Protein AF-0000000078038889 (afdb_homodimer)

Radius of gyration: 32.72 Å; Cα contacts (8 Å, |Δi|>4): 2093; chains: 2; bounding box: 57×106×74 Å

Organism: Hydrogenophilus thermoluteolus (NCBI:txid297)

Sequence (866 aa):
MIASLLAAPASGQGKTVVTAALARAHRKLGRRVRLFKCGPDFLDPMVLAAASDAPVENVDLAMCGLDDARWRLARAARDADVVLVEGVMGLFDGDPSAAELAKRLGLPVLLLIDAGKMAQTFAAIAHGLASFDPELHVWGVVANRVAGARHAAMLSERLPSGLAFVGALPKRSEAQLPERHLGLFQAAEIADLDARLDALADAILPWVADAPWPEVDLPDAPAPNLPPLLAGKRIAVAEDAAFSFLYPANRECLEALGATLIPFSPVANEAVPSAADAVWLPGGYPERFAAELAAAERFRMSLRAAHAAGVPILAECGGMVAVATTLETLDGQRYPMAGLLPGHVVMQSRLAALGGQRLVLPEGTLTGHTFHYSRWETPPQTPWRFAEYHPPRDKGAHGEAIYRVESLTASYVHWYFPSAPAVIAAWLGGKPEMIASLLAAPASGQGKTVVTAALARAHRKLGRRVRLFKCGPDFLDPMVLAAASDAPVENVDLAMCGLDDARWRLARAARDADVVLVEGVMGLFDGDPSAAELAKRLGLPVLLLIDAGKMAQTFAAIAHGLASFDPELHVWGVVANRVAGARHAAMLSERLPSGLAFVGALPKRSEAQLPERHLGLFQAAEIADLDARLDALADAILPWVADAPWPEVDLPDAPAPNLPPLLAGKRIAVAEDAAFSFLYPANRECLEALGATLIPFSPVANEAVPSAADAVWLPGGYPERFAAELAAAERFRMSLRAAHAAGVPILAECGGMVAVATTLETLDGQRYPMAGLLPGHVVMQSRLAALGGQRLVLPEGTLTGHTFHYSRWETPPQTPWRFAEYHPPRDKGAHGEAIYRVESLTASYVHWYFPSAPAVIAAWLGGKPE

InterPro domains:
  IPR002586 CobQ/CobB/MinD/ParA nucleotide binding domain [PF01656] (7-182)
  IPR004484 Cobyrinate/Hydrogenobyrinate a,c-diamide synthase CbiA/CobB [NF002204] (5-417)
  IPR004484 Cobyrinate/Hydrogenobyrinate a,c-diamide synthase CbiA/CobB [PTHR43873] (5-427)
  IPR011698 CobB/CobQ-like glutamine amidotransferase [PF07685] (234-419)
  IPR027417 P-loop containing nucleoside triphosphate hydrolase [G3DSA:3.40.50.300] (40-183)
  IPR027417 P-loop containing nucleoside triphosphate hydrolase [SSF52540] (1-187)
  IPR029062 Class I glutamine amidotransferase-like [G3DSA:3.40.50.880] (242-421)
  IPR029062 Class I glutamine amidotransferase-like [SSF52317] (232-428)

Nearest PDB structures (foldseek):
  5n9m-assembly2_B  TM=7.204E-01  e=5.877E-10  Staphylococcus aureus subsp. aureus COL
  7ac8-assembly3_F  TM=7.255E-01  e=2.901E-07  Thermotoga maritima MSB8
  6fqb-assembly4_H  TM=6.572E-01  e=6.995E-08  Streptococcus pneumoniae
  3zr4-assembly2_D  TM=7.097E-01  e=1.273E-06  Thermotoga maritima
  2hf9-assembly1_A  TM=5.466E-01  e=4.873E-03  Methanocaldococcus jannaschii

Foldseek 3Di:
DFEAEEFEQFPPLCLLLVLLLLLLLCVVVVWQEAEEEEDQDQASQQLSCVSRVHGYFYDYCQAQNLQRNLQVVQVCVVRGPYYYYYFDTHQPPDVRGVQVNCLSQVHAYEYGGACQPHFCVLQVVVVCVCPVDVSHHHQEYEYEQAADDVRLCRNCVPHDPRYHHLYYHHNDPPLDFDADPVGGPHCVPTPPSVVSSVVSNVVRSSSNVPPPGDDDDRDHHDDDDAALLQAPAEEEEADDQQQPSDGPQQVVLNVNSHYHYHYDYLLVLDARDPRHQAYERHGGHCLVSQVSNLVSCRHLVRVVVCVVVQRAYEAAQSRQQQCEQWEAHAVGDIGGHSHNQYFYKYFAPDKDDWAKWWDQDPQFIWIFIATGRMDTPDHRDDAPDWIAGVVHDDPPDTHWGWHDDRNYTYINTDIRCSRGVPVVSVSRPGDDD/DFEAEEFEQFPPLCLLLVLLLLLLLCVVVVFQEAEEEEDQDQASQLLSCVSRVHGYFYDYCQAQNLQRNLQVVQVCVVRGPYYYYYFDTHQPPDVRGVQVNCLSQVHAYEYGGACQPHFCVLQVVVVCVCPVDVSHHHQEYEYEQAADDVRLCRNCVPHDPRYHHLYYHHNDPVLDFDADPVGGPHCVPTPPSVVSSVVSNVVRSSSNVPPPGDDDDRDHHDDDDAALLQAPAEEEEEDDQQQPSDGPQQVVLNVNSHYHYHYDHLLVLDARDPRHQAYEGHGHHCLVSQVSNLVSVRHLVNVVVCVVVQRAYEAAQSRQQQCEQWEAHAVGDIGGHSHQQYFYKYFAPDKDDWAKWWDQDPQFIWIFIATGRMDTPDHRDDAPDWIAGVVHDPPPDTHWGWHDDRNYIYINTDINCSRGVRVVSVSRPGDDD

Secondary structure (DSSP, 8-state):
-EEEEEE-SSTTSSHHHHHHHHHHHHHHTT--EEEEEESS-SHHHHHHHHHHTS--EEE-TTTT-HHHHHHHHHHHHTT-SEEEEE--SSTT-SSS-HHHHHHHHT--EEEEEE-TT-STHHHHHHHHHHHSSTTS-EEEEEEEEE--HHHHHHHHTT--TTSEEEEEEE--STTPPPEETTEEPPGGGSTTHHHHHHHHHHHTHHHHHHS-PPB--PPP-PPP----TTTT-EEEEE-SSSS-B--HHHHHHHHHTTPEEEEE-TTTTPPPPTT-SEEEE-BS-GGGGHHHHHH-HHHHHHHHHHHHTT--EEEETHHHHHTEEEEE-TTS-EEE---SEEEEEEE-SS--EEEEEEEEETTEEEEEEEEESEEESS--S--SEE-EESS--STT----EEEEETTEEEES-EEEGGG-HHHHHHHTTPPP-/-EEEEEE-SSTTSSHHHHHHHHHHHHHHTT--EEEEEESS-SHHHHHHHHHHTS--EEE-TTTT-HHHHHHHHHHHHTT-SEEEEE--SSTT-SSS-HHHHHHHHT--EEEEEE-TT-STHHHHHHHHHHHSSTTS-EEEEEEEEE--HHHHHHHHTT--TTSEEEEEEE--STTPPPEETTEEPPGGGSTTHHHHHHHHHHHTHHHHHHS-PPB--PPP-PPP----TTTT-EEEEE-SSSS-B--HHHHHHHHHTTPEEEEE-TTTTPPPPTT-SEEEE-BS-GGGGHHHHHH-HHHHHHHHHHHHTT--EEEETHHHHHTEEEEE-TTS-EEE---SEEEEEEE-SS--EEEEEEEEETTEEEEEEEEESEEESS--S--SEE-EESS--STT----EEEEETTEEEES-EEEGGG-HHHHHHHTTPPP-

Solvent-accessible surface area (backbone atoms only — not comparable to full-atom values): 43309 Å² total; per-residue (Å²): 72,36,39,32,31,40,30,24,65,26,59,88,40,47,64,66,60,51,52,23,17,50,35,30,28,42,38,74,72,71,42,43,44,43,52,32,33,38,43,87,72,64,41,60,39,43,43,38,17,64,34,38,74,39,83,39,42,69,34,28,64,80,47,53,26,62,66,52,39,43,21,55,51,23,58,47,55,73,72,29,46,31,41,40,32,37,45,37,57,6,33,48,22,62,81,74,18,43,48,55,52,27,52,76,68,66,37,39,29,34,38,37,42,60,35,66,57,42,32,35,24,45,18,26,41,52,47,7,64,42,57,66,46,82,83,46,54,47,51,30,35,33,34,26,40,27,89,45,72,70,52,49,48,41,28,54,69,66,42,55,89,72,43,42,77,48,46,69,40,62,64,49,81,83,62,57,74,68,73,46,98,88,35,54,52,52,42,90,71,41,82,61,46,66,60,37,41,50,53,48,9,64,75,43,40,62,41,72,72,67,41,86,73,48,76,42,86,68,63,82,46,75,73,86,86,62,67,55,38,26,58,84,35,30,33,27,31,44,50,43,88,35,24,59,48,69,60,59,58,40,56,50,43,44,41,58,18,35,29,44,79,42,76,37,29,47,71,76,34,33,48,60,58,85,78,41,50,15,38,40,30,36,18,52,38,37,72,83,38,33,68,46,43,43,65,12,53,48,18,36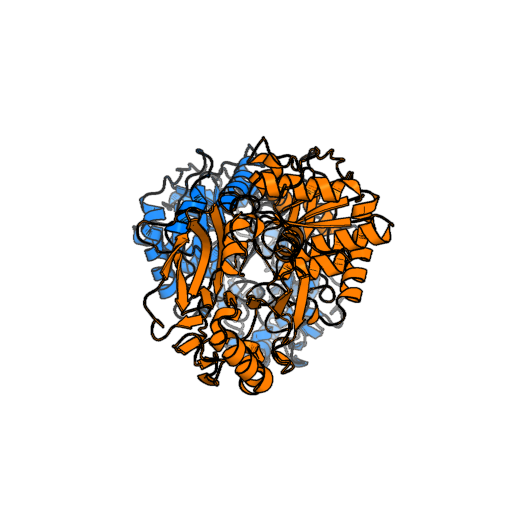,52,36,47,47,50,38,43,74,72,52,33,18,27,39,21,17,30,29,20,31,53,47,28,12,33,26,41,26,37,79,89,66,52,75,31,53,42,43,45,75,43,54,36,42,36,36,44,49,93,55,81,61,47,75,47,32,28,34,38,84,48,97,71,34,51,35,20,23,30,34,73,46,36,52,45,63,79,44,76,56,63,82,54,71,43,63,28,33,39,42,66,74,65,66,92,85,64,72,34,52,53,30,36,64,58,88,35,34,38,31,25,53,44,48,71,39,41,73,44,18,52,60,46,51,28,50,54,47,64,24,59,80,131,73,37,41,31,31,41,31,23,65,27,58,88,39,49,64,65,60,51,52,23,18,50,34,31,28,42,40,73,72,71,42,42,45,44,51,31,33,38,44,86,69,64,41,62,36,44,44,38,17,64,32,38,74,40,82,38,43,66,36,27,63,79,46,53,27,63,68,52,39,43,22,54,52,22,58,48,56,74,72,30,46,31,42,40,31,38,44,37,58,6,33,48,22,63,82,74,17,43,50,53,50,28,52,78,67,67,37,39,30,33,37,38,40,59,35,67,55,41,32,35,24,45,17,23,41,51,48,7,66,41,57,66,45,83,83,46,56,47,52,29,36,32,34,26,37,28,89,44,72,70,52,48,48,40,29,55,68,66,40,55,87,73,42,43,77,48,46,69,39,61,64,50,82,82,62,57,74,66,72,48,98,87,35,54,52,51,43,90,70,40,81,60,48,66,60,37,40,50,53,46,9,64,74,43,40,63,40,73,72,68,39,85,73,49,74,42,85,68,61,82,46,75,74,86,84,62,67,57,38,25,58,83,36,30,32,27,30,44,50,43,90,35,24,57,48,68,59,58,56,38,55,50,42,44,42,57,18,35,29,43,79,40,77,38,29,47,70,76,34,35,49,58,59,84,79,42,49,16,37,39,30,35,19,52,39,38,71,84,38,34,68,46,44,43,64,12,52,49,18,36,51,36,49,48,49,39,42,74,70,53,33,18,28,41,21,16,29,30,20,30,53,48,28,13,33,26,41,25,35,78,89,66,52,74,31,55,41,42,43,74,43,54,37,41,35,36,43,48,93,55,78,61,49,75,47,34,30,34,37,86,47,96,71,34,50,36,21,23,31,35,71,45,37,52,45,63,79,45,77,56,63,82,54,71,42,62,28,33,38,42,68,73,65,68,92,83,64,74,33,53,54,30,36,64,57,90,34,33,39,32,23,54,44,46,70,38,40,72,42,18,53,59,47,50,28,51,54,48,63,27,59,80,130

Structure (mmCIF, N/CA/C/O backbone):
data_AF-0000000078038889-model_v1
#
loop_
_entity.id
_entity.type
_entity.pdbx_description
1 polymer 'Cobyrinic acid a,c-diamide synthase'
#
loop_
_atom_site.group_PDB
_atom_site.id
_atom_site.type_symbol
_atom_site.label_atom_id
_atom_site.label_alt_id
_atom_site.label_comp_id
_atom_site.label_asym_id
_atom_site.label_entity_id
_atom_site.label_seq_id
_atom_site.pdbx_PDB_ins_code
_atom_site.Cartn_x
_atom_site.Cartn_y
_atom_site.Cartn_z
_atom_site.occupancy
_atom_site.B_iso_or_equiv
_atom_site.auth_seq_id
_atom_site.auth_comp_id
_atom_site.auth_asym_id
_atom_site.auth_atom_id
_atom_site.pdbx_PDB_model_num
ATOM 1 N N . MET A 1 1 ? -15.078 9.359 29.328 1 93.5 1 MET A N 1
ATOM 2 C CA . MET A 1 1 ? -15.5 9.461 27.938 1 93.5 1 MET A CA 1
ATOM 3 C C . MET A 1 1 ? -14.664 8.547 27.047 1 93.5 1 MET A C 1
ATOM 5 O O . MET A 1 1 ? -13.594 8.086 27.453 1 93.5 1 MET A O 1
ATOM 9 N N . ILE A 1 2 ? -15.164 8.242 25.844 1 95.88 2 ILE A N 1
ATOM 10 C CA . ILE A 1 2 ? -14.453 7.441 24.859 1 95.88 2 ILE A CA 1
ATOM 11 C C . ILE A 1 2 ? -13.375 8.289 24.188 1 95.88 2 ILE A C 1
ATOM 13 O O . ILE A 1 2 ? -13.617 9.445 23.844 1 95.88 2 ILE A O 1
ATOM 17 N N . ALA A 1 3 ? -12.18 7.746 24.125 1 97.81 3 ALA A N 1
ATOM 18 C CA . ALA A 1 3 ? -11.148 8.445 23.375 1 97.81 3 ALA A CA 1
ATOM 19 C C . ALA A 1 3 ? -10.172 7.465 22.719 1 97.81 3 ALA A C 1
ATOM 21 O O . ALA A 1 3 ? -9.891 6.406 23.281 1 97.81 3 ALA A O 1
ATOM 22 N N . SER A 1 4 ? -9.719 7.77 21.594 1 98.56 4 SER A N 1
ATOM 23 C CA . SER A 1 4 ? -8.734 6.949 20.891 1 98.56 4 SER A CA 1
ATOM 24 C C . SER A 1 4 ? -8.016 7.75 19.812 1 98.56 4 SER A C 1
ATOM 26 O O . SER A 1 4 ? -8.562 8.711 19.281 1 98.56 4 SER A O 1
ATOM 28 N N . LEU A 1 5 ? -6.789 7.445 19.609 1 98.81 5 LEU A N 1
ATOM 29 C CA . LEU A 1 5 ? -6.074 7.895 18.422 1 98.81 5 LEU A CA 1
ATOM 30 C C . LEU A 1 5 ? -6.152 6.848 17.312 1 98.81 5 LEU A C 1
ATOM 32 O O . LEU A 1 5 ? -5.906 5.664 17.562 1 98.81 5 LEU A O 1
ATOM 36 N N . LEU A 1 6 ? -6.602 7.258 16.156 1 98.69 6 LEU A N 1
ATOM 37 C CA . LEU A 1 6 ? -6.633 6.379 15 1 98.69 6 LEU A CA 1
ATOM 38 C C . LEU A 1 6 ? -5.312 6.445 14.234 1 98.69 6 LEU A C 1
ATOM 40 O O . LEU A 1 6 ? -4.902 7.52 13.789 1 98.69 6 LEU A O 1
ATOM 44 N N . ALA A 1 7 ? -4.633 5.332 14.102 1 98.62 7 ALA A N 1
ATOM 45 C CA . ALA A 1 7 ? -3.33 5.293 13.445 1 98.62 7 ALA A CA 1
ATOM 46 C C . ALA A 1 7 ? -3.287 4.203 12.383 1 98.62 7 ALA A C 1
ATOM 48 O O . ALA A 1 7 ? -4.172 3.346 12.32 1 98.62 7 ALA A O 1
ATOM 49 N N . ALA A 1 8 ? -2.316 4.281 11.492 1 98.38 8 ALA A N 1
ATOM 50 C CA . ALA A 1 8 ? -2.131 3.352 10.375 1 98.38 8 ALA A CA 1
ATOM 51 C C . ALA A 1 8 ? -0.648 3.094 10.117 1 98.38 8 ALA A C 1
ATOM 53 O O . ALA A 1 8 ? 0.213 3.781 10.672 1 98.38 8 ALA A O 1
ATOM 54 N N . PRO A 1 9 ? -0.349 2.051 9.328 1 98.19 9 PRO A N 1
ATOM 55 C CA . PRO A 1 9 ? 1.057 1.787 9.008 1 98.19 9 PRO A CA 1
ATOM 56 C C . PRO A 1 9 ? 1.646 2.811 8.039 1 98.19 9 PRO A C 1
ATOM 58 O O . PRO A 1 9 ? 2.869 2.947 7.953 1 98.19 9 PRO A O 1
ATOM 61 N N . ALA A 1 10 ? 0.802 3.455 7.328 1 96.44 10 ALA A N 1
ATOM 62 C CA . ALA A 1 10 ? 1.289 4.383 6.309 1 96.44 10 ALA A CA 1
ATOM 63 C C . ALA A 1 10 ? 0.188 5.344 5.875 1 96.44 10 ALA A C 1
ATOM 65 O O . ALA A 1 10 ? -0.974 5.184 6.258 1 96.44 10 ALA A O 1
ATOM 66 N N . SER A 1 11 ? 0.59 6.383 5.137 1 92.19 11 SER A N 1
ATOM 67 C CA . SER A 1 11 ? -0.386 7.219 4.449 1 92.19 11 SER A CA 1
ATOM 68 C C . SER A 1 11 ? -1.155 6.426 3.4 1 92.19 11 SER A C 1
ATOM 70 O O . SER A 1 11 ? -0.651 5.43 2.875 1 92.19 11 SER A O 1
ATOM 72 N N . GLY A 1 12 ? -2.367 6.789 3.158 1 89.44 12 GLY A N 1
ATOM 73 C CA . GLY A 1 12 ? -3.156 6.18 2.102 1 89.44 12 GLY A CA 1
ATOM 74 C C . GLY A 1 12 ? -3.926 4.957 2.562 1 89.44 12 GLY A C 1
ATOM 75 O O . GLY A 1 12 ? -4.512 4.242 1.748 1 89.44 12 GLY A O 1
ATOM 76 N N . GLN A 1 13 ? -3.914 4.75 3.832 1 93.06 13 GLN A N 1
ATOM 77 C CA . GLN A 1 13 ? -4.578 3.574 4.387 1 93.06 13 GLN A CA 1
ATOM 78 C C . GLN A 1 13 ? -6.07 3.832 4.59 1 93.06 13 GLN A C 1
ATOM 80 O O . GLN A 1 13 ? -6.836 2.9 4.848 1 93.06 13 GLN A O 1
ATOM 85 N N . GLY A 1 14 ? -6.516 5.094 4.523 1 91.62 14 GLY A N 1
ATOM 86 C CA . GLY A 1 14 ? -7.922 5.43 4.695 1 91.62 14 GLY A CA 1
ATOM 87 C C . GLY A 1 14 ? -8.227 6.051 6.047 1 91.62 14 GLY A C 1
ATOM 88 O O . GLY A 1 14 ? -9.367 6.012 6.512 1 91.62 14 GLY A O 1
ATOM 89 N N . LYS A 1 15 ? -7.227 6.625 6.727 1 94.06 15 LYS A N 1
ATOM 90 C CA . LYS A 1 15 ? -7.398 7.168 8.07 1 94.06 15 LYS A CA 1
ATOM 91 C C . LYS A 1 15 ? -8.492 8.227 8.102 1 94.06 15 LYS A C 1
ATOM 93 O O . LYS A 1 15 ? -9.391 8.18 8.945 1 94.06 15 LYS A O 1
ATOM 98 N N . THR A 1 16 ? -8.469 9.188 7.137 1 93.19 16 THR A N 1
ATOM 99 C CA . THR A 1 16 ? -9.406 10.297 7.152 1 93.19 16 THR A CA 1
ATOM 100 C C . THR A 1 16 ? -10.836 9.805 6.945 1 93.19 16 THR A C 1
ATOM 102 O O . THR A 1 16 ? -11.75 10.195 7.68 1 93.19 16 THR A O 1
ATOM 105 N N . VAL A 1 17 ? -11.016 8.906 6.043 1 90.81 17 VAL A N 1
ATOM 106 C CA . VAL A 1 17 ? -12.328 8.375 5.719 1 90.81 17 VAL A CA 1
ATOM 107 C C . VAL A 1 17 ? -12.891 7.621 6.922 1 90.81 17 VAL A C 1
ATOM 109 O O . VAL A 1 17 ? -14.047 7.824 7.309 1 90.81 17 VAL A O 1
ATOM 112 N N . VAL A 1 18 ? -12.125 6.805 7.508 1 94.88 18 VAL A N 1
ATOM 113 C CA . VAL A 1 18 ? -12.609 5.973 8.609 1 94.88 18 VAL A CA 1
ATOM 114 C C . VAL A 1 18 ? -12.852 6.836 9.844 1 94.88 18 VAL A C 1
ATOM 116 O O . VAL A 1 18 ? -13.844 6.645 10.555 1 94.88 18 VAL A O 1
ATOM 119 N N . THR A 1 19 ? -11.953 7.781 10.125 1 96.81 19 THR A N 1
ATOM 120 C CA . THR A 1 19 ? -12.164 8.688 11.25 1 96.81 19 THR A CA 1
ATOM 121 C C . THR A 1 19 ? -13.461 9.477 11.078 1 96.81 19 THR A C 1
ATOM 123 O O . THR A 1 19 ? -14.242 9.602 12.023 1 96.81 19 THR A O 1
ATOM 126 N N . ALA A 1 20 ? -13.656 9.961 9.883 1 95.88 20 ALA A N 1
ATOM 127 C CA . ALA A 1 20 ? -14.875 10.695 9.586 1 95.88 20 ALA A CA 1
ATOM 128 C C . ALA A 1 20 ? -16.109 9.812 9.758 1 95.88 20 ALA A C 1
ATOM 130 O O . ALA A 1 20 ? -17.109 10.242 10.344 1 95.88 20 ALA A O 1
ATOM 131 N N . ALA A 1 21 ? -16.031 8.633 9.266 1 95.56 21 ALA A N 1
ATOM 132 C CA . ALA A 1 21 ? -17.141 7.695 9.375 1 95.56 21 ALA A CA 1
ATOM 133 C C . ALA A 1 21 ? -17.453 7.387 10.836 1 95.56 21 ALA A C 1
ATOM 135 O O . ALA A 1 21 ? -18.625 7.324 11.227 1 95.56 21 ALA A O 1
ATOM 136 N N . LEU A 1 22 ? -16.438 7.168 11.617 1 97.56 22 LEU A N 1
ATOM 137 C CA . LEU A 1 22 ? -16.625 6.887 13.039 1 97.56 22 LEU A CA 1
ATOM 138 C C . LEU A 1 22 ? -17.312 8.055 13.734 1 97.56 22 LEU A C 1
ATOM 140 O O . LEU A 1 22 ? -18.234 7.848 14.523 1 97.56 22 LEU A O 1
ATOM 144 N N . ALA A 1 23 ? -16.828 9.258 13.445 1 98.06 23 ALA A N 1
ATOM 145 C CA . ALA A 1 23 ? -17.422 10.445 14.055 1 98.06 23 ALA A CA 1
ATOM 146 C C . ALA A 1 23 ? -18.906 10.547 13.703 1 98.06 23 ALA A C 1
ATOM 148 O O . ALA A 1 23 ? -19.75 10.766 14.586 1 98.06 23 ALA A O 1
ATOM 149 N N . ARG A 1 24 ? -19.188 10.391 12.422 1 96.88 24 ARG A N 1
ATOM 150 C CA . ARG A 1 24 ? -20.578 10.469 11.953 1 96.88 24 ARG A CA 1
ATOM 151 C C . ARG A 1 24 ? -21.422 9.367 12.578 1 96.88 24 ARG A C 1
ATOM 153 O O . ARG A 1 24 ? -22.578 9.602 12.938 1 96.88 24 ARG A O 1
ATOM 160 N N . ALA A 1 25 ? -20.906 8.195 12.68 1 97.5 25 ALA A N 1
ATOM 161 C CA . ALA A 1 25 ? -21.641 7.074 13.273 1 97.5 25 ALA A CA 1
ATOM 162 C C . ALA A 1 25 ? -21.938 7.332 14.742 1 97.5 25 ALA A C 1
ATOM 164 O O . ALA A 1 25 ? -23.062 7.082 15.203 1 97.5 25 ALA A O 1
ATOM 165 N N . HIS A 1 26 ? -20.953 7.797 15.5 1 97.88 26 HIS A N 1
ATOM 166 C CA . HIS A 1 26 ? -21.188 8.133 16.906 1 97.88 26 HIS A CA 1
ATOM 167 C C . HIS A 1 26 ? -22.266 9.203 17.031 1 97.88 26 HIS A C 1
ATOM 169 O O . HIS A 1 26 ? -23.109 9.141 17.938 1 97.88 26 HIS A O 1
ATOM 175 N N . ARG A 1 27 ? -22.281 10.164 16.156 1 97.62 27 ARG A N 1
ATOM 176 C CA . ARG A 1 27 ? -23.281 11.227 16.188 1 97.62 27 ARG A CA 1
ATOM 177 C C . ARG A 1 27 ? -24.672 10.672 15.914 1 97.62 27 ARG A C 1
ATOM 179 O O . ARG A 1 27 ? -25.656 11.117 16.516 1 97.62 27 ARG A O 1
ATOM 186 N N . LYS A 1 28 ? -24.703 9.789 15.023 1 96.38 28 LYS A N 1
ATOM 187 C CA . LYS A 1 28 ? -25.984 9.156 14.703 1 96.38 28 LYS A CA 1
ATOM 188 C C . LYS A 1 28 ? -26.562 8.453 15.922 1 96.38 28 LYS A C 1
ATOM 190 O O . LYS A 1 28 ? -27.781 8.289 16.016 1 96.38 28 LYS A O 1
ATOM 195 N N . LEU A 1 29 ? -25.719 8.109 16.828 1 96.44 29 LEU A N 1
ATOM 196 C CA . LEU A 1 29 ? -26.172 7.469 18.062 1 96.44 29 LEU A CA 1
ATOM 197 C C . LEU A 1 29 ? -26.453 8.508 19.141 1 96.44 29 LEU A C 1
ATOM 199 O O . LEU A 1 29 ? -26.656 8.164 20.297 1 96.44 29 LEU A O 1
ATOM 203 N N . GLY A 1 30 ? -26.312 9.781 18.828 1 96.56 30 GLY A N 1
ATOM 204 C CA . GLY A 1 30 ? -26.656 10.859 19.734 1 96.56 30 GLY A CA 1
ATOM 205 C C . GLY A 1 30 ? -25.5 11.312 20.594 1 96.56 30 GLY A C 1
ATOM 206 O O . GLY A 1 30 ? -25.688 12.047 21.578 1 96.56 30 GLY A O 1
ATOM 207 N N . ARG A 1 31 ? -24.297 10.898 20.203 1 97.44 31 ARG A N 1
ATOM 208 C CA . ARG A 1 31 ? -23.125 11.258 21 1 97.44 31 ARG A CA 1
ATOM 209 C C . ARG A 1 31 ? -22.484 12.539 20.469 1 97.44 31 ARG A C 1
ATOM 211 O O . ARG A 1 31 ? -22.453 12.773 19.266 1 97.44 31 ARG A O 1
ATOM 218 N N . ARG A 1 32 ? -21.969 13.375 21.406 1 97.75 32 ARG A N 1
ATOM 219 C CA . ARG A 1 32 ? -21.188 14.547 21.047 1 97.75 32 ARG A CA 1
ATOM 220 C C . ARG A 1 32 ? -19.734 14.164 20.734 1 97.75 32 ARG A C 1
ATOM 222 O O . ARG A 1 32 ? -19.031 13.625 21.594 1 97.75 32 ARG A O 1
ATOM 229 N N . VAL A 1 33 ? -19.359 14.469 19.531 1 98.31 33 VAL A N 1
ATOM 230 C CA . VAL A 1 33 ? -18.047 14.016 19.062 1 98.31 33 VAL A CA 1
ATOM 231 C C . VAL A 1 33 ? -17.141 15.211 18.812 1 98.31 33 VAL A C 1
ATOM 233 O O . VAL A 1 33 ? -17.562 16.219 18.234 1 98.31 33 VAL A O 1
ATOM 236 N N . ARG A 1 34 ? -15.945 15.148 19.312 1 98.38 34 ARG A N 1
ATOM 237 C CA . ARG A 1 34 ? -14.883 16.109 19 1 98.38 34 ARG A CA 1
ATOM 238 C C . ARG A 1 34 ? -13.703 15.398 18.344 1 98.38 34 ARG A C 1
ATOM 240 O O . ARG A 1 34 ? -13.25 14.359 18.828 1 98.38 34 ARG A O 1
ATOM 247 N N . LEU A 1 35 ? -13.258 15.977 17.219 1 98.56 35 LEU A N 1
ATOM 248 C CA . LEU A 1 35 ? -12.141 15.391 16.469 1 98.56 35 LEU A CA 1
ATOM 249 C C . LEU A 1 35 ? -10.914 16.297 16.531 1 98.56 35 LEU A C 1
ATOM 251 O O . LEU A 1 35 ? -11.039 17.516 16.641 1 98.56 35 LEU A O 1
ATOM 255 N N . PHE A 1 36 ? -9.75 15.656 16.484 1 98.75 36 PHE A N 1
ATOM 256 C CA . PHE A 1 36 ? -8.453 16.312 16.359 1 98.75 36 PHE A CA 1
ATOM 257 C C . PHE A 1 36 ? -7.637 15.688 15.234 1 98.75 36 PHE A C 1
ATOM 259 O O . PHE A 1 36 ? -7.859 14.531 14.875 1 98.75 36 PHE A O 1
ATOM 266 N N . LYS A 1 37 ? -6.758 16.422 14.664 1 98.12 37 LYS A N 1
ATOM 267 C CA . LYS A 1 37 ? -5.82 15.953 13.648 1 98.12 37 LYS A CA 1
ATOM 268 C C . LYS A 1 37 ? -4.379 16.078 14.133 1 98.12 37 LYS A C 1
ATOM 270 O O . LYS A 1 37 ? -3.93 17.172 14.492 1 98.12 37 LYS A O 1
ATOM 275 N N . CYS A 1 38 ? -3.691 14.977 14.188 1 98.06 38 CYS A N 1
ATOM 276 C CA . CYS A 1 38 ? -2.258 15.023 14.453 1 98.06 38 CYS A CA 1
ATOM 277 C C . CYS A 1 38 ? -1.5 15.594 13.258 1 98.06 38 CYS A C 1
ATOM 279 O O . CYS A 1 38 ? -1.694 15.156 12.125 1 98.06 38 CYS A O 1
ATOM 281 N N . GLY A 1 39 ? -0.625 16.562 13.547 1 95.56 39 GLY A N 1
ATOM 282 C CA . GLY A 1 39 ? 0.15 17.172 12.477 1 95.56 39 GLY A CA 1
ATOM 283 C C . GLY A 1 39 ? -0.458 18.469 11.961 1 95.56 39 GLY A C 1
ATOM 284 O O . GLY A 1 39 ? -1.479 18.922 12.477 1 95.56 39 GLY A O 1
ATOM 285 N N . PRO A 1 40 ? 0.13 19.047 10.961 1 95 40 PRO A N 1
ATOM 286 C CA . PRO A 1 40 ? -0.21 20.406 10.562 1 95 40 PRO A CA 1
ATOM 287 C C . PRO A 1 40 ? -1.182 20.453 9.383 1 95 40 PRO A C 1
ATOM 289 O O . PRO A 1 40 ? -1.429 21.531 8.82 1 95 40 PRO A O 1
ATOM 292 N N . ASP A 1 41 ? -1.781 19.359 9.062 1 92.38 41 ASP A N 1
ATOM 293 C CA . ASP A 1 41 ? -2.621 19.266 7.871 1 92.38 41 ASP A CA 1
ATOM 294 C C . ASP A 1 41 ? -3.82 20.203 7.969 1 92.38 41 ASP A C 1
ATOM 296 O O . ASP A 1 41 ? -4.406 20.375 9.039 1 92.38 41 ASP A O 1
ATOM 300 N N . PHE A 1 42 ? -4.188 20.781 6.77 1 92.56 42 PHE A N 1
ATOM 301 C CA . PHE A 1 42 ? -5.352 21.672 6.711 1 92.56 42 PHE A CA 1
ATOM 302 C C . PHE A 1 42 ? -6.543 20.938 6.102 1 92.56 42 PHE A C 1
ATOM 304 O O . PHE A 1 42 ? -7.695 21.312 6.34 1 92.56 42 PHE A O 1
ATOM 311 N N . LEU A 1 43 ? -6.32 19.953 5.32 1 89.12 43 LEU A N 1
ATOM 312 C CA . LEU A 1 43 ? -7.355 19.438 4.441 1 89.12 43 LEU A CA 1
ATOM 313 C C . LEU A 1 43 ? -8.18 18.359 5.152 1 89.12 43 LEU A C 1
ATOM 315 O O . LEU A 1 43 ? -9.414 18.422 5.148 1 89.12 43 LEU A O 1
ATOM 319 N N . ASP A 1 44 ? -7.516 17.422 5.816 1 91.75 44 ASP A N 1
ATOM 320 C CA . ASP A 1 44 ? -8.234 16.375 6.531 1 91.75 44 ASP A CA 1
ATOM 321 C C . ASP A 1 44 ? -9.203 16.969 7.551 1 91.75 44 ASP A C 1
ATOM 323 O O . ASP A 1 44 ? -10.359 16.547 7.641 1 91.75 44 ASP A O 1
ATOM 327 N N . PRO A 1 45 ? -8.742 18 8.242 1 94.75 45 PRO A N 1
ATOM 328 C CA . PRO A 1 45 ? -9.641 18.594 9.242 1 94.75 45 PRO A CA 1
ATOM 329 C C . PRO A 1 45 ? -10.93 19.141 8.625 1 94.75 45 PRO A C 1
ATOM 331 O O . PRO A 1 45 ? -11.977 19.125 9.281 1 94.75 45 PRO A O 1
ATOM 334 N N . MET A 1 46 ? -10.836 19.562 7.398 1 91.25 46 MET A N 1
ATOM 335 C CA . MET A 1 46 ? -12.039 20.078 6.758 1 91.25 46 MET A CA 1
ATOM 336 C C . MET A 1 46 ? -13.094 19 6.602 1 91.25 46 MET A C 1
ATOM 338 O O . MET A 1 46 ? -14.273 19.219 6.875 1 91.25 46 MET A O 1
ATOM 342 N N . VAL A 1 47 ? -12.672 17.828 6.203 1 91.5 47 VAL A N 1
ATOM 343 C CA . VAL A 1 47 ? -13.578 16.703 6.059 1 91.5 47 VAL A CA 1
ATOM 344 C C . VAL A 1 47 ? -14.047 16.234 7.438 1 91.5 47 VAL A C 1
ATOM 346 O O . VAL A 1 47 ? -15.227 15.93 7.629 1 91.5 47 VAL A O 1
ATOM 349 N N . LEU A 1 48 ? -13.164 16.203 8.367 1 96.31 48 LEU A N 1
ATOM 350 C CA . LEU A 1 48 ? -13.469 15.773 9.727 1 96.31 48 LEU A CA 1
ATOM 351 C C . LEU A 1 48 ? -14.453 16.719 10.391 1 96.31 48 LEU A C 1
ATOM 353 O O . LEU A 1 48 ? -15.312 16.281 11.172 1 96.31 48 LEU A O 1
ATOM 357 N N . ALA A 1 49 ? -14.305 18 10.117 1 95.81 49 ALA A N 1
ATOM 358 C CA . ALA A 1 49 ? -15.227 18.984 10.672 1 95.81 49 ALA A CA 1
ATOM 359 C C . ALA A 1 49 ? -16.656 18.734 10.172 1 95.81 49 ALA A C 1
ATOM 361 O O . ALA A 1 49 ? -17.609 18.844 10.938 1 95.81 49 ALA A O 1
ATOM 362 N N . ALA A 1 50 ? -16.719 18.422 8.93 1 92.69 50 ALA A N 1
ATOM 363 C CA . ALA A 1 50 ? -18.031 18.094 8.367 1 92.69 50 ALA A CA 1
ATOM 364 C C . ALA A 1 50 ? -18.609 16.844 9.023 1 92.69 50 ALA A C 1
ATOM 366 O O . ALA A 1 50 ? -19.812 16.781 9.305 1 92.69 50 ALA A O 1
ATOM 367 N N . ALA A 1 51 ? -17.812 15.906 9.281 1 95.62 51 ALA A N 1
ATOM 368 C CA . ALA A 1 51 ? -18.25 14.625 9.844 1 95.62 51 ALA A CA 1
ATOM 369 C C . ALA A 1 51 ? -18.719 14.781 11.289 1 95.62 51 ALA A C 1
ATOM 371 O O . ALA A 1 51 ? -19.672 14.133 11.711 1 95.62 51 ALA A O 1
ATOM 372 N N . SER A 1 52 ? -18.047 15.617 12.055 1 96.75 52 SER A N 1
ATOM 373 C CA . SER A 1 52 ? -18.344 15.773 13.477 1 96.75 52 SER A CA 1
ATOM 374 C C . SER A 1 52 ? -19.25 16.969 13.734 1 96.75 52 SER A C 1
ATOM 376 O O . SER A 1 52 ? -19.781 17.125 14.836 1 96.75 52 SER A O 1
ATOM 378 N N . ASP A 1 53 ? -19.469 17.797 12.719 1 94.44 53 ASP A N 1
ATOM 379 C CA . ASP A 1 53 ? -20.234 19.031 12.844 1 94.44 53 ASP A CA 1
ATOM 380 C C . ASP A 1 53 ? -19.656 19.922 13.938 1 94.44 53 ASP A C 1
ATOM 382 O O . ASP A 1 53 ? -20.391 20.422 14.789 1 94.44 53 ASP A O 1
ATOM 386 N N . ALA A 1 54 ? -18.359 20 13.992 1 95.56 54 ALA A N 1
ATOM 387 C CA . ALA A 1 54 ? -17.578 20.812 14.93 1 95.56 54 ALA A CA 1
ATOM 388 C C . ALA A 1 54 ? -16.203 21.125 14.367 1 95.56 54 ALA A C 1
ATOM 390 O O . ALA A 1 54 ? -15.664 20.375 13.547 1 95.56 54 ALA A O 1
ATOM 391 N N . PRO A 1 55 ? -15.609 22.25 14.773 1 95.12 55 PRO A N 1
ATOM 392 C CA . PRO A 1 55 ? -14.234 22.531 14.336 1 95.12 55 PRO A CA 1
ATOM 393 C C . PRO A 1 55 ? -13.25 21.453 14.766 1 95.12 55 PRO A C 1
ATOM 395 O O . PRO A 1 55 ? -13.422 20.844 15.828 1 95.12 55 PRO A O 1
ATOM 398 N N . VAL A 1 56 ? -12.281 21.25 13.938 1 97.56 56 VAL A N 1
ATOM 399 C CA . VAL A 1 56 ? -11.242 20.266 14.219 1 97.56 56 VAL A CA 1
ATOM 400 C C . VAL A 1 56 ? -9.914 20.969 14.469 1 97.56 56 VAL A C 1
ATOM 402 O O . VAL A 1 56 ? -9.453 21.75 13.633 1 97.56 56 VAL A O 1
ATOM 405 N N . GLU A 1 57 ? -9.352 20.719 15.578 1 97.25 57 GLU A N 1
ATOM 406 C CA . GLU A 1 57 ? -8.078 21.344 15.93 1 97.25 57 GLU A CA 1
ATOM 407 C C . GLU A 1 57 ? -6.914 20.391 15.672 1 97.25 57 GLU A C 1
ATOM 409 O O . GLU A 1 57 ? -7.09 19.172 15.68 1 97.25 57 GLU A O 1
ATOM 414 N N . ASN A 1 58 ? -5.773 21 15.406 1 98 58 ASN A N 1
ATOM 415 C CA . ASN A 1 58 ? -4.551 20.219 15.219 1 98 58 ASN A CA 1
ATOM 416 C C . ASN A 1 58 ? -3.805 20.031 16.531 1 98 58 ASN A C 1
ATOM 418 O O . ASN A 1 58 ? -3.754 20.938 17.375 1 98 58 ASN A O 1
ATOM 422 N N . VAL A 1 59 ? -3.324 18.859 16.719 1 98.12 59 VAL A N 1
ATOM 423 C CA . VAL A 1 59 ? -2.434 18.562 17.844 1 98.12 59 VAL A CA 1
ATOM 424 C C . VAL A 1 59 ? -1.136 17.953 17.312 1 98.12 59 VAL A C 1
ATOM 426 O O . VAL A 1 59 ? -1.157 16.938 16.609 1 98.12 59 VAL A O 1
ATOM 429 N N . ASP A 1 60 ? -0.079 18.609 17.656 1 96 60 ASP A N 1
ATOM 430 C CA . ASP A 1 60 ? 1.26 18.234 17.203 1 96 60 ASP A CA 1
ATOM 431 C C . ASP A 1 60 ? 2.312 18.625 18.234 1 96 60 ASP A C 1
ATOM 433 O O . ASP A 1 60 ? 2.408 19.797 18.609 1 96 60 ASP A O 1
ATOM 437 N N . LEU A 1 61 ? 3.111 17.672 18.609 1 95.81 61 LEU A N 1
ATOM 438 C CA . LEU A 1 61 ? 4.051 17.938 19.688 1 95.81 61 LEU A CA 1
ATOM 439 C C . LEU A 1 61 ? 5.113 18.938 19.266 1 95.81 61 LEU A C 1
ATOM 441 O O . LEU A 1 61 ? 5.586 19.734 20.078 1 95.81 61 LEU A O 1
ATOM 445 N N . ALA A 1 62 ? 5.516 18.906 18.062 1 93.88 62 ALA A N 1
ATOM 446 C CA . ALA A 1 62 ? 6.555 19.797 17.578 1 93.88 62 ALA A CA 1
ATOM 447 C C . ALA A 1 62 ? 5.988 21.188 17.281 1 93.88 62 ALA A C 1
ATOM 449 O O . ALA A 1 62 ? 6.594 22.203 17.641 1 93.88 62 ALA A O 1
ATOM 450 N N . MET A 1 63 ? 4.871 21.266 16.688 1 95.81 63 MET A N 1
ATOM 451 C CA . MET A 1 63 ? 4.293 22.547 16.281 1 95.81 63 MET A CA 1
ATOM 452 C C . MET A 1 63 ? 3.498 23.172 17.422 1 95.81 63 MET A C 1
ATOM 454 O O . MET A 1 63 ? 3.697 24.344 17.75 1 95.81 63 MET A O 1
ATOM 458 N N . CYS A 1 64 ? 2.619 22.406 18.047 1 97 64 CYS A N 1
ATOM 459 C CA . CYS A 1 64 ? 1.702 22.938 19.047 1 97 64 CYS A CA 1
ATOM 460 C C . CYS A 1 64 ? 2.305 22.828 20.453 1 97 64 CYS A C 1
ATOM 462 O O . CYS A 1 64 ? 2.061 23.688 21.297 1 97 64 CYS A O 1
ATOM 464 N N . GLY A 1 65 ? 3.041 21.797 20.703 1 95.69 65 GLY A N 1
ATOM 465 C CA . GLY A 1 65 ? 3.562 21.531 22.031 1 95.69 65 GLY A CA 1
ATOM 466 C C . GLY A 1 65 ? 2.619 20.688 22.875 1 95.69 65 GLY A C 1
ATOM 467 O O . GLY A 1 65 ? 1.414 20.656 22.625 1 95.69 65 GLY A O 1
ATOM 468 N N . LEU A 1 66 ? 3.17 20.094 23.922 1 96.88 66 LEU A N 1
ATOM 469 C CA . LEU A 1 66 ? 2.428 19.172 24.766 1 96.88 66 LEU A CA 1
ATOM 470 C C . LEU A 1 66 ? 1.377 19.906 25.594 1 96.88 66 LEU A C 1
ATOM 472 O O . LEU A 1 66 ? 0.242 19.438 25.719 1 96.88 66 LEU A O 1
ATOM 476 N N . ASP A 1 67 ? 1.736 21.016 26.141 1 96.69 67 ASP A N 1
ATOM 477 C CA . ASP A 1 67 ? 0.821 21.766 27 1 96.69 67 ASP A CA 1
ATOM 478 C C . ASP A 1 67 ? -0.414 22.219 26.234 1 96.69 67 ASP A C 1
ATOM 480 O O . ASP A 1 67 ? -1.535 22.141 26.734 1 96.69 67 ASP A O 1
ATOM 484 N N . ASP A 1 68 ? -0.187 22.688 25.078 1 97.19 68 ASP A N 1
ATOM 485 C CA . ASP A 1 68 ? -1.304 23.125 24.234 1 97.19 68 ASP A CA 1
ATOM 486 C C . ASP A 1 68 ? -2.219 21.953 23.906 1 97.19 68 ASP A C 1
ATOM 488 O O . ASP A 1 68 ? -3.443 22.062 24 1 97.19 68 ASP A O 1
ATOM 492 N N . ALA A 1 69 ? -1.626 20.844 23.516 1 97.56 69 ALA A N 1
ATOM 493 C CA . ALA A 1 69 ? -2.391 19.656 23.156 1 97.56 69 ALA A CA 1
ATOM 494 C C . ALA A 1 69 ? -3.227 19.172 24.344 1 97.56 69 ALA A C 1
ATOM 496 O O . ALA A 1 69 ? -4.41 18.859 24.188 1 97.56 69 ALA A O 1
ATOM 497 N N . ARG A 1 70 ? -2.605 19.141 25.5 1 97.56 70 ARG A N 1
ATOM 498 C CA . ARG A 1 70 ? -3.295 18.703 26.703 1 97.56 70 ARG A CA 1
ATOM 499 C C . ARG A 1 70 ? -4.488 19.609 27.016 1 97.56 70 ARG A C 1
ATOM 501 O O . ARG A 1 70 ? -5.578 19.109 27.312 1 97.56 70 ARG A O 1
ATOM 508 N N . TRP A 1 71 ? -4.285 20.859 26.906 1 97.25 71 TRP A N 1
ATOM 509 C CA . TRP A 1 71 ? -5.34 21.812 27.203 1 97.25 71 TRP A CA 1
ATOM 510 C C . TRP A 1 71 ? -6.516 21.656 26.25 1 97.25 71 TRP A C 1
ATOM 512 O O . TRP A 1 71 ? -7.672 21.625 26.672 1 97.25 71 TRP A O 1
ATOM 522 N N . ARG A 1 72 ? -6.227 21.547 25.016 1 97.44 72 ARG A N 1
ATOM 523 C CA . ARG A 1 72 ? -7.273 21.453 24 1 97.44 72 ARG A CA 1
ATOM 524 C C . ARG A 1 72 ? -8.078 20.172 24.156 1 97.44 72 ARG A C 1
ATOM 526 O O . ARG A 1 72 ? -9.305 20.172 24.031 1 97.44 72 ARG A O 1
ATOM 533 N N . LEU A 1 73 ? -7.398 19.078 24.422 1 97.75 73 LEU A N 1
ATOM 534 C CA . LEU A 1 73 ? -8.094 17.812 24.625 1 97.75 73 LEU A CA 1
ATOM 535 C C . LEU A 1 73 ? -8.93 17.859 25.891 1 97.75 73 LEU A C 1
ATOM 537 O O . LEU A 1 73 ? -10.07 17.375 25.922 1 97.75 73 LEU A O 1
ATOM 541 N N . ALA A 1 74 ? -8.367 18.422 26.938 1 97.06 74 ALA A N 1
ATOM 542 C CA . ALA A 1 74 ? -9.094 18.531 28.203 1 97.06 74 ALA A CA 1
ATOM 543 C C . ALA A 1 74 ? -10.367 19.359 28.031 1 97.06 74 ALA A C 1
ATOM 545 O O . ALA A 1 74 ? -11.422 19 28.547 1 97.06 74 ALA A O 1
ATOM 546 N N . ARG A 1 75 ? -10.234 20.406 27.375 1 96.75 75 ARG A N 1
ATOM 547 C CA . ARG A 1 75 ? -11.383 21.281 27.125 1 96.75 75 ARG A CA 1
ATOM 548 C C . ARG A 1 75 ? -12.469 20.531 26.359 1 96.75 75 ARG A C 1
ATOM 550 O O . ARG A 1 75 ? -13.648 20.625 26.703 1 96.75 75 ARG A O 1
ATOM 557 N N . ALA A 1 76 ? -12.094 19.828 25.344 1 96.19 76 ALA A N 1
ATOM 558 C CA . ALA A 1 76 ? -13.047 19.062 24.547 1 96.19 76 ALA A CA 1
ATOM 559 C C . ALA A 1 76 ? -13.734 18 25.391 1 96.19 76 ALA A C 1
ATOM 561 O O . ALA A 1 76 ? -14.93 17.734 25.219 1 96.19 76 ALA A O 1
ATOM 562 N N . ALA A 1 77 ? -12.984 17.406 26.25 1 95.19 77 ALA A N 1
ATOM 563 C CA . ALA A 1 77 ? -13.461 16.281 27.062 1 95.19 77 ALA A CA 1
ATOM 564 C C . ALA A 1 77 ? -14.547 16.734 28.031 1 95.19 77 ALA A C 1
ATOM 566 O O . ALA A 1 77 ? -15.328 15.922 28.531 1 95.19 77 ALA A O 1
ATOM 567 N N . ARG A 1 78 ? -14.602 18 28.312 1 94.69 78 ARG A N 1
ATOM 568 C CA . ARG A 1 78 ? -15.594 18.531 29.25 1 94.69 78 ARG A CA 1
ATOM 569 C C . ARG A 1 78 ? -17 18.359 28.688 1 94.69 78 ARG A C 1
ATOM 571 O O . ARG A 1 78 ? -17.953 18.172 29.453 1 94.69 78 ARG A O 1
ATOM 578 N N . ASP A 1 79 ? -17.109 18.375 27.391 1 92.94 79 ASP A N 1
ATOM 579 C CA . ASP A 1 79 ? -18.469 18.422 26.828 1 92.94 79 ASP A CA 1
ATOM 580 C C . ASP A 1 79 ? -18.688 17.266 25.859 1 92.94 79 ASP A C 1
ATOM 582 O O . ASP A 1 79 ? -19.812 17.031 25.422 1 92.94 79 ASP A O 1
ATOM 586 N N . ALA A 1 80 ? -17.672 16.578 25.516 1 96.94 80 ALA A N 1
ATOM 587 C CA . ALA A 1 80 ? -17.797 15.539 24.484 1 96.94 80 ALA A CA 1
ATOM 588 C C . ALA A 1 80 ? -18 14.164 25.125 1 96.94 80 ALA A C 1
ATOM 590 O O . ALA A 1 80 ? -17.5 13.891 26.219 1 96.94 80 ALA A O 1
ATOM 591 N N . ASP A 1 81 ? -18.734 13.305 24.406 1 97.5 81 ASP A N 1
ATOM 592 C CA . ASP A 1 81 ? -18.859 11.891 24.766 1 97.5 81 ASP A CA 1
ATOM 593 C C . ASP A 1 81 ? -17.734 11.07 24.141 1 97.5 81 ASP A C 1
ATOM 595 O O . ASP A 1 81 ? -17.359 10.016 24.672 1 97.5 81 ASP A O 1
ATOM 599 N N . VAL A 1 82 ? -17.281 11.555 23 1 98.06 82 VAL A N 1
ATOM 600 C CA . VAL A 1 82 ? -16.266 10.859 22.219 1 98.06 82 VAL A CA 1
ATOM 601 C C . VAL A 1 82 ? -15.211 11.859 21.75 1 98.06 82 VAL A C 1
ATOM 603 O O . VAL A 1 82 ? -15.539 12.891 21.172 1 98.06 82 VAL A O 1
ATOM 606 N N . VAL A 1 83 ? -13.938 11.586 22 1 98.31 83 VAL A N 1
ATOM 607 C CA . VAL A 1 83 ? -12.805 12.344 21.469 1 98.31 83 VAL A CA 1
ATOM 608 C C . VAL A 1 83 ? -11.922 11.43 20.625 1 98.31 83 VAL A C 1
ATOM 610 O O . VAL A 1 83 ? -11.375 10.445 21.125 1 98.31 83 VAL A O 1
ATOM 613 N N . LEU A 1 84 ? -11.828 11.719 19.359 1 98.56 84 LEU A N 1
ATOM 614 C CA . LEU A 1 84 ? -10.945 10.961 18.469 1 98.56 84 LEU A CA 1
ATOM 615 C C . LEU A 1 84 ? -9.852 11.852 17.906 1 98.56 84 LEU A C 1
ATOM 617 O O . LEU A 1 84 ? -10.102 13.008 17.562 1 98.56 84 LEU A O 1
ATOM 621 N N . VAL A 1 85 ? -8.656 11.344 17.844 1 98.75 85 VAL A N 1
ATOM 622 C CA . VAL A 1 85 ? -7.523 12.008 17.219 1 98.75 85 VAL A CA 1
ATOM 623 C C . VAL A 1 85 ? -7.078 11.227 15.984 1 98.75 85 VAL A C 1
ATOM 625 O O . VAL A 1 85 ? -6.691 10.055 16.094 1 98.75 85 VAL A O 1
ATOM 628 N N . GLU A 1 86 ? -7.203 11.836 14.828 1 98.5 86 GLU A N 1
ATOM 629 C CA . GLU A 1 86 ? -6.664 11.188 13.633 1 98.5 86 GLU A CA 1
ATOM 630 C C . GLU A 1 86 ? -5.141 11.305 13.586 1 98.5 86 GLU A C 1
ATOM 632 O O . GLU A 1 86 ? -4.598 12.414 13.609 1 98.5 86 GLU A O 1
ATOM 637 N N . GLY A 1 87 ? -4.48 10.203 13.469 1 97.94 87 GLY A N 1
ATOM 638 C CA . GLY A 1 87 ? -3.031 10.195 13.352 1 97.94 87 GLY A CA 1
ATOM 639 C C . GLY A 1 87 ? -2.537 10.711 12.016 1 97.94 87 GLY A C 1
ATOM 640 O O . GLY A 1 87 ? -3.336 11.094 11.156 1 97.94 87 GLY A O 1
ATOM 641 N N . VAL A 1 88 ? -1.249 10.773 11.875 1 95.25 88 VAL A N 1
ATOM 642 C CA . VAL A 1 88 ? -0.588 11.258 10.672 1 95.25 88 VAL A CA 1
ATOM 643 C C . VAL A 1 88 ? 0.465 10.25 10.211 1 95.25 88 VAL A C 1
ATOM 645 O O . VAL A 1 88 ? 1.081 9.57 11.039 1 95.25 88 VAL A O 1
ATOM 648 N N . MET A 1 89 ? 0.663 10.18 8.875 1 94.56 89 MET A N 1
ATOM 649 C CA . MET A 1 89 ? 1.662 9.258 8.352 1 94.56 89 MET A CA 1
ATOM 650 C C . MET A 1 89 ? 1.529 7.879 9 1 94.56 89 MET A C 1
ATOM 652 O O . 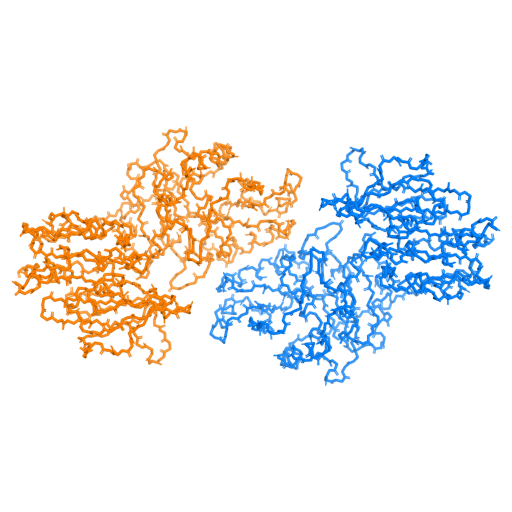MET A 1 89 ? 0.417 7.402 9.227 1 94.56 89 MET A O 1
ATOM 656 N N . GLY A 1 90 ? 2.564 7.18 9.148 1 97.94 90 GLY A N 1
ATOM 657 C CA . GLY A 1 90 ? 2.568 5.938 9.906 1 97.94 90 GLY A CA 1
ATOM 658 C C . GLY A 1 90 ? 2.676 6.156 11.406 1 97.94 90 GLY A C 1
ATOM 659 O O . GLY A 1 90 ? 3.256 7.148 11.852 1 97.94 90 GLY A O 1
ATOM 660 N N . LEU A 1 91 ? 2.215 5.18 12.133 1 98.69 91 LEU A N 1
ATOM 661 C CA . LEU A 1 91 ? 2.055 5.277 13.578 1 98.69 91 LEU A CA 1
ATOM 662 C C . LEU A 1 91 ? 3.35 5.738 14.242 1 98.69 91 LEU A C 1
ATOM 664 O O . LEU A 1 91 ? 3.322 6.562 15.156 1 98.69 91 LEU A O 1
ATOM 668 N N . PHE A 1 92 ? 4.492 5.316 13.758 1 98.5 92 PHE A N 1
ATOM 669 C CA . PHE A 1 92 ? 5.758 5.598 14.43 1 98.5 92 PHE A CA 1
ATOM 670 C C . PHE A 1 92 ? 6.594 6.57 13.609 1 98.5 92 PHE A C 1
ATOM 672 O O . PHE A 1 92 ? 7.758 6.82 13.93 1 98.5 92 PHE A O 1
ATOM 679 N N . ASP A 1 93 ? 6.035 7.082 12.492 1 96.81 93 ASP A N 1
ATOM 680 C CA . ASP A 1 93 ? 6.777 7.969 11.594 1 96.81 93 ASP A CA 1
ATOM 681 C C . ASP A 1 93 ? 6.887 9.375 12.188 1 96.81 93 ASP A C 1
ATOM 683 O O . ASP A 1 93 ? 5.898 9.93 12.68 1 96.81 93 ASP A O 1
ATOM 687 N N . GLY A 1 94 ? 8.062 9.914 12.094 1 91.81 94 GLY A N 1
ATOM 688 C CA . GLY A 1 94 ? 8.281 11.273 12.555 1 91.81 94 GLY A CA 1
ATOM 689 C C . GLY A 1 94 ? 8.867 11.344 13.953 1 91.81 94 GLY A C 1
ATOM 690 O O . GLY A 1 94 ? 8.789 10.375 14.711 1 91.81 94 GLY A O 1
ATOM 691 N N . ASP A 1 95 ? 9.422 12.477 14.203 1 88.31 95 ASP A N 1
ATOM 692 C CA . ASP A 1 95 ? 9.953 12.797 15.523 1 88.31 95 ASP A CA 1
ATOM 693 C C . ASP A 1 95 ? 9.531 14.203 15.953 1 88.31 95 ASP A C 1
ATOM 695 O O . ASP A 1 95 ? 10.141 15.195 15.539 1 88.31 95 ASP A O 1
ATOM 699 N N . PRO A 1 96 ? 8.523 14.266 16.797 1 93.06 96 PRO A N 1
ATOM 700 C CA . PRO A 1 96 ? 7.82 13.156 17.453 1 93.06 96 PRO A CA 1
ATOM 701 C C . PRO A 1 96 ? 6.77 12.516 16.547 1 93.06 96 PRO A C 1
ATOM 703 O O . PRO A 1 96 ? 6.285 13.141 15.609 1 93.06 96 PRO A O 1
ATOM 706 N N . SER A 1 97 ? 6.402 11.289 16.859 1 96.38 97 SER A N 1
ATOM 707 C CA . SER A 1 97 ? 5.43 10.516 16.094 1 96.38 97 SER A CA 1
ATOM 708 C C . SER A 1 97 ? 4.047 10.586 16.719 1 96.38 97 SER A C 1
ATOM 710 O O . SER A 1 97 ? 3.885 11.117 17.828 1 96.38 97 SER A O 1
ATOM 712 N N . ALA A 1 98 ? 3.047 10.094 15.953 1 98.06 98 ALA A N 1
ATOM 713 C CA . ALA A 1 98 ? 1.703 9.945 16.516 1 98.06 98 ALA A CA 1
ATOM 714 C C . ALA A 1 98 ? 1.708 9.023 17.719 1 98.06 98 ALA A C 1
ATOM 716 O O . ALA A 1 98 ? 0.94 9.219 18.672 1 98.06 98 ALA A O 1
ATOM 717 N N . ALA A 1 99 ? 2.566 8.008 17.703 1 98.75 99 ALA A N 1
ATOM 718 C CA . ALA A 1 99 ? 2.703 7.117 18.859 1 98.75 99 ALA A CA 1
ATOM 719 C C . ALA A 1 99 ? 3.145 7.883 20.094 1 98.75 99 ALA A C 1
ATOM 721 O O . ALA A 1 99 ? 2.6 7.68 21.188 1 98.75 99 ALA A O 1
ATOM 722 N N . GLU A 1 100 ? 4.113 8.711 19.906 1 98.12 100 GLU A N 1
ATOM 723 C CA . GLU A 1 100 ? 4.582 9.516 21.031 1 98.12 100 GLU A CA 1
ATOM 724 C C . GLU A 1 100 ? 3.479 10.43 21.547 1 98.12 100 GLU A C 1
ATOM 726 O O . GLU A 1 100 ? 3.312 10.586 22.766 1 98.12 100 GLU A O 1
ATOM 731 N N . LEU A 1 101 ? 2.744 11.031 20.625 1 98.25 101 LEU A N 1
ATOM 732 C CA . LEU A 1 101 ? 1.62 11.883 21.016 1 98.25 101 LEU A CA 1
ATOM 733 C C . LEU A 1 101 ? 0.609 11.094 21.844 1 98.25 101 LEU A C 1
ATOM 735 O O . LEU A 1 101 ? 0.156 11.57 22.891 1 98.25 101 LEU A O 1
ATOM 739 N N . ALA A 1 102 ? 0.259 9.93 21.375 1 98.69 102 ALA A N 1
ATOM 740 C CA . ALA A 1 102 ? -0.699 9.078 22.078 1 98.69 102 ALA A CA 1
ATOM 741 C C . ALA A 1 102 ? -0.221 8.766 23.5 1 98.69 102 ALA A C 1
ATOM 743 O O . ALA A 1 102 ? -0.984 8.883 24.453 1 98.69 102 ALA A O 1
ATOM 744 N N . LYS A 1 103 ? 1.036 8.391 23.641 1 98.31 103 LYS A N 1
ATOM 745 C CA . LYS A 1 103 ? 1.6 8.047 24.938 1 98.31 103 LYS A CA 1
ATOM 746 C C . LYS A 1 103 ? 1.564 9.25 25.891 1 98.31 103 LYS A C 1
ATOM 748 O O . LYS A 1 103 ? 1.131 9.133 27.031 1 98.31 103 LYS A O 1
ATOM 753 N N . ARG A 1 104 ? 1.985 10.391 25.375 1 97.69 104 ARG A N 1
ATOM 754 C CA . ARG A 1 104 ? 2.094 11.586 26.203 1 97.69 104 ARG A CA 1
ATOM 755 C C . ARG A 1 104 ? 0.716 12.07 26.641 1 97.69 104 ARG A C 1
ATOM 757 O O . ARG A 1 104 ? 0.574 12.664 27.719 1 97.69 104 ARG A O 1
ATOM 764 N N . LEU A 1 105 ? -0.297 11.812 25.828 1 97.62 105 LEU A N 1
ATOM 765 C CA . LEU A 1 105 ? -1.641 12.297 26.125 1 97.62 105 LEU A CA 1
ATOM 766 C C . LEU A 1 105 ? -2.477 11.203 26.781 1 97.62 105 LEU A C 1
ATOM 768 O O . LEU A 1 105 ? -3.629 11.438 27.156 1 97.62 105 LEU A O 1
ATOM 772 N N . GLY A 1 106 ? -1.911 10.008 26.875 1 97.19 106 GLY A N 1
ATOM 773 C CA . GLY A 1 106 ? -2.631 8.898 27.469 1 97.19 106 GLY A CA 1
ATOM 774 C C . GLY A 1 106 ? -3.768 8.383 26.609 1 97.19 106 GLY A C 1
ATOM 775 O O . GLY A 1 106 ? -4.824 8.008 27.125 1 97.19 106 GLY A O 1
ATOM 776 N N . LEU A 1 107 ? -3.619 8.375 25.359 1 98.44 107 LEU A N 1
ATOM 777 C CA . LEU A 1 107 ? -4.668 7.949 24.453 1 98.44 107 LEU A CA 1
ATOM 778 C C . LEU A 1 107 ? -4.422 6.523 23.953 1 98.44 107 LEU A C 1
ATOM 780 O O . LEU A 1 107 ? -3.357 6.227 23.406 1 98.44 107 LEU A O 1
ATOM 784 N N . PRO A 1 108 ? -5.387 5.621 24.172 1 98.62 108 PRO A N 1
ATOM 785 C CA . PRO A 1 108 ? -5.277 4.328 23.5 1 98.62 108 PRO A CA 1
ATOM 786 C C . PRO A 1 108 ? -5.359 4.453 21.984 1 98.62 108 PRO A C 1
ATOM 788 O O . PRO A 1 108 ? -5.863 5.453 21.469 1 98.62 108 PRO A O 1
ATOM 791 N N . VAL A 1 109 ? -4.832 3.447 21.281 1 98.81 109 VAL A N 1
ATOM 792 C CA . VAL A 1 109 ? -4.715 3.551 19.828 1 98.81 109 VAL A CA 1
ATOM 793 C C . VAL A 1 109 ? -5.609 2.508 19.156 1 98.81 109 VAL A C 1
ATOM 795 O O . VAL A 1 109 ? -5.664 1.356 19.594 1 98.81 109 VAL A O 1
ATOM 798 N N . LEU A 1 110 ? -6.395 2.926 18.188 1 98.81 110 LEU A N 1
ATOM 799 C CA . LEU A 1 110 ? -7.086 2.061 17.25 1 98.81 110 LEU A CA 1
ATOM 800 C C . LEU A 1 110 ? -6.355 2.023 15.906 1 98.81 110 LEU A C 1
ATOM 802 O O . LEU A 1 110 ? -6.129 3.066 15.289 1 98.81 110 LEU A O 1
ATOM 806 N N . LEU A 1 111 ? -5.984 0.859 15.461 1 98.75 111 LEU A N 1
ATOM 807 C CA . LEU A 1 111 ? -5.266 0.713 14.203 1 98.75 111 LEU A CA 1
ATOM 808 C C . LEU A 1 111 ? -6.238 0.6 13.031 1 98.75 111 LEU A C 1
ATOM 810 O O . LEU A 1 111 ? -7.324 0.031 13.172 1 98.75 111 LEU A O 1
ATOM 814 N N . LEU A 1 112 ? -5.832 1.163 11.992 1 98.31 112 LEU A N 1
ATOM 815 C CA . LEU A 1 112 ? -6.48 0.996 10.695 1 98.31 112 LEU A CA 1
ATOM 816 C C . LEU A 1 112 ? -5.488 0.49 9.648 1 98.31 112 LEU A C 1
ATOM 818 O O . LEU A 1 112 ? -4.445 1.109 9.43 1 98.31 112 LEU A O 1
ATOM 822 N N . ILE A 1 113 ? -5.773 -0.637 9.039 1 98.31 113 ILE A N 1
ATOM 823 C CA . ILE A 1 113 ? -4.863 -1.226 8.07 1 98.31 113 ILE A CA 1
ATOM 824 C C . ILE A 1 113 ? -5.613 -1.52 6.77 1 98.31 113 ILE A C 1
ATOM 826 O O . ILE A 1 113 ? -6.691 -2.115 6.793 1 98.31 113 ILE A O 1
ATOM 830 N N . ASP A 1 114 ? -5.105 -1.01 5.625 1 96.38 114 ASP A N 1
ATOM 831 C CA . ASP A 1 114 ? -5.613 -1.43 4.32 1 96.38 114 ASP A CA 1
ATOM 832 C C . ASP A 1 114 ? -5.332 -2.91 4.074 1 96.38 114 ASP A C 1
ATOM 834 O O . ASP A 1 114 ? -4.18 -3.305 3.885 1 96.38 114 ASP A O 1
ATOM 838 N N . ALA A 1 115 ? -6.383 -3.686 4.016 1 97 115 ALA A N 1
ATOM 839 C CA . ALA A 1 115 ? -6.242 -5.137 3.967 1 97 115 ALA A CA 1
ATOM 840 C C . ALA A 1 115 ? -6.512 -5.668 2.561 1 97 115 ALA A C 1
ATOM 842 O O . ALA A 1 115 ? -6.621 -6.879 2.357 1 97 115 ALA A O 1
ATOM 843 N N . GLY A 1 116 ? -6.609 -4.812 1.553 1 94.06 116 GLY A N 1
ATOM 844 C CA . GLY A 1 116 ? -7.051 -5.203 0.224 1 94.06 116 GLY A CA 1
ATOM 845 C C . GLY A 1 116 ? -6.195 -6.293 -0.393 1 94.06 116 GLY A C 1
ATOM 846 O O . GLY A 1 116 ? -6.68 -7.09 -1.199 1 94.06 116 GLY A O 1
ATOM 847 N N . LYS A 1 117 ? -4.926 -6.402 -0.018 1 93.62 117 LYS A N 1
ATOM 848 C CA . LYS A 1 117 ? -4.008 -7.352 -0.638 1 93.62 117 LYS A CA 1
ATOM 849 C C . LYS A 1 117 ? -3.393 -8.281 0.405 1 93.62 117 LYS A C 1
ATOM 851 O O . LYS A 1 117 ? -2.256 -8.734 0.247 1 93.62 117 LYS A O 1
ATOM 856 N N . MET A 1 118 ? -4.117 -8.477 1.46 1 95.06 118 MET A N 1
ATOM 857 C CA . MET A 1 118 ? -3.633 -9.305 2.561 1 95.06 118 MET A CA 1
ATOM 858 C C . MET A 1 118 ? -4.715 -10.266 3.033 1 95.06 118 MET A C 1
ATOM 860 O O . MET A 1 118 ? -5.898 -10.055 2.77 1 95.06 118 MET A O 1
ATOM 864 N N . ALA A 1 119 ? -4.293 -11.328 3.652 1 95.81 119 ALA A N 1
ATOM 865 C CA . ALA A 1 119 ? -5.152 -12.203 4.449 1 95.81 119 ALA A CA 1
ATOM 866 C C . ALA A 1 119 ? -4.637 -12.32 5.883 1 95.81 119 ALA A C 1
ATOM 868 O O . ALA A 1 119 ? -4.711 -11.359 6.652 1 95.81 119 ALA A O 1
ATOM 869 N N . GLN A 1 120 ? -3.953 -13.445 6.199 1 97.19 120 GLN A N 1
ATOM 870 C CA . GLN A 1 120 ? -3.506 -13.68 7.57 1 97.19 120 GLN A CA 1
ATOM 871 C C . GLN A 1 120 ? -2.344 -12.758 7.934 1 97.19 120 GLN A C 1
ATOM 873 O O . GLN A 1 120 ? -2.1 -12.492 9.109 1 97.19 120 GLN A O 1
ATOM 878 N N . THR A 1 121 ? -1.608 -12.25 6.957 1 98.56 121 THR A N 1
ATOM 879 C CA . THR A 1 121 ? -0.489 -11.352 7.211 1 98.56 121 THR A CA 1
ATOM 880 C C . THR A 1 121 ? -0.969 -10.062 7.871 1 98.56 121 THR A C 1
ATOM 882 O O . THR A 1 121 ? -0.216 -9.414 8.602 1 98.56 121 THR A O 1
ATOM 885 N N . PHE A 1 122 ? -2.309 -9.781 7.73 1 98.56 122 PHE A N 1
ATOM 886 C CA . PHE A 1 122 ? -2.953 -8.664 8.406 1 98.56 122 PHE A CA 1
ATOM 887 C C . PHE A 1 122 ? -2.693 -8.719 9.906 1 98.56 122 PHE A C 1
ATOM 889 O O . PHE A 1 122 ? -2.307 -7.715 10.508 1 98.56 122 PHE A O 1
ATOM 896 N N . ALA A 1 123 ? -2.812 -9.836 10.453 1 98.62 123 ALA A N 1
ATOM 897 C CA . ALA A 1 123 ? -2.631 -10.023 11.891 1 98.62 123 ALA A CA 1
ATOM 898 C C . ALA A 1 123 ? -1.177 -9.805 12.289 1 98.62 123 ALA A C 1
ATOM 900 O O . ALA A 1 123 ? -0.899 -9.281 13.375 1 98.62 123 ALA A O 1
ATOM 901 N N . ALA A 1 124 ? -0.222 -10.195 11.469 1 98.69 124 ALA A N 1
ATOM 902 C CA . ALA A 1 124 ? 1.196 -10 11.758 1 98.69 124 ALA A CA 1
ATOM 903 C C . ALA A 1 124 ? 1.557 -8.523 11.773 1 98.69 124 ALA A C 1
ATOM 905 O O . ALA A 1 124 ? 2.344 -8.078 12.609 1 98.69 124 ALA A O 1
ATOM 906 N N . ILE A 1 125 ? 0.965 -7.766 10.812 1 98.69 125 ILE A N 1
ATOM 907 C CA . ILE A 1 125 ? 1.196 -6.328 10.758 1 98.69 125 ILE A CA 1
ATOM 908 C C . ILE A 1 125 ? 0.602 -5.66 11.992 1 98.69 125 ILE A C 1
ATOM 910 O O . ILE A 1 125 ? 1.263 -4.848 12.648 1 98.69 125 ILE A O 1
ATOM 914 N N . ALA A 1 126 ? -0.637 -6.039 12.336 1 98.75 126 ALA A N 1
ATOM 915 C CA . ALA A 1 126 ? -1.281 -5.504 13.539 1 98.75 126 ALA A CA 1
ATOM 916 C C . ALA A 1 126 ? -0.47 -5.828 14.789 1 98.75 126 ALA A C 1
ATOM 918 O O . ALA A 1 126 ? -0.274 -4.969 15.648 1 98.75 126 ALA A O 1
ATOM 919 N N . HIS A 1 127 ? 0.012 -7.047 14.844 1 98.56 127 HIS A N 1
ATOM 920 C CA . HIS A 1 127 ? 0.856 -7.48 15.953 1 98.56 127 HIS A CA 1
ATOM 921 C C . HIS A 1 127 ? 2.096 -6.602 16.078 1 98.56 127 HIS A C 1
ATOM 923 O O . HIS A 1 127 ? 2.455 -6.184 17.172 1 98.56 127 HIS A O 1
ATOM 929 N N . GLY A 1 128 ? 2.738 -6.352 14.977 1 98.5 128 GLY A N 1
ATOM 930 C CA . GLY A 1 128 ? 3.939 -5.531 14.984 1 98.5 128 GLY A CA 1
ATOM 931 C C . GLY A 1 128 ? 3.689 -4.113 15.461 1 98.5 128 GLY A C 1
ATOM 932 O O . GLY A 1 128 ? 4.43 -3.6 16.297 1 98.5 128 GLY A O 1
ATOM 933 N N . LEU A 1 129 ? 2.613 -3.506 14.984 1 98.69 129 LEU A N 1
ATOM 934 C CA . LEU A 1 129 ? 2.27 -2.146 15.391 1 98.69 129 LEU A CA 1
ATOM 935 C C . LEU A 1 129 ? 1.898 -2.092 16.859 1 98.69 129 LEU A C 1
ATOM 937 O O . LEU A 1 129 ? 2.191 -1.105 17.547 1 98.69 129 LEU A O 1
ATOM 941 N N . ALA A 1 130 ? 1.33 -3.135 17.359 1 98.44 130 ALA A N 1
ATOM 942 C CA . ALA A 1 130 ? 0.831 -3.162 18.734 1 98.44 130 ALA A CA 1
ATOM 943 C C . ALA A 1 130 ? 1.95 -3.488 19.719 1 98.44 130 ALA A C 1
ATOM 945 O O . ALA A 1 130 ? 1.896 -3.09 20.891 1 98.44 130 ALA A O 1
ATOM 946 N N . SER A 1 131 ? 2.975 -4.176 19.266 1 97.88 131 SER A N 1
ATOM 947 C CA . SER A 1 131 ? 3.943 -4.707 20.219 1 97.88 131 SER A CA 1
ATOM 948 C C . SER A 1 131 ? 5.293 -4.012 20.062 1 97.88 131 SER A C 1
ATOM 950 O O . SER A 1 131 ? 6.188 -4.199 20.906 1 97.88 131 SER A O 1
ATOM 952 N N . PHE A 1 132 ? 5.473 -3.184 19.094 1 98 132 PHE A N 1
ATOM 953 C CA . PHE A 1 132 ? 6.742 -2.535 18.797 1 98 132 PHE A CA 1
ATOM 954 C C . PHE A 1 132 ? 7.172 -1.622 19.938 1 98 132 PHE A C 1
ATOM 956 O O . PHE A 1 132 ? 8.359 -1.513 20.234 1 98 132 PHE A O 1
ATOM 963 N N . ASP A 1 133 ? 6.281 -0.903 20.516 1 98 133 ASP A N 1
ATOM 964 C CA . ASP A 1 133 ? 6.473 -0.056 21.703 1 98 133 ASP A CA 1
ATOM 965 C C . ASP A 1 133 ? 5.602 -0.527 22.859 1 98 133 ASP A C 1
ATOM 967 O O . ASP A 1 133 ? 4.391 -0.302 22.859 1 98 133 ASP A O 1
ATOM 971 N N . PRO A 1 134 ? 6.215 -1.134 23.844 1 96.69 134 PRO A N 1
ATOM 972 C CA . PRO A 1 134 ? 5.438 -1.737 24.922 1 96.69 134 PRO A CA 1
ATOM 973 C C . PRO A 1 134 ? 4.691 -0.702 25.766 1 96.69 134 PRO A C 1
ATOM 975 O O . PRO A 1 134 ? 3.783 -1.053 26.531 1 96.69 134 PRO A O 1
ATOM 978 N N . GLU A 1 135 ? 5.062 0.565 25.688 1 98 135 GLU A N 1
ATOM 979 C CA . GLU A 1 135 ? 4.41 1.609 26.469 1 98 135 GLU A CA 1
ATOM 980 C C . GLU A 1 135 ? 3.158 2.129 25.766 1 98 135 GLU A C 1
ATOM 982 O O . GLU A 1 135 ? 2.387 2.895 26.344 1 98 135 GLU A O 1
ATOM 987 N N . LEU A 1 136 ? 3.021 1.802 24.516 1 98.25 136 LEU A N 1
ATOM 988 C CA . LEU A 1 136 ? 1.874 2.246 23.734 1 98.25 136 LEU A CA 1
ATOM 989 C C . LEU A 1 136 ? 0.712 1.268 23.859 1 98.25 136 LEU A C 1
ATOM 991 O O . LEU A 1 136 ? 0.878 0.067 23.641 1 98.25 136 LEU A O 1
ATOM 995 N N . HIS A 1 137 ? -0.434 1.71 24.219 1 98 137 HIS A N 1
ATOM 996 C CA . HIS A 1 137 ? -1.608 0.855 24.359 1 98 137 HIS A CA 1
ATOM 997 C C . HIS A 1 137 ? -2.412 0.813 23.062 1 98 137 HIS A C 1
ATOM 999 O O . HIS A 1 137 ? -3.109 1.773 22.734 1 98 137 HIS A O 1
ATOM 1005 N N . VAL A 1 138 ? -2.326 -0.234 22.359 1 98.56 138 VAL A N 1
ATOM 1006 C CA . VAL A 1 138 ? -3.141 -0.491 21.172 1 98.56 138 VAL A CA 1
ATOM 1007 C C . VAL A 1 138 ? -4.273 -1.451 21.516 1 98.56 138 VAL A C 1
ATOM 1009 O O . VAL A 1 138 ? -4.027 -2.582 21.953 1 98.56 138 VAL A O 1
ATOM 1012 N N . TRP A 1 139 ? -5.535 -1.019 21.297 1 98.25 139 TRP A N 1
ATOM 1013 C CA . TRP A 1 139 ? -6.617 -1.809 21.875 1 98.25 139 TRP A CA 1
ATOM 1014 C C . TRP A 1 139 ? -7.395 -2.541 20.781 1 98.25 139 TRP A C 1
ATOM 1016 O O . TRP A 1 139 ? -8.102 -3.512 21.062 1 98.25 139 TRP A O 1
ATOM 1026 N N . GLY A 1 140 ? -7.262 -2.049 19.562 1 98.44 140 GLY A N 1
ATOM 1027 C CA . GLY A 1 140 ? -8.055 -2.66 18.5 1 98.44 140 GLY A CA 1
ATOM 1028 C C . GLY A 1 140 ? -7.523 -2.361 17.109 1 98.44 140 GLY A C 1
ATOM 1029 O O . GLY A 1 140 ? -6.582 -1.582 16.953 1 98.44 140 GLY A O 1
ATOM 1030 N N . VAL A 1 141 ? -8.156 -3.033 16.141 1 98.56 141 VAL A N 1
ATOM 1031 C CA . VAL A 1 141 ? -7.758 -2.854 14.742 1 98.56 141 VAL A CA 1
ATOM 1032 C C . VAL A 1 141 ? -8.984 -2.959 13.836 1 98.56 141 VAL A C 1
ATOM 1034 O O . VAL A 1 141 ? -9.906 -3.732 14.117 1 98.56 141 VAL A O 1
ATOM 1037 N N . VAL A 1 142 ? -9.047 -2.082 12.844 1 97.94 142 VAL A N 1
ATOM 1038 C CA . VAL A 1 142 ? -10.039 -2.141 11.781 1 97.94 142 VAL A CA 1
ATOM 1039 C C . VAL A 1 142 ? -9.352 -2.449 10.445 1 97.94 142 VAL A C 1
ATOM 1041 O O . VAL A 1 142 ? -8.211 -2.047 10.227 1 97.94 142 VAL A O 1
ATOM 1044 N N . ALA A 1 143 ? -10.023 -3.238 9.602 1 97.69 143 ALA A N 1
ATOM 1045 C CA . ALA A 1 143 ? -9.531 -3.559 8.266 1 97.69 143 ALA A CA 1
ATOM 1046 C C . ALA A 1 143 ? -10.281 -2.762 7.199 1 97.69 143 ALA A C 1
ATOM 1048 O O . ALA A 1 143 ? -11.508 -2.789 7.145 1 97.69 143 ALA A O 1
ATOM 1049 N N . ASN A 1 144 ? -9.5 -2.006 6.395 1 95.38 144 ASN A N 1
ATOM 1050 C CA . ASN A 1 144 ? -10.078 -1.254 5.285 1 95.38 144 ASN A CA 1
ATOM 1051 C C . ASN A 1 144 ? -9.938 -2.004 3.963 1 95.38 144 ASN A C 1
ATOM 1053 O O . ASN A 1 144 ? -9.07 -2.871 3.826 1 95.38 144 ASN A O 1
ATOM 1057 N N . ARG A 1 145 ? -10.906 -1.778 2.988 1 94.56 145 ARG A N 1
ATOM 1058 C CA . ARG A 1 145 ? -10.906 -2.316 1.631 1 94.56 145 ARG A CA 1
ATOM 1059 C C . ARG A 1 145 ? -11.016 -3.836 1.644 1 94.56 145 ARG A C 1
ATOM 1061 O O . ARG A 1 145 ? -10.25 -4.523 0.963 1 94.56 145 ARG A O 1
ATOM 1068 N N . VAL A 1 146 ? -11.898 -4.344 2.432 1 95.19 146 VAL A N 1
ATOM 1069 C CA . VAL A 1 146 ? -12.117 -5.777 2.6 1 95.19 146 VAL A CA 1
ATOM 1070 C C . VAL A 1 146 ? -13.094 -6.277 1.54 1 95.19 146 VAL A C 1
ATOM 1072 O O . VAL A 1 146 ? -14.094 -5.617 1.247 1 95.19 146 VAL A O 1
ATOM 1075 N N . ALA A 1 147 ? -12.859 -7.414 0.974 1 90.81 147 ALA A N 1
ATOM 1076 C CA . ALA A 1 147 ? -13.625 -7.934 -0.153 1 90.81 147 ALA A CA 1
ATOM 1077 C C . ALA A 1 147 ? -14.961 -8.5 0.311 1 90.81 147 ALA A C 1
ATOM 1079 O O . ALA A 1 147 ? -15.938 -8.5 -0.441 1 90.81 147 ALA A O 1
ATOM 1080 N N . GLY A 1 148 ? -15.102 -9.125 1.523 1 91.38 148 GLY A N 1
ATOM 1081 C CA . GLY A 1 148 ? -16.312 -9.734 2.039 1 91.38 148 GLY A CA 1
ATOM 1082 C C . GLY A 1 148 ? -16.125 -10.383 3.396 1 91.38 148 GLY A C 1
ATOM 1083 O O . GLY A 1 148 ? -15.062 -10.258 4.008 1 91.38 148 GLY A O 1
ATOM 1084 N N . ALA A 1 149 ? -17.156 -11.078 3.807 1 91 149 ALA A N 1
ATOM 1085 C CA . ALA A 1 149 ? -17.172 -11.656 5.148 1 91 149 ALA A CA 1
ATOM 1086 C C . ALA A 1 149 ? -16.109 -12.734 5.305 1 91 149 ALA A C 1
ATOM 1088 O O . ALA A 1 149 ? -15.461 -12.836 6.352 1 91 149 ALA A O 1
ATOM 1089 N N . ARG A 1 150 ? -15.898 -13.562 4.328 1 89.12 150 ARG A N 1
ATOM 1090 C CA . ARG A 1 150 ? -14.883 -14.609 4.383 1 89.12 150 ARG A CA 1
ATOM 1091 C C . ARG A 1 150 ? -13.484 -14.008 4.496 1 89.12 150 ARG A C 1
ATOM 1093 O O . ARG A 1 150 ? -12.656 -14.492 5.266 1 89.12 150 ARG A O 1
ATOM 1100 N N . HIS A 1 151 ? -13.297 -13 3.715 1 93.62 151 HIS A N 1
ATOM 1101 C CA . HIS A 1 151 ? -12.023 -12.289 3.783 1 93.62 151 HIS A CA 1
ATOM 1102 C C . HIS A 1 151 ? -11.797 -11.695 5.172 1 93.62 151 HIS A C 1
ATOM 1104 O O . HIS A 1 151 ? -10.719 -11.852 5.75 1 93.62 151 HIS A O 1
ATOM 1110 N N . ALA A 1 152 ? -12.789 -11.078 5.711 1 96.25 152 ALA A N 1
ATOM 1111 C CA . ALA A 1 152 ? -12.695 -10.5 7.051 1 96.25 152 ALA A CA 1
ATOM 1112 C C . ALA A 1 152 ? -12.336 -11.562 8.086 1 96.25 152 ALA A C 1
ATOM 1114 O O . ALA A 1 152 ? -11.539 -11.312 8.992 1 96.25 152 ALA A O 1
ATOM 1115 N N . ALA A 1 153 ? -12.875 -12.688 7.887 1 95.06 153 ALA A N 1
ATOM 1116 C CA . ALA A 1 153 ? -12.602 -13.789 8.805 1 95.06 153 ALA A CA 1
ATOM 1117 C C . ALA A 1 153 ? -11.133 -14.211 8.727 1 95.06 153 ALA A C 1
ATOM 1119 O O . ALA A 1 153 ? -10.5 -14.477 9.75 1 95.06 153 ALA A O 1
ATOM 1120 N N . MET A 1 154 ? -10.555 -14.242 7.539 1 94.62 154 MET A N 1
ATOM 1121 C CA . MET A 1 154 ? -9.148 -14.594 7.348 1 94.62 154 MET A CA 1
ATOM 1122 C C . MET A 1 154 ? -8.234 -13.57 8 1 94.62 154 MET A C 1
ATOM 1124 O O . MET A 1 154 ? -7.18 -13.922 8.539 1 94.62 154 MET A O 1
ATOM 1128 N N . LEU A 1 155 ? -8.648 -12.328 7.949 1 97.62 155 LEU A N 1
ATOM 1129 C CA . LEU A 1 155 ? -7.848 -11.242 8.492 1 97.62 155 LEU A CA 1
ATOM 1130 C C . LEU A 1 155 ? -7.758 -11.336 10.008 1 97.62 155 LEU A C 1
ATOM 1132 O O . LEU A 1 155 ? -6.699 -11.07 10.594 1 97.62 155 LEU A O 1
ATOM 1136 N N . SER A 1 156 ? -8.852 -11.734 10.656 1 97 156 SER A N 1
ATOM 1137 C CA . SER A 1 156 ? -8.938 -11.672 12.109 1 97 156 SER A CA 1
ATOM 1138 C C . SER A 1 156 ? -8.57 -13.008 12.742 1 97 156 SER A C 1
ATOM 1140 O O . SER A 1 156 ? -8.406 -13.102 13.961 1 97 156 SER A O 1
ATOM 1142 N N . GLU A 1 157 ? -8.367 -14.016 11.945 1 95.5 157 GLU A N 1
ATOM 1143 C CA . GLU A 1 157 ? -8.195 -15.398 12.383 1 95.5 157 GLU A CA 1
ATOM 1144 C C . GLU A 1 157 ? -7.027 -15.523 13.352 1 95.5 157 GLU A C 1
ATOM 1146 O O . GLU A 1 157 ? -7.098 -16.281 14.32 1 95.5 157 GLU A O 1
ATOM 1151 N N . ARG A 1 158 ? -6.008 -14.781 13.141 1 95.75 158 ARG A N 1
ATOM 1152 C CA . ARG A 1 158 ? -4.781 -14.977 13.914 1 95.75 158 ARG A CA 1
ATOM 1153 C C . ARG A 1 158 ? -4.422 -13.727 14.703 1 95.75 158 ARG A C 1
ATOM 1155 O O . ARG A 1 158 ? -3.27 -13.539 15.102 1 95.75 158 ARG A O 1
ATOM 1162 N N . LEU A 1 159 ? -5.371 -12.836 14.891 1 97.5 159 LEU A N 1
ATOM 1163 C CA . LEU A 1 159 ? -5.098 -11.641 15.68 1 97.5 159 LEU A CA 1
ATOM 1164 C C . LEU A 1 159 ? -4.762 -12.008 17.125 1 97.5 159 LEU A C 1
ATOM 1166 O O . LEU A 1 159 ? -5.383 -12.906 17.703 1 97.5 159 LEU A O 1
ATOM 1170 N N . PRO A 1 160 ? -3.779 -11.367 17.688 1 95 160 PRO A N 1
ATOM 1171 C CA . PRO A 1 160 ? -3.502 -11.617 19.109 1 95 160 PRO A CA 1
ATOM 1172 C C . PRO A 1 160 ? -4.695 -11.305 20 1 95 160 PRO A C 1
ATOM 1174 O O . PRO A 1 160 ? -5.508 -10.438 19.688 1 95 160 PRO A O 1
ATOM 1177 N N . SER A 1 161 ? -4.836 -11.984 21.125 1 92.31 161 SER A N 1
ATOM 1178 C CA . SER A 1 161 ? -5.969 -11.859 22.031 1 92.31 161 SER A CA 1
ATOM 1179 C C . SER A 1 161 ? -6.086 -10.438 22.578 1 92.31 161 SER A C 1
ATOM 1181 O O . SER A 1 161 ? -7.188 -9.969 22.875 1 92.31 161 SER A O 1
ATOM 1183 N N . GLY A 1 162 ? -5.113 -9.695 22.719 1 92.44 162 GLY A N 1
ATOM 1184 C CA . GLY A 1 162 ? -5.172 -8.359 23.297 1 92.44 162 GLY A CA 1
ATOM 1185 C C . GLY A 1 162 ? -5.586 -7.297 22.281 1 92.44 162 GLY A C 1
ATOM 1186 O O . GLY A 1 162 ? -5.797 -6.137 22.641 1 92.44 162 GLY A O 1
ATOM 1187 N N . LEU A 1 163 ? -5.863 -7.723 21.062 1 96.69 163 LEU A N 1
ATOM 1188 C CA . LEU A 1 163 ? -6.23 -6.789 20 1 96.69 163 LEU A CA 1
ATOM 1189 C C . LEU A 1 163 ? -7.641 -7.07 19.5 1 96.69 163 LEU A C 1
ATOM 1191 O O . LEU A 1 163 ? -7.871 -8.07 18.812 1 96.69 163 LEU A O 1
ATOM 1195 N N . ALA A 1 164 ? -8.609 -6.199 19.781 1 97.62 164 ALA A N 1
ATOM 1196 C CA . ALA A 1 164 ? -9.992 -6.371 19.328 1 97.62 164 ALA A CA 1
ATOM 1197 C C . ALA A 1 164 ? -10.117 -6.129 17.828 1 97.62 164 ALA A C 1
ATOM 1199 O O . ALA A 1 164 ? -9.609 -5.129 17.312 1 97.62 164 ALA A O 1
ATOM 1200 N N . PHE A 1 165 ? -10.703 -7.102 17.141 1 97.75 165 PHE A N 1
ATOM 1201 C CA . PHE A 1 165 ? -11.109 -6.84 15.766 1 97.75 165 PHE A CA 1
ATOM 1202 C C . PHE A 1 165 ? -12.406 -6.051 15.719 1 97.75 165 PHE A C 1
ATOM 1204 O O . PHE A 1 165 ? -13.492 -6.617 15.898 1 97.75 165 PHE A O 1
ATOM 1211 N N . VAL A 1 166 ? -12.336 -4.715 15.477 1 97.56 166 VAL A N 1
ATOM 1212 C CA . VAL A 1 166 ? -13.477 -3.816 15.594 1 97.56 166 VAL A CA 1
ATOM 1213 C C . VAL A 1 166 ? -14.406 -3.996 14.391 1 97.56 166 VAL A C 1
ATOM 1215 O O . VAL A 1 166 ? -15.625 -3.951 14.531 1 97.56 166 VAL A O 1
ATOM 1218 N N . GLY A 1 167 ? -13.75 -4.184 13.227 1 96.12 167 GLY A N 1
ATOM 1219 C CA . GLY A 1 167 ? -14.57 -4.43 12.047 1 96.12 167 GLY A CA 1
ATOM 1220 C C . GLY A 1 167 ? -13.805 -4.277 10.742 1 96.12 167 GLY A C 1
ATOM 1221 O O . GLY A 1 167 ? -12.594 -4.055 10.75 1 96.12 167 GLY A O 1
ATOM 1222 N N . ALA A 1 168 ? -14.586 -4.512 9.641 1 95.94 168 ALA A N 1
ATOM 1223 C CA . ALA A 1 168 ? -14.055 -4.434 8.281 1 95.94 168 ALA A CA 1
ATOM 1224 C C . ALA A 1 168 ? -14.906 -3.523 7.406 1 95.94 168 ALA A C 1
ATOM 1226 O O . ALA A 1 168 ? -16.141 -3.6 7.434 1 95.94 168 ALA A O 1
ATOM 1227 N N . LEU A 1 169 ? -14.219 -2.609 6.754 1 94 169 LEU A N 1
ATOM 1228 C CA . LEU A 1 169 ? -14.906 -1.754 5.789 1 94 169 LEU A CA 1
ATOM 1229 C C . LEU A 1 169 ? -14.734 -2.285 4.371 1 94 169 LEU A C 1
ATOM 1231 O O . LEU A 1 169 ? -13.609 -2.436 3.893 1 94 169 LEU A O 1
ATOM 1235 N N . PRO A 1 170 ? -15.812 -2.604 3.693 1 91.06 170 PRO A N 1
ATOM 1236 C CA . PRO A 1 170 ? -15.703 -3.145 2.336 1 91.06 170 PRO A CA 1
ATOM 1237 C C . PRO A 1 170 ? -15.141 -2.133 1.342 1 91.06 170 PRO A C 1
ATOM 1239 O O . PRO A 1 170 ? -15.211 -0.924 1.576 1 91.06 170 PRO A O 1
ATOM 1242 N N . LYS A 1 171 ? -14.516 -2.746 0.242 1 83.06 171 LYS A N 1
ATOM 1243 C CA . LYS A 1 171 ? -14.008 -1.933 -0.859 1 83.06 171 LYS A CA 1
ATOM 1244 C C . LYS A 1 171 ? -15.148 -1.297 -1.644 1 83.06 171 LYS A C 1
ATOM 1246 O O . LYS A 1 171 ? -16.062 -1.99 -2.084 1 83.06 171 LYS A O 1
ATOM 1251 N N . ARG A 1 172 ? -15.836 -0.33 -1.293 1 71.5 172 ARG A N 1
ATOM 1252 C CA . ARG A 1 172 ? -16.953 0.179 -2.074 1 71.5 172 ARG A CA 1
ATOM 1253 C C . ARG A 1 172 ? -16.547 1.388 -2.906 1 71.5 172 ARG A C 1
ATOM 1255 O O . ARG A 1 172 ? -15.812 2.26 -2.424 1 71.5 172 ARG A O 1
ATOM 1262 N N . SER A 1 173 ? -16.766 1.316 -4.215 1 60.09 173 SER A N 1
ATOM 1263 C CA . SER A 1 173 ? -16.469 2.389 -5.156 1 60.09 173 SER A CA 1
ATOM 1264 C C . SER A 1 173 ? -17.219 3.668 -4.797 1 60.09 173 SER A C 1
ATOM 1266 O O . SER A 1 173 ? -16.656 4.766 -4.891 1 60.09 173 SER A O 1
ATOM 1268 N N . GLU A 1 174 ? -18.391 3.57 -4.262 1 57.44 174 GLU A N 1
ATOM 1269 C CA . GLU A 1 174 ? -19.234 4.754 -4.191 1 57.44 174 GLU A CA 1
ATOM 1270 C C . GLU A 1 174 ? -18.922 5.586 -2.949 1 57.44 174 GLU A C 1
ATOM 1272 O O . GLU A 1 174 ? -19.203 6.785 -2.914 1 57.44 174 GLU A O 1
ATOM 1277 N N . ALA A 1 175 ? -18.297 5.031 -1.964 1 59.31 175 ALA A N 1
ATOM 1278 C CA . ALA A 1 175 ? -18.109 5.762 -0.715 1 59.31 175 ALA A CA 1
ATOM 1279 C C . ALA A 1 175 ? -16.688 6.32 -0.618 1 59.31 175 ALA A C 1
ATOM 1281 O O . ALA A 1 175 ? -16.312 6.914 0.396 1 59.31 175 ALA A O 1
ATOM 1282 N N . GLN A 1 176 ? -16.016 6.152 -1.726 1 65.44 176 GLN A N 1
ATOM 1283 C CA . GLN A 1 176 ? -14.641 6.641 -1.672 1 65.44 176 GLN A CA 1
ATOM 1284 C C . GLN A 1 176 ? -14.586 8.156 -1.854 1 65.44 176 GLN A C 1
ATOM 1286 O O . GLN A 1 176 ? -15.344 8.719 -2.646 1 65.44 176 GLN A O 1
ATOM 1291 N N . LEU A 1 177 ? -13.961 8.789 -0.846 1 70.69 177 LEU A N 1
ATOM 1292 C CA . LEU A 1 177 ? -13.711 10.219 -0.979 1 70.69 177 LEU A CA 1
ATOM 1293 C C . LEU A 1 177 ? -12.617 10.484 -2.012 1 70.69 177 LEU A C 1
ATOM 1295 O O . LEU A 1 177 ? -11.617 9.773 -2.057 1 70.69 177 LEU A O 1
ATOM 1299 N N . PRO A 1 178 ? -12.914 11.414 -2.875 1 68.44 178 PRO A N 1
ATOM 1300 C CA . PRO A 1 178 ? -11.906 11.719 -3.887 1 68.44 178 PRO A CA 1
ATOM 1301 C C . PRO A 1 178 ? -10.609 12.258 -3.283 1 68.44 178 PRO A C 1
ATOM 1303 O O . PRO A 1 178 ? -10.641 12.945 -2.258 1 68.44 178 PRO A O 1
ATOM 1306 N N . GLU A 1 179 ? -9.469 11.805 -3.85 1 65.06 179 GLU A N 1
ATOM 1307 C CA . GLU A 1 179 ? -8.164 12.219 -3.346 1 65.06 179 GLU A CA 1
ATOM 1308 C C . GLU A 1 179 ? -7.406 13.039 -4.387 1 65.06 179 GLU A C 1
ATOM 1310 O O . GLU A 1 179 ? -7.652 12.906 -5.59 1 65.06 179 GLU A O 1
ATOM 1315 N N . ARG A 1 180 ? -6.707 14.039 -3.85 1 56.75 180 ARG A N 1
ATOM 1316 C CA . ARG A 1 180 ? -5.746 14.773 -4.668 1 56.75 180 ARG A CA 1
ATOM 1317 C C . ARG A 1 180 ? -4.324 14.562 -4.16 1 56.75 180 ARG A C 1
ATOM 1319 O O . ARG A 1 180 ? -4.105 13.836 -3.191 1 56.75 180 ARG A O 1
ATOM 1326 N N . HIS A 1 181 ? -3.33 15.008 -4.914 1 46.03 181 HIS A N 1
ATOM 1327 C CA . HIS A 1 181 ? -1.91 14.867 -4.617 1 46.03 181 HIS A CA 1
ATOM 1328 C C . HIS A 1 181 ? -1.621 15.164 -3.148 1 46.03 181 HIS A C 1
ATOM 1330 O O . HIS A 1 181 ? -0.747 14.539 -2.545 1 46.03 181 HIS A O 1
ATOM 1336 N N . LEU A 1 182 ? -2.293 16.031 -2.631 1 48.16 182 LEU A N 1
ATOM 1337 C CA . LEU A 1 182 ? -1.966 16.391 -1.255 1 48.16 182 LEU A CA 1
ATOM 1338 C C . LEU A 1 182 ? -3.074 15.953 -0.302 1 48.16 182 LEU A C 1
ATOM 1340 O O . LEU A 1 182 ? -3.172 16.453 0.817 1 48.16 182 LEU A O 1
ATOM 1344 N N . GLY A 1 183 ? -3.713 15.008 -0.805 1 53.47 183 GLY A N 1
ATOM 1345 C CA . GLY A 1 183 ? -4.77 14.586 0.101 1 53.47 183 GLY A CA 1
ATOM 1346 C C . GLY A 1 183 ? -6.156 14.703 -0.502 1 53.47 183 GLY A C 1
ATOM 1347 O O . GLY A 1 183 ? -6.34 14.469 -1.698 1 53.47 183 GLY A O 1
ATOM 1348 N N . LEU A 1 184 ? -7.047 14.906 0.36 1 57.41 184 LEU A N 1
ATOM 1349 C CA . LEU A 1 184 ? -8.453 14.984 -0.019 1 57.41 184 LEU A CA 1
ATOM 1350 C C . LEU A 1 184 ? -8.789 16.344 -0.614 1 57.41 184 LEU A C 1
ATOM 1352 O O . LEU A 1 184 ? -8.07 17.328 -0.38 1 57.41 184 LEU A O 1
ATOM 1356 N N . PHE A 1 185 ? -9.695 16.406 -1.483 1 63.16 185 PHE A N 1
ATOM 1357 C CA . PHE A 1 185 ? -10.312 17.672 -1.876 1 63.16 185 PHE A CA 1
ATOM 1358 C C . PHE A 1 185 ? -10.797 18.438 -0.653 1 63.16 185 PHE A C 1
ATOM 1360 O O . PHE A 1 185 ? -11.047 17.844 0.399 1 63.16 185 PHE A O 1
ATOM 1367 N N . GLN A 1 186 ? -10.758 19.703 -0.838 1 68 186 GLN A N 1
ATOM 1368 C CA . GLN A 1 186 ? -11.461 20.469 0.177 1 68 186 GLN A CA 1
ATOM 1369 C C . GLN A 1 186 ? -12.898 19.984 0.339 1 68 186 GLN A C 1
ATOM 1371 O O . GLN A 1 186 ? -13.539 19.578 -0.636 1 68 186 GLN A O 1
ATOM 1376 N N . ALA A 1 187 ? -13.352 19.906 1.532 1 69.81 187 ALA A N 1
ATOM 1377 C CA . ALA A 1 187 ? -14.68 19.391 1.851 1 69.81 187 ALA A CA 1
ATOM 1378 C C . ALA A 1 187 ? -15.742 20.031 0.963 1 69.81 187 ALA A C 1
ATOM 1380 O O . ALA A 1 187 ? -16.625 19.344 0.445 1 69.81 187 ALA A O 1
ATOM 1381 N N . ALA A 1 188 ? -15.523 21.281 0.808 1 68.44 188 ALA A N 1
ATOM 1382 C CA . ALA A 1 188 ? -16.531 22.016 0.039 1 68.44 188 ALA A CA 1
ATOM 1383 C C . ALA A 1 188 ? -16.531 21.578 -1.423 1 68.44 188 ALA A C 1
ATOM 1385 O O . ALA A 1 188 ? -17.5 21.812 -2.145 1 68.44 188 ALA A O 1
ATOM 1386 N N . GLU A 1 189 ? -15.523 20.953 -1.853 1 69.81 189 GLU A N 1
ATOM 1387 C CA . GLU A 1 189 ? -15.375 20.547 -3.248 1 69.81 189 GLU A CA 1
ATOM 1388 C C . GLU A 1 189 ? -15.922 19.141 -3.477 1 69.81 189 GLU A C 1
ATOM 1390 O O . GLU A 1 189 ? -16.047 18.703 -4.617 1 69.81 189 GLU A O 1
ATOM 1395 N N . ILE A 1 190 ? -16.25 18.5 -2.385 1 72.38 190 ILE A N 1
ATOM 1396 C CA . ILE A 1 190 ? -16.719 17.125 -2.506 1 72.38 190 ILE A CA 1
ATOM 1397 C C . ILE A 1 190 ? -18.234 17.109 -2.615 1 72.38 190 ILE A C 1
ATOM 1399 O O . ILE A 1 190 ? -18.938 17.359 -1.633 1 72.38 190 ILE A O 1
ATOM 1403 N N . ALA A 1 191 ? -18.656 16.781 -3.824 1 77.19 191 ALA A N 1
ATOM 1404 C CA . ALA A 1 191 ? -20.094 16.672 -4.059 1 77.19 191 ALA A CA 1
ATOM 1405 C C . ALA A 1 191 ? -20.719 15.586 -3.189 1 77.19 191 ALA A C 1
ATOM 1407 O O . ALA A 1 191 ? -20.141 14.516 -3.025 1 77.19 191 ALA A O 1
ATOM 1408 N N . ASP A 1 192 ? -21.75 15.875 -2.498 1 85.5 192 ASP A N 1
ATOM 1409 C CA . ASP A 1 192 ? -22.547 14.922 -1.732 1 85.5 192 ASP A CA 1
ATOM 1410 C C . ASP A 1 192 ? -21.75 14.367 -0.548 1 85.5 192 ASP A C 1
ATOM 1412 O O . ASP A 1 192 ? -21.859 13.188 -0.226 1 85.5 192 ASP A O 1
ATOM 1416 N N . LEU A 1 193 ? -20.875 15.203 -0.018 1 87.25 193 LEU A N 1
ATOM 1417 C CA . LEU A 1 193 ? -20.016 14.789 1.095 1 87.25 193 LEU A CA 1
ATOM 1418 C C . LEU A 1 193 ? -20.859 14.227 2.234 1 87.25 193 LEU A C 1
ATOM 1420 O O . LEU A 1 193 ? -20.562 13.141 2.748 1 87.25 193 LEU A O 1
ATOM 1424 N N . ASP A 1 194 ? -21.953 14.891 2.539 1 91.25 194 ASP A N 1
ATOM 1425 C CA . ASP A 1 194 ? -22.781 14.477 3.668 1 91.25 194 ASP A CA 1
ATOM 1426 C C . ASP A 1 194 ? -23.406 13.109 3.41 1 91.25 194 ASP A C 1
ATOM 1428 O O . ASP A 1 194 ? -23.438 12.25 4.297 1 91.25 194 ASP A O 1
ATOM 1432 N N . ALA A 1 195 ? -23.844 12.938 2.221 1 91.06 195 ALA A N 1
ATOM 1433 C CA . ALA A 1 195 ? -24.469 11.656 1.873 1 91.06 195 ALA A CA 1
ATOM 1434 C C . ALA A 1 195 ? -23.453 10.523 1.933 1 91.06 195 ALA A C 1
ATOM 1436 O O . ALA A 1 195 ? -23.766 9.414 2.375 1 91.06 195 ALA A O 1
ATOM 1437 N N . ARG A 1 196 ? -22.281 10.852 1.455 1 89.25 196 ARG A N 1
ATOM 1438 C CA . ARG A 1 196 ? -21.203 9.852 1.492 1 89.25 196 ARG A CA 1
ATOM 1439 C C . ARG A 1 196 ? -20.828 9.508 2.93 1 89.25 196 ARG A C 1
ATOM 1441 O O . ARG A 1 196 ? -20.656 8.336 3.26 1 89.25 196 ARG A O 1
ATOM 1448 N N . LEU A 1 197 ? -20.734 10.5 3.74 1 92.75 197 LEU A N 1
ATOM 1449 C CA . LEU A 1 197 ? -20.391 10.289 5.145 1 92.75 197 LEU A CA 1
ATOM 1450 C C . LEU A 1 197 ? -21.5 9.492 5.848 1 92.75 197 LEU A C 1
ATOM 1452 O O . LEU A 1 197 ? -21.203 8.625 6.672 1 92.75 197 LEU A O 1
ATOM 1456 N N . ASP A 1 198 ? -22.719 9.766 5.5 1 94.44 198 ASP A N 1
ATOM 1457 C CA . ASP A 1 198 ? -23.844 9.047 6.09 1 94.44 198 ASP A CA 1
ATOM 1458 C C . ASP A 1 198 ? -23.812 7.566 5.699 1 94.44 198 ASP A C 1
ATOM 1460 O O . ASP A 1 198 ? -24.047 6.695 6.535 1 94.44 198 ASP A O 1
ATOM 1464 N N . ALA A 1 199 ? -23.531 7.348 4.473 1 92.44 199 ALA A N 1
ATOM 1465 C CA . ALA A 1 199 ? -23.469 5.969 3.992 1 92.44 199 ALA A CA 1
ATOM 1466 C C . ALA A 1 199 ? -22.344 5.195 4.68 1 92.44 199 ALA A C 1
ATOM 1468 O O . ALA A 1 199 ? -22.531 4.039 5.066 1 92.44 199 ALA A O 1
ATOM 1469 N N . LEU A 1 200 ? -21.266 5.828 4.805 1 92.5 200 LEU A N 1
ATOM 1470 C CA . LEU A 1 200 ? -20.141 5.211 5.496 1 92.5 200 LEU A CA 1
ATOM 1471 C C . LEU A 1 200 ? -20.484 4.934 6.953 1 92.5 200 LEU A C 1
ATOM 1473 O O . LEU A 1 200 ? -20.172 3.859 7.477 1 92.5 200 LEU A O 1
ATOM 1477 N N . ALA A 1 201 ? -21.078 5.887 7.59 1 95.38 201 ALA A N 1
ATOM 1478 C CA . ALA A 1 201 ? -21.484 5.746 8.984 1 95.38 201 ALA A CA 1
ATOM 1479 C C . ALA A 1 201 ? -22.453 4.578 9.172 1 95.38 201 ALA A C 1
ATOM 1481 O O . ALA A 1 201 ? -22.312 3.793 10.109 1 95.38 201 ALA A O 1
ATOM 1482 N N . ASP A 1 202 ? -23.375 4.461 8.281 1 94.69 202 ASP A N 1
ATOM 1483 C CA . ASP A 1 202 ? -24.359 3.381 8.352 1 94.69 202 ASP A CA 1
ATOM 1484 C C . ASP A 1 202 ? -23.672 2.016 8.258 1 94.69 202 ASP A C 1
ATOM 1486 O O . ASP A 1 202 ? -24.062 1.071 8.945 1 94.69 202 ASP A O 1
ATOM 1490 N N . ALA A 1 203 ? -22.688 1.99 7.477 1 91.62 203 ALA A N 1
ATOM 1491 C CA . ALA A 1 203 ? -22 0.73 7.219 1 91.62 203 ALA A CA 1
ATOM 1492 C C . ALA A 1 203 ? -21.219 0.273 8.453 1 91.62 203 ALA A C 1
ATOM 1494 O O . ALA A 1 203 ? -20.953 -0.919 8.617 1 91.62 203 ALA A O 1
ATOM 1495 N N . ILE A 1 204 ? -20.891 1.209 9.375 1 95 204 ILE A N 1
ATOM 1496 C CA . ILE A 1 204 ? -20 0.811 10.461 1 95 204 ILE A CA 1
ATOM 1497 C C . ILE A 1 204 ? -20.688 1.034 11.805 1 95 204 ILE A C 1
ATOM 1499 O O . ILE A 1 204 ? -20.031 1.072 12.844 1 95 204 ILE A O 1
ATOM 1503 N N . LEU A 1 205 ? -21.969 1.222 11.875 1 95.62 205 LEU A N 1
ATOM 1504 C CA . LEU A 1 205 ? -22.719 1.464 13.102 1 95.62 205 LEU A CA 1
ATOM 1505 C C . LEU A 1 205 ? -22.406 0.395 14.141 1 95.62 205 LEU A C 1
ATOM 1507 O O . LEU A 1 205 ? -22.234 0.705 15.32 1 95.62 205 LEU A O 1
ATOM 1511 N N . PRO A 1 206 ? -22.234 -0.871 13.688 1 93.62 206 PRO A N 1
ATOM 1512 C CA . PRO A 1 206 ? -21.938 -1.909 14.672 1 93.62 206 PRO A CA 1
ATOM 1513 C C . PRO A 1 206 ? -20.578 -1.698 15.352 1 93.62 206 PRO A C 1
ATOM 1515 O O . PRO A 1 206 ? -20.391 -2.117 16.5 1 93.62 206 PRO A O 1
ATOM 1518 N N . TRP A 1 207 ? -19.625 -1.044 14.648 1 94.38 207 TRP A N 1
ATOM 1519 C CA . TRP A 1 207 ? -18.312 -0.787 15.227 1 94.38 207 TRP A CA 1
ATOM 1520 C C . TRP A 1 207 ? -18.422 0.076 16.484 1 94.38 207 TRP A C 1
ATOM 1522 O O . TRP A 1 207 ? -17.641 -0.081 17.422 1 94.38 207 TRP A O 1
ATOM 1532 N N . VAL A 1 208 ? -19.375 1.015 16.438 1 94.38 208 VAL A N 1
ATOM 1533 C CA . VAL A 1 208 ? -19.453 2.004 17.516 1 94.38 208 VAL A CA 1
ATOM 1534 C C . VAL A 1 208 ? -20.406 1.523 18.594 1 94.38 208 VAL A C 1
ATOM 1536 O O . VAL A 1 208 ? -20.281 1.902 19.766 1 94.38 208 VAL A O 1
ATOM 1539 N N . ALA A 1 209 ? -21.266 0.646 18.234 1 92 209 ALA A N 1
ATOM 1540 C CA . ALA A 1 209 ? -22.266 0.152 19.172 1 92 209 ALA A CA 1
ATOM 1541 C C . ALA A 1 209 ? -21.734 -1.038 19.969 1 92 209 ALA A C 1
ATOM 1543 O O . ALA A 1 209 ? -21.984 -1.153 21.172 1 92 209 ALA A O 1
ATOM 1544 N N . ASP A 1 210 ? -20.875 -1.854 19.297 1 90.88 210 ASP A N 1
ATOM 1545 C CA . ASP A 1 210 ? -20.594 -3.17 19.859 1 90.88 210 ASP A CA 1
ATOM 1546 C C . ASP A 1 210 ? -19.141 -3.291 20.297 1 90.88 210 ASP A C 1
ATOM 1548 O O . ASP A 1 210 ? -18.797 -4.141 21.125 1 90.88 210 ASP A O 1
ATOM 1552 N N . ALA A 1 211 ? -18.297 -2.506 19.797 1 91.12 211 ALA A N 1
ATOM 1553 C CA . ALA A 1 211 ? -16.875 -2.639 20.094 1 91.12 211 ALA A CA 1
ATOM 1554 C C . ALA A 1 211 ? -16.562 -2.158 21.5 1 91.12 211 ALA A C 1
ATOM 1556 O O . ALA A 1 211 ? -17.281 -1.33 22.062 1 91.12 211 ALA A O 1
ATOM 1557 N N . PRO A 1 212 ? -15.469 -2.668 22.078 1 94.12 212 PRO A N 1
ATOM 1558 C CA . PRO A 1 212 ? -15.078 -2.289 23.438 1 94.12 212 PRO A CA 1
ATOM 1559 C C . PRO A 1 212 ? -14.242 -1.012 23.469 1 94.12 212 PRO A C 1
ATOM 1561 O O . PRO A 1 212 ? -13.102 -1.026 23.953 1 94.12 212 PRO A O 1
ATOM 1564 N N . TRP A 1 213 ? -14.859 0.034 23.094 1 96.38 213 TRP A N 1
ATOM 1565 C CA . TRP A 1 213 ? -14.148 1.311 23.094 1 96.38 213 TRP A CA 1
ATOM 1566 C C . TRP A 1 213 ? -13.641 1.639 24.5 1 96.38 213 TRP A C 1
ATOM 1568 O O . TRP A 1 213 ? -14.359 1.481 25.484 1 96.38 213 TRP A O 1
ATOM 1578 N N . PRO A 1 214 ? -12.406 2.08 24.609 1 96.75 214 PRO A N 1
ATOM 1579 C CA . PRO A 1 214 ? -11.852 2.395 25.922 1 96.75 214 PRO A CA 1
ATOM 1580 C C . PRO A 1 214 ? -12.398 3.701 26.5 1 96.75 214 PRO A C 1
ATOM 1582 O O . PRO A 1 214 ? -12.555 4.684 25.766 1 96.75 214 PRO A O 1
ATOM 1585 N N . GLU A 1 215 ? -12.656 3.691 27.781 1 96.38 215 GLU A N 1
ATOM 1586 C CA . GLU A 1 215 ? -12.945 4.918 28.516 1 96.38 215 GLU A CA 1
ATOM 1587 C C . GLU A 1 215 ? -11.664 5.551 29.047 1 96.38 215 GLU A C 1
ATOM 1589 O O . GLU A 1 215 ? -10.805 4.859 29.609 1 96.38 215 GLU A O 1
ATOM 1594 N N . VAL A 1 216 ? -11.57 6.844 28.75 1 96.56 216 VAL A N 1
ATOM 1595 C CA . VAL A 1 216 ? -10.359 7.562 29.125 1 96.56 216 VAL A CA 1
ATOM 1596 C C . VAL A 1 216 ? -10.727 8.781 29.984 1 96.56 216 VAL A C 1
ATOM 1598 O O . VAL A 1 216 ? -11.711 9.469 29.688 1 96.56 216 VAL A O 1
ATOM 1601 N N . ASP A 1 217 ? -9.953 8.961 31.016 1 94.12 217 ASP A N 1
ATOM 1602 C CA . ASP A 1 217 ? -10.031 10.195 31.797 1 94.12 217 ASP A CA 1
ATOM 1603 C C . ASP A 1 217 ? -8.898 11.148 31.438 1 94.12 217 ASP A C 1
ATOM 1605 O O . ASP A 1 217 ? -7.738 10.906 31.781 1 94.12 217 ASP A O 1
ATOM 1609 N N . LEU A 1 218 ? -9.25 12.164 30.719 1 93.81 218 LEU A N 1
ATOM 1610 C CA . LEU A 1 218 ? -8.242 13.164 30.359 1 93.81 218 LEU A CA 1
ATOM 1611 C C . LEU A 1 218 ? -8.117 14.211 31.469 1 93.81 218 LEU A C 1
ATOM 1613 O O . LEU A 1 218 ? -9.086 14.891 31.797 1 93.81 218 LEU A O 1
ATOM 1617 N N . PRO A 1 219 ? -6.949 14.305 31.969 1 92.88 219 PRO A N 1
ATOM 1618 C CA . PRO A 1 219 ? -6.785 15.258 33.062 1 92.88 219 PRO A CA 1
ATOM 1619 C C . PRO A 1 219 ? -7.047 16.703 32.625 1 92.88 219 PRO A C 1
ATOM 1621 O O . PRO A 1 219 ? -6.719 17.078 31.5 1 92.88 219 PRO A O 1
ATOM 1624 N N . ASP A 1 220 ? -7.543 17.438 33.562 1 93.38 220 ASP A N 1
ATOM 1625 C CA . ASP A 1 220 ? -7.715 18.859 33.312 1 93.38 220 ASP A CA 1
ATOM 1626 C C . ASP A 1 220 ? -6.367 19.547 33.094 1 93.38 220 ASP A C 1
ATOM 1628 O O . ASP A 1 220 ? -5.34 19.094 33.594 1 93.38 220 ASP A O 1
ATOM 1632 N N . ALA A 1 221 ? -6.43 20.531 32.281 1 94.31 221 ALA A N 1
ATOM 1633 C CA . ALA A 1 221 ? -5.254 21.344 31.969 1 94.31 221 ALA A CA 1
ATOM 1634 C C . ALA A 1 221 ? -5.602 22.828 31.984 1 94.31 221 ALA A C 1
ATOM 1636 O O . ALA A 1 221 ? -6.676 23.234 31.516 1 94.31 221 ALA A O 1
ATOM 1637 N N . PRO A 1 222 ? -4.703 23.562 32.5 1 92.81 222 PRO A N 1
ATOM 1638 C CA . PRO A 1 222 ? -5.012 25 32.594 1 92.81 222 PRO A CA 1
ATOM 1639 C C . PRO A 1 222 ? -5.102 25.656 31.203 1 92.81 222 PRO A C 1
ATOM 1641 O O . PRO A 1 222 ? -4.312 25.328 30.312 1 92.81 222 PRO A O 1
ATOM 1644 N N . ALA A 1 223 ? -6.09 26.531 31.109 1 92.88 223 ALA A N 1
ATOM 1645 C CA . ALA A 1 223 ? -6.184 27.344 29.906 1 92.88 223 ALA A CA 1
ATOM 1646 C C . ALA A 1 223 ? -5.02 28.328 29.812 1 92.88 223 ALA A C 1
ATOM 1648 O O . ALA A 1 223 ? -4.527 28.812 30.844 1 92.88 223 ALA A O 1
ATOM 1649 N N . PRO A 1 224 ? -4.621 28.594 28.578 1 92.62 224 PRO A N 1
ATOM 1650 C CA . PRO A 1 224 ? -3.607 29.656 28.453 1 92.62 224 PRO A CA 1
ATOM 1651 C C . PRO A 1 224 ? -4.098 31 28.953 1 92.62 224 PRO A C 1
ATOM 1653 O O . PRO A 1 224 ? -5.254 31.375 28.719 1 92.62 224 PRO A O 1
ATOM 1656 N N . ASN A 1 225 ? -3.27 31.609 29.734 1 92.19 225 ASN A N 1
ATOM 1657 C CA . ASN A 1 225 ? -3.562 32.969 30.188 1 92.19 225 ASN A CA 1
ATOM 1658 C C . ASN A 1 225 ? -2.916 34 29.281 1 92.19 225 ASN A C 1
ATOM 1660 O O . ASN A 1 225 ? -1.759 34.375 29.484 1 92.19 225 ASN A O 1
ATOM 1664 N N . LEU A 1 226 ? -3.721 34.531 28.391 1 95 226 LEU A N 1
ATOM 1665 C CA . LEU A 1 226 ? -3.18 35.469 27.406 1 95 226 LEU A CA 1
ATOM 1666 C C . LEU A 1 226 ? -3.555 36.906 27.781 1 95 226 LEU A C 1
ATOM 1668 O O . LEU A 1 226 ? -4.73 37.219 28 1 95 226 LEU A O 1
ATOM 1672 N N . PRO A 1 227 ? -2.541 37.781 27.891 1 95.06 227 PRO A N 1
ATOM 1673 C CA . PRO A 1 227 ? -2.885 39.219 28.047 1 95.06 227 PRO A CA 1
ATOM 1674 C C . PRO A 1 227 ? -3.584 39.781 26.828 1 95.06 227 PRO A C 1
ATOM 1676 O O . PRO A 1 227 ? -3.361 39.312 25.703 1 95.06 227 PRO A O 1
ATOM 1679 N N . PRO A 1 228 ? -4.438 40.781 27.016 1 96.19 228 PRO A N 1
ATOM 1680 C CA . PRO A 1 228 ? -5.188 41.344 25.906 1 96.19 228 PRO A CA 1
ATOM 1681 C C . PRO A 1 228 ? -4.344 42.281 25.047 1 96.19 228 PRO A C 1
ATOM 1683 O O . PRO A 1 228 ? -4.66 43.469 24.938 1 96.19 228 PRO A O 1
ATOM 1686 N N . LEU A 1 229 ? -3.426 41.75 24.422 1 97.25 229 LEU A N 1
ATOM 1687 C CA . LEU A 1 229 ? -2.43 42.531 23.672 1 97.25 229 LEU A CA 1
ATOM 1688 C C . LEU A 1 229 ? -3.031 43.094 22.406 1 97.25 229 LEU A C 1
ATOM 1690 O O . LEU A 1 229 ? -2.449 44 21.781 1 97.25 229 LEU A O 1
ATOM 1694 N N . LEU A 1 230 ? -4.195 42.625 22.047 1 98.12 230 LEU A N 1
ATOM 1695 C CA . LEU A 1 230 ? -4.871 43.125 20.844 1 98.12 230 LEU A CA 1
ATOM 1696 C C . LEU A 1 230 ? -6.246 43.688 21.188 1 98.12 230 LEU A C 1
ATOM 1698 O O . LEU A 1 230 ? -7.152 43.688 20.344 1 98.12 230 LEU A O 1
ATOM 1702 N N . ALA A 1 231 ? -6.363 44.094 22.375 1 96.75 231 ALA A N 1
ATOM 1703 C CA . ALA A 1 231 ? -7.641 44.656 22.812 1 96.75 231 ALA A CA 1
ATOM 1704 C C . ALA A 1 231 ? -8.078 45.812 21.922 1 96.75 231 ALA A C 1
ATOM 1706 O O . ALA A 1 231 ? -7.312 46.75 21.703 1 96.75 231 ALA A O 1
ATOM 1707 N N . GLY A 1 232 ? -9.297 45.688 21.406 1 95.38 232 GLY A N 1
ATOM 1708 C CA . GLY A 1 232 ? -9.891 46.75 20.609 1 95.38 232 GLY A CA 1
ATOM 1709 C C . GLY A 1 232 ? -9.445 46.719 19.156 1 95.38 232 GLY A C 1
ATOM 1710 O O . GLY A 1 232 ? -9.914 47.531 18.344 1 95.38 232 GLY A O 1
ATOM 1711 N N . LYS A 1 233 ? -8.625 45.812 18.766 1 97.75 233 LYS A N 1
ATOM 1712 C CA . LYS A 1 233 ? -8.125 45.75 17.391 1 97.75 233 LYS A CA 1
ATOM 1713 C C . LYS A 1 233 ? -9.07 44.938 16.5 1 97.75 233 LYS A C 1
ATOM 1715 O O . LYS A 1 233 ? -9.586 43.906 16.922 1 97.75 233 LYS A O 1
ATOM 1720 N N . ARG A 1 234 ? -9.398 45.5 15.367 1 98.56 234 ARG A N 1
ATOM 1721 C CA . ARG A 1 234 ? -10.125 44.812 14.32 1 98.56 234 ARG A CA 1
ATOM 1722 C C . ARG A 1 234 ? -9.172 44.25 13.266 1 98.56 234 ARG A C 1
ATOM 1724 O O . ARG A 1 234 ? -8.469 45 12.602 1 98.56 234 ARG A O 1
ATOM 1731 N N . ILE A 1 235 ? -9.156 42.938 13.172 1 98.75 235 ILE A N 1
ATOM 1732 C CA . ILE A 1 235 ? -8.266 42.281 12.211 1 98.75 235 ILE A CA 1
ATOM 1733 C C . ILE A 1 235 ? -9.078 41.75 11.039 1 98.75 235 ILE A C 1
ATOM 1735 O O . ILE A 1 235 ? -9.938 40.875 11.219 1 98.75 235 ILE A O 1
ATOM 1739 N N . ALA A 1 236 ? -8.844 42.25 9.836 1 98.88 236 ALA A N 1
ATOM 1740 C CA . ALA A 1 236 ? -9.43 41.688 8.625 1 98.88 236 ALA A CA 1
ATOM 1741 C C . ALA A 1 236 ? -8.758 40.375 8.258 1 98.88 236 ALA A C 1
ATOM 1743 O O . ALA A 1 236 ? -7.531 40.281 8.156 1 98.88 236 ALA A O 1
ATOM 1744 N N . VAL A 1 237 ? -9.531 39.344 8.125 1 98.81 237 VAL A N 1
ATOM 1745 C CA . VAL A 1 237 ? -9.008 38.031 7.789 1 98.81 237 VAL A CA 1
ATOM 1746 C C . VAL A 1 237 ? -9.523 37.594 6.418 1 98.81 237 VAL A C 1
ATOM 1748 O O . VAL A 1 237 ? -10.734 37.469 6.211 1 98.81 237 VAL A O 1
ATOM 1751 N N . ALA A 1 238 ? -8.594 37.375 5.461 1 98.81 238 ALA A N 1
ATOM 1752 C CA . ALA A 1 238 ? -9 36.812 4.184 1 98.81 238 ALA A CA 1
ATOM 1753 C C . ALA A 1 238 ? -9.453 35.344 4.348 1 98.81 238 ALA A C 1
ATOM 1755 O O . ALA A 1 238 ? -8.711 34.531 4.875 1 98.81 238 ALA A O 1
ATOM 1756 N N . GLU A 1 239 ? -10.633 35.094 3.947 1 97.56 239 GLU A N 1
ATOM 1757 C CA . GLU A 1 239 ? -11.211 33.781 4.086 1 97.56 239 GLU A CA 1
ATOM 1758 C C . GLU A 1 239 ? -12.117 33.438 2.904 1 97.56 239 GLU A C 1
ATOM 1760 O O . GLU A 1 239 ? -13.242 33.938 2.82 1 97.56 239 GLU A O 1
ATOM 1765 N N . ASP A 1 240 ? -11.648 32.594 2.088 1 95.62 240 ASP A N 1
ATOM 1766 C CA . ASP A 1 240 ? -12.391 32.094 0.931 1 95.62 240 ASP A CA 1
ATOM 1767 C C . ASP A 1 240 ? -11.703 30.906 0.298 1 95.62 240 ASP A C 1
ATOM 1769 O O . ASP A 1 240 ? -10.891 30.234 0.942 1 95.62 240 ASP A O 1
ATOM 1773 N N . ALA A 1 241 ? -12.039 30.547 -0.961 1 92.19 241 ALA A N 1
ATOM 1774 C CA . ALA A 1 241 ? -11.547 29.328 -1.598 1 92.19 241 ALA A CA 1
ATOM 1775 C C . ALA A 1 241 ? -10.039 29.406 -1.834 1 92.19 241 ALA A C 1
ATOM 1777 O O . ALA A 1 241 ? -9.352 28.391 -1.821 1 92.19 241 ALA A O 1
ATOM 1778 N N . ALA A 1 242 ? -9.492 30.625 -2.004 1 94.62 242 ALA A N 1
ATOM 1779 C CA . ALA A 1 242 ? -8.07 30.812 -2.268 1 94.62 242 ALA A CA 1
ATOM 1780 C C . ALA A 1 242 ? -7.281 30.938 -0.965 1 94.62 242 ALA A C 1
ATOM 1782 O O . ALA A 1 242 ? -6.078 30.688 -0.932 1 94.62 242 ALA A O 1
ATOM 1783 N N . PHE A 1 243 ? -7.949 31.422 0.072 1 96.94 243 PHE A N 1
ATOM 1784 C CA . PHE A 1 243 ? -7.363 31.641 1.389 1 96.94 243 PHE A CA 1
ATOM 1785 C C . PHE A 1 243 ? -8.086 30.812 2.447 1 96.94 243 PHE A C 1
ATOM 1787 O O . PHE A 1 243 ? -8.883 31.344 3.219 1 96.94 243 PHE A O 1
ATOM 1794 N N . SER A 1 244 ? -7.676 29.547 2.533 1 94.44 244 SER A N 1
ATOM 1795 C CA . SER A 1 244 ? -8.492 28.609 3.312 1 94.44 244 SER A CA 1
ATOM 1796 C C . SER A 1 244 ? -7.66 27.891 4.359 1 94.44 244 SER A C 1
ATOM 1798 O O . SER A 1 244 ? -8.188 27.078 5.133 1 94.44 244 SER A O 1
ATOM 1800 N N . PHE A 1 245 ? -6.375 28.125 4.398 1 95.75 245 PHE A N 1
ATOM 1801 C CA . PHE A 1 245 ? -5.512 27.438 5.352 1 95.75 245 PHE A CA 1
ATOM 1802 C C . PHE A 1 245 ? -5.457 28.188 6.676 1 95.75 245 PHE A C 1
ATOM 1804 O O . PHE A 1 245 ? -4.48 28.875 6.961 1 95.75 245 PHE A O 1
ATOM 1811 N N . LEU A 1 246 ? -6.492 27.969 7.461 1 95.56 246 LEU A N 1
ATOM 1812 C CA . LEU A 1 246 ? -6.648 28.641 8.75 1 95.56 246 LEU A CA 1
ATOM 1813 C C . LEU A 1 246 ? -6.812 27.609 9.875 1 95.56 246 LEU A C 1
ATOM 1815 O O . LEU A 1 246 ? -7.789 26.859 9.891 1 95.56 246 LEU A O 1
ATOM 1819 N N . TYR A 1 247 ? -5.879 27.625 10.797 1 97.62 247 TYR A N 1
ATOM 1820 C CA . TYR A 1 247 ? -6.098 26.812 11.992 1 97.62 247 TYR A CA 1
ATOM 1821 C C . TYR A 1 247 ? -7.148 27.438 12.898 1 97.62 247 TYR A C 1
ATOM 1823 O O . TYR A 1 247 ? -7.059 28.625 13.227 1 97.62 247 TYR A O 1
ATOM 1831 N N . PRO A 1 248 ? -8.109 26.719 13.367 1 97.44 248 PRO A N 1
ATOM 1832 C CA . PRO A 1 248 ? -9.039 27.266 14.359 1 97.44 248 PRO A CA 1
ATOM 1833 C C . PRO A 1 248 ? -8.328 27.844 15.578 1 97.44 248 PRO A C 1
ATOM 1835 O O . PRO A 1 248 ? -8.758 28.859 16.125 1 97.44 248 PRO A O 1
ATOM 1838 N N . ALA A 1 249 ? -7.27 27.281 15.945 1 98.12 249 ALA A N 1
ATOM 1839 C CA . ALA A 1 249 ? -6.496 27.719 17.109 1 98.12 249 ALA A CA 1
ATOM 1840 C C . ALA A 1 249 ? -5.945 29.141 16.891 1 98.12 249 ALA A C 1
ATOM 1842 O O . ALA A 1 249 ? -5.812 29.906 17.844 1 98.12 249 ALA A O 1
ATOM 1843 N N . ASN A 1 250 ? -5.594 29.422 15.68 1 98.62 250 ASN A N 1
ATOM 1844 C CA . ASN A 1 250 ? -5.074 30.75 15.375 1 98.62 250 ASN A CA 1
ATOM 1845 C C . ASN A 1 250 ? -6.141 31.828 15.562 1 98.62 250 ASN A C 1
ATOM 1847 O O . ASN A 1 250 ? -5.867 32.875 16.125 1 98.62 250 ASN A O 1
ATOM 1851 N N . ARG A 1 251 ? -7.297 31.547 15.07 1 97.88 251 ARG A N 1
ATOM 1852 C CA . ARG A 1 251 ? -8.406 32.469 15.273 1 97.88 251 ARG A CA 1
ATOM 1853 C C . ARG A 1 251 ? -8.695 32.656 16.75 1 97.88 251 ARG A C 1
ATOM 1855 O O . ARG A 1 251 ? -8.836 33.781 17.219 1 97.88 251 ARG A O 1
ATOM 1862 N N . GLU A 1 252 ? -8.773 31.594 17.406 1 97.44 252 GLU A N 1
ATOM 1863 C CA . GLU A 1 252 ? -9.047 31.641 18.828 1 97.44 252 GLU A CA 1
ATOM 1864 C C . GLU A 1 252 ? -7.992 32.438 19.578 1 97.44 252 GLU A C 1
ATOM 1866 O O . GLU A 1 252 ? -8.312 33.188 20.5 1 97.44 252 GLU A O 1
ATOM 1871 N N . CYS A 1 253 ? -6.797 32.25 19.188 1 98.12 253 CYS A N 1
ATOM 1872 C CA . CYS A 1 253 ? -5.691 32.938 19.828 1 98.12 253 CYS A CA 1
ATOM 1873 C C . CYS A 1 253 ? -5.848 34.469 19.656 1 98.12 253 CYS A C 1
ATOM 1875 O O . CYS A 1 253 ? -5.711 35.219 20.609 1 98.12 253 CYS A O 1
ATOM 1877 N N . LEU A 1 254 ? -6.152 34.875 18.469 1 98.5 254 LEU A N 1
ATOM 1878 C CA . LEU A 1 254 ? -6.332 36.281 18.203 1 98.5 254 LEU A CA 1
ATOM 1879 C C . LEU A 1 254 ? -7.492 36.844 19.016 1 98.5 254 LEU A C 1
ATOM 1881 O O . LEU A 1 254 ? -7.387 37.938 19.594 1 98.5 254 LEU A O 1
ATOM 1885 N N . GLU A 1 255 ? -8.562 36.094 19.062 1 98.19 255 GLU A N 1
ATOM 1886 C CA . GLU A 1 255 ? -9.719 36.531 19.828 1 98.19 255 GLU A CA 1
ATOM 1887 C C . GLU A 1 255 ? -9.406 36.594 21.328 1 98.19 255 GLU A C 1
ATOM 1889 O O . GLU A 1 255 ? -9.828 37.531 22.016 1 98.19 255 GLU A O 1
ATOM 1894 N N . ALA A 1 256 ? -8.68 35.656 21.797 1 97.44 256 ALA A N 1
ATOM 1895 C CA . ALA A 1 256 ? -8.281 35.625 23.203 1 97.44 256 ALA A CA 1
ATOM 1896 C C . ALA A 1 256 ? -7.367 36.781 23.547 1 97.44 256 ALA A C 1
ATOM 1898 O O . ALA A 1 256 ? -7.352 37.281 24.672 1 97.44 256 ALA A O 1
ATOM 1899 N N . LEU A 1 257 ? -6.664 37.219 22.594 1 97.88 257 LEU A N 1
ATOM 1900 C CA . LEU A 1 257 ? -5.785 38.375 22.781 1 97.88 257 LEU A CA 1
ATOM 1901 C C . LEU A 1 257 ? -6.582 39.656 22.766 1 97.88 257 LEU A C 1
ATOM 1903 O O . LEU A 1 257 ? -6.039 40.75 23.047 1 97.88 257 LEU A O 1
ATOM 1907 N N . GLY A 1 258 ? -7.84 39.562 22.359 1 97.44 258 GLY A N 1
ATOM 1908 C CA . GLY A 1 258 ? -8.734 40.688 22.453 1 97.44 258 GLY A CA 1
ATOM 1909 C C . GLY A 1 258 ? -9.188 41.219 21.109 1 97.44 258 GLY A C 1
ATOM 1910 O O . GLY A 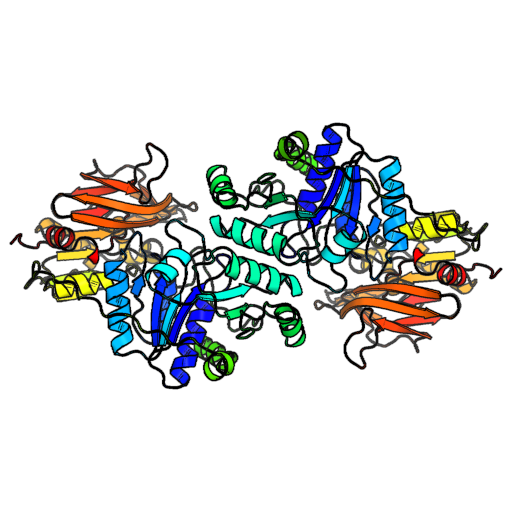1 258 ? -9.984 42.156 21.031 1 97.44 258 GLY A O 1
ATOM 1911 N N . ALA A 1 259 ? -8.789 40.625 20.094 1 98.44 259 ALA A N 1
ATOM 1912 C CA . ALA A 1 259 ? -9.086 41.125 18.766 1 98.44 259 ALA A CA 1
ATOM 1913 C C . ALA A 1 259 ? -10.492 40.719 18.328 1 98.44 259 ALA A C 1
ATOM 1915 O O . ALA A 1 259 ? -11.039 39.719 18.797 1 98.44 259 ALA A O 1
ATOM 1916 N N . THR A 1 260 ? -11.094 41.562 17.5 1 98.44 260 THR A N 1
ATOM 1917 C CA . THR A 1 260 ? -12.273 41.188 16.703 1 98.44 260 THR A CA 1
ATOM 1918 C C . THR A 1 260 ? -11.875 40.875 15.273 1 98.44 260 THR A C 1
ATOM 1920 O O . THR A 1 260 ? -11.188 41.656 14.617 1 98.44 260 THR A O 1
ATOM 1923 N N . LEU A 1 261 ? -12.328 39.75 14.781 1 98.62 261 LEU A N 1
ATOM 1924 C CA . LEU A 1 261 ? -11.969 39.312 13.438 1 98.62 261 LEU A CA 1
ATOM 1925 C C . LEU A 1 261 ? -13.07 39.625 12.445 1 98.62 261 LEU A C 1
ATOM 1927 O O . LEU A 1 261 ? -14.25 39.438 12.719 1 98.62 261 LEU A O 1
ATOM 1931 N N . ILE A 1 262 ? -12.695 40.188 11.32 1 98.5 262 ILE A N 1
ATOM 1932 C CA . ILE A 1 262 ? -13.625 40.531 10.258 1 98.5 262 ILE A CA 1
ATOM 1933 C C . ILE A 1 262 ? -13.25 39.781 8.977 1 98.5 262 ILE A C 1
ATOM 1935 O O . ILE A 1 262 ? -12.344 40.219 8.25 1 98.5 262 ILE A O 1
ATOM 1939 N N . PRO A 1 263 ? -14.031 38.781 8.648 1 98.25 263 PRO A N 1
ATOM 1940 C CA . PRO A 1 263 ? -13.719 38.062 7.426 1 98.25 263 PRO A CA 1
ATOM 1941 C C . PRO A 1 263 ? -14.047 38.844 6.16 1 98.25 263 PRO A C 1
ATOM 1943 O O . PRO A 1 263 ? -14.961 39.688 6.164 1 98.25 263 PRO A O 1
ATOM 1946 N N . PHE A 1 264 ? -13.281 38.625 5.109 1 98.56 264 PHE A N 1
ATOM 1947 C CA . PHE A 1 264 ? -13.562 39.156 3.779 1 98.56 264 PHE A CA 1
ATOM 1948 C C . PHE A 1 264 ? -13.039 38.219 2.701 1 98.56 264 PHE A C 1
ATOM 1950 O O . PHE A 1 264 ? -12.219 37.344 2.982 1 98.56 264 PHE A O 1
ATOM 1957 N N . SER A 1 265 ? -13.531 38.406 1.449 1 98.69 265 SER A N 1
ATOM 1958 C CA . SER A 1 265 ? -13.18 37.469 0.376 1 98.69 265 SER A CA 1
ATOM 1959 C C . SER A 1 265 ? -12.445 38.188 -0.751 1 98.69 265 SER A C 1
ATOM 1961 O O . SER A 1 265 ? -13.062 38.875 -1.556 1 98.69 265 SER A O 1
ATOM 1963 N N . PRO A 1 266 ? -11.156 37.875 -0.902 1 98.62 266 PRO A N 1
ATOM 1964 C CA . PRO A 1 266 ? -10.422 38.438 -2.043 1 98.62 266 PRO A CA 1
ATOM 1965 C C . PRO A 1 266 ? -10.945 37.938 -3.385 1 98.62 266 PRO A C 1
ATOM 1967 O O . PRO A 1 266 ? -11.078 38.719 -4.336 1 98.62 266 PRO A O 1
ATOM 1970 N N . VAL A 1 267 ? -11.25 36.688 -3.426 1 97.81 267 VAL A N 1
ATOM 1971 C CA . VAL A 1 267 ? -11.688 36.094 -4.676 1 97.81 267 VAL A CA 1
ATOM 1972 C C . VAL A 1 267 ? -13 36.719 -5.129 1 97.81 267 VAL A C 1
ATOM 1974 O O . VAL A 1 267 ? -13.234 36.875 -6.332 1 97.81 267 VAL A O 1
ATOM 1977 N N . ALA A 1 268 ? -13.797 37.188 -4.188 1 98.25 268 ALA A N 1
ATOM 1978 C CA . ALA A 1 268 ? -15.055 37.875 -4.492 1 98.25 268 ALA A CA 1
ATOM 1979 C C . ALA A 1 268 ? -14.828 39.344 -4.734 1 98.25 268 ALA A C 1
ATOM 1981 O O . ALA A 1 268 ? -15.781 40.125 -4.852 1 98.25 268 ALA A O 1
ATOM 1982 N N . ASN A 1 269 ? -13.664 39.781 -4.762 1 98.56 269 ASN A N 1
ATOM 1983 C CA . ASN A 1 269 ? -13.266 41.156 -5.02 1 98.56 269 ASN A CA 1
ATOM 1984 C C . ASN A 1 269 ? -13.727 42.094 -3.902 1 98.56 269 ASN A C 1
ATOM 1986 O O . ASN A 1 269 ? -14.086 43.25 -4.156 1 98.56 269 ASN A O 1
ATOM 1990 N N . GLU A 1 270 ? -13.781 41.531 -2.771 1 98.75 270 GLU A N 1
ATOM 1991 C CA . GLU A 1 270 ? -14.109 42.375 -1.627 1 98.75 270 GLU A CA 1
ATOM 1992 C C . GLU A 1 270 ? -12.898 43.219 -1.188 1 98.75 270 GLU A C 1
ATOM 1994 O O . GLU A 1 270 ? -11.766 42.719 -1.23 1 98.75 270 GLU A O 1
ATOM 1999 N N . ALA A 1 271 ? -13.188 44.375 -0.724 1 98.56 271 ALA A N 1
ATOM 2000 C CA . ALA A 1 271 ? -12.125 45.25 -0.212 1 98.56 271 ALA A CA 1
ATOM 2001 C C . ALA A 1 271 ? -11.742 44.875 1.215 1 98.56 271 ALA A C 1
ATOM 2003 O O . ALA A 1 271 ? -12.562 44.312 1.957 1 98.56 271 ALA A O 1
ATOM 2004 N N . VAL A 1 272 ? -10.492 45.156 1.548 1 98.56 272 VAL A N 1
ATOM 2005 C CA . VAL A 1 272 ? -10.141 45.156 2.965 1 98.56 272 VAL A CA 1
ATOM 2006 C C . VAL A 1 272 ? -11.047 46.094 3.736 1 98.56 272 VAL A C 1
ATOM 2008 O O . VAL A 1 272 ? -11.18 47.281 3.379 1 98.56 272 VAL A O 1
ATOM 2011 N N . PRO A 1 273 ? -11.641 45.594 4.715 1 97.88 273 PRO A N 1
ATOM 2012 C CA . PRO A 1 273 ? -12.508 46.5 5.484 1 97.88 273 PRO A CA 1
ATOM 2013 C C . PRO A 1 273 ? -11.789 47.75 5.961 1 97.88 273 PRO A C 1
ATOM 2015 O O . PRO A 1 273 ? -10.688 47.656 6.504 1 97.88 273 PRO A O 1
ATOM 2018 N N . SER A 1 274 ? -12.461 48.844 5.867 1 94.56 274 SER A N 1
ATOM 2019 C CA . SER A 1 274 ? -11.844 50.156 6.176 1 94.56 274 SER A CA 1
ATOM 2020 C C . SER A 1 274 ? -11.578 50.281 7.668 1 94.56 274 SER A C 1
ATOM 2022 O O . SER A 1 274 ? -10.664 51 8.078 1 94.56 274 SER A O 1
ATOM 2024 N N . ALA A 1 275 ? -12.328 49.594 8.422 1 95.06 275 ALA A N 1
ATOM 2025 C CA . ALA A 1 275 ? -12.219 49.688 9.875 1 95.06 275 ALA A CA 1
ATOM 2026 C C . ALA A 1 275 ? -11.102 48.812 10.414 1 95.06 275 ALA A C 1
ATOM 2028 O O . ALA A 1 275 ? -10.766 48.875 11.594 1 95.06 275 ALA A O 1
ATOM 2029 N N . ALA A 1 276 ? -10.469 48.094 9.539 1 97.88 276 ALA A N 1
ATOM 2030 C CA . ALA A 1 276 ? -9.492 47.125 10 1 97.88 276 ALA A CA 1
ATOM 2031 C C . ALA A 1 276 ? -8.227 47.812 10.508 1 97.88 276 ALA A C 1
ATOM 2033 O O . ALA A 1 276 ? -7.73 48.75 9.883 1 97.88 276 ALA A O 1
ATOM 2034 N N . ASP A 1 277 ? -7.723 47.281 11.602 1 98.19 277 ASP A N 1
ATOM 2035 C CA . ASP A 1 277 ? -6.477 47.781 12.18 1 98.19 277 ASP A CA 1
ATOM 2036 C C . ASP A 1 277 ? -5.293 46.906 11.742 1 98.19 277 ASP A C 1
ATOM 2038 O O . ASP A 1 277 ? -4.137 47.312 11.906 1 98.19 277 ASP A O 1
ATOM 2042 N N . ALA A 1 278 ? -5.582 45.812 11.273 1 98.81 278 ALA A N 1
ATOM 2043 C CA . ALA A 1 278 ? -4.594 44.875 10.742 1 98.81 278 ALA A CA 1
ATOM 2044 C C . ALA A 1 278 ? -5.23 43.938 9.727 1 98.81 278 ALA A C 1
ATOM 2046 O O . ALA A 1 278 ? -6.453 43.812 9.656 1 98.81 278 ALA A O 1
ATOM 2047 N N . VAL A 1 279 ? -4.375 43.25 8.906 1 98.88 279 VAL A N 1
ATOM 2048 C CA . VAL A 1 279 ? -4.852 42.312 7.902 1 98.88 279 VAL A CA 1
ATOM 2049 C C . VAL A 1 279 ? -4.07 41 8.008 1 98.88 279 VAL A C 1
ATOM 2051 O O . VAL A 1 279 ? -2.84 41.031 8.117 1 98.88 279 VAL A O 1
ATOM 2054 N N . TRP A 1 280 ? -4.766 39.906 8.062 1 98.88 280 TRP A N 1
ATOM 2055 C CA . TRP A 1 280 ? -4.18 38.562 8.016 1 98.88 280 TRP A CA 1
ATOM 2056 C C . TRP A 1 280 ? -4.578 37.844 6.73 1 98.88 280 TRP A C 1
ATOM 2058 O O . TRP A 1 280 ? -5.766 37.625 6.488 1 98.88 280 TRP A O 1
ATOM 2068 N N . LEU A 1 281 ? -3.594 37.531 5.867 1 98.81 281 LEU A N 1
ATOM 2069 C CA . LEU A 1 281 ? -3.758 36.75 4.656 1 98.81 281 LEU A CA 1
ATOM 2070 C C . LEU A 1 281 ? -3.189 35.344 4.848 1 98.81 281 LEU A C 1
ATOM 2072 O O . LEU A 1 281 ? -2.008 35.094 4.59 1 98.81 281 LEU A O 1
ATOM 2076 N N . PRO A 1 282 ? -4.039 34.375 5.16 1 98.44 282 PRO A N 1
ATOM 2077 C CA . PRO A 1 282 ? -3.559 33 5.344 1 98.44 282 PRO A CA 1
ATOM 2078 C C . PRO A 1 282 ? -3.193 32.344 4.023 1 98.44 282 PRO A C 1
ATOM 2080 O O . PRO A 1 282 ? -3.408 32.906 2.951 1 98.44 282 PRO A O 1
ATOM 2083 N N . GLY A 1 283 ? -2.619 31.141 4.156 1 96.94 283 GLY A N 1
ATOM 2084 C CA . GLY A 1 283 ? -2.318 30.344 2.973 1 96.94 283 GLY A CA 1
ATOM 2085 C C . GLY A 1 283 ? -3.553 29.75 2.324 1 96.94 283 GLY A C 1
ATOM 2086 O O . GLY A 1 283 ? -4.672 29.953 2.799 1 96.94 283 GLY A O 1
ATOM 2087 N N . GLY A 1 284 ? -3.359 29.031 1.26 1 94.38 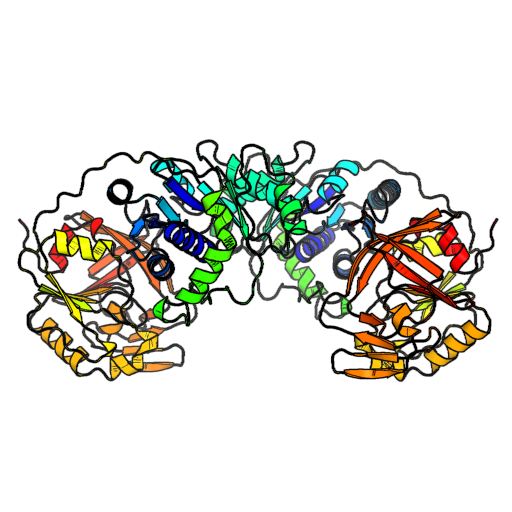284 GLY A N 1
ATOM 2088 C CA . GLY A 1 284 ? -4.383 28.375 0.461 1 94.38 284 GLY A CA 1
ATOM 2089 C C . GLY A 1 284 ? -3.928 28.062 -0.95 1 94.38 284 GLY A C 1
ATOM 2090 O O . GLY A 1 284 ? -2.814 27.578 -1.154 1 94.38 284 GLY A O 1
ATOM 2091 N N . TYR A 1 285 ? -4.941 28.297 -1.871 1 92.44 285 TYR A N 1
ATOM 2092 C CA . TYR A 1 285 ? -4.652 27.969 -3.264 1 92.44 285 TYR A CA 1
ATOM 2093 C C . TYR A 1 285 ? -4.84 29.188 -4.16 1 92.44 285 TYR A C 1
ATOM 2095 O O . TYR A 1 285 ? -5.664 29.172 -5.078 1 92.44 285 TYR A O 1
ATOM 2103 N N . PRO A 1 286 ? -4.004 30.156 -3.975 1 95.25 286 PRO A N 1
ATOM 2104 C CA . PRO A 1 286 ? -4.18 31.328 -4.832 1 95.25 286 PRO A CA 1
ATOM 2105 C C . PRO A 1 286 ? -3.984 31.016 -6.312 1 95.25 286 PRO A C 1
ATOM 2107 O O . PRO A 1 286 ? -4.586 31.656 -7.172 1 95.25 286 PRO A O 1
ATOM 2110 N N . GLU A 1 287 ? -3.148 29.984 -6.645 1 95 287 GLU A N 1
ATOM 2111 C CA . GLU A 1 287 ? -2.848 29.625 -8.031 1 95 287 GLU A CA 1
ATOM 2112 C C . GLU A 1 287 ? -4.09 29.109 -8.75 1 95 287 GLU A C 1
ATOM 2114 O O . GLU A 1 287 ? -4.215 29.25 -9.969 1 95 287 GLU A O 1
ATOM 2119 N N . ARG A 1 288 ? -4.957 28.516 -8.008 1 92.5 288 ARG A N 1
ATOM 2120 C CA . ARG A 1 288 ? -6.188 28 -8.594 1 92.5 288 ARG A CA 1
ATOM 2121 C C . ARG A 1 288 ? -7.164 29.125 -8.906 1 92.5 288 ARG A C 1
ATOM 2123 O O . ARG A 1 288 ? -8.117 28.938 -9.664 1 92.5 288 ARG A O 1
ATOM 2130 N N . PHE A 1 289 ? -6.957 30.281 -8.312 1 96.5 289 PHE A N 1
ATOM 2131 C CA . PHE A 1 289 ? -7.832 31.438 -8.477 1 96.5 289 PHE A CA 1
ATOM 2132 C C . PHE A 1 289 ? -7.051 32.625 -8.977 1 96.5 289 PHE A C 1
ATOM 2134 O O . PHE A 1 289 ? -7.375 33.781 -8.641 1 96.5 289 PHE A O 1
ATOM 2141 N N . ALA A 1 290 ? -5.996 32.344 -9.656 1 97.69 290 ALA A N 1
ATOM 2142 C CA . ALA A 1 290 ? -5.074 33.406 -10.086 1 97.69 290 ALA A CA 1
ATOM 2143 C C . ALA A 1 290 ? -5.789 34.438 -10.945 1 97.69 290 ALA A C 1
ATOM 2145 O O . ALA A 1 290 ? -5.582 35.656 -10.781 1 97.69 290 ALA A O 1
ATOM 2146 N N . ALA A 1 291 ? -6.578 33.969 -11.883 1 98.06 291 ALA A N 1
ATOM 2147 C CA . ALA A 1 291 ? -7.312 34.875 -12.758 1 98.06 291 ALA A CA 1
ATOM 2148 C C . ALA A 1 291 ? -8.281 35.75 -11.969 1 98.06 291 ALA A C 1
ATOM 2150 O O . ALA A 1 291 ? -8.391 36.938 -12.219 1 98.06 291 ALA A O 1
ATOM 2151 N N . GLU A 1 292 ? -9.031 35.125 -11.062 1 98.38 292 GLU A N 1
ATOM 2152 C CA . GLU A 1 292 ? -9.977 35.844 -10.219 1 98.38 292 GLU A CA 1
ATOM 2153 C C . GLU A 1 292 ? -9.258 36.875 -9.352 1 98.38 292 GLU A C 1
ATOM 2155 O O . GLU A 1 292 ? -9.734 38 -9.211 1 98.38 292 GLU A O 1
ATOM 2160 N N . LEU A 1 293 ? -8.156 36.562 -8.805 1 98.62 293 LEU A N 1
ATOM 2161 C CA . LEU A 1 293 ? -7.398 37.469 -7.949 1 98.62 293 LEU A CA 1
ATOM 2162 C C . LEU A 1 293 ? -6.82 38.594 -8.758 1 98.62 293 LEU A C 1
ATOM 2164 O O . LEU A 1 293 ? -6.777 39.75 -8.289 1 98.62 293 LEU A O 1
ATOM 2168 N N . ALA A 1 294 ? -6.312 38.281 -9.953 1 98.56 294 ALA A N 1
ATOM 2169 C CA . ALA A 1 294 ? -5.793 39.312 -10.852 1 98.56 294 ALA A CA 1
ATOM 2170 C C . ALA A 1 294 ? -6.879 40.312 -11.219 1 98.56 294 ALA A C 1
ATOM 2172 O O . ALA A 1 294 ? -6.602 41.531 -11.375 1 98.56 294 ALA A O 1
ATOM 2173 N N . ALA A 1 295 ? -8.047 39.812 -11.367 1 98.44 295 ALA A N 1
ATOM 2174 C CA . ALA A 1 295 ? -9.164 40.625 -11.773 1 98.44 295 ALA A CA 1
ATOM 2175 C C . ALA A 1 295 ? -9.766 41.375 -10.578 1 98.44 295 ALA A C 1
ATOM 2177 O O . ALA A 1 295 ? -10.555 42.312 -10.742 1 98.44 295 ALA A O 1
ATOM 2178 N N . ALA A 1 296 ? -9.414 41 -9.359 1 98.5 296 ALA A N 1
ATOM 2179 C CA . ALA A 1 296 ? -9.992 41.562 -8.141 1 98.5 296 ALA A CA 1
ATOM 2180 C C . ALA A 1 296 ? -9.352 42.906 -7.809 1 98.5 296 ALA A C 1
ATOM 2182 O O . ALA A 1 296 ? -8.664 43.031 -6.793 1 98.5 296 ALA A O 1
ATOM 2183 N N . GLU A 1 297 ? -9.688 43.906 -8.562 1 98.06 297 GLU A N 1
ATOM 2184 C CA . GLU A 1 297 ? -9.062 45.219 -8.453 1 98.06 297 GLU A CA 1
ATOM 2185 C C . GLU A 1 297 ? -9.375 45.875 -7.109 1 98.06 297 GLU A C 1
ATOM 2187 O O . GLU A 1 297 ? -8.516 46.531 -6.523 1 98.06 297 GLU A O 1
ATOM 2192 N N . ARG A 1 298 ? -10.586 45.719 -6.66 1 98.38 298 ARG A N 1
ATOM 2193 C CA . ARG A 1 298 ? -10.969 46.312 -5.387 1 98.38 298 ARG A CA 1
ATOM 2194 C C . ARG A 1 298 ? -10.141 45.719 -4.238 1 98.38 298 ARG A C 1
ATOM 2196 O O . ARG A 1 298 ? -9.68 46.469 -3.373 1 98.38 298 ARG A O 1
ATOM 2203 N N . PHE A 1 299 ? -10.023 44.5 -4.23 1 98.31 299 PHE A N 1
ATOM 2204 C CA . PHE A 1 299 ? -9.18 43.844 -3.238 1 98.31 299 PHE A CA 1
ATOM 2205 C C . PHE A 1 299 ? -7.75 44.344 -3.311 1 98.31 299 PHE A C 1
ATOM 2207 O O . PHE A 1 299 ? -7.207 44.844 -2.316 1 98.31 299 PHE A O 1
ATOM 2214 N N . ARG A 1 300 ? -7.098 44.281 -4.496 1 98.56 300 ARG A N 1
ATOM 2215 C CA . ARG A 1 300 ? -5.691 44.625 -4.664 1 98.56 300 ARG A CA 1
ATOM 2216 C C . ARG A 1 300 ? -5.445 46.094 -4.281 1 98.56 300 ARG A C 1
ATOM 2218 O O . ARG A 1 300 ? -4.492 46.406 -3.559 1 98.56 300 ARG A O 1
ATOM 2225 N N . MET A 1 301 ? -6.34 46.938 -4.719 1 98.31 301 MET A N 1
ATOM 2226 C CA . MET A 1 301 ? -6.176 48.375 -4.457 1 98.31 301 MET A CA 1
ATOM 2227 C C . MET A 1 301 ? -6.352 48.688 -2.975 1 98.31 301 MET A C 1
ATOM 2229 O O . MET A 1 301 ? -5.609 49.469 -2.408 1 98.31 301 MET A O 1
ATOM 2233 N N . SER A 1 302 ? -7.359 48.062 -2.365 1 98.69 302 SER A N 1
ATOM 2234 C CA . SER A 1 302 ? -7.605 48.312 -0.947 1 98.69 302 SER A CA 1
ATOM 2235 C C . SER A 1 302 ? -6.469 47.781 -0.088 1 98.69 302 SER A C 1
ATOM 2237 O O . SER A 1 302 ? -6.141 48.344 0.953 1 98.69 302 SER A O 1
ATOM 2239 N N . LEU A 1 303 ? -5.906 46.688 -0.484 1 98.75 303 LEU A N 1
ATOM 2240 C CA . LEU A 1 303 ? -4.77 46.125 0.242 1 98.75 303 LEU A CA 1
ATOM 2241 C C . LEU A 1 303 ? -3.559 47.062 0.149 1 98.75 303 LEU A C 1
ATOM 2243 O O . LEU A 1 303 ? -2.867 47.281 1.145 1 98.75 303 LEU A O 1
ATOM 2247 N N . ARG A 1 304 ? -3.287 47.594 -1.042 1 98.31 304 ARG A N 1
ATOM 2248 C CA . ARG A 1 304 ? -2.209 48.562 -1.229 1 98.31 304 ARG A CA 1
ATOM 2249 C C . ARG A 1 304 ? -2.432 49.812 -0.378 1 98.31 304 ARG A C 1
ATOM 2251 O O . ARG A 1 304 ? -1.487 50.344 0.198 1 98.31 304 ARG A O 1
ATOM 2258 N N . ALA A 1 305 ? -3.635 50.188 -0.373 1 98.31 305 ALA A N 1
ATOM 2259 C CA . ALA A 1 305 ? -3.979 51.375 0.419 1 98.31 305 ALA A CA 1
ATOM 2260 C C . ALA A 1 305 ? -3.74 51.125 1.905 1 98.31 305 ALA A C 1
ATOM 2262 O O . ALA A 1 305 ? -3.242 52 2.617 1 98.31 305 ALA A O 1
ATOM 2263 N N . ALA A 1 306 ? -4.148 50.031 2.367 1 98.25 306 ALA A N 1
ATOM 2264 C CA . ALA A 1 306 ? -3.914 49.656 3.762 1 98.25 306 ALA A CA 1
ATOM 2265 C C . ALA A 1 306 ? -2.424 49.656 4.082 1 98.25 306 ALA A C 1
ATOM 2267 O O . ALA A 1 306 ? -2 50.156 5.117 1 98.25 306 ALA A O 1
ATOM 2268 N N . HIS A 1 307 ? -1.683 49.094 3.223 1 98.12 307 HIS A N 1
ATOM 2269 C CA . HIS A 1 307 ? -0.235 49.031 3.393 1 98.12 307 HIS A CA 1
ATOM 2270 C C . HIS A 1 307 ? 0.367 50.438 3.422 1 98.12 307 HIS A C 1
ATOM 2272 O O . HIS A 1 307 ? 1.212 50.719 4.27 1 98.12 307 HIS A O 1
ATOM 2278 N N . ALA A 1 308 ? -0.034 51.219 2.523 1 97.31 308 ALA A N 1
ATOM 2279 C CA . ALA A 1 308 ? 0.455 52.594 2.434 1 97.31 308 ALA A CA 1
ATOM 2280 C C . ALA A 1 308 ? 0.127 53.375 3.701 1 97.31 308 ALA A C 1
ATOM 2282 O O . ALA A 1 308 ? 0.885 54.281 4.105 1 97.31 308 ALA A O 1
ATOM 2283 N N . ALA A 1 309 ? -0.946 53.031 4.312 1 97.62 309 ALA A N 1
ATOM 2284 C CA . ALA A 1 309 ? -1.394 53.719 5.527 1 97.62 309 ALA A CA 1
ATOM 2285 C C . ALA A 1 309 ? -0.685 53.156 6.758 1 97.62 309 ALA A C 1
ATOM 2287 O O . ALA A 1 309 ? -0.917 53.625 7.879 1 97.62 309 ALA A O 1
ATOM 2288 N N . GLY A 1 310 ? 0.096 52.156 6.566 1 97.44 310 GLY A N 1
ATOM 2289 C CA . GLY A 1 310 ? 0.882 51.594 7.656 1 97.44 310 GLY A CA 1
ATOM 2290 C C . GLY A 1 310 ? 0.151 50.531 8.422 1 97.44 310 GLY A C 1
ATOM 2291 O O . GLY A 1 310 ? 0.581 50.125 9.508 1 97.44 310 GLY A O 1
ATOM 2292 N N . VAL A 1 311 ? -0.963 50.062 7.883 1 98.12 311 VAL A N 1
ATOM 2293 C CA . VAL A 1 311 ? -1.717 49 8.516 1 98.12 311 VAL A CA 1
ATOM 2294 C C . VAL A 1 311 ? -0.891 47.719 8.516 1 98.12 311 VAL A C 1
ATOM 2296 O O . VAL A 1 311 ? -0.417 47.281 7.461 1 98.12 311 VAL A O 1
ATOM 2299 N N . PRO A 1 312 ? -0.678 47.094 9.695 1 98.56 312 PRO A N 1
ATOM 2300 C CA . PRO A 1 312 ? 0.072 45.844 9.719 1 98.56 312 PRO A CA 1
ATOM 2301 C C . PRO A 1 312 ? -0.596 44.719 8.891 1 98.56 312 PRO A C 1
ATOM 2303 O O . PRO A 1 312 ? -1.812 44.531 8.977 1 98.56 312 PRO A O 1
ATOM 2306 N N . ILE A 1 313 ? 0.209 44 8.117 1 98.75 313 ILE A N 1
ATOM 2307 C CA . ILE A 1 313 ? -0.267 42.906 7.273 1 98.75 313 ILE A CA 1
ATOM 2308 C C . ILE A 1 313 ? 0.598 41.688 7.492 1 98.75 313 ILE A C 1
ATOM 2310 O O . ILE A 1 313 ? 1.826 41.75 7.398 1 98.75 313 ILE A O 1
ATOM 2314 N N . LEU A 1 314 ? 0.015 40.594 7.859 1 98.81 314 LEU A N 1
ATOM 2315 C CA . LEU A 1 314 ? 0.673 39.312 7.922 1 98.81 314 LEU A CA 1
ATOM 2316 C C . LEU A 1 314 ? 0.231 38.406 6.766 1 98.81 314 LEU A C 1
ATOM 2318 O O . LEU A 1 314 ? -0.957 38.125 6.625 1 98.81 314 LEU A O 1
ATOM 2322 N N . ALA A 1 315 ? 1.155 38 5.914 1 98.75 315 ALA A N 1
ATOM 2323 C CA . ALA A 1 315 ? 0.87 37.188 4.75 1 98.75 315 ALA A CA 1
ATOM 2324 C C . ALA A 1 315 ? 1.621 35.844 4.832 1 98.75 315 ALA A C 1
ATOM 2326 O O . ALA A 1 315 ? 2.852 35.844 4.898 1 98.75 315 ALA A O 1
ATOM 2327 N N . GLU A 1 316 ? 0.837 34.75 4.738 1 98.5 316 GLU A N 1
ATOM 2328 C CA . GLU A 1 316 ? 1.418 33.438 4.891 1 98.5 316 GLU A CA 1
ATOM 2329 C C . GLU A 1 316 ? 1.243 32.594 3.617 1 98.5 316 GLU A C 1
ATOM 2331 O O . GLU A 1 316 ? 0.125 32.438 3.125 1 98.5 316 GLU A O 1
ATOM 2336 N N . CYS A 1 317 ? 2.299 32.031 3.123 1 97.38 317 CYS A N 1
ATOM 2337 C CA . CYS A 1 317 ? 2.303 31.109 1.988 1 97.38 317 CYS A CA 1
ATOM 2338 C C . CYS A 1 317 ? 1.438 31.641 0.853 1 97.38 317 CYS A C 1
ATOM 2340 O O . CYS A 1 317 ? 1.765 32.656 0.244 1 97.38 317 CYS A O 1
ATOM 2342 N N . GLY A 1 318 ? 0.202 31.078 0.66 1 96.75 318 GLY A N 1
ATOM 2343 C CA . GLY A 1 318 ? -0.684 31.625 -0.351 1 96.75 318 GLY A CA 1
ATOM 2344 C C . GLY A 1 318 ? -0.911 33.125 -0.191 1 96.75 318 GLY A C 1
ATOM 2345 O O . GLY A 1 318 ? -1.055 33.844 -1.181 1 96.75 318 GLY A O 1
ATOM 2346 N N . GLY A 1 319 ? -1.001 33.562 1.009 1 98.5 319 GLY A N 1
ATOM 2347 C CA . GLY A 1 319 ? -1.086 34.969 1.274 1 98.5 319 GLY A CA 1
ATOM 2348 C C . GLY A 1 319 ? 0.126 35.75 0.786 1 98.5 319 GLY A C 1
ATOM 2349 O O . GLY A 1 319 ? -0.008 36.844 0.253 1 98.5 319 GLY A O 1
ATOM 2350 N N . MET A 1 320 ? 1.27 35.188 1 1 97.56 320 MET A N 1
ATOM 2351 C CA . MET A 1 320 ? 2.49 35.812 0.495 1 97.56 320 MET A CA 1
ATOM 2352 C C . MET A 1 320 ? 2.477 35.875 -1.028 1 97.56 320 MET A C 1
ATOM 2354 O O . MET A 1 320 ? 2.891 36.875 -1.613 1 97.56 320 MET A O 1
ATOM 2358 N N . VAL A 1 321 ? 2.023 34.875 -1.642 1 96.88 321 VAL A N 1
ATOM 2359 C CA . VAL A 1 321 ? 1.917 34.844 -3.096 1 96.88 321 VAL A CA 1
ATOM 2360 C C . VAL A 1 321 ? 0.994 35.969 -3.572 1 96.88 321 VAL A C 1
ATOM 2362 O O . VAL A 1 321 ? 1.284 36.625 -4.566 1 96.88 321 VAL A O 1
ATOM 2365 N N . ALA A 1 322 ? -0.057 36.188 -2.854 1 98 322 ALA A N 1
ATOM 2366 C CA . ALA A 1 322 ? -1.064 37.188 -3.234 1 98 322 ALA A CA 1
ATOM 2367 C C . ALA A 1 322 ? -0.508 38.594 -3.135 1 98 322 ALA A C 1
ATOM 2369 O O . ALA A 1 322 ? -1.05 39.531 -3.736 1 98 322 ALA A O 1
ATOM 2370 N N . VAL A 1 323 ? 0.556 38.812 -2.41 1 97.75 323 VAL A N 1
ATOM 2371 C CA . VAL A 1 323 ? 1.094 40.156 -2.262 1 97.75 323 VAL A CA 1
ATOM 2372 C C . VAL A 1 323 ? 2.338 40.312 -3.135 1 97.75 323 VAL A C 1
ATOM 2374 O O . VAL A 1 323 ? 2.986 41.375 -3.115 1 97.75 323 VAL A O 1
ATOM 2377 N N . ALA A 1 324 ? 2.705 39.312 -3.881 1 97 324 ALA A N 1
ATOM 2378 C CA . ALA A 1 324 ? 3.793 39.406 -4.848 1 97 324 ALA A CA 1
ATOM 2379 C C . ALA A 1 324 ? 3.406 40.312 -6.023 1 97 324 ALA A C 1
ATOM 2381 O O . ALA A 1 324 ? 2.27 40.781 -6.105 1 97 324 ALA A O 1
ATOM 2382 N N . THR A 1 325 ? 4.402 40.531 -6.887 1 96.81 325 THR A N 1
ATOM 2383 C CA . THR A 1 325 ? 4.109 41.312 -8.086 1 96.81 325 THR A CA 1
ATOM 2384 C C . THR A 1 325 ? 3.273 40.469 -9.062 1 96.81 325 THR A C 1
ATOM 2386 O O . THR A 1 325 ? 2.264 40.969 -9.586 1 96.81 325 THR A O 1
ATOM 2389 N N . THR A 1 326 ? 3.768 39.25 -9.297 1 96.94 326 THR A N 1
ATOM 2390 C CA . THR A 1 326 ? 3.043 38.375 -10.211 1 96.94 326 THR A CA 1
ATOM 2391 C C . THR A 1 326 ? 3.104 36.906 -9.727 1 96.94 326 THR A C 1
ATOM 2393 O O . THR A 1 326 ? 3.977 36.562 -8.938 1 96.94 326 THR A O 1
ATOM 2396 N N . LEU A 1 327 ? 2.143 36.125 -10.195 1 97.44 327 LEU A N 1
ATOM 2397 C CA . LEU A 1 327 ? 2.074 34.688 -10.031 1 97.44 327 LEU A CA 1
ATOM 2398 C C . LEU A 1 327 ? 1.98 33.969 -11.383 1 97.44 327 LEU A C 1
ATOM 2400 O O . LEU A 1 327 ? 1.095 34.281 -12.188 1 97.44 327 LEU A O 1
ATOM 2404 N N . GLU A 1 328 ? 2.914 33.156 -11.672 1 97.38 328 GLU A N 1
ATOM 2405 C CA . GLU A 1 328 ? 2.855 32.281 -12.852 1 97.38 328 GLU A CA 1
ATOM 2406 C C . GLU A 1 328 ? 2.361 30.891 -12.5 1 97.38 328 GLU A C 1
ATOM 2408 O O . GLU A 1 328 ? 2.977 30.203 -11.688 1 97.38 328 GLU A O 1
ATOM 2413 N N . THR A 1 329 ? 1.284 30.531 -13.156 1 96.38 329 THR A N 1
ATOM 2414 C CA . THR A 1 329 ? 0.678 29.234 -12.875 1 96.38 329 THR A CA 1
ATOM 2415 C C . THR A 1 329 ? 1.416 28.125 -13.609 1 96.38 329 THR A C 1
ATOM 2417 O O . THR A 1 329 ? 2.338 28.375 -14.383 1 96.38 329 THR A O 1
ATOM 2420 N N . LEU A 1 330 ? 1.09 26.891 -13.367 1 93 330 LEU A N 1
ATOM 2421 C CA . LEU A 1 330 ? 1.781 25.734 -13.914 1 93 330 LEU A CA 1
ATOM 2422 C C . LEU A 1 330 ? 1.696 25.719 -15.43 1 93 330 LEU A C 1
ATOM 2424 O O . LEU A 1 330 ? 2.604 25.219 -16.109 1 93 330 LEU A O 1
ATOM 2428 N N . ASP A 1 331 ? 0.621 26.281 -15.969 1 93.19 331 ASP A N 1
ATOM 2429 C CA . ASP A 1 331 ? 0.426 26.297 -17.422 1 93.19 331 ASP A CA 1
ATOM 2430 C C . ASP A 1 331 ? 1.199 27.438 -18.062 1 93.19 331 ASP A C 1
ATOM 2432 O O . ASP A 1 331 ? 1.095 27.656 -19.266 1 93.19 331 ASP A O 1
ATOM 2436 N N . GLY A 1 332 ? 1.855 28.25 -17.281 1 94.19 332 GLY A N 1
ATOM 2437 C CA . GLY A 1 332 ? 2.742 29.266 -17.812 1 94.19 332 GLY A CA 1
ATOM 2438 C C . GLY A 1 332 ? 2.092 30.641 -17.891 1 94.19 332 GLY A C 1
ATOM 2439 O O . GLY A 1 332 ? 2.719 31.609 -18.344 1 94.19 332 GLY A O 1
ATOM 2440 N N . GLN A 1 333 ? 0.884 30.75 -17.484 1 97.31 333 GLN A N 1
ATOM 2441 C CA . GLN A 1 333 ? 0.205 32.031 -17.516 1 97.31 333 GLN A CA 1
ATOM 2442 C C . GLN A 1 333 ? 0.622 32.906 -16.328 1 97.31 333 GLN A C 1
ATOM 2444 O O . GLN A 1 333 ? 0.713 32.438 -15.203 1 97.31 333 GLN A O 1
ATOM 2449 N N . ARG A 1 334 ? 0.84 34.156 -16.594 1 97.31 334 ARG A N 1
ATOM 2450 C CA . ARG A 1 334 ? 1.28 35.094 -15.57 1 97.31 334 ARG A CA 1
ATOM 2451 C C . ARG A 1 334 ? 0.165 36.062 -15.203 1 97.31 334 ARG A C 1
ATOM 2453 O O . ARG A 1 334 ? -0.469 36.656 -16.078 1 97.31 334 ARG A O 1
ATOM 2460 N N . TYR A 1 335 ? -0.125 36.219 -13.914 1 98.25 335 TYR A N 1
ATOM 2461 C CA . TYR A 1 335 ? -1.2 37.062 -13.398 1 98.25 335 TYR A CA 1
ATOM 2462 C C . TYR A 1 335 ? -0.661 38.094 -12.43 1 98.25 335 TYR A C 1
ATOM 2464 O O . TYR A 1 335 ? 0.184 37.812 -11.586 1 98.25 335 TYR A O 1
ATOM 2472 N N . PRO A 1 336 ? -1.085 39.375 -12.547 1 97.81 336 PRO A N 1
ATOM 2473 C CA . PRO A 1 336 ? -0.695 40.375 -11.547 1 97.81 336 PRO A CA 1
ATOM 2474 C C . PRO A 1 336 ? -1.314 40.125 -10.172 1 97.81 336 PRO A C 1
ATOM 2476 O O . PRO A 1 336 ? -2.467 39.688 -10.086 1 97.81 336 PRO A O 1
ATOM 2479 N N . MET A 1 337 ? -0.613 40.344 -9.156 1 97.94 337 MET A N 1
ATOM 2480 C CA . MET A 1 337 ? -1.068 40.281 -7.77 1 97.94 337 MET A CA 1
ATOM 2481 C C . MET A 1 337 ? -0.999 41.656 -7.113 1 97.94 337 MET A C 1
ATOM 2483 O O . MET A 1 337 ? -0.946 42.688 -7.805 1 97.94 337 MET A O 1
ATOM 2487 N N . ALA A 1 338 ? -0.994 41.719 -5.828 1 97.69 338 ALA A N 1
ATOM 2488 C CA . ALA A 1 338 ? -1.15 43 -5.164 1 97.69 338 ALA A CA 1
ATOM 2489 C C . ALA A 1 338 ? 0.132 43.844 -5.258 1 97.69 338 ALA A C 1
ATOM 2491 O O . ALA A 1 338 ? 0.103 45.062 -5.117 1 97.69 338 ALA A O 1
ATOM 2492 N N . GLY A 1 339 ? 1.287 43.188 -5.359 1 96.19 339 GLY A N 1
ATOM 2493 C CA . GLY A 1 339 ? 2.543 43.875 -5.637 1 96.19 339 GLY A CA 1
ATOM 2494 C C . GLY A 1 339 ? 3.135 44.562 -4.414 1 96.19 339 GLY A C 1
ATOM 2495 O O . GLY A 1 339 ? 3.867 45.531 -4.539 1 96.19 339 GLY A O 1
ATOM 2496 N N . LEU A 1 340 ? 2.814 44.156 -3.252 1 96.88 340 LEU A N 1
ATOM 2497 C CA . LEU A 1 340 ? 3.373 44.719 -2.033 1 96.88 340 LEU A CA 1
ATOM 2498 C C . LEU A 1 340 ? 4.777 44.188 -1.775 1 96.88 340 LEU A C 1
ATOM 2500 O O . LEU A 1 340 ? 5.598 44.875 -1.147 1 96.88 340 LEU A O 1
ATOM 2504 N N . LEU A 1 341 ? 5.008 43 -2.084 1 95.69 341 LEU A N 1
ATOM 2505 C CA . LEU A 1 341 ? 6.309 42.344 -2.012 1 95.69 341 LEU A CA 1
ATOM 2506 C C . LEU A 1 341 ? 6.883 42.094 -3.406 1 95.69 341 LEU A C 1
ATOM 2508 O O . LEU A 1 341 ? 6.422 41.219 -4.141 1 95.69 341 LEU A O 1
ATOM 2512 N N . PRO A 1 342 ? 7.902 42.875 -3.703 1 92.69 342 PRO A N 1
ATOM 2513 C CA . PRO A 1 342 ? 8.414 42.781 -5.074 1 92.69 342 PRO A CA 1
ATOM 2514 C C . PRO A 1 342 ? 8.938 41.406 -5.426 1 92.69 342 PRO A C 1
ATOM 2516 O O . PRO A 1 342 ? 9.68 40.812 -4.641 1 92.69 342 PRO A O 1
ATOM 2519 N N . GLY A 1 343 ? 8.562 41 -6.613 1 91.12 343 GLY A N 1
ATOM 2520 C CA . GLY A 1 343 ? 9.062 39.719 -7.109 1 91.12 343 GLY A CA 1
ATOM 2521 C C . GLY A 1 343 ? 8.008 38.906 -7.832 1 91.12 343 GLY A C 1
ATOM 2522 O O . GLY A 1 343 ? 6.828 39.25 -7.824 1 91.12 343 GLY A O 1
ATOM 2523 N N . HIS A 1 344 ? 8.531 37.844 -8.492 1 94.94 344 HIS A N 1
ATOM 2524 C CA . HIS A 1 344 ? 7.691 36.969 -9.305 1 94.94 344 HIS A CA 1
ATOM 2525 C C . HIS A 1 344 ? 7.68 35.562 -8.758 1 94.94 344 HIS A C 1
ATOM 2527 O O . HIS A 1 344 ? 8.734 34.969 -8.516 1 94.94 344 HIS A O 1
ATOM 2533 N N . VAL A 1 345 ? 6.438 35.062 -8.547 1 96 345 VAL A N 1
ATOM 2534 C CA . VAL A 1 345 ? 6.289 33.719 -8.031 1 96 345 VAL A CA 1
ATOM 2535 C C . VAL A 1 345 ? 5.914 32.781 -9.172 1 96 345 VAL A C 1
ATOM 2537 O O . VAL A 1 345 ? 5.059 33.094 -10 1 96 345 VAL A O 1
ATOM 2540 N N . VAL A 1 346 ? 6.57 31.594 -9.203 1 96.12 346 VAL A N 1
ATOM 2541 C CA . VAL A 1 346 ? 6.312 30.609 -10.242 1 96.12 346 VAL A CA 1
ATOM 2542 C C . VAL A 1 346 ? 5.918 29.266 -9.609 1 96.12 346 VAL A C 1
ATOM 2544 O O . VAL A 1 346 ? 6.633 28.75 -8.75 1 96.12 346 VAL A O 1
ATOM 2547 N N . MET A 1 347 ? 4.785 28.812 -10.086 1 94.75 347 MET A N 1
ATOM 2548 C CA . MET A 1 347 ? 4.383 27.469 -9.656 1 94.75 347 MET A CA 1
ATOM 2549 C C . MET A 1 347 ? 5.234 26.406 -10.336 1 94.75 347 MET A C 1
ATOM 2551 O O . MET A 1 347 ? 5.645 26.578 -11.484 1 94.75 347 MET A O 1
ATOM 2555 N N . GLN A 1 348 ? 5.473 25.312 -9.648 1 91.88 348 GLN A N 1
ATOM 2556 C CA . GLN A 1 348 ? 6.199 24.188 -10.219 1 91.88 348 GLN A CA 1
ATOM 2557 C C . GLN A 1 348 ? 5.547 22.859 -9.844 1 91.88 348 GLN A C 1
ATOM 2559 O O . GLN A 1 348 ? 4.738 22.812 -8.914 1 91.88 348 GLN A O 1
ATOM 2564 N N . SER A 1 349 ? 5.902 21.828 -10.562 1 83.88 349 SER A N 1
ATOM 2565 C CA . SER A 1 349 ? 5.305 20.516 -10.367 1 83.88 349 SER A CA 1
ATOM 2566 C C . SER A 1 349 ? 5.949 19.781 -9.195 1 83.88 349 SER A C 1
ATOM 2568 O O . SER A 1 349 ? 5.312 18.938 -8.555 1 83.88 349 SER A O 1
ATOM 2570 N N . ARG A 1 350 ? 7.129 20.141 -8.93 1 82.88 350 ARG A N 1
ATOM 2571 C CA . ARG A 1 350 ? 7.848 19.484 -7.848 1 82.88 350 ARG A CA 1
ATOM 2572 C C . ARG A 1 350 ? 7.703 20.266 -6.539 1 82.88 350 ARG A C 1
ATOM 2574 O O . ARG A 1 350 ? 7.637 21.484 -6.547 1 82.88 350 ARG A O 1
ATOM 2581 N N . LEU A 1 351 ? 7.688 19.562 -5.449 1 79.38 351 LEU A N 1
ATOM 2582 C CA . LEU A 1 351 ? 7.641 20.156 -4.113 1 79.38 351 LEU A CA 1
ATOM 2583 C C . LEU A 1 351 ? 8.844 21.062 -3.879 1 79.38 351 LEU A C 1
ATOM 2585 O O . LEU A 1 351 ? 9.977 20.688 -4.164 1 79.38 351 LEU A O 1
ATOM 2589 N N . ALA A 1 352 ? 8.531 22.219 -3.4 1 78.81 352 ALA A N 1
ATOM 2590 C CA . ALA A 1 352 ? 9.594 23.203 -3.16 1 78.81 352 ALA A CA 1
ATOM 2591 C C . ALA A 1 352 ? 10.141 23.078 -1.741 1 78.81 352 ALA A C 1
ATOM 2593 O O . ALA A 1 352 ? 11.352 23.125 -1.532 1 78.81 352 ALA A O 1
ATOM 2594 N N . ALA A 1 353 ? 9.258 22.906 -0.773 1 79 353 ALA A N 1
ATOM 2595 C CA . ALA A 1 353 ? 9.688 22.781 0.617 1 79 353 ALA A CA 1
ATOM 2596 C C . ALA A 1 353 ? 8.609 22.109 1.466 1 79 353 ALA A C 1
ATOM 2598 O O . ALA A 1 353 ? 7.422 22.219 1.177 1 79 353 ALA A O 1
ATOM 2599 N N . LEU A 1 354 ? 9.125 21.422 2.502 1 81.62 354 LEU A N 1
ATOM 2600 C CA . LEU A 1 354 ? 8.258 20.734 3.461 1 81.62 354 LEU A CA 1
ATOM 2601 C C . LEU A 1 354 ? 8.945 20.594 4.812 1 81.62 354 LEU A C 1
ATOM 2603 O O . LEU A 1 354 ? 10.141 20.297 4.875 1 81.62 354 LEU A O 1
ATOM 2607 N N . GLY A 1 355 ? 8.148 20.938 5.852 1 90.19 355 GLY A N 1
ATOM 2608 C CA . GLY A 1 355 ? 8.703 20.625 7.164 1 90.19 355 GLY A CA 1
ATOM 2609 C C . GLY A 1 355 ? 8.344 21.656 8.219 1 90.19 355 GLY A C 1
ATOM 2610 O O . GLY A 1 355 ? 7.926 22.766 7.887 1 90.19 355 GLY A O 1
ATOM 2611 N N . GLY A 1 356 ? 8.578 21.297 9.438 1 93.88 356 GLY A N 1
ATOM 2612 C CA . GLY A 1 356 ? 8.367 22.203 10.555 1 93.88 356 GLY A CA 1
ATOM 2613 C C . GLY A 1 356 ? 9.328 23.375 10.562 1 93.88 356 GLY A C 1
ATOM 2614 O O . GLY A 1 356 ? 10.477 23.25 10.117 1 93.88 356 GLY A O 1
ATOM 2615 N N . GLN A 1 357 ? 8.844 24.484 10.977 1 96.19 357 GLN A N 1
ATOM 2616 C CA . GLN A 1 357 ? 9.594 25.719 11.055 1 96.19 357 GLN A CA 1
ATOM 2617 C C . GLN A 1 357 ? 9.547 26.312 12.461 1 96.19 357 GLN A C 1
ATOM 2619 O O . GLN A 1 357 ? 8.539 26.172 13.164 1 96.19 357 GLN A O 1
ATOM 2624 N N . ARG A 1 358 ? 10.586 26.969 12.836 1 96.12 358 ARG A N 1
ATOM 2625 C CA . ARG A 1 358 ? 10.633 27.688 14.094 1 96.12 358 ARG A CA 1
ATOM 2626 C C . ARG A 1 358 ? 11.367 29.016 13.938 1 96.12 358 ARG A C 1
ATOM 2628 O O . ARG A 1 358 ? 12.359 29.094 13.219 1 96.12 358 ARG A O 1
ATOM 2635 N N . LEU A 1 359 ? 10.898 30.031 14.523 1 97 359 LEU A N 1
ATOM 2636 C CA . LEU A 1 359 ? 11.508 31.359 14.57 1 97 359 LEU A CA 1
ATOM 2637 C C . LEU A 1 359 ? 11.688 31.828 16.016 1 97 359 LEU A C 1
ATOM 2639 O O . LEU A 1 359 ? 10.703 32.031 16.734 1 97 359 LEU A O 1
ATOM 2643 N N . VAL A 1 360 ? 12.93 32 16.391 1 96 360 VAL A N 1
ATOM 2644 C CA . VAL A 1 360 ? 13.234 32.438 17.75 1 96 360 VAL A CA 1
ATOM 2645 C C . VAL A 1 360 ? 13.352 33.969 17.797 1 96 360 VAL A C 1
ATOM 2647 O O . VAL A 1 360 ? 14.203 34.531 17.125 1 96 360 VAL A O 1
ATOM 2650 N N . LEU A 1 361 ? 12.5 34.594 18.547 1 95.88 361 LEU A N 1
ATOM 2651 C CA . LEU A 1 361 ? 12.5 36.031 18.781 1 95.88 361 LEU A CA 1
ATOM 2652 C C . LEU A 1 361 ? 12.516 36.344 20.281 1 95.88 361 LEU A C 1
ATOM 2654 O O . LEU A 1 361 ? 12.234 35.469 21.094 1 95.88 361 LEU A O 1
ATOM 2658 N N . PRO A 1 362 ? 12.891 37.531 20.656 1 92.81 362 PRO A N 1
ATOM 2659 C CA . PRO A 1 362 ? 12.898 37.906 22.078 1 92.81 362 PRO A CA 1
ATOM 2660 C C . PRO A 1 362 ? 11.531 37.719 22.734 1 92.81 362 PRO A C 1
ATOM 2662 O O . PRO A 1 362 ? 11.453 37.344 23.906 1 92.81 362 PRO A O 1
ATOM 2665 N N . GLU A 1 363 ? 10.469 37.875 21.969 1 91.38 363 GLU A N 1
ATOM 2666 C CA . GLU A 1 363 ? 9.109 37.812 22.5 1 91.38 363 GLU A CA 1
ATOM 2667 C C . GLU A 1 363 ? 8.656 36.375 22.656 1 91.38 363 GLU A C 1
ATOM 2669 O O . GLU A 1 363 ? 7.652 36.094 23.328 1 91.38 363 GLU A O 1
ATOM 2674 N N . GLY A 1 364 ? 9.375 35.469 21.984 1 94.69 364 GLY A N 1
ATOM 2675 C CA . GLY A 1 364 ? 9.008 34.062 22.047 1 94.69 364 GLY A CA 1
ATOM 2676 C C . GLY A 1 364 ? 9.43 33.281 20.828 1 94.69 364 GLY A C 1
ATOM 2677 O O . GLY A 1 364 ? 9.93 33.844 19.859 1 94.69 364 GLY A O 1
ATOM 2678 N N . THR A 1 365 ? 9.203 31.984 20.938 1 97.12 365 THR A N 1
ATOM 2679 C CA . THR A 1 365 ? 9.523 31.109 19.828 1 97.12 365 THR A CA 1
ATOM 2680 C C . THR A 1 365 ? 8.266 30.766 19.031 1 97.12 365 THR A C 1
ATOM 2682 O O . THR A 1 365 ? 7.402 30.031 19.531 1 97.12 365 THR A O 1
ATOM 2685 N N . LEU A 1 366 ? 8.195 31.25 17.875 1 97.94 366 LEU A N 1
ATOM 2686 C CA . LEU A 1 366 ? 7.062 31 16.984 1 97.94 366 LEU A CA 1
ATOM 2687 C C . LEU A 1 366 ? 7.297 29.75 16.141 1 97.94 366 LEU A C 1
ATOM 2689 O O . LEU A 1 366 ? 8.375 29.578 15.562 1 97.94 366 LEU A O 1
ATOM 2693 N N . THR A 1 367 ? 6.301 28.844 16.156 1 97.88 367 THR A N 1
ATOM 2694 C CA . THR A 1 367 ? 6.426 27.594 15.398 1 97.88 367 THR A CA 1
ATOM 2695 C C . THR A 1 367 ? 5.402 27.547 14.273 1 97.88 367 THR A C 1
ATOM 2697 O O . THR A 1 367 ? 4.445 28.328 14.25 1 97.88 367 THR A O 1
ATOM 2700 N N . GLY A 1 368 ? 5.652 26.703 13.266 1 97.62 368 GLY A N 1
ATOM 2701 C CA . GLY A 1 368 ? 4.789 26.453 12.125 1 97.62 368 GLY A CA 1
ATOM 2702 C C . GLY A 1 368 ? 5.336 25.406 11.172 1 97.62 368 GLY A C 1
ATOM 2703 O O . GLY A 1 368 ? 6.031 24.484 11.594 1 97.62 368 GLY A O 1
ATOM 2704 N N . HIS A 1 369 ? 4.828 25.516 9.945 1 96.44 369 HIS A N 1
ATOM 2705 C CA . HIS A 1 369 ? 5.32 24.594 8.938 1 96.44 369 HIS A CA 1
ATOM 2706 C C . HIS A 1 369 ? 5.27 25.203 7.547 1 96.44 369 HIS A C 1
ATOM 2708 O O . HIS A 1 369 ? 4.668 26.266 7.352 1 96.44 369 HIS A O 1
ATOM 2714 N N . THR A 1 370 ? 6.039 24.562 6.668 1 95.12 370 THR A N 1
ATOM 2715 C CA . THR A 1 370 ? 6.016 25 5.273 1 95.12 370 THR A CA 1
ATOM 2716 C C . THR A 1 370 ? 5.656 23.828 4.359 1 95.12 370 THR A C 1
ATOM 2718 O O . THR A 1 370 ? 5.957 22.672 4.672 1 95.12 370 THR A O 1
ATOM 2721 N N . PHE A 1 371 ? 4.93 24.141 3.354 1 91.06 371 PHE A N 1
ATOM 2722 C CA . PHE A 1 371 ? 4.543 23.219 2.283 1 91.06 371 PHE A CA 1
ATOM 2723 C C . PHE A 1 371 ? 4.07 24 1.058 1 91.06 371 PHE A C 1
ATOM 2725 O O . PHE A 1 371 ? 2.951 24.516 1.041 1 91.06 371 PHE A O 1
ATOM 2732 N N . HIS A 1 372 ? 4.863 23.984 0.022 1 91.69 372 HIS A N 1
ATOM 2733 C CA . HIS A 1 372 ? 4.453 24.75 -1.15 1 91.69 372 HIS A CA 1
ATOM 2734 C C . HIS A 1 372 ? 5.145 24.234 -2.41 1 91.69 372 HIS A C 1
ATOM 2736 O O . HIS A 1 372 ? 6.199 23.609 -2.332 1 91.69 372 HIS A O 1
ATOM 2742 N N . TYR A 1 373 ? 4.57 24.578 -3.553 1 91.44 373 TYR A N 1
ATOM 2743 C CA . TYR A 1 373 ? 5.043 24.172 -4.867 1 91.44 373 TYR A CA 1
ATOM 2744 C C . TYR A 1 373 ? 5.469 25.359 -5.703 1 91.44 373 TYR A C 1
ATOM 2746 O O . TYR A 1 373 ? 5.555 25.281 -6.93 1 91.44 373 TYR A O 1
ATOM 2754 N N . SER A 1 374 ? 5.613 26.438 -5.102 1 93.69 374 SER A N 1
ATOM 2755 C CA . SER A 1 374 ? 6.027 27.641 -5.828 1 93.69 374 SER A CA 1
ATOM 2756 C C . SER A 1 374 ? 7.387 28.125 -5.348 1 93.69 374 SER A C 1
ATOM 2758 O O . SER A 1 374 ? 7.832 27.781 -4.254 1 93.69 374 SER A O 1
ATOM 2760 N N . ARG A 1 375 ? 8.016 28.828 -6.191 1 92.69 375 ARG A N 1
ATOM 2761 C CA . ARG A 1 375 ? 9.297 29.453 -5.863 1 92.69 375 ARG A CA 1
ATOM 2762 C C . ARG A 1 375 ? 9.344 30.891 -6.355 1 92.69 375 ARG A C 1
ATOM 2764 O O . ARG A 1 375 ? 8.609 31.281 -7.266 1 92.69 375 ARG A O 1
ATOM 2771 N N . TRP A 1 376 ? 10.18 31.594 -5.691 1 91 376 TRP A N 1
ATOM 2772 C CA . TRP A 1 376 ? 10.461 32.938 -6.164 1 91 376 TRP A CA 1
ATOM 2773 C C . TRP A 1 376 ? 11.516 32.938 -7.27 1 91 376 TRP A C 1
ATOM 2775 O O . TRP A 1 376 ? 12.57 32.312 -7.117 1 91 376 TRP A O 1
ATOM 2785 N N . GLU A 1 377 ? 11.289 33.531 -8.414 1 84.75 377 GLU A N 1
ATOM 2786 C CA . GLU A 1 377 ? 12.297 33.625 -9.461 1 84.75 377 GLU A CA 1
ATOM 2787 C C . GLU A 1 377 ? 13.484 34.469 -9.008 1 84.75 377 GLU A C 1
ATOM 2789 O O . GLU A 1 377 ? 14.641 34.125 -9.273 1 84.75 377 GLU A O 1
ATOM 2794 N N . THR A 1 378 ? 13.227 35.594 -8.453 1 75.88 378 THR A N 1
ATOM 2795 C CA . THR A 1 378 ? 14.219 36.438 -7.797 1 75.88 378 THR A CA 1
ATOM 2796 C C . THR A 1 378 ? 13.766 36.812 -6.387 1 75.88 378 THR A C 1
ATOM 2798 O O . THR A 1 378 ? 12.609 37.219 -6.184 1 75.88 378 THR A O 1
ATOM 2801 N N . PRO A 1 379 ? 14.719 36.5 -5.52 1 71.5 379 PRO A N 1
ATOM 2802 C CA . PRO A 1 379 ? 14.289 36.938 -4.184 1 71.5 379 PRO A CA 1
ATOM 2803 C C . PRO A 1 379 ? 13.859 38.375 -4.129 1 71.5 379 PRO A C 1
ATOM 2805 O O . PRO A 1 379 ? 14.438 39.219 -4.812 1 71.5 379 PRO A O 1
ATOM 2808 N N . PRO A 1 380 ? 12.711 38.562 -3.561 1 70.12 380 PRO A N 1
ATOM 2809 C CA . PRO A 1 380 ? 12.211 39.938 -3.531 1 70.12 380 PRO A CA 1
ATOM 2810 C C . PRO A 1 380 ? 13.219 40.906 -2.939 1 70.12 380 PRO A C 1
ATOM 2812 O O . PRO A 1 380 ? 13.438 41.969 -3.506 1 70.12 380 PRO A O 1
ATOM 2815 N N . GLN A 1 381 ? 13.492 40.781 -1.745 1 80.81 381 GLN A N 1
ATOM 2816 C CA . GLN A 1 381 ? 14.469 41.594 -1.028 1 80.81 381 GLN A CA 1
ATOM 2817 C C . GLN A 1 381 ? 15.25 40.75 -0.024 1 80.81 381 GLN A C 1
ATOM 2819 O O . GLN A 1 381 ? 15.086 39.531 0.036 1 80.81 381 GLN A O 1
ATOM 2824 N N . THR A 1 382 ? 16.172 41.469 0.546 1 87.06 382 THR A N 1
ATOM 2825 C CA . THR A 1 382 ? 16.875 40.781 1.628 1 87.06 382 THR A CA 1
ATOM 2826 C C . THR A 1 382 ? 15.914 40.375 2.742 1 87.06 382 THR A C 1
ATOM 2828 O O . THR A 1 382 ? 15.172 41.219 3.26 1 87.06 382 THR A O 1
ATOM 2831 N N . PRO A 1 383 ? 15.883 39.156 3.047 1 92.25 383 PRO A N 1
ATOM 2832 C CA . PRO A 1 383 ? 14.992 38.719 4.125 1 92.25 383 PRO A CA 1
ATOM 2833 C C . PRO A 1 383 ? 15.328 39.375 5.465 1 92.25 383 PRO A C 1
ATOM 2835 O O . PRO A 1 383 ? 16.5 39.625 5.75 1 92.25 383 PRO A O 1
ATOM 2838 N N . TRP A 1 384 ? 14.273 39.594 6.191 1 93.81 384 TRP A N 1
ATOM 2839 C CA . TRP A 1 384 ? 14.445 40.094 7.555 1 93.81 384 TRP A CA 1
ATOM 2840 C C . TRP A 1 384 ? 15.117 39.031 8.43 1 93.81 384 TRP A C 1
ATOM 2842 O O . TRP A 1 384 ? 16.047 39.344 9.172 1 93.81 384 TRP A O 1
ATOM 2852 N N . ARG A 1 385 ? 14.586 37.844 8.281 1 93.88 385 ARG A N 1
ATOM 2853 C CA . ARG A 1 385 ? 15.094 36.688 9.023 1 93.88 385 ARG A CA 1
ATOM 2854 C C . ARG A 1 385 ? 14.789 35.375 8.281 1 93.88 385 ARG A C 1
ATOM 2856 O O . ARG A 1 385 ? 14.016 35.375 7.324 1 93.88 385 ARG A O 1
ATOM 2863 N N . PHE A 1 386 ? 15.508 34.375 8.781 1 93.81 386 PHE A N 1
ATOM 2864 C CA . PHE A 1 386 ? 15.18 33.031 8.359 1 93.81 386 PHE A CA 1
ATOM 2865 C C . PHE A 1 386 ? 14.664 32.219 9.523 1 93.81 386 PHE A C 1
ATOM 2867 O O . PHE A 1 386 ? 15.188 32.312 10.641 1 93.81 386 PHE A O 1
ATOM 2874 N N . ALA A 1 387 ? 13.602 31.516 9.25 1 94.56 387 ALA A N 1
ATOM 2875 C CA . ALA A 1 387 ? 13.211 30.484 10.203 1 94.56 387 ALA A CA 1
ATOM 2876 C C . ALA A 1 387 ? 14.203 29.328 10.195 1 94.56 387 ALA A C 1
ATOM 2878 O O . ALA A 1 387 ? 15.117 29.297 9.367 1 94.56 387 ALA A O 1
ATOM 2879 N N . GLU A 1 388 ? 14 28.469 11.148 1 92.75 388 GLU A N 1
ATOM 2880 C CA . GLU A 1 388 ? 14.766 27.234 11.211 1 92.75 388 GLU A CA 1
ATOM 2881 C C . GLU A 1 388 ? 13.867 26 11.062 1 92.75 388 GLU A C 1
ATOM 2883 O O . GLU A 1 388 ? 12.711 26.031 11.5 1 92.75 388 GLU A O 1
ATOM 2888 N N . TYR A 1 389 ? 14.484 25.062 10.391 1 88.81 389 TYR A N 1
ATOM 2889 C CA . TYR A 1 389 ? 13.742 23.812 10.359 1 88.81 389 TYR A CA 1
ATOM 2890 C C . TYR A 1 389 ? 13.641 23.203 11.75 1 88.81 389 TYR A C 1
ATOM 2892 O O . TYR A 1 389 ? 14.609 23.219 12.516 1 88.81 389 TYR A O 1
ATOM 2900 N N . HIS A 1 390 ? 12.5 22.703 12.023 1 84 390 HIS A N 1
ATOM 2901 C CA . HIS A 1 390 ? 12.211 22.031 13.289 1 84 390 HIS A CA 1
ATOM 2902 C C . HIS A 1 390 ? 11.328 20.812 13.078 1 84 390 HIS A C 1
ATOM 2904 O O . HIS A 1 390 ? 10.156 20.938 12.719 1 84 390 HIS A O 1
ATOM 2910 N N . PRO A 1 391 ? 11.883 19.578 13.367 1 77.81 391 PRO A N 1
ATOM 2911 C CA . PRO A 1 391 ? 13.234 19.328 13.875 1 77.81 391 PRO A CA 1
ATOM 2912 C C . PRO A 1 391 ? 14.32 19.719 12.883 1 77.81 391 PRO A C 1
ATOM 2914 O O . PRO A 1 391 ? 14.047 19.875 11.688 1 77.81 391 PRO A O 1
ATOM 2917 N N . PRO A 1 392 ? 15.5 19.906 13.5 1 77.31 392 PRO A N 1
ATOM 2918 C CA . PRO A 1 392 ? 16.594 20.359 12.633 1 77.31 392 PRO A CA 1
ATOM 2919 C C . PRO A 1 392 ? 16.922 19.359 11.531 1 77.31 392 PRO A C 1
ATOM 2921 O O . PRO A 1 392 ? 16.781 18.141 11.719 1 77.31 392 PRO A O 1
ATOM 2924 N N . ARG A 1 393 ? 17.219 19.938 10.414 1 75.31 393 ARG A N 1
ATOM 2925 C CA . ARG A 1 393 ? 17.703 19.141 9.289 1 75.31 393 ARG A CA 1
ATOM 2926 C C . ARG A 1 393 ? 19.219 19.25 9.164 1 75.31 393 ARG A C 1
ATOM 2928 O O . ARG A 1 393 ? 19.891 19.828 10.023 1 75.31 393 ARG A O 1
ATOM 2935 N N . ASP A 1 394 ? 19.797 18.609 8.164 1 65.31 394 ASP A N 1
ATOM 2936 C CA . ASP A 1 394 ? 21.25 18.625 7.969 1 65.31 394 ASP A CA 1
ATOM 2937 C C . ASP A 1 394 ? 21.812 20.031 8.07 1 65.31 394 ASP A C 1
ATOM 2939 O O . ASP A 1 394 ? 21.078 21.016 7.887 1 65.31 394 ASP A O 1
ATOM 2943 N N . LYS A 1 395 ? 23.062 20.031 8.414 1 61.03 395 LYS A N 1
ATOM 2944 C CA . LYS A 1 395 ? 23.828 21.25 8.586 1 61.03 395 LYS A CA 1
ATOM 2945 C C . LYS A 1 395 ? 23.75 22.125 7.336 1 61.03 395 LYS A C 1
ATOM 2947 O O . LYS A 1 395 ? 23.953 21.656 6.219 1 61.03 395 LYS A O 1
ATOM 2952 N N . GLY A 1 396 ? 23.188 23.344 7.578 1 62.47 396 GLY A N 1
ATOM 2953 C CA . GLY A 1 396 ? 23.219 24.375 6.551 1 62.47 396 GLY A CA 1
ATOM 2954 C C . GLY A 1 396 ? 21.875 24.594 5.895 1 62.47 396 GLY A C 1
ATOM 2955 O O . GLY A 1 396 ? 21.703 25.547 5.121 1 62.47 396 GLY A O 1
ATOM 2956 N N . ALA A 1 397 ? 20.938 23.719 6.227 1 70.81 397 ALA A N 1
ATOM 2957 C CA . ALA A 1 397 ? 19.656 23.953 5.57 1 70.81 397 ALA A CA 1
ATOM 2958 C C . ALA A 1 397 ? 18.859 25.047 6.281 1 70.81 397 ALA A C 1
ATOM 2960 O O . ALA A 1 397 ? 18.625 24.969 7.488 1 70.81 397 ALA A O 1
ATOM 2961 N N . HIS A 1 398 ? 18.75 26.141 5.57 1 82.5 398 HIS A N 1
ATOM 2962 C CA . HIS A 1 398 ? 17.938 27.219 6.117 1 82.5 398 HIS A CA 1
ATOM 2963 C C . HIS A 1 398 ? 16.453 26.953 5.922 1 82.5 398 HIS A C 1
ATOM 2965 O O . HIS A 1 398 ? 16.047 26.297 4.953 1 82.5 398 HIS A O 1
ATOM 2971 N N . GLY A 1 399 ? 15.664 27.375 6.996 1 91.75 399 GLY A N 1
ATOM 2972 C CA . GLY A 1 399 ? 14.219 27.391 6.832 1 91.75 399 GLY A CA 1
ATOM 2973 C C . GLY A 1 399 ? 13.727 28.5 5.922 1 91.75 399 GLY A C 1
ATOM 2974 O O . GLY A 1 399 ? 14.492 29.016 5.105 1 91.75 399 GLY A O 1
ATOM 2975 N N . GLU A 1 400 ? 12.555 28.781 6.023 1 95 400 GLU A N 1
ATOM 2976 C CA . GLU A 1 400 ? 11.914 29.75 5.133 1 95 400 GLU A CA 1
ATOM 2977 C C . GLU A 1 400 ? 12.344 31.188 5.465 1 95 400 GLU A C 1
ATOM 2979 O O . GLU A 1 400 ? 12.508 31.531 6.637 1 95 400 GLU A O 1
ATOM 2984 N N . ALA A 1 401 ? 12.492 31.984 4.434 1 95.19 401 ALA A N 1
ATOM 2985 C CA . ALA A 1 401 ? 12.742 33.406 4.602 1 95.19 401 ALA A CA 1
ATOM 2986 C C . ALA A 1 401 ? 11.5 34.125 5.121 1 95.19 401 ALA A C 1
ATOM 2988 O O . ALA A 1 401 ? 10.375 33.781 4.746 1 95.19 401 ALA A O 1
ATOM 2989 N N . ILE A 1 402 ? 11.711 35.094 6 1 96.62 402 ILE A N 1
ATOM 2990 C CA . ILE A 1 402 ? 10.688 36.031 6.457 1 96.62 402 ILE A CA 1
ATOM 2991 C C . ILE A 1 402 ? 11.008 37.438 5.957 1 96.62 402 ILE A C 1
ATOM 2993 O O . ILE A 1 402 ? 12.094 37.938 6.219 1 96.62 402 ILE A O 1
ATOM 2997 N N . TYR A 1 403 ? 10.125 38.031 5.246 1 96.62 403 TYR A N 1
ATOM 2998 C CA . TYR A 1 403 ? 10.32 39.344 4.668 1 96.62 403 TYR A CA 1
ATOM 2999 C C . TYR A 1 403 ? 9.531 40.406 5.441 1 96.62 403 TYR A C 1
ATOM 3001 O O . TYR A 1 403 ? 8.414 40.125 5.902 1 96.62 403 TYR A O 1
ATOM 3009 N N . ARG A 1 404 ? 10.117 41.562 5.539 1 95.38 404 ARG A N 1
ATOM 3010 C CA . ARG A 1 404 ? 9.438 42.719 6.086 1 95.38 404 ARG A CA 1
ATOM 3011 C C . ARG A 1 404 ? 9.617 43.938 5.184 1 95.38 404 ARG A C 1
ATOM 3013 O O . ARG A 1 404 ? 10.75 44.312 4.852 1 95.38 404 ARG A O 1
ATOM 3020 N N . VAL A 1 405 ? 8.602 44.375 4.758 1 94.81 405 VAL A N 1
ATOM 3021 C CA . VAL A 1 405 ? 8.547 45.594 3.971 1 94.81 405 VAL A CA 1
ATOM 3022 C C . VAL A 1 405 ? 7.555 46.562 4.594 1 94.81 405 VAL A C 1
ATOM 3024 O O . VAL A 1 405 ? 6.34 46.406 4.43 1 94.81 405 VAL A O 1
ATOM 3027 N N . GLU A 1 406 ? 8.117 47.562 5.309 1 94.75 406 GLU A N 1
ATOM 3028 C CA . GLU A 1 406 ? 7.266 48.469 6.051 1 94.75 406 GLU A CA 1
ATOM 3029 C C . GLU A 1 406 ? 6.352 47.75 7.012 1 94.75 406 GLU A C 1
ATOM 3031 O O . GLU A 1 406 ? 6.82 46.969 7.852 1 94.75 406 GLU A O 1
ATOM 3036 N N . SER A 1 407 ? 5.004 47.781 6.738 1 96.94 407 SER A N 1
ATOM 3037 C CA . SER A 1 407 ? 4.07 47.188 7.688 1 96.94 407 SER A CA 1
ATOM 3038 C C . SER A 1 407 ? 3.729 45.75 7.293 1 96.94 407 SER A C 1
ATOM 3040 O O . SER A 1 407 ? 2.941 45.094 7.969 1 96.94 407 SER A O 1
ATOM 3042 N N . LEU A 1 408 ? 4.398 45.219 6.27 1 97.75 408 LEU A N 1
ATOM 3043 C CA . LEU A 1 408 ? 4.125 43.875 5.777 1 97.75 408 LEU A CA 1
ATOM 3044 C C . LEU A 1 408 ? 5.129 42.875 6.336 1 97.75 408 LEU A C 1
ATOM 3046 O O . LEU A 1 408 ? 6.34 43.125 6.281 1 97.75 408 LEU A O 1
ATOM 3050 N N . THR A 1 409 ? 4.668 41.844 6.93 1 98 409 THR A N 1
ATOM 3051 C CA . THR A 1 409 ? 5.438 40.656 7.238 1 98 409 THR A CA 1
ATOM 3052 C C . THR A 1 409 ? 4.949 39.469 6.406 1 98 409 THR A C 1
ATOM 3054 O O . THR A 1 409 ? 3.766 39.125 6.445 1 98 409 THR A O 1
ATOM 3057 N N . ALA A 1 410 ? 5.809 38.812 5.652 1 97.69 410 ALA A N 1
ATOM 3058 C CA . ALA A 1 410 ? 5.387 37.75 4.734 1 97.69 410 ALA A CA 1
ATOM 3059 C C . ALA A 1 410 ? 6.375 36.594 4.754 1 97.69 410 ALA A C 1
ATOM 3061 O O . ALA A 1 410 ? 7.586 36.812 4.844 1 97.69 410 ALA A O 1
ATOM 3062 N N . SER A 1 411 ? 5.895 35.406 4.699 1 97.44 411 SER A N 1
ATOM 3063 C CA . SER A 1 411 ? 6.703 34.219 4.641 1 97.44 411 SER A CA 1
ATOM 3064 C C . SER A 1 411 ? 5.898 33.031 4.082 1 97.44 411 SER A C 1
ATOM 3066 O O . SER A 1 411 ? 4.664 33.062 4.094 1 97.44 411 SER A O 1
ATOM 3068 N N . TYR A 1 412 ? 6.613 31.984 3.598 1 96.75 412 TYR A N 1
ATOM 3069 C CA . TYR A 1 412 ? 5.957 30.75 3.176 1 96.75 412 TYR A CA 1
ATOM 3070 C C . TYR A 1 412 ? 5.477 29.953 4.383 1 96.75 412 TYR A C 1
ATOM 3072 O O . TYR A 1 412 ? 4.703 29 4.234 1 96.75 412 TYR A O 1
ATOM 3080 N N . VAL A 1 413 ? 5.805 30.359 5.582 1 97.94 413 VAL A N 1
ATOM 3081 C CA . VAL A 1 413 ? 5.492 29.578 6.777 1 97.94 413 VAL A CA 1
ATOM 3082 C C . VAL A 1 413 ? 4.016 29.75 7.133 1 97.94 413 VAL A C 1
ATOM 3084 O O . VAL A 1 413 ? 3.488 30.875 7.086 1 97.94 413 VAL A O 1
ATOM 3087 N N . HIS A 1 414 ? 3.369 28.641 7.379 1 98.25 414 HIS A N 1
ATOM 3088 C CA . HIS A 1 414 ? 2.104 28.656 8.109 1 98.25 414 HIS A CA 1
ATOM 3089 C C . HIS A 1 414 ? 2.33 28.625 9.617 1 98.25 414 HIS A C 1
ATOM 3091 O O . HIS A 1 414 ? 2.652 27.578 10.18 1 98.25 414 HIS A O 1
ATOM 3097 N N . TRP A 1 415 ? 2.105 29.734 10.219 1 98.56 415 TRP A N 1
ATOM 3098 C CA . TRP A 1 415 ? 2.461 29.859 11.625 1 98.56 415 TRP A CA 1
ATOM 3099 C C . TRP A 1 415 ? 1.354 29.312 12.516 1 98.56 415 TRP A C 1
ATOM 3101 O O . TRP A 1 415 ? 0.173 29.391 12.172 1 98.56 415 TRP A O 1
ATOM 3111 N N . TYR A 1 416 ? 1.746 28.781 13.648 1 98.62 416 TYR A N 1
ATOM 3112 C CA . TYR A 1 416 ? 0.836 28.406 14.727 1 98.62 416 TYR A CA 1
ATOM 3113 C C . TYR A 1 416 ? 0.844 29.453 15.836 1 98.62 416 TYR A C 1
ATOM 3115 O O . TYR A 1 416 ? 1.709 29.422 16.719 1 98.62 416 TYR A O 1
ATOM 3123 N N . PHE A 1 417 ? -0.147 30.25 15.922 1 98.62 417 PHE A N 1
ATOM 3124 C CA . PHE A 1 417 ? -0.167 31.484 16.688 1 98.62 417 PHE A CA 1
ATOM 3125 C C . PHE A 1 417 ? -0.053 31.203 18.188 1 98.62 417 PHE A C 1
ATOM 3127 O O . PHE A 1 417 ? 0.632 31.922 18.906 1 98.62 417 PHE A O 1
ATOM 3134 N N . PRO A 1 418 ? -0.688 30.125 18.688 1 98.25 418 PRO A N 1
ATOM 3135 C CA . PRO A 1 418 ? -0.632 29.875 20.125 1 98.25 418 PRO A CA 1
ATOM 3136 C C . PRO A 1 418 ? 0.784 29.594 20.625 1 98.25 418 PRO A C 1
ATOM 3138 O O . PRO A 1 418 ? 1.04 29.625 21.828 1 98.25 418 PRO A O 1
ATOM 3141 N N . SER A 1 419 ? 1.706 29.312 19.75 1 97.88 419 SER A N 1
ATOM 3142 C CA . SER A 1 419 ? 3.07 29.016 20.172 1 97.88 419 SER A CA 1
ATOM 3143 C C . SER A 1 419 ? 3.781 30.266 20.672 1 97.88 419 SER A C 1
ATOM 3145 O O . SER A 1 419 ? 4.715 30.172 21.469 1 97.88 419 SER A O 1
ATOM 3147 N N . ALA A 1 420 ? 3.41 31.406 20.141 1 97.44 420 ALA A N 1
ATOM 3148 C CA . ALA A 1 420 ? 3.992 32.688 20.594 1 97.44 420 ALA A CA 1
ATOM 3149 C C . ALA A 1 420 ? 3.027 33.844 20.375 1 97.44 420 ALA A C 1
ATOM 3151 O O . ALA A 1 420 ? 3.295 34.719 19.562 1 97.44 420 ALA A O 1
ATOM 3152 N N . PRO A 1 421 ? 2.016 33.938 21.188 1 97.5 421 PRO A N 1
ATOM 3153 C CA . PRO A 1 421 ? 0.972 34.938 21 1 97.5 421 PRO A CA 1
ATOM 3154 C C . PRO A 1 421 ? 1.52 36.375 21.016 1 97.5 421 PRO A C 1
ATOM 3156 O O . PRO A 1 421 ? 1.025 37.219 20.281 1 97.5 421 PRO A O 1
ATOM 3159 N N . ALA A 1 422 ? 2.533 36.594 21.766 1 97.06 422 ALA A N 1
ATOM 3160 C CA . ALA A 1 422 ? 3.094 37.938 21.859 1 97.06 422 ALA A CA 1
ATOM 3161 C C . ALA A 1 422 ? 3.727 38.344 20.531 1 97.06 422 ALA A C 1
ATOM 3163 O O . ALA A 1 422 ? 3.648 39.531 20.141 1 97.06 422 ALA A O 1
ATOM 3164 N N . VAL A 1 423 ? 4.375 37.406 19.891 1 97.19 423 VAL A N 1
ATOM 3165 C CA . VAL A 1 423 ? 4.977 37.688 18.594 1 97.19 423 VAL A CA 1
ATOM 3166 C C . VAL A 1 423 ? 3.889 38.062 17.594 1 97.19 423 VAL A C 1
ATOM 3168 O O . VAL A 1 423 ? 4.02 39.062 16.875 1 97.19 423 VAL A O 1
ATOM 3171 N N . ILE A 1 424 ? 2.859 37.375 17.594 1 98.12 424 ILE A N 1
ATOM 3172 C CA . ILE A 1 424 ? 1.763 37.562 16.656 1 98.12 424 ILE A CA 1
ATOM 3173 C C . ILE A 1 424 ? 1.086 38.906 16.938 1 98.12 424 ILE A C 1
ATOM 3175 O O . ILE A 1 424 ? 0.756 39.656 16.016 1 98.12 424 ILE A O 1
ATOM 3179 N N . ALA A 1 425 ? 0.89 39.156 18.219 1 97.88 425 ALA A N 1
ATOM 3180 C CA . ALA A 1 425 ? 0.3 40.438 18.594 1 97.88 425 ALA A CA 1
ATOM 3181 C C . ALA A 1 425 ? 1.141 41.594 18.078 1 97.88 425 ALA A C 1
ATOM 3183 O O . ALA A 1 425 ? 0.604 42.562 17.547 1 97.88 425 ALA A O 1
ATOM 3184 N N . ALA A 1 426 ? 2.393 41.469 18.234 1 96.56 426 ALA A N 1
ATOM 3185 C CA . ALA A 1 426 ? 3.293 42.5 17.75 1 96.56 426 ALA A CA 1
ATOM 3186 C C . ALA A 1 426 ? 3.201 42.656 16.234 1 96.56 426 ALA A C 1
ATOM 3188 O O . ALA A 1 426 ? 3.225 43.781 15.727 1 96.56 426 ALA A O 1
ATOM 3189 N N . TRP A 1 427 ? 3.115 41.562 15.547 1 97.5 427 TRP A N 1
ATOM 3190 C CA . TRP A 1 427 ? 3.072 41.594 14.094 1 97.5 427 TRP A CA 1
ATOM 3191 C C . TRP A 1 427 ? 1.76 42.219 13.602 1 97.5 427 TRP A C 1
ATOM 3193 O O . TRP A 1 427 ? 1.683 42.719 12.477 1 97.5 427 TRP A O 1
ATOM 3203 N N . LEU A 1 428 ? 0.758 42.125 14.438 1 98.12 428 LEU A N 1
ATOM 3204 C CA . LEU A 1 428 ? -0.562 42.562 14.008 1 98.12 428 LEU A CA 1
ATOM 3205 C C . LEU A 1 428 ? -0.959 43.844 14.734 1 98.12 428 LEU A C 1
ATOM 3207 O O . LEU A 1 428 ? -2.148 44.125 14.898 1 98.12 428 LEU A O 1
ATOM 3211 N N . GLY A 1 429 ? 0.011 44.531 15.297 1 95.56 429 GLY A N 1
ATOM 3212 C CA . GLY A 1 429 ? -0.187 45.906 15.758 1 95.56 429 GLY A CA 1
ATOM 3213 C C . GLY A 1 429 ? -0.491 45.969 17.25 1 95.56 429 GLY A C 1
ATOM 3214 O O . GLY A 1 429 ? -0.996 47 17.719 1 95.56 429 GLY A O 1
ATOM 3215 N N . GLY A 1 430 ? -0.272 44.906 17.891 1 91.06 430 GLY A N 1
ATOM 3216 C CA . GLY A 1 430 ? -0.465 44.938 19.344 1 91.06 430 GLY A CA 1
ATOM 3217 C C . GLY A 1 430 ? 0.571 45.781 20.047 1 91.06 430 GLY A C 1
ATOM 3218 O O . GLY A 1 430 ? 1.651 46.031 19.516 1 91.06 430 GLY A O 1
ATOM 3219 N N . LYS A 1 431 ? 0.087 46.469 21.188 1 74.75 431 LYS A N 1
ATOM 3220 C CA . LYS A 1 431 ? 0.974 47.281 22 1 74.75 431 LYS A CA 1
ATOM 3221 C C . LYS A 1 431 ? 1.631 46.469 23.109 1 74.75 431 LYS A C 1
ATOM 3223 O O . LYS A 1 431 ? 0.995 45.594 23.703 1 74.75 431 LYS A O 1
ATOM 3228 N N . PRO A 1 432 ? 3.061 46.469 23.078 1 60.06 432 PRO A N 1
ATOM 3229 C CA . PRO A 1 432 ? 3.658 45.75 24.219 1 60.06 432 PRO A CA 1
ATOM 3230 C C . PRO A 1 432 ? 3.066 46.219 25.547 1 60.06 432 PRO A C 1
ATOM 3232 O O . PRO A 1 432 ? 2.551 47.312 25.656 1 60.06 432 PRO A O 1
ATOM 3235 N N . GLU A 1 433 ? 2.818 45.312 26.547 1 48.66 433 GLU A N 1
ATOM 3236 C CA . GLU A 1 433 ? 2.49 45.844 27.875 1 48.66 433 GLU A CA 1
ATOM 3237 C C . GLU A 1 433 ? 3.482 46.906 28.297 1 48.66 433 GLU A C 1
ATOM 3239 O O . GLU A 1 433 ? 4.656 46.875 27.922 1 48.66 433 GLU A O 1
ATOM 3244 N N . MET B 1 1 ? 25.547 -23.859 1.412 1 93.56 1 MET B N 1
ATOM 3245 C CA . MET B 1 1 ? 25.203 -22.875 0.386 1 93.56 1 MET B CA 1
ATOM 3246 C C . MET B 1 1 ? 24.25 -21.812 0.946 1 93.56 1 MET B C 1
ATOM 3248 O O . MET B 1 1 ? 23.656 -22.016 2.004 1 93.56 1 MET B O 1
ATOM 3252 N N . ILE B 1 2 ? 24.141 -20.688 0.265 1 95.88 2 ILE B N 1
ATOM 3253 C CA . ILE B 1 2 ? 23.234 -19.609 0.643 1 95.88 2 ILE B CA 1
ATOM 3254 C C . ILE B 1 2 ? 21.797 -19.969 0.236 1 95.88 2 ILE B C 1
ATOM 3256 O O . ILE B 1 2 ? 21.578 -20.484 -0.863 1 95.88 2 ILE B O 1
ATOM 3260 N N . ALA B 1 3 ? 20.891 -19.812 1.167 1 97.75 3 ALA B N 1
ATOM 3261 C CA . ALA B 1 3 ? 19.484 -20 0.79 1 97.75 3 ALA B CA 1
ATOM 3262 C C . ALA B 1 3 ? 18.562 -19.094 1.598 1 97.75 3 ALA B C 1
ATOM 3264 O O . ALA B 1 3 ? 18.844 -18.812 2.768 1 97.75 3 ALA B O 1
ATOM 3265 N N . SER B 1 4 ? 17.562 -18.625 1.007 1 98.56 4 SER B N 1
ATOM 3266 C CA . SER B 1 4 ? 16.562 -17.797 1.682 1 98.56 4 SER B CA 1
ATOM 3267 C C . SER B 1 4 ? 15.25 -17.781 0.913 1 98.56 4 SER B C 1
ATOM 3269 O O . SER B 1 4 ? 15.242 -17.953 -0.308 1 98.56 4 SER B O 1
ATOM 3271 N N . LEU B 1 5 ? 14.195 -17.703 1.62 1 98.81 5 LEU B N 1
ATOM 3272 C CA . LEU B 1 5 ? 12.906 -17.344 1.031 1 98.81 5 LEU B CA 1
ATOM 3273 C C . LEU B 1 5 ? 12.656 -15.852 1.118 1 98.81 5 LEU B C 1
ATOM 3275 O O . LEU B 1 5 ? 12.836 -15.25 2.18 1 98.81 5 LEU B O 1
ATOM 3279 N N . LEU B 1 6 ? 12.375 -15.234 -0.001 1 98.69 6 LEU B N 1
ATOM 3280 C CA . LEU B 1 6 ? 12.016 -13.82 -0.034 1 98.69 6 LEU B CA 1
ATOM 3281 C C . LEU B 1 6 ? 10.516 -13.633 0.167 1 98.69 6 LEU B C 1
ATOM 3283 O O . LEU B 1 6 ? 9.711 -14.172 -0.601 1 98.69 6 LEU B O 1
ATOM 3287 N N . ALA B 1 7 ? 10.125 -12.922 1.193 1 98.62 7 ALA B N 1
ATOM 3288 C CA . ALA B 1 7 ? 8.711 -12.734 1.52 1 98.62 7 ALA B CA 1
ATOM 3289 C C . ALA B 1 7 ? 8.383 -11.25 1.716 1 98.62 7 ALA B C 1
ATOM 3291 O O . ALA B 1 7 ? 9.289 -10.422 1.828 1 98.62 7 ALA B O 1
ATOM 3292 N N . ALA B 1 8 ? 7.113 -10.922 1.665 1 98.38 8 ALA B N 1
ATOM 3293 C CA . ALA B 1 8 ? 6.613 -9.555 1.795 1 98.38 8 ALA B CA 1
ATOM 3294 C C . ALA B 1 8 ? 5.297 -9.523 2.568 1 98.38 8 ALA B C 1
ATOM 3296 O O . ALA B 1 8 ? 4.695 -10.57 2.824 1 98.38 8 ALA B O 1
ATOM 3297 N N . PRO B 1 9 ? 4.887 -8.32 3.002 1 98.19 9 PRO B N 1
ATOM 3298 C CA . PRO B 1 9 ? 3.609 -8.227 3.715 1 98.19 9 PRO B CA 1
ATOM 3299 C C . PRO B 1 9 ? 2.404 -8.406 2.791 1 98.19 9 PRO B C 1
ATOM 3301 O O . PRO B 1 9 ? 1.305 -8.711 3.258 1 98.19 9 PRO B O 1
ATOM 3304 N N . ALA B 1 10 ? 2.607 -8.172 1.549 1 96.38 10 ALA B N 1
ATOM 3305 C CA . ALA B 1 10 ? 1.487 -8.219 0.613 1 96.38 10 ALA B CA 1
ATOM 3306 C C . ALA B 1 10 ? 1.979 -8.352 -0.826 1 96.38 10 ALA B C 1
ATOM 3308 O O . ALA B 1 10 ? 3.18 -8.258 -1.089 1 96.38 10 ALA B O 1
ATOM 3309 N N . SER B 1 11 ? 1.038 -8.648 -1.726 1 92 11 SER B N 1
ATOM 3310 C CA . SER B 1 11 ? 1.33 -8.547 -3.152 1 92 11 SER B CA 1
ATOM 3311 C C . SER B 1 11 ? 1.636 -7.109 -3.553 1 92 11 SER B C 1
ATOM 3313 O O . SER B 1 11 ? 1.179 -6.168 -2.9 1 92 11 SER B O 1
ATOM 3315 N N . GLY B 1 12 ? 2.457 -6.934 -4.539 1 89.19 12 GLY B N 1
ATOM 3316 C CA . GLY B 1 12 ? 2.734 -5.609 -5.078 1 89.19 12 GLY B CA 1
ATOM 3317 C C . GLY B 1 12 ? 3.879 -4.906 -4.375 1 89.19 12 GLY B C 1
ATOM 3318 O O . GLY B 1 12 ? 4.121 -3.721 -4.605 1 89.19 12 GLY B O 1
ATOM 3319 N N . GLN B 1 13 ? 4.559 -5.641 -3.551 1 92.81 13 GLN B N 1
ATOM 3320 C CA . GLN B 1 13 ? 5.648 -5.059 -2.777 1 92.81 13 GLN B CA 1
ATOM 3321 C C . GLN B 1 13 ? 6.945 -5.043 -3.582 1 92.81 13 GLN B C 1
ATOM 3323 O O . GLN B 1 13 ? 7.922 -4.402 -3.186 1 92.81 13 GLN B O 1
ATOM 3328 N N . GLY B 1 14 ? 7.012 -5.77 -4.707 1 91.38 14 GLY B N 1
ATOM 3329 C CA . GLY B 1 14 ? 8.203 -5.809 -5.539 1 91.38 14 GLY B CA 1
ATOM 3330 C C . GLY B 1 14 ? 8.992 -7.098 -5.391 1 91.38 14 GLY B C 1
ATOM 3331 O O . GLY B 1 14 ? 10.188 -7.141 -5.684 1 91.38 14 GLY B O 1
ATOM 3332 N N . LYS B 1 15 ? 8.367 -8.188 -4.922 1 93.94 15 LYS B N 1
ATOM 3333 C CA . LYS B 1 15 ? 9.055 -9.453 -4.66 1 93.94 15 LYS B CA 1
ATOM 3334 C C . LYS B 1 15 ? 9.75 -9.969 -5.91 1 93.94 15 LYS B C 1
ATOM 3336 O O . LYS B 1 15 ? 10.938 -10.312 -5.867 1 93.94 15 LYS B O 1
ATOM 3341 N N . THR B 1 16 ? 9.047 -9.977 -7.07 1 93.06 16 THR B N 1
ATOM 3342 C CA . THR B 1 16 ? 9.602 -10.555 -8.289 1 93.06 16 THR B CA 1
ATOM 3343 C C . THR B 1 16 ? 10.805 -9.75 -8.766 1 93.06 16 THR B C 1
ATOM 3345 O O . THR B 1 16 ? 11.852 -10.32 -9.094 1 93.06 16 THR B O 1
ATOM 3348 N N . VAL B 1 17 ? 10.703 -8.469 -8.719 1 90.56 17 VAL B N 1
ATOM 3349 C CA . VAL B 1 17 ? 11.766 -7.586 -9.18 1 90.56 17 VAL B CA 1
ATOM 3350 C C . VAL B 1 17 ? 13 -7.766 -8.297 1 90.56 17 VAL B C 1
ATOM 3352 O O . VAL B 1 17 ? 14.117 -7.918 -8.805 1 90.56 17 VAL B O 1
ATOM 3355 N N . VAL B 1 18 ? 12.828 -7.777 -7.047 1 94.69 18 VAL B N 1
ATOM 3356 C CA . VAL B 1 18 ? 13.953 -7.844 -6.125 1 94.69 18 VAL B CA 1
ATOM 3357 C C . VAL B 1 18 ? 14.586 -9.234 -6.18 1 94.69 18 VAL B C 1
ATOM 3359 O O . VAL B 1 18 ? 15.812 -9.367 -6.164 1 94.69 18 VAL B O 1
ATOM 3362 N N . THR B 1 19 ? 13.766 -10.281 -6.238 1 96.75 19 THR B N 1
ATOM 3363 C CA . THR B 1 19 ? 14.289 -11.633 -6.359 1 96.75 19 THR B CA 1
ATOM 3364 C C . THR B 1 19 ? 15.125 -11.781 -7.629 1 96.75 19 THR B C 1
ATOM 3366 O O . THR B 1 19 ? 16.219 -12.344 -7.602 1 96.75 19 THR B O 1
ATOM 3369 N N . ALA B 1 20 ? 14.594 -11.25 -8.695 1 95.75 20 ALA B N 1
ATOM 3370 C CA . ALA B 1 20 ? 15.305 -11.289 -9.969 1 95.75 20 ALA B CA 1
ATOM 3371 C C . ALA B 1 20 ? 16.625 -10.523 -9.875 1 95.75 20 ALA B C 1
ATOM 3373 O O . ALA B 1 20 ? 17.656 -11 -10.344 1 95.75 20 ALA B O 1
ATOM 3374 N N . ALA B 1 21 ? 16.562 -9.383 -9.297 1 95.44 21 ALA B N 1
ATOM 3375 C CA . ALA B 1 21 ? 17.766 -8.562 -9.141 1 95.44 21 ALA B CA 1
ATOM 3376 C C . ALA B 1 21 ? 18.812 -9.273 -8.305 1 95.44 21 ALA B C 1
ATOM 3378 O O . ALA B 1 21 ? 20 -9.25 -8.633 1 95.44 21 ALA B O 1
ATOM 3379 N N . LEU B 1 22 ? 18.406 -9.883 -7.234 1 97.56 22 LEU B N 1
ATOM 3380 C CA . LEU B 1 22 ? 19.328 -10.625 -6.375 1 97.56 22 LEU B CA 1
ATOM 3381 C C . LEU B 1 22 ? 19.984 -11.758 -7.137 1 97.56 22 LEU B C 1
ATOM 3383 O O . LEU B 1 22 ? 21.203 -11.953 -7.035 1 97.56 22 LEU B O 1
ATOM 3387 N N . ALA B 1 23 ? 19.188 -12.5 -7.879 1 98.06 23 ALA B N 1
ATOM 3388 C CA . ALA B 1 23 ? 19.719 -13.609 -8.664 1 98.06 23 ALA B CA 1
ATOM 3389 C C . ALA B 1 23 ? 20.766 -13.117 -9.656 1 98.06 23 ALA B C 1
ATOM 3391 O O . ALA B 1 23 ? 21.859 -13.68 -9.742 1 98.06 23 ALA B O 1
ATOM 3392 N N . ARG B 1 24 ? 20.406 -12.062 -10.367 1 96.88 24 ARG B N 1
ATOM 3393 C CA . ARG B 1 24 ? 21.312 -11.492 -11.359 1 96.88 24 ARG B CA 1
ATOM 3394 C C . ARG B 1 24 ? 22.578 -10.969 -10.695 1 96.88 24 ARG B C 1
ATOM 3396 O O . ARG B 1 24 ? 23.688 -11.125 -11.227 1 96.88 24 ARG B O 1
ATOM 3403 N N . ALA B 1 25 ? 22.469 -10.336 -9.578 1 97.44 25 ALA B N 1
ATOM 3404 C CA . ALA B 1 25 ? 23.609 -9.805 -8.852 1 97.44 25 ALA B CA 1
ATOM 3405 C C . ALA B 1 25 ? 24.547 -10.922 -8.391 1 97.44 25 ALA B C 1
ATOM 3407 O O . ALA B 1 25 ? 25.766 -10.82 -8.531 1 97.44 25 ALA B O 1
ATOM 3408 N N . HIS B 1 26 ? 23.984 -11.984 -7.816 1 97.88 26 HIS B N 1
ATOM 3409 C CA . HIS B 1 26 ? 24.797 -13.125 -7.414 1 97.88 26 HIS B CA 1
ATOM 3410 C C . HIS B 1 26 ? 25.547 -13.727 -8.609 1 97.88 26 HIS B C 1
ATOM 3412 O O . HIS B 1 26 ? 26.703 -14.102 -8.492 1 97.88 26 HIS B O 1
ATOM 3418 N N . ARG B 1 27 ? 24.906 -13.781 -9.742 1 97.62 27 ARG B N 1
ATOM 3419 C CA . ARG B 1 27 ? 25.531 -14.32 -10.945 1 97.62 27 ARG B CA 1
ATOM 3420 C C . ARG B 1 27 ? 26.688 -13.438 -11.406 1 97.62 27 ARG B C 1
ATOM 3422 O O . ARG B 1 27 ? 27.719 -13.938 -11.875 1 97.62 27 ARG B O 1
ATOM 3429 N N . LYS B 1 28 ? 26.453 -12.219 -11.289 1 96.31 28 LYS B N 1
ATOM 3430 C CA . LYS B 1 28 ? 27.516 -11.281 -11.656 1 96.31 28 LYS B CA 1
ATOM 3431 C C . LYS B 1 28 ? 28.766 -11.5 -10.812 1 96.31 28 LYS B C 1
ATOM 3433 O O . LYS B 1 28 ? 29.875 -11.18 -11.242 1 96.31 28 LYS B O 1
ATOM 3438 N N . LEU B 1 29 ? 28.578 -12.055 -9.672 1 96.38 29 LEU B N 1
ATOM 3439 C CA . LEU B 1 29 ? 29.703 -12.359 -8.797 1 96.38 29 LEU B CA 1
ATOM 3440 C C . LEU B 1 29 ? 30.25 -13.758 -9.07 1 96.38 29 LEU B C 1
ATOM 3442 O O . LEU B 1 29 ? 31.078 -14.266 -8.32 1 96.38 29 LEU B O 1
ATOM 3446 N N . GLY B 1 30 ? 29.703 -14.461 -10.039 1 96.56 30 GLY B N 1
ATOM 3447 C CA . GLY B 1 30 ? 30.203 -15.758 -10.461 1 96.56 30 GLY B CA 1
ATOM 3448 C C . GLY B 1 30 ? 29.547 -16.922 -9.734 1 96.56 30 GLY B C 1
ATOM 3449 O O . GLY B 1 30 ? 30.031 -18.047 -9.805 1 96.56 30 GLY B O 1
ATOM 3450 N N . ARG B 1 31 ? 28.438 -16.625 -9.078 1 97.38 31 ARG B N 1
ATOM 3451 C CA . ARG B 1 31 ? 27.766 -17.672 -8.32 1 97.38 31 ARG B CA 1
ATOM 3452 C C . ARG B 1 31 ? 26.688 -18.344 -9.156 1 97.38 31 ARG B C 1
ATOM 3454 O O . ARG B 1 31 ? 26 -17.688 -9.945 1 97.38 31 ARG B O 1
ATOM 3461 N N . ARG B 1 32 ? 26.531 -19.672 -8.969 1 97.75 32 ARG B N 1
ATOM 3462 C CA . ARG B 1 32 ? 25.438 -20.422 -9.586 1 97.75 32 ARG B CA 1
ATOM 3463 C C . ARG B 1 32 ? 24.141 -20.266 -8.781 1 97.75 32 ARG B C 1
ATOM 3465 O O . ARG B 1 32 ? 24.094 -20.625 -7.602 1 97.75 32 ARG B O 1
ATOM 3472 N N . VAL B 1 33 ? 23.156 -19.734 -9.445 1 98.31 33 VAL B N 1
ATOM 3473 C CA . VAL B 1 33 ? 21.922 -19.391 -8.742 1 98.31 33 VAL B CA 1
ATOM 3474 C C . VAL B 1 33 ? 20.781 -20.25 -9.242 1 98.31 33 VAL B C 1
ATOM 3476 O O . VAL B 1 33 ? 20.609 -20.438 -10.453 1 98.31 33 VAL B O 1
ATOM 3479 N N . ARG B 1 34 ? 20.031 -20.812 -8.344 1 98.38 34 ARG B N 1
ATOM 3480 C CA . ARG B 1 34 ? 18.781 -21.484 -8.648 1 98.38 34 ARG B CA 1
ATOM 3481 C C . ARG B 1 34 ? 17.609 -20.812 -7.93 1 98.38 34 ARG B C 1
ATOM 3483 O O . ARG B 1 34 ? 17.703 -20.516 -6.738 1 98.38 34 ARG B O 1
ATOM 3490 N N . LEU B 1 35 ? 16.547 -20.547 -8.703 1 98.56 35 LEU B N 1
ATOM 3491 C CA . LEU B 1 35 ? 15.383 -19.875 -8.148 1 98.56 35 LEU B CA 1
ATOM 3492 C C . LEU B 1 35 ? 14.18 -20.812 -8.125 1 98.56 35 LEU B C 1
ATOM 3494 O O . LEU B 1 35 ? 14.062 -21.703 -8.969 1 98.56 35 LEU B O 1
ATOM 3498 N N . PHE B 1 36 ? 13.32 -20.594 -7.141 1 98.69 36 PHE B N 1
ATOM 3499 C CA . PHE B 1 36 ? 12.023 -21.25 -7.02 1 98.69 36 PHE B CA 1
ATOM 3500 C C . PHE B 1 36 ? 10.922 -20.219 -6.781 1 98.69 36 PHE B C 1
ATOM 3502 O O . PHE B 1 36 ? 11.18 -19.125 -6.289 1 98.69 36 PHE B O 1
ATOM 3509 N N . LYS B 1 37 ? 9.734 -20.547 -7.164 1 98.12 37 LYS B N 1
ATOM 3510 C CA . LYS B 1 37 ? 8.547 -19.719 -6.914 1 98.12 37 LYS B CA 1
ATOM 3511 C C . LYS B 1 37 ? 7.547 -20.469 -6.031 1 98.12 37 LYS B C 1
ATOM 3513 O O . LYS B 1 37 ? 7.102 -21.562 -6.367 1 98.12 37 LYS B O 1
ATOM 3518 N N . CYS B 1 38 ? 7.234 -19.875 -4.906 1 98 38 CYS B N 1
ATOM 3519 C CA . CYS B 1 38 ? 6.148 -20.406 -4.086 1 98 38 CYS B CA 1
ATOM 3520 C C . CYS B 1 38 ? 4.797 -20.156 -4.746 1 98 38 CYS B C 1
ATOM 3522 O O . CYS B 1 38 ? 4.496 -19.031 -5.156 1 98 38 CYS B O 1
ATOM 3524 N N . GLY B 1 39 ? 3.988 -21.219 -4.832 1 95.44 39 GLY B N 1
ATOM 3525 C CA . GLY B 1 39 ? 2.676 -21.094 -5.441 1 95.44 39 GLY B CA 1
ATOM 3526 C C . GLY B 1 39 ? 2.652 -21.5 -6.902 1 95.44 39 GLY B C 1
ATOM 3527 O O . GLY B 1 39 ? 3.664 -21.953 -7.441 1 95.44 39 GLY B O 1
ATOM 3528 N N . PRO B 1 40 ? 1.553 -21.328 -7.543 1 94.94 40 PRO B N 1
ATOM 3529 C CA . PRO B 1 40 ? 1.341 -21.922 -8.859 1 94.94 40 PRO B CA 1
ATOM 3530 C C . PRO B 1 40 ? 1.562 -20.938 -10 1 94.94 40 PRO B C 1
ATOM 3532 O O . PRO B 1 40 ? 1.252 -21.25 -11.156 1 94.94 40 PRO B O 1
ATOM 3535 N N . ASP B 1 41 ? 2.146 -19.844 -9.719 1 92.31 41 ASP B N 1
ATOM 3536 C CA . ASP B 1 41 ? 2.283 -18.766 -10.711 1 92.31 41 ASP B CA 1
ATOM 3537 C C . ASP B 1 41 ? 3.129 -19.219 -11.898 1 92.31 41 ASP B C 1
ATOM 3539 O O . ASP B 1 41 ? 4.117 -19.938 -11.719 1 92.31 41 ASP B O 1
ATOM 3543 N N . PHE B 1 42 ? 2.721 -18.734 -13.102 1 92.44 42 PHE B N 1
ATOM 3544 C CA . PHE B 1 42 ? 3.479 -19.031 -14.312 1 92.44 42 PHE B CA 1
ATOM 3545 C C . PHE B 1 42 ? 4.34 -17.844 -14.727 1 92.44 42 PHE B C 1
ATOM 3547 O O . PHE B 1 42 ? 5.348 -18.016 -15.414 1 92.44 42 PHE B O 1
ATOM 3554 N N . LEU B 1 43 ? 3.969 -16.688 -14.367 1 89.12 43 LEU B N 1
ATOM 3555 C CA . LEU B 1 43 ? 4.52 -15.484 -14.984 1 89.12 43 LEU B CA 1
ATOM 3556 C C . LEU B 1 43 ? 5.801 -15.047 -14.281 1 89.12 43 LEU B C 1
ATOM 3558 O O . LEU B 1 43 ? 6.824 -14.812 -14.93 1 89.12 43 LEU B O 1
ATOM 3562 N N . ASP B 1 44 ? 5.773 -15.016 -12.953 1 91.62 44 ASP B N 1
ATOM 3563 C CA . ASP B 1 44 ? 6.961 -14.617 -12.203 1 91.62 44 ASP B CA 1
ATOM 3564 C C . ASP B 1 44 ? 8.148 -15.516 -12.547 1 91.62 44 ASP B C 1
ATOM 3566 O O . ASP B 1 44 ? 9.258 -15.023 -12.781 1 91.62 44 ASP B O 1
ATOM 3570 N N . PRO B 1 45 ? 7.875 -16.797 -12.664 1 94.62 45 PRO B N 1
ATOM 3571 C CA . PRO B 1 45 ? 8.992 -17.688 -12.977 1 94.62 45 PRO B CA 1
ATOM 3572 C C . PRO B 1 45 ? 9.656 -17.359 -14.312 1 94.62 45 PRO B C 1
ATOM 3574 O O . PRO B 1 45 ? 10.859 -17.562 -14.477 1 94.62 45 PRO B O 1
ATOM 3577 N N . MET B 1 46 ? 8.875 -16.828 -15.203 1 91.12 46 MET B N 1
ATOM 3578 C CA . MET B 1 46 ? 9.453 -16.5 -16.5 1 91.12 46 MET B CA 1
ATOM 3579 C C . MET B 1 46 ? 10.5 -15.398 -16.359 1 91.12 46 MET B C 1
ATOM 3581 O O . MET B 1 46 ? 11.578 -15.484 -16.953 1 91.12 46 MET B O 1
ATOM 3585 N N . VAL B 1 47 ? 10.203 -14.414 -15.57 1 91.44 47 VAL B N 1
ATOM 3586 C CA . VAL B 1 47 ? 11.148 -13.328 -15.32 1 91.44 47 VAL B CA 1
ATOM 3587 C C . VAL B 1 47 ? 12.32 -13.844 -14.5 1 91.44 47 VAL B C 1
ATOM 3589 O O . VAL B 1 47 ? 13.477 -13.508 -14.773 1 91.44 47 VAL B O 1
ATOM 3592 N N . LEU B 1 48 ? 12.039 -14.664 -13.555 1 96.19 48 LEU B N 1
ATOM 3593 C CA . LEU B 1 48 ? 13.062 -15.219 -12.672 1 96.19 48 LEU B CA 1
ATOM 3594 C C . LEU B 1 48 ? 14.023 -16.109 -13.453 1 96.19 48 LEU B C 1
ATOM 3596 O O . LEU B 1 48 ? 15.219 -16.156 -13.164 1 96.19 48 LEU B O 1
ATOM 3600 N N . ALA B 1 49 ? 13.477 -16.844 -14.406 1 95.75 49 ALA B N 1
ATOM 3601 C CA . ALA B 1 49 ? 14.312 -17.703 -15.234 1 95.75 49 ALA B CA 1
ATOM 3602 C C . ALA B 1 49 ? 15.312 -16.875 -16.047 1 95.75 49 ALA B C 1
ATOM 3604 O O . ALA B 1 49 ? 16.484 -17.25 -16.172 1 95.75 49 ALA B O 1
ATOM 3605 N N . ALA B 1 50 ? 14.844 -15.781 -16.516 1 92.62 50 ALA B N 1
ATOM 3606 C CA . ALA B 1 50 ? 15.734 -14.883 -17.234 1 92.62 50 ALA B CA 1
ATOM 3607 C C . ALA B 1 50 ? 16.828 -14.336 -16.328 1 92.62 50 ALA B C 1
ATOM 3609 O O . ALA B 1 50 ? 17.984 -14.227 -16.719 1 92.62 50 ALA B O 1
ATOM 3610 N N . ALA B 1 51 ? 16.484 -14.047 -15.141 1 95.56 51 ALA B N 1
ATOM 3611 C CA . ALA B 1 51 ? 17.406 -13.445 -14.18 1 95.56 51 ALA B CA 1
ATOM 3612 C C . ALA B 1 51 ? 18.469 -14.445 -13.742 1 95.56 51 ALA B C 1
ATOM 3614 O O . ALA B 1 51 ? 19.625 -14.07 -13.547 1 95.56 51 ALA B O 1
ATOM 3615 N N . SER B 1 52 ? 18.109 -15.695 -13.586 1 96.75 52 SER B N 1
ATOM 3616 C CA . SER B 1 52 ? 19.031 -16.703 -13.07 1 96.75 52 SER B CA 1
ATOM 3617 C C . SER B 1 52 ? 19.656 -17.516 -14.203 1 96.75 52 SER B C 1
ATOM 3619 O O . SER B 1 52 ? 20.609 -18.266 -13.984 1 96.75 52 SER B O 1
ATOM 3621 N N . ASP B 1 53 ? 19.156 -17.328 -15.422 1 94.5 53 ASP B N 1
ATOM 3622 C CA . ASP B 1 53 ? 19.578 -18.109 -16.578 1 94.5 53 ASP B CA 1
ATOM 3623 C C . ASP B 1 53 ? 19.453 -19.609 -16.312 1 94.5 53 ASP B C 1
ATOM 3625 O O . ASP B 1 53 ? 20.375 -20.375 -16.578 1 94.5 53 ASP B O 1
ATOM 3629 N N . ALA B 1 54 ? 18.359 -19.984 -15.711 1 95.56 54 ALA B N 1
ATOM 3630 C CA . ALA B 1 54 ? 18 -21.359 -15.383 1 95.56 54 ALA B CA 1
ATOM 3631 C C . ALA B 1 54 ? 16.484 -21.5 -15.219 1 95.56 54 ALA B C 1
ATOM 3633 O O . ALA B 1 54 ? 15.797 -20.531 -14.875 1 95.56 54 ALA B O 1
ATOM 3634 N N . PRO B 1 55 ? 15.945 -22.703 -15.484 1 95.06 55 PRO B N 1
ATOM 3635 C CA . PRO B 1 55 ? 14.516 -22.906 -15.227 1 95.06 55 PRO B CA 1
ATOM 3636 C C . PRO B 1 55 ? 14.133 -22.656 -13.766 1 95.06 55 PRO B C 1
ATOM 3638 O O . PRO B 1 55 ? 14.938 -22.922 -12.867 1 95.06 55 PRO B O 1
ATOM 3641 N N . VAL B 1 56 ? 12.945 -22.156 -13.594 1 97.5 56 VAL B N 1
ATOM 3642 C CA . VAL B 1 56 ? 12.43 -21.906 -12.25 1 97.5 56 VAL B CA 1
ATOM 3643 C C . VAL B 1 56 ? 11.281 -22.859 -11.945 1 97.5 56 VAL B C 1
ATOM 3645 O O . VAL B 1 56 ? 10.32 -22.938 -12.703 1 97.5 56 VAL B O 1
ATOM 3648 N N . GLU B 1 57 ? 11.422 -23.562 -10.914 1 97.19 57 GLU B N 1
ATOM 3649 C CA . GLU B 1 57 ? 10.391 -24.516 -10.516 1 97.19 57 GLU B CA 1
ATOM 3650 C C . GLU B 1 57 ? 9.484 -23.938 -9.43 1 97.19 57 GLU B C 1
ATOM 3652 O O . GLU B 1 57 ? 9.906 -23.062 -8.672 1 97.19 57 GLU B O 1
ATOM 3657 N N . ASN B 1 58 ? 8.266 -24.422 -9.422 1 98 58 ASN B N 1
ATOM 3658 C CA . ASN B 1 58 ? 7.309 -24.047 -8.383 1 98 58 ASN B CA 1
ATOM 3659 C C . ASN B 1 58 ? 7.383 -24.969 -7.18 1 98 58 ASN B C 1
ATOM 3661 O O . ASN B 1 58 ? 7.551 -26.188 -7.332 1 98 58 ASN B O 1
ATOM 3665 N N . VAL B 1 59 ? 7.332 -24.391 -6.043 1 98.06 59 VAL B N 1
ATOM 3666 C CA . VAL B 1 59 ? 7.203 -25.141 -4.805 1 98.06 59 VAL B CA 1
ATOM 3667 C C . VAL B 1 59 ? 5.988 -24.656 -4.02 1 98.06 59 VAL B C 1
ATOM 3669 O O . VAL B 1 59 ? 5.871 -23.469 -3.721 1 98.06 59 VAL B O 1
ATOM 3672 N N . ASP B 1 60 ? 5.121 -25.578 -3.762 1 95.94 60 ASP B N 1
ATOM 3673 C CA . ASP B 1 60 ? 3.859 -25.312 -3.084 1 95.94 60 ASP B CA 1
ATOM 3674 C C . ASP B 1 60 ? 3.398 -26.531 -2.281 1 95.94 60 ASP B C 1
ATOM 3676 O O . ASP B 1 60 ? 3.26 -27.625 -2.83 1 95.94 60 ASP B O 1
ATOM 3680 N N . LEU B 1 61 ? 3.119 -26.297 -1.033 1 95.75 61 LEU B N 1
ATOM 3681 C CA . LEU B 1 61 ? 2.812 -27.422 -0.167 1 95.75 61 LEU B CA 1
ATOM 3682 C C . LEU B 1 61 ? 1.484 -28.062 -0.559 1 95.75 61 LEU B C 1
ATOM 3684 O O . LEU B 1 61 ? 1.316 -29.281 -0.439 1 95.75 61 LEU B O 1
ATOM 3688 N N . ALA B 1 62 ? 0.556 -27.312 -0.978 1 93.88 62 ALA B N 1
ATOM 3689 C CA . ALA B 1 62 ? -0.756 -27.844 -1.339 1 93.88 62 ALA B CA 1
ATOM 3690 C C . ALA B 1 62 ? -0.728 -28.469 -2.725 1 93.88 62 ALA B C 1
ATOM 3692 O O . ALA B 1 62 ? -1.278 -29.562 -2.926 1 93.88 62 ALA B O 1
ATOM 3693 N N . MET B 1 63 ? -0.101 -27.875 -3.654 1 95.69 63 MET B N 1
ATOM 3694 C CA . MET B 1 63 ? -0.103 -28.344 -5.035 1 95.69 63 MET B CA 1
ATOM 3695 C C . MET B 1 63 ? 0.991 -29.391 -5.254 1 95.69 63 MET B C 1
ATOM 3697 O O . MET B 1 63 ? 0.729 -30.469 -5.781 1 95.69 63 MET B O 1
ATOM 3701 N N . CYS B 1 64 ? 2.219 -29.094 -4.828 1 97 64 CYS B N 1
ATOM 3702 C CA . CYS B 1 64 ? 3.369 -29.938 -5.109 1 97 64 CYS B CA 1
ATOM 3703 C C . CYS B 1 64 ? 3.58 -30.953 -3.996 1 97 64 CYS B C 1
ATOM 3705 O O . CYS B 1 64 ? 4.012 -32.094 -4.25 1 97 64 CYS B O 1
ATOM 3707 N N . GLY B 1 65 ? 3.309 -30.578 -2.783 1 95.62 65 GLY B N 1
ATOM 3708 C CA . GLY B 1 65 ? 3.59 -31.406 -1.625 1 95.62 65 GLY B CA 1
ATOM 3709 C C . GLY B 1 65 ? 4.988 -31.219 -1.07 1 95.62 65 GLY B C 1
ATOM 3710 O O . GLY B 1 65 ? 5.883 -30.75 -1.78 1 95.62 65 GLY B O 1
ATOM 3711 N N . LEU B 1 66 ? 5.164 -31.625 0.166 1 96.88 66 LEU B N 1
ATOM 3712 C CA . LEU B 1 66 ? 6.41 -31.391 0.887 1 96.88 66 LEU B CA 1
ATOM 3713 C C . LEU B 1 66 ? 7.539 -32.25 0.306 1 96.88 66 LEU B C 1
ATOM 3715 O O . LEU B 1 66 ? 8.656 -31.75 0.132 1 96.88 66 LEU B O 1
ATOM 3719 N N . ASP B 1 67 ? 7.273 -33.469 0.015 1 96.62 67 ASP B N 1
ATOM 3720 C CA . ASP B 1 67 ? 8.305 -34.375 -0.479 1 96.62 67 ASP B CA 1
ATOM 3721 C C . ASP B 1 67 ? 8.859 -33.875 -1.819 1 96.62 67 ASP B C 1
ATOM 3723 O O . ASP B 1 67 ? 10.07 -33.938 -2.045 1 96.62 67 ASP B O 1
ATOM 3727 N N . ASP B 1 68 ? 7.992 -33.469 -2.65 1 97.06 68 ASP B N 1
ATOM 3728 C CA . ASP B 1 68 ? 8.422 -32.969 -3.945 1 97.06 68 ASP B CA 1
ATOM 3729 C C . ASP B 1 68 ? 9.281 -31.703 -3.773 1 97.06 68 ASP B C 1
ATOM 3731 O O . ASP B 1 68 ? 10.336 -31.578 -4.398 1 97.06 68 ASP B O 1
ATOM 3735 N N . ALA B 1 69 ? 8.828 -30.812 -2.938 1 97.5 69 ALA B N 1
ATOM 3736 C CA . ALA B 1 69 ? 9.555 -29.578 -2.686 1 97.5 69 ALA B CA 1
ATOM 3737 C C . ALA B 1 69 ? 10.953 -29.859 -2.139 1 97.5 69 ALA B C 1
ATOM 3739 O O . ALA B 1 69 ? 11.938 -29.281 -2.594 1 97.5 69 ALA B O 1
ATOM 3740 N N . ARG B 1 70 ? 11.016 -30.766 -1.192 1 97.5 70 ARG B N 1
ATOM 3741 C CA . ARG B 1 70 ? 12.289 -31.141 -0.59 1 97.5 70 ARG B CA 1
ATOM 3742 C C . ARG B 1 70 ? 13.242 -31.703 -1.635 1 97.5 70 ARG B C 1
ATOM 3744 O O . ARG B 1 70 ? 14.422 -31.344 -1.677 1 97.5 70 ARG B O 1
ATOM 3751 N N . TRP B 1 71 ? 12.742 -32.531 -2.449 1 97.19 71 TRP B N 1
ATOM 3752 C CA . TRP B 1 71 ? 13.562 -33.188 -3.469 1 97.19 71 TRP B CA 1
ATOM 3753 C C . TRP B 1 71 ? 14.117 -32.156 -4.449 1 97.19 71 TRP B C 1
ATOM 3755 O O . TRP B 1 71 ? 15.305 -32.156 -4.77 1 97.19 71 TRP B O 1
ATOM 3765 N N . ARG B 1 72 ? 13.289 -31.281 -4.887 1 97.38 72 ARG B N 1
ATOM 3766 C CA . ARG B 1 72 ? 13.688 -30.297 -5.883 1 97.38 72 ARG B CA 1
ATOM 3767 C C . ARG B 1 72 ? 14.727 -29.344 -5.312 1 97.38 72 ARG B C 1
ATOM 3769 O O . ARG B 1 72 ? 15.688 -28.984 -5.996 1 97.38 72 ARG B O 1
ATOM 3776 N N . LEU B 1 73 ? 14.516 -28.938 -4.094 1 97.69 73 LEU B N 1
ATOM 3777 C CA . LEU B 1 73 ? 15.484 -28.031 -3.463 1 97.69 73 LEU B CA 1
ATOM 3778 C C . LEU B 1 73 ? 16.812 -28.75 -3.227 1 97.69 73 LEU B C 1
ATOM 3780 O O . LEU B 1 73 ? 17.875 -28.188 -3.449 1 97.69 73 LEU B O 1
ATOM 3784 N N . ALA B 1 74 ? 16.734 -29.984 -2.779 1 97 74 ALA B N 1
ATOM 3785 C CA . ALA B 1 74 ? 17.938 -30.766 -2.543 1 97 74 ALA B CA 1
ATOM 3786 C C . ALA B 1 74 ? 18.734 -30.938 -3.832 1 97 74 ALA B C 1
ATOM 3788 O O . ALA B 1 74 ? 19.969 -30.812 -3.834 1 97 74 ALA B O 1
ATOM 3789 N N . ARG B 1 75 ? 18.078 -31.25 -4.828 1 96.69 75 ARG B N 1
ATOM 3790 C CA . ARG B 1 75 ? 18.719 -31.406 -6.129 1 96.69 75 ARG B CA 1
ATOM 3791 C C . ARG B 1 75 ? 19.422 -30.125 -6.562 1 96.69 75 ARG B C 1
ATOM 3793 O O . ARG B 1 75 ? 20.562 -30.172 -7.023 1 96.69 75 ARG B O 1
ATOM 3800 N N . ALA B 1 76 ? 18.75 -29.047 -6.434 1 96.19 76 ALA B N 1
ATOM 3801 C CA . ALA B 1 76 ? 19.328 -27.75 -6.805 1 96.19 76 ALA B CA 1
ATOM 3802 C C . ALA B 1 76 ? 20.562 -27.438 -5.961 1 96.19 76 ALA B C 1
ATOM 3804 O O . ALA B 1 76 ? 21.547 -26.875 -6.465 1 96.19 76 ALA B O 1
ATOM 3805 N N . ALA B 1 77 ? 20.5 -27.781 -4.719 1 95.12 77 ALA B N 1
ATOM 3806 C CA . ALA B 1 77 ? 21.547 -27.453 -3.76 1 95.12 77 ALA B CA 1
ATOM 3807 C C . ALA B 1 77 ? 22.844 -28.203 -4.086 1 95.12 77 ALA B C 1
ATOM 3809 O O . ALA B 1 77 ? 23.922 -27.812 -3.639 1 95.12 77 ALA B O 1
ATOM 3810 N N . ARG B 1 78 ? 22.734 -29.266 -4.836 1 94.62 78 ARG B N 1
ATOM 3811 C CA . ARG B 1 78 ? 23.906 -30.047 -5.188 1 94.62 78 ARG B CA 1
ATOM 3812 C C . ARG B 1 78 ? 24.859 -29.25 -6.062 1 94.62 78 ARG B C 1
ATOM 3814 O O . ARG B 1 78 ? 26.078 -29.422 -5.996 1 94.62 78 ARG B O 1
ATOM 3821 N N . ASP B 1 79 ? 24.312 -28.328 -6.82 1 92.88 79 ASP B N 1
ATOM 3822 C CA . ASP B 1 79 ? 25.172 -27.672 -7.805 1 92.88 79 ASP B CA 1
ATOM 3823 C C . ASP B 1 79 ? 25.125 -26.156 -7.648 1 92.88 79 ASP B C 1
ATOM 3825 O O . ASP B 1 79 ? 25.906 -25.438 -8.266 1 92.88 79 ASP B O 1
ATOM 3829 N N . ALA B 1 80 ? 24.25 -25.656 -6.871 1 96.94 80 ALA B N 1
ATOM 3830 C CA . ALA B 1 80 ? 24.078 -24.219 -6.766 1 96.94 80 ALA B CA 1
ATOM 3831 C C . ALA B 1 80 ? 24.859 -23.641 -5.586 1 96.94 80 ALA B C 1
ATOM 3833 O O . ALA B 1 80 ? 25.031 -24.328 -4.57 1 96.94 80 ALA B O 1
ATOM 3834 N N . ASP B 1 81 ? 25.312 -22.406 -5.734 1 97.44 81 ASP B N 1
ATOM 3835 C CA . ASP B 1 81 ? 25.891 -21.641 -4.641 1 97.44 81 ASP B CA 1
ATOM 3836 C C . ASP B 1 81 ? 24.828 -20.891 -3.854 1 97.44 81 ASP B C 1
ATOM 3838 O O . ASP B 1 81 ? 25 -20.594 -2.668 1 97.44 81 ASP B O 1
ATOM 3842 N N . VAL B 1 82 ? 23.781 -20.547 -4.578 1 98 82 VAL B N 1
ATOM 3843 C CA . VAL B 1 82 ? 22.688 -19.766 -4.016 1 98 82 VAL B CA 1
ATOM 3844 C C . VAL B 1 82 ? 21.344 -20.359 -4.426 1 98 82 VAL B C 1
ATOM 3846 O O . VAL B 1 82 ? 21.109 -20.609 -5.609 1 98 82 VAL B O 1
ATOM 3849 N N . VAL B 1 83 ? 20.453 -20.625 -3.475 1 98.31 83 VAL B N 1
ATOM 3850 C CA . VAL B 1 83 ? 19.078 -21.031 -3.719 1 98.31 83 VAL B CA 1
ATOM 3851 C C . VAL B 1 83 ? 18.125 -20.016 -3.105 1 98.31 83 VAL B C 1
ATOM 3853 O O . VAL B 1 83 ? 18.141 -19.797 -1.892 1 98.31 83 VAL B O 1
ATOM 3856 N N . LEU B 1 84 ? 17.344 -19.375 -3.932 1 98.5 84 LEU B N 1
ATOM 3857 C CA . LEU B 1 84 ? 16.344 -18.422 -3.453 1 98.5 84 LEU B CA 1
ATOM 3858 C C . LEU B 1 84 ? 14.945 -18.906 -3.826 1 98.5 84 LEU B C 1
ATOM 3860 O O . LEU B 1 84 ? 14.727 -19.422 -4.926 1 98.5 84 LEU B O 1
ATOM 3864 N N . VAL B 1 85 ? 14.031 -18.766 -2.918 1 98.75 85 VAL B N 1
ATOM 3865 C CA . VAL B 1 85 ? 12.617 -19.047 -3.15 1 98.75 85 VAL B CA 1
ATOM 3866 C C . VAL B 1 85 ? 11.805 -17.766 -3.047 1 98.75 85 VAL B C 1
ATOM 3868 O O . VAL B 1 85 ? 11.797 -17.109 -2 1 98.75 85 VAL B O 1
ATOM 3871 N N . GLU B 1 86 ? 11.195 -17.375 -4.148 1 98.5 86 GLU B N 1
ATOM 3872 C CA . GLU B 1 86 ? 10.297 -16.234 -4.074 1 98.5 86 GLU B CA 1
ATOM 3873 C C . GLU B 1 86 ? 8.969 -16.609 -3.43 1 98.5 86 GLU B C 1
ATOM 3875 O O . GLU B 1 86 ? 8.281 -17.516 -3.908 1 98.5 86 GLU B O 1
ATOM 3880 N N . GLY B 1 87 ? 8.594 -15.914 -2.412 1 97.88 87 GLY B N 1
ATOM 3881 C CA . GLY B 1 87 ? 7.324 -16.141 -1.752 1 97.88 87 GLY B CA 1
ATOM 3882 C C . GLY B 1 87 ? 6.133 -15.695 -2.576 1 97.88 87 GLY B C 1
ATOM 3883 O O . GLY B 1 87 ? 6.297 -15.18 -3.684 1 97.88 87 GLY B O 1
ATOM 3884 N N . VAL B 1 88 ? 4.961 -15.93 -2.055 1 95.19 88 VAL B N 1
ATOM 3885 C CA . VAL B 1 88 ? 3.703 -15.586 -2.707 1 95.19 88 VAL B CA 1
ATOM 3886 C C . VAL B 1 88 ? 2.818 -14.805 -1.738 1 95.19 88 VAL B C 1
ATOM 3888 O O . VAL B 1 88 ? 2.857 -15.031 -0.527 1 95.19 88 VAL B O 1
ATOM 3891 N N . MET B 1 89 ? 2.004 -13.883 -2.305 1 94.5 89 MET B N 1
ATOM 3892 C CA . MET B 1 89 ? 1.112 -13.102 -1.458 1 94.5 89 MET B CA 1
ATOM 3893 C C . MET B 1 89 ? 1.852 -12.562 -0.237 1 94.5 89 MET B C 1
ATOM 3895 O O . MET B 1 89 ? 3.006 -12.141 -0.34 1 94.5 89 MET B O 1
ATOM 3899 N N . GLY B 1 90 ? 1.213 -12.398 0.836 1 97.88 90 GLY B N 1
ATOM 3900 C CA . GLY B 1 90 ? 1.86 -12.062 2.094 1 97.88 90 GLY B CA 1
ATOM 3901 C C . GLY B 1 90 ? 2.463 -13.266 2.795 1 97.88 90 GLY B C 1
ATOM 3902 O O . GLY B 1 90 ? 1.979 -14.391 2.637 1 97.88 90 GLY B O 1
ATOM 3903 N N . LEU B 1 91 ? 3.432 -12.984 3.625 1 98.69 91 LEU B N 1
ATOM 3904 C CA . LEU B 1 91 ? 4.258 -14.016 4.25 1 98.69 91 LEU B CA 1
ATOM 3905 C C . LEU B 1 91 ? 3.391 -15.07 4.926 1 98.69 91 LEU B C 1
ATOM 3907 O O . LEU B 1 91 ? 3.684 -16.266 4.84 1 98.69 91 LEU B O 1
ATOM 3911 N N . PHE B 1 92 ? 2.295 -14.695 5.523 1 98.44 92 PHE B N 1
ATOM 3912 C CA . PHE B 1 92 ? 1.499 -15.625 6.312 1 98.44 92 PHE B CA 1
ATOM 3913 C C . PHE B 1 92 ? 0.174 -15.93 5.621 1 98.44 92 PHE B C 1
ATOM 3915 O O . PHE B 1 92 ? -0.699 -16.578 6.199 1 98.44 92 PHE B O 1
ATOM 3922 N N . ASP B 1 93 ? -0.024 -15.398 4.402 1 96.75 93 ASP B N 1
ATOM 3923 C CA . ASP B 1 93 ? -1.285 -15.562 3.686 1 96.75 93 ASP B CA 1
ATOM 3924 C C . ASP B 1 93 ? -1.401 -16.969 3.09 1 96.75 93 ASP B C 1
ATOM 3926 O O . ASP B 1 93 ? -0.454 -17.469 2.482 1 96.75 93 ASP B O 1
ATOM 3930 N N . GLY B 1 94 ? -2.555 -17.531 3.236 1 91.69 94 GLY B N 1
ATOM 3931 C CA . GLY B 1 94 ? -2.822 -18.844 2.658 1 91.69 94 GLY B CA 1
ATOM 3932 C C . GLY B 1 94 ? -2.633 -19.984 3.643 1 91.69 94 GLY B C 1
ATOM 3933 O O . GLY B 1 94 ? -1.973 -19.812 4.672 1 91.69 94 GLY B O 1
ATOM 3934 N N . ASP B 1 95 ? -3.223 -21.047 3.281 1 88.19 95 ASP B N 1
ATOM 3935 C CA . ASP B 1 95 ? -3.08 -22.297 4.02 1 88.19 95 ASP B CA 1
ATOM 3936 C C . ASP B 1 95 ? -2.818 -23.469 3.076 1 88.19 95 ASP B C 1
ATOM 3938 O O . ASP B 1 95 ? -3.75 -24 2.467 1 88.19 95 ASP B O 1
ATOM 3942 N N . PRO B 1 96 ? -1.567 -23.875 3.004 1 92.94 96 PRO B N 1
ATOM 3943 C CA . PRO B 1 96 ? -0.41 -23.391 3.768 1 92.94 96 PRO B CA 1
ATOM 3944 C C . PRO B 1 96 ? 0.177 -22.094 3.209 1 92.94 96 PRO B C 1
ATOM 3946 O O . PRO B 1 96 ? -0.009 -21.797 2.029 1 92.94 96 PRO B O 1
ATOM 3949 N N . SER B 1 97 ? 0.888 -21.391 4.039 1 96.38 97 SER B N 1
ATOM 3950 C CA . SER B 1 97 ? 1.497 -20.109 3.676 1 96.38 97 SER B CA 1
ATOM 3951 C C . SER B 1 97 ? 2.959 -20.281 3.279 1 96.38 97 SER B C 1
ATOM 3953 O O . SER B 1 97 ? 3.518 -21.375 3.426 1 96.38 97 SER B O 1
ATOM 3955 N N . ALA B 1 98 ? 3.533 -19.203 2.713 1 98.06 98 ALA B N 1
ATOM 3956 C CA . ALA B 1 98 ? 4.969 -19.188 2.445 1 98.06 98 ALA B CA 1
ATOM 3957 C C . ALA B 1 98 ? 5.77 -19.375 3.73 1 98.06 98 ALA B C 1
ATOM 3959 O O . ALA B 1 98 ? 6.836 -20 3.719 1 98.06 98 ALA B O 1
ATOM 3960 N N . ALA B 1 99 ? 5.262 -18.859 4.84 1 98.75 99 ALA B N 1
ATOM 3961 C CA . ALA B 1 99 ? 5.91 -19.047 6.133 1 98.75 99 ALA B CA 1
ATOM 3962 C C . ALA B 1 99 ? 5.984 -20.531 6.492 1 98.75 99 ALA B C 1
ATOM 3964 O O . ALA B 1 99 ? 7.027 -21.016 6.941 1 98.75 99 ALA B O 1
ATOM 3965 N N . GLU B 1 100 ? 4.891 -21.188 6.305 1 98.12 100 GLU B N 1
ATOM 3966 C CA . GLU B 1 100 ? 4.871 -22.609 6.578 1 98.12 100 GLU B CA 1
ATOM 3967 C C . GLU B 1 100 ? 5.859 -23.359 5.688 1 98.12 100 GLU B C 1
ATOM 3969 O O . GLU B 1 100 ? 6.566 -24.266 6.148 1 98.12 100 GLU B O 1
ATOM 3974 N N . LEU B 1 101 ? 5.887 -22.984 4.414 1 98.19 101 LEU B N 1
ATOM 3975 C CA . LEU B 1 101 ? 6.836 -23.594 3.486 1 98.19 101 LEU B CA 1
ATOM 3976 C C . LEU B 1 101 ? 8.273 -23.391 3.967 1 98.19 101 LEU B C 1
ATOM 3978 O O . LEU B 1 101 ? 9.062 -24.344 3.977 1 98.19 101 LEU B O 1
ATOM 3982 N N . ALA B 1 102 ? 8.602 -22.188 4.352 1 98.69 102 ALA B N 1
ATOM 3983 C CA . ALA B 1 102 ? 9.938 -21.875 4.836 1 98.69 102 ALA B CA 1
ATOM 3984 C C . ALA B 1 102 ? 10.305 -22.734 6.039 1 98.69 102 ALA B C 1
ATOM 3986 O O . ALA B 1 102 ? 11.398 -23.312 6.094 1 98.69 102 ALA B O 1
ATOM 3987 N N . LYS B 1 103 ? 9.398 -22.844 6.996 1 98.31 103 LYS B N 1
ATOM 3988 C CA . LYS B 1 103 ? 9.648 -23.625 8.203 1 98.31 103 LYS B CA 1
ATOM 3989 C C . LYS B 1 103 ? 9.875 -25.094 7.867 1 98.31 103 LYS B C 1
ATOM 3991 O O . LYS B 1 103 ? 10.836 -25.703 8.344 1 98.31 103 LYS B O 1
ATOM 3996 N N . ARG B 1 104 ? 9.023 -25.625 7.016 1 97.62 104 ARG B N 1
ATOM 3997 C CA . ARG B 1 104 ? 9.078 -27.047 6.691 1 97.62 104 ARG B CA 1
ATOM 3998 C C . ARG B 1 104 ? 10.344 -27.391 5.91 1 97.62 104 ARG B C 1
ATOM 4000 O O . ARG B 1 104 ? 10.859 -28.5 6.004 1 97.62 104 ARG B O 1
ATOM 4007 N N . LEU B 1 105 ? 10.844 -26.422 5.148 1 97.56 105 LEU B N 1
ATOM 4008 C CA . LEU B 1 105 ? 12.016 -26.656 4.312 1 97.56 105 LEU B CA 1
ATOM 4009 C C . LEU B 1 105 ? 13.289 -26.172 5 1 97.56 105 LEU B C 1
ATOM 4011 O O . LEU B 1 105 ? 14.391 -26.312 4.465 1 97.56 105 LEU B O 1
ATOM 4015 N N . GLY B 1 106 ? 13.117 -25.531 6.148 1 97.12 106 GLY B N 1
ATOM 4016 C CA . GLY B 1 106 ? 14.266 -25.016 6.879 1 97.12 106 GLY B CA 1
ATOM 4017 C C . GLY B 1 106 ? 14.906 -23.812 6.207 1 97.12 106 GLY B C 1
ATOM 4018 O O . GLY B 1 106 ? 16.125 -23.672 6.223 1 97.12 106 GLY B O 1
ATOM 4019 N N . LEU B 1 107 ? 14.164 -22.984 5.617 1 98.38 107 LEU B N 1
ATOM 4020 C CA . LEU B 1 107 ? 14.688 -21.828 4.902 1 98.38 107 LEU B CA 1
ATOM 4021 C C . LEU B 1 107 ? 14.547 -20.562 5.742 1 98.38 107 LEU B C 1
ATOM 4023 O O . LEU B 1 107 ? 13.453 -20.219 6.18 1 98.38 107 LEU B O 1
ATOM 4027 N N . PRO B 1 108 ? 15.68 -19.875 6 1 98.62 108 PRO B N 1
ATOM 4028 C CA . PRO B 1 108 ? 15.531 -18.531 6.578 1 98.62 108 PRO B CA 1
ATOM 4029 C C . PRO B 1 108 ? 14.828 -17.562 5.641 1 98.62 108 PRO B C 1
ATOM 4031 O O . PRO B 1 108 ? 14.766 -17.797 4.43 1 98.62 108 PRO B O 1
ATOM 4034 N N . VAL B 1 109 ? 14.258 -16.484 6.219 1 98.81 109 VAL B N 1
ATOM 4035 C CA . VAL B 1 109 ? 13.414 -15.594 5.434 1 98.81 109 VAL B CA 1
ATOM 4036 C C . VAL B 1 109 ? 14.07 -14.219 5.348 1 98.81 109 VAL B C 1
ATOM 4038 O O . VAL B 1 109 ? 14.578 -13.703 6.344 1 98.81 109 VAL B O 1
ATOM 4041 N N . LEU B 1 110 ? 14.156 -13.672 4.156 1 98.81 110 LEU B N 1
ATOM 4042 C CA . LEU B 1 110 ? 14.461 -12.273 3.898 1 98.81 110 LEU B CA 1
ATOM 4043 C C . LEU B 1 110 ? 13.195 -11.492 3.568 1 98.81 110 LEU B C 1
ATOM 4045 O O . LEU B 1 110 ? 12.469 -11.844 2.637 1 98.81 110 LEU B O 1
ATOM 4049 N N . LEU B 1 111 ? 12.922 -10.453 4.316 1 98.75 111 LEU B N 1
ATOM 4050 C CA . LEU B 1 111 ? 11.727 -9.648 4.098 1 98.75 111 LEU B CA 1
ATOM 4051 C C . LEU B 1 111 ? 11.984 -8.555 3.072 1 98.75 111 LEU B C 1
ATOM 4053 O O . LEU B 1 111 ? 13.094 -8.008 3.008 1 98.75 111 LEU B O 1
ATOM 4057 N N . LEU B 1 112 ? 11.008 -8.32 2.324 1 98.25 112 LEU B N 1
ATOM 4058 C CA . LEU B 1 112 ? 10.953 -7.172 1.43 1 98.25 112 LEU B CA 1
ATOM 4059 C C . LEU B 1 112 ? 9.711 -6.328 1.708 1 98.25 112 LEU B C 1
ATOM 4061 O O . LEU B 1 112 ? 8.594 -6.84 1.685 1 98.25 112 LEU B O 1
ATOM 4065 N N . ILE B 1 113 ? 9.898 -5.059 2.018 1 98.31 113 ILE B N 1
ATOM 4066 C CA . ILE B 1 113 ? 8.781 -4.184 2.352 1 98.31 113 ILE B CA 1
ATOM 4067 C C . ILE B 1 113 ? 8.836 -2.926 1.488 1 98.31 113 ILE B C 1
ATOM 4069 O O . ILE B 1 113 ? 9.883 -2.291 1.374 1 98.31 113 ILE B O 1
ATOM 4073 N N . ASP B 1 114 ? 7.723 -2.607 0.78 1 96.38 114 ASP B N 1
ATOM 4074 C CA . ASP B 1 114 ? 7.598 -1.312 0.122 1 96.38 114 ASP B CA 1
ATOM 4075 C C . ASP B 1 114 ? 7.566 -0.177 1.144 1 96.38 114 ASP B C 1
ATOM 4077 O O . ASP B 1 114 ? 6.59 -0.03 1.884 1 96.38 114 ASP B O 1
ATOM 4081 N N . ALA B 1 115 ? 8.594 0.64 1.126 1 97 115 ALA B N 1
ATOM 4082 C CA . ALA B 1 115 ? 8.773 1.65 2.166 1 97 115 ALA B CA 1
ATOM 4083 C C . ALA B 1 115 ? 8.414 3.041 1.646 1 97 115 ALA B C 1
ATOM 4085 O O . ALA B 1 115 ? 8.68 4.043 2.312 1 97 115 ALA B O 1
ATOM 4086 N N . GLY B 1 116 ? 7.809 3.162 0.465 1 94.06 116 GLY B N 1
ATOM 4087 C CA . GLY B 1 116 ? 7.605 4.441 -0.192 1 94.06 116 GLY B CA 1
ATOM 4088 C C . GLY B 1 116 ? 6.82 5.43 0.653 1 94.06 116 GLY B C 1
ATOM 4089 O O . GLY B 1 116 ? 7.004 6.641 0.53 1 94.06 116 GLY B O 1
ATOM 4090 N N . LYS B 1 117 ? 5.977 4.961 1.555 1 93.75 117 LYS B N 1
ATOM 4091 C CA . LYS B 1 117 ? 5.113 5.84 2.34 1 93.75 117 LYS B CA 1
ATOM 4092 C C . LYS B 1 117 ? 5.316 5.621 3.836 1 93.75 117 LYS B C 1
ATOM 4094 O O . LYS B 1 117 ? 4.387 5.781 4.625 1 93.75 117 LYS B O 1
ATOM 4099 N N . MET B 1 118 ? 6.496 5.199 4.168 1 95.12 118 MET B N 1
ATOM 4100 C CA . MET B 1 118 ? 6.816 4.902 5.562 1 95.12 118 MET B CA 1
ATOM 4101 C C . MET B 1 118 ? 8.172 5.488 5.941 1 95.12 118 MET B C 1
ATOM 4103 O O . MET B 1 118 ? 8.992 5.785 5.07 1 95.12 118 MET B O 1
ATOM 4107 N N . ALA B 1 119 ? 8.359 5.715 7.203 1 95.94 119 ALA B N 1
ATOM 4108 C CA . ALA B 1 119 ? 9.664 5.965 7.809 1 95.94 119 ALA B CA 1
ATOM 4109 C C . ALA B 1 119 ? 9.969 4.953 8.906 1 95.94 119 ALA B C 1
ATOM 4111 O O . ALA B 1 119 ? 10.195 3.773 8.633 1 95.94 119 ALA B O 1
ATOM 4112 N N . GLN B 1 120 ? 9.789 5.367 10.18 1 97.31 120 GLN B N 1
ATOM 4113 C CA . GLN B 1 120 ? 10.133 4.496 11.297 1 97.31 120 GLN B CA 1
ATOM 4114 C C . GLN B 1 120 ? 9.133 3.352 11.438 1 97.31 120 GLN B C 1
ATOM 4116 O O . GLN B 1 120 ? 9.453 2.309 12.016 1 97.31 120 GLN B O 1
ATOM 4121 N N . THR B 1 121 ? 7.922 3.512 10.93 1 98.56 121 THR B N 1
ATOM 4122 C CA . THR B 1 121 ? 6.91 2.465 11 1 98.56 121 THR B CA 1
ATOM 4123 C C . THR B 1 121 ? 7.355 1.224 10.242 1 98.56 121 THR B C 1
ATOM 4125 O O . THR B 1 121 ? 6.945 0.107 10.562 1 98.56 121 THR B O 1
ATOM 4128 N N . PHE B 1 122 ? 8.344 1.418 9.305 1 98.56 122 PHE B N 1
ATOM 4129 C CA . PHE B 1 122 ? 8.969 0.318 8.578 1 98.56 122 PHE B CA 1
ATOM 4130 C C . PHE B 1 122 ? 9.5 -0.732 9.539 1 98.56 122 PHE B C 1
ATOM 4132 O O . PHE B 1 122 ? 9.25 -1.927 9.367 1 98.56 122 PHE B O 1
ATOM 4139 N N . ALA B 1 123 ? 10.133 -0.3 10.547 1 98.69 123 ALA B N 1
ATOM 4140 C CA . ALA B 1 123 ? 10.727 -1.194 11.531 1 98.69 123 ALA B CA 1
ATOM 4141 C C . ALA B 1 123 ? 9.656 -1.947 12.312 1 98.69 123 ALA B C 1
ATOM 4143 O O . ALA B 1 123 ? 9.844 -3.113 12.664 1 98.69 123 ALA B O 1
ATOM 4144 N N . ALA B 1 124 ? 8.531 -1.323 12.617 1 98.69 124 ALA B N 1
ATOM 4145 C CA . ALA B 1 124 ? 7.441 -1.97 13.336 1 98.69 124 ALA B CA 1
ATOM 4146 C C . ALA B 1 124 ? 6.816 -3.088 12.508 1 98.69 124 ALA B C 1
ATOM 4148 O O . ALA B 1 124 ? 6.473 -4.145 13.039 1 98.69 124 ALA B O 1
ATOM 4149 N N . ILE B 1 125 ? 6.672 -2.826 11.188 1 98.69 125 ILE B N 1
ATOM 4150 C CA . ILE B 1 125 ? 6.133 -3.838 10.281 1 98.69 125 ILE B CA 1
ATOM 4151 C C . ILE B 1 125 ? 7.098 -5.02 10.188 1 98.69 125 ILE B C 1
ATOM 4153 O O . ILE B 1 125 ? 6.684 -6.176 10.312 1 98.69 125 ILE B O 1
ATOM 4157 N N . ALA B 1 126 ? 8.398 -4.711 10.023 1 98.75 126 ALA B N 1
ATOM 4158 C CA . ALA B 1 126 ? 9.414 -5.762 9.984 1 98.75 126 ALA B CA 1
ATOM 4159 C C . ALA B 1 126 ? 9.414 -6.574 11.273 1 98.75 126 ALA B C 1
ATOM 4161 O O . ALA B 1 126 ? 9.484 -7.805 11.242 1 98.75 126 ALA B O 1
ATOM 4162 N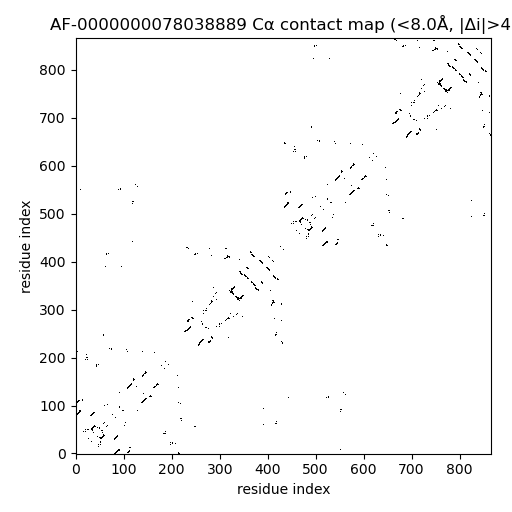 N . HIS B 1 127 ? 9.305 -5.875 12.383 1 98.56 127 HIS B N 1
ATOM 4163 C CA . HIS B 1 127 ? 9.242 -6.52 13.688 1 98.56 127 HIS B CA 1
ATOM 4164 C C . HIS B 1 127 ? 8.062 -7.492 13.758 1 98.56 127 HIS B C 1
ATOM 4166 O O . HIS B 1 127 ? 8.219 -8.617 14.242 1 98.56 127 HIS B O 1
ATOM 4172 N N . GLY B 1 128 ? 6.926 -7.055 13.32 1 98.5 128 GLY B N 1
ATOM 4173 C CA . GLY B 1 128 ? 5.742 -7.895 13.352 1 98.5 128 GLY B CA 1
ATOM 4174 C C . GLY B 1 128 ? 5.875 -9.148 12.508 1 98.5 128 GLY B C 1
ATOM 4175 O O . GLY B 1 128 ? 5.562 -10.25 12.969 1 98.5 128 GLY B O 1
ATOM 4176 N N . LEU B 1 129 ? 6.41 -9.008 11.305 1 98.62 129 LEU B N 1
ATOM 4177 C CA . LEU B 1 129 ? 6.594 -10.148 10.414 1 98.62 129 LEU B CA 1
ATOM 4178 C C . LEU B 1 129 ? 7.625 -11.117 10.984 1 98.62 129 LEU B C 1
ATOM 4180 O O . LEU B 1 129 ? 7.5 -12.336 10.812 1 98.62 129 LEU B O 1
ATOM 4184 N N . ALA B 1 130 ? 8.586 -10.609 11.688 1 98.44 130 ALA B N 1
ATOM 4185 C CA . ALA B 1 130 ? 9.688 -11.422 12.188 1 98.44 130 ALA B CA 1
ATOM 4186 C C . ALA B 1 130 ? 9.305 -12.117 13.492 1 98.44 130 ALA B C 1
ATOM 4188 O O . ALA B 1 130 ? 9.836 -13.18 13.82 1 98.44 130 ALA B O 1
ATOM 4189 N N . SER B 1 131 ? 8.375 -11.555 14.234 1 97.88 131 SER B N 1
ATOM 4190 C CA . SER B 1 131 ? 8.141 -12.055 15.578 1 97.88 131 SER B CA 1
ATOM 4191 C C . SER B 1 131 ? 6.785 -12.742 15.695 1 97.88 131 SER B C 1
ATOM 4193 O O . SER B 1 131 ? 6.488 -13.383 16.703 1 97.88 131 SER B O 1
ATOM 4195 N N . PHE B 1 132 ? 5.973 -12.688 14.695 1 98 132 PHE B N 1
ATOM 4196 C CA . PHE B 1 132 ? 4.613 -13.203 14.711 1 98 132 PHE B CA 1
ATOM 4197 C C . PHE B 1 132 ? 4.613 -14.719 14.906 1 98 132 PHE B C 1
ATOM 4199 O O . PHE B 1 132 ? 3.732 -15.266 15.57 1 98 132 PHE B O 1
ATOM 4206 N N . ASP B 1 133 ? 5.492 -15.414 14.297 1 98 133 ASP B N 1
ATOM 4207 C CA . ASP B 1 133 ? 5.723 -16.844 14.43 1 98 133 ASP B CA 1
ATOM 4208 C C . ASP B 1 133 ? 7.133 -17.141 14.945 1 98 133 ASP B C 1
ATOM 4210 O O . ASP B 1 133 ? 8.109 -17.031 14.195 1 98 133 ASP B O 1
ATOM 4214 N N . PRO B 1 134 ? 7.234 -17.531 16.188 1 96.69 134 PRO B N 1
ATOM 4215 C CA . PRO B 1 134 ? 8.555 -17.688 16.812 1 96.69 134 PRO B CA 1
ATOM 4216 C C . PRO B 1 134 ? 9.367 -18.812 16.172 1 96.69 134 PRO B C 1
ATOM 4218 O O . PRO B 1 134 ? 10.586 -18.891 16.375 1 96.69 134 PRO B O 1
ATOM 4221 N N . GLU B 1 135 ? 8.75 -19.703 15.445 1 98 135 GLU B N 1
ATOM 4222 C CA . GLU B 1 135 ? 9.453 -20.828 14.828 1 98 135 GLU B CA 1
ATOM 4223 C C . GLU B 1 135 ? 10.039 -20.438 13.477 1 98 135 GLU B C 1
ATOM 4225 O O . GLU B 1 135 ? 10.805 -21.188 12.883 1 98 135 GLU B O 1
ATOM 4230 N N . LEU B 1 136 ? 9.617 -19.312 12.961 1 98.25 136 LEU B N 1
ATOM 4231 C CA . LEU B 1 136 ? 10.094 -18.828 11.672 1 98.25 136 LEU B CA 1
ATOM 4232 C C . LEU B 1 136 ? 11.359 -17.984 11.836 1 98.25 136 LEU B C 1
ATOM 4234 O O . LEU B 1 136 ? 11.375 -17.047 12.625 1 98.25 136 LEU B O 1
ATOM 4238 N N . HIS B 1 137 ? 12.398 -18.297 11.156 1 98 137 HIS B N 1
ATOM 4239 C CA . HIS B 1 137 ? 13.641 -17.531 11.227 1 98 137 HIS B CA 1
ATOM 4240 C C . HIS B 1 137 ? 13.68 -16.438 10.172 1 98 137 HIS B C 1
ATOM 4242 O O . HIS B 1 137 ? 13.891 -16.719 8.984 1 98 137 HIS B O 1
ATOM 4248 N N . VAL B 1 138 ? 13.484 -15.242 10.555 1 98.56 138 VAL B N 1
ATOM 4249 C CA . VAL B 1 138 ? 13.641 -14.07 9.703 1 98.56 138 VAL B CA 1
ATOM 4250 C C . VAL B 1 138 ? 14.977 -13.398 9.984 1 98.56 138 VAL B C 1
ATOM 4252 O O . VAL B 1 138 ? 15.234 -12.969 11.109 1 98.56 138 VAL B O 1
ATOM 4255 N N . TRP B 1 139 ? 15.836 -13.258 8.945 1 98.19 139 TRP B N 1
ATOM 4256 C CA . TRP B 1 139 ? 17.203 -12.859 9.258 1 98.19 139 TRP B CA 1
ATOM 4257 C C . TRP B 1 139 ? 17.484 -11.438 8.789 1 98.19 139 TRP B C 1
ATOM 4259 O O . TRP B 1 139 ? 18.422 -10.797 9.258 1 98.19 139 TRP B O 1
ATOM 4269 N N . GLY B 1 140 ? 16.656 -10.961 7.871 1 98.44 140 GLY B N 1
ATOM 4270 C CA . GLY B 1 140 ? 16.938 -9.641 7.332 1 98.44 140 GLY B CA 1
ATOM 4271 C C . GLY B 1 140 ? 15.734 -9.016 6.645 1 98.44 140 GLY B C 1
ATOM 4272 O O . GLY B 1 140 ? 14.695 -9.656 6.492 1 98.44 140 GLY B O 1
ATOM 4273 N N . VAL B 1 141 ? 15.93 -7.738 6.277 1 98.56 141 VAL B N 1
ATOM 4274 C CA . VAL B 1 141 ? 14.875 -6.996 5.602 1 98.56 141 VAL B CA 1
ATOM 4275 C C . VAL B 1 141 ? 15.484 -6.035 4.586 1 98.56 141 VAL B C 1
ATOM 4277 O O . VAL B 1 141 ? 16.562 -5.492 4.805 1 98.56 141 VAL B O 1
ATOM 4280 N N . VAL B 1 142 ? 14.844 -5.949 3.424 1 97.88 142 VAL B N 1
ATOM 4281 C CA . VAL B 1 142 ? 15.172 -4.957 2.4 1 97.88 142 VAL B CA 1
ATOM 4282 C C . VAL B 1 142 ? 14.008 -3.982 2.24 1 97.88 142 VAL B C 1
ATOM 4284 O O . VAL B 1 142 ? 12.844 -4.355 2.414 1 97.88 142 VAL B O 1
ATOM 4287 N N . ALA B 1 143 ? 14.32 -2.707 1.993 1 97.62 143 ALA B N 1
ATOM 4288 C CA . ALA B 1 143 ? 13.32 -1.675 1.743 1 97.62 143 ALA B CA 1
ATOM 4289 C C . ALA B 1 143 ? 13.242 -1.334 0.258 1 97.62 143 ALA B C 1
ATOM 4291 O O . ALA B 1 143 ? 14.258 -1.013 -0.365 1 97.62 143 ALA B O 1
ATOM 4292 N N . ASN B 1 144 ? 12.023 -1.466 -0.302 1 95.19 144 ASN B N 1
ATOM 4293 C CA . ASN B 1 144 ? 11.789 -1.099 -1.694 1 95.19 144 ASN B CA 1
ATOM 4294 C C . ASN B 1 144 ? 11.188 0.296 -1.812 1 95.19 144 ASN B C 1
ATOM 4296 O O . ASN B 1 144 ? 10.586 0.799 -0.862 1 95.19 144 ASN B O 1
ATOM 4300 N N . ARG B 1 145 ? 11.461 1.02 -2.971 1 94.44 145 ARG B N 1
ATOM 4301 C CA . ARG B 1 145 ? 10.914 2.324 -3.326 1 94.44 145 ARG B CA 1
ATOM 4302 C C . ARG B 1 145 ? 11.344 3.393 -2.328 1 94.44 145 ARG B C 1
ATOM 4304 O O . ARG B 1 145 ? 10.523 4.164 -1.838 1 94.44 145 ARG B O 1
ATOM 4311 N N . VAL B 1 146 ? 12.602 3.402 -1.999 1 95.19 146 VAL B N 1
ATOM 4312 C CA . VAL B 1 146 ? 13.18 4.328 -1.031 1 95.19 146 VAL B CA 1
ATOM 4313 C C . VAL B 1 146 ? 13.594 5.617 -1.734 1 95.19 146 VAL B C 1
ATOM 4315 O O . VAL B 1 146 ? 14.141 5.586 -2.838 1 95.19 146 VAL B O 1
ATOM 4318 N N . ALA B 1 147 ? 13.359 6.742 -1.144 1 90.81 147 ALA B N 1
ATOM 4319 C CA . ALA B 1 147 ? 13.562 8.047 -1.766 1 90.81 147 ALA B CA 1
ATOM 4320 C C . ALA B 1 147 ? 15.039 8.414 -1.792 1 90.81 147 ALA B C 1
ATOM 4322 O O . ALA B 1 147 ? 15.492 9.148 -2.678 1 90.81 147 ALA B O 1
ATOM 4323 N N . GLY B 1 148 ? 15.898 8.039 -0.794 1 91.38 148 GLY B N 1
ATOM 4324 C CA . GLY B 1 148 ? 17.312 8.375 -0.703 1 91.38 148 GLY B CA 1
ATOM 4325 C C . GLY B 1 148 ? 17.969 7.852 0.562 1 91.38 148 GLY B C 1
ATOM 4326 O O . GLY B 1 148 ? 17.344 7.109 1.328 1 91.38 148 GLY B O 1
ATOM 4327 N N . ALA B 1 149 ? 19.188 8.273 0.757 1 91 149 ALA B N 1
ATOM 4328 C CA . ALA B 1 149 ? 20 7.762 1.856 1 91 149 ALA B CA 1
ATOM 4329 C C . ALA B 1 149 ? 19.406 8.164 3.207 1 91 149 ALA B C 1
ATOM 4331 O O . ALA B 1 149 ? 19.406 7.367 4.152 1 91 149 ALA B O 1
ATOM 4332 N N . ARG B 1 150 ? 18.938 9.367 3.363 1 89.19 150 ARG B N 1
ATOM 4333 C CA . ARG B 1 150 ? 18.344 9.828 4.613 1 89.19 150 ARG B CA 1
ATOM 4334 C C . ARG B 1 150 ? 17.094 9.023 4.953 1 89.19 150 ARG B C 1
ATOM 4336 O O . ARG B 1 150 ? 16.875 8.648 6.109 1 89.19 150 ARG B O 1
ATOM 4343 N N . HIS B 1 151 ? 16.312 8.82 3.941 1 93.69 151 HIS B N 1
ATOM 4344 C CA . HIS B 1 151 ? 15.125 7.996 4.117 1 93.69 151 HIS B CA 1
ATOM 4345 C C . HIS B 1 151 ? 15.492 6.582 4.562 1 93.69 151 HIS B C 1
ATOM 4347 O O . HIS B 1 151 ? 14.906 6.055 5.512 1 93.69 151 HIS B O 1
ATOM 4353 N N . ALA B 1 152 ? 16.469 6.008 3.934 1 96.25 152 ALA B N 1
ATOM 4354 C CA . ALA B 1 152 ? 16.922 4.668 4.293 1 96.25 152 ALA B CA 1
ATOM 4355 C C . ALA B 1 152 ? 17.359 4.613 5.754 1 96.25 152 ALA B C 1
ATOM 4357 O O . ALA B 1 152 ? 17.078 3.637 6.457 1 96.25 152 ALA B O 1
ATOM 4358 N N . ALA B 1 153 ? 17.969 5.652 6.152 1 95.12 153 ALA B N 1
ATOM 4359 C CA . ALA B 1 153 ? 18.422 5.727 7.535 1 95.12 153 ALA B CA 1
ATOM 4360 C C . ALA B 1 153 ? 17.25 5.742 8.508 1 95.12 153 ALA B C 1
ATOM 4362 O O . ALA B 1 153 ? 17.297 5.086 9.547 1 95.12 153 ALA B O 1
ATOM 4363 N N . MET B 1 154 ? 16.172 6.445 8.18 1 94.75 154 MET B N 1
ATOM 4364 C CA . MET B 1 154 ? 14.984 6.516 9.016 1 94.75 154 MET B CA 1
ATOM 4365 C C . MET B 1 154 ? 14.305 5.152 9.109 1 94.75 154 MET B C 1
ATOM 4367 O O . MET B 1 154 ? 13.766 4.793 10.164 1 94.75 154 MET B O 1
ATOM 4371 N N . LEU B 1 155 ? 14.352 4.426 8.031 1 97.69 155 LEU B N 1
ATOM 4372 C CA . LEU B 1 155 ? 13.711 3.121 7.973 1 97.69 155 LEU B CA 1
ATOM 4373 C C . LEU B 1 155 ? 14.406 2.125 8.891 1 97.69 155 LEU B C 1
ATOM 4375 O O . LEU B 1 155 ? 13.742 1.313 9.547 1 97.69 155 LEU B O 1
ATOM 4379 N N . SER B 1 156 ? 15.727 2.199 8.969 1 97 156 SER B N 1
ATOM 4380 C CA . SER B 1 156 ? 16.5 1.179 9.664 1 97 156 SER B CA 1
ATOM 4381 C C . SER B 1 156 ? 16.812 1.594 11.102 1 97 156 SER B C 1
ATOM 4383 O O . SER B 1 156 ? 17.297 0.787 11.898 1 97 156 SER B O 1
ATOM 4385 N N . GLU B 1 157 ? 16.469 2.801 11.461 1 95.5 157 GLU B N 1
ATOM 4386 C CA . GLU B 1 157 ? 16.844 3.418 12.734 1 95.5 157 GLU B CA 1
ATOM 4387 C C . GLU B 1 157 ? 16.359 2.586 13.914 1 95.5 157 GLU B C 1
ATOM 4389 O O . GLU B 1 157 ? 17.062 2.467 14.922 1 95.5 157 GLU B O 1
ATOM 4394 N N . ARG B 1 158 ? 15.234 1.983 13.789 1 95.81 158 ARG B N 1
ATOM 4395 C CA . ARG B 1 158 ? 14.633 1.323 14.945 1 95.81 158 ARG B CA 1
ATOM 4396 C C . ARG B 1 158 ? 14.445 -0.167 14.688 1 95.81 158 ARG B C 1
ATOM 4398 O O . ARG B 1 158 ? 13.633 -0.82 15.344 1 95.81 158 ARG B O 1
ATOM 4405 N N . LEU B 1 159 ? 15.133 -0.704 13.703 1 97.56 159 LEU B N 1
ATOM 4406 C CA . LEU B 1 159 ? 15.031 -2.135 13.438 1 97.56 159 LEU B CA 1
ATOM 4407 C C . LEU B 1 159 ? 15.539 -2.941 14.625 1 97.56 159 LEU B C 1
ATOM 4409 O O . LEU B 1 159 ? 16.547 -2.584 15.242 1 97.56 159 LEU B O 1
ATOM 4413 N N . PRO B 1 160 ? 14.859 -3.99 14.969 1 95.06 160 PRO B N 1
ATOM 4414 C CA . PRO B 1 160 ? 15.375 -4.844 16.047 1 95.06 160 PRO B CA 1
ATOM 4415 C C . PRO B 1 160 ? 16.75 -5.418 15.719 1 95.06 160 PRO B C 1
ATOM 4417 O O . PRO B 1 160 ? 17.094 -5.621 14.547 1 95.06 160 PRO B O 1
ATOM 4420 N N . SER B 1 161 ? 17.578 -5.684 16.719 1 92.25 161 SER B N 1
ATOM 4421 C CA . SER B 1 161 ? 18.953 -6.145 16.562 1 92.25 161 SER B CA 1
ATOM 4422 C C . SER B 1 161 ? 19 -7.477 15.82 1 92.25 161 SER B C 1
ATOM 4424 O O . SER B 1 161 ? 19.969 -7.758 15.109 1 92.25 161 SER B O 1
ATOM 4426 N N . GLY B 1 162 ? 18.094 -8.312 15.859 1 92.38 162 GLY B N 1
ATOM 4427 C CA . GLY B 1 162 ? 18.125 -9.617 15.219 1 92.38 162 GLY B CA 1
ATOM 4428 C C . GLY B 1 162 ? 17.75 -9.57 13.75 1 92.38 162 GLY B C 1
ATOM 4429 O O . GLY B 1 162 ? 17.859 -10.57 13.047 1 92.38 162 GLY B O 1
ATOM 4430 N N . LEU B 1 163 ? 17.469 -8.367 13.258 1 96.75 163 LEU B N 1
ATOM 4431 C CA . LEU B 1 163 ? 17.062 -8.203 11.867 1 96.75 163 LEU B CA 1
ATOM 4432 C C . LEU B 1 163 ? 18.062 -7.352 11.094 1 96.75 163 LEU B C 1
ATOM 4434 O O . LEU B 1 163 ? 18.125 -6.137 11.297 1 96.75 163 LEU B O 1
ATOM 4438 N N . ALA B 1 164 ? 18.812 -7.934 10.164 1 97.62 164 ALA B N 1
ATOM 4439 C CA . ALA B 1 164 ? 19.797 -7.203 9.359 1 97.62 164 ALA B CA 1
ATOM 4440 C C . ALA B 1 164 ? 19.094 -6.312 8.328 1 97.62 164 ALA B C 1
ATOM 4442 O O . ALA B 1 164 ? 18.203 -6.762 7.621 1 97.62 164 ALA B O 1
ATOM 4443 N N . PHE B 1 165 ? 19.469 -5.051 8.336 1 97.69 165 PHE B N 1
ATOM 4444 C CA . PHE B 1 165 ? 19.062 -4.199 7.223 1 97.69 165 PHE B CA 1
ATOM 4445 C C . PHE B 1 165 ? 19.969 -4.43 6.012 1 97.69 165 PHE B C 1
ATOM 4447 O O . PHE B 1 165 ? 21.078 -3.922 5.961 1 97.69 165 PHE B O 1
ATOM 4454 N N . VAL B 1 166 ? 19.5 -5.195 5 1 97.5 166 VAL B N 1
ATOM 4455 C CA . VAL B 1 166 ? 20.312 -5.648 3.881 1 97.5 166 VAL B CA 1
ATOM 4456 C C . VAL B 1 166 ? 20.531 -4.496 2.902 1 97.5 166 VAL B C 1
ATOM 4458 O O . VAL B 1 166 ? 21.625 -4.352 2.334 1 97.5 166 VAL B O 1
ATOM 4461 N N . GLY B 1 167 ? 19.453 -3.709 2.725 1 96 167 GLY B N 1
ATOM 4462 C CA . GLY B 1 167 ? 19.609 -2.555 1.856 1 96 167 GLY B CA 1
ATOM 4463 C C . GLY B 1 167 ? 18.297 -1.937 1.431 1 96 167 GLY B C 1
ATOM 4464 O O . GLY B 1 167 ? 17.234 -2.361 1.883 1 96 167 GLY B O 1
ATOM 4465 N N . ALA B 1 168 ? 18.453 -0.838 0.628 1 95.88 168 ALA B N 1
ATOM 4466 C CA . ALA B 1 168 ? 17.312 -0.079 0.116 1 95.88 168 ALA B CA 1
ATOM 4467 C C . ALA B 1 168 ? 17.406 0.08 -1.399 1 95.88 168 ALA B C 1
ATOM 4469 O O . ALA B 1 168 ? 18.469 0.391 -1.939 1 95.88 168 ALA B O 1
ATOM 4470 N N . LEU B 1 169 ? 16.297 -0.261 -2.033 1 93.88 169 LEU B N 1
ATOM 4471 C CA . LEU B 1 169 ? 16.203 -0.042 -3.473 1 93.88 169 LEU B CA 1
ATOM 4472 C C . LEU B 1 169 ? 15.469 1.261 -3.779 1 93.88 169 LEU B C 1
ATOM 4474 O O . LEU B 1 169 ? 14.32 1.442 -3.371 1 93.88 169 LEU B O 1
ATOM 4478 N N . PRO B 1 170 ? 16.125 2.186 -4.461 1 90.94 170 PRO B N 1
ATOM 4479 C CA . PRO B 1 170 ? 15.477 3.467 -4.758 1 90.94 170 PRO B CA 1
ATOM 4480 C C . PRO B 1 170 ? 14.281 3.322 -5.699 1 90.94 170 PRO B C 1
ATOM 4482 O O . PRO B 1 170 ? 14.188 2.342 -6.441 1 90.94 170 PRO B O 1
ATOM 4485 N N . LYS B 1 171 ? 13.352 4.367 -5.555 1 82.94 171 LYS B N 1
ATOM 4486 C CA . LYS B 1 171 ? 12.203 4.449 -6.449 1 82.94 171 LYS B CA 1
ATOM 4487 C C . LYS B 1 171 ? 12.633 4.805 -7.867 1 82.94 171 LYS B C 1
ATOM 4489 O O . LYS B 1 171 ? 13.352 5.781 -8.078 1 82.94 171 LYS B O 1
ATOM 4494 N N . ARG B 1 172 ? 13.156 4.031 -8.695 1 71.62 172 ARG B N 1
ATOM 4495 C CA . ARG B 1 172 ? 13.594 4.465 -10.016 1 71.62 172 ARG B CA 1
ATOM 4496 C C . ARG B 1 172 ? 12.562 4.109 -11.078 1 71.62 172 ARG B C 1
ATOM 4498 O O . ARG B 1 172 ? 12.008 3.01 -11.07 1 71.62 172 ARG B O 1
ATOM 4505 N N . SER B 1 173 ? 12.133 5.113 -11.828 1 59.88 173 SER B N 1
ATOM 4506 C CA . SER B 1 173 ? 11.172 4.949 -12.914 1 59.88 173 SER B CA 1
ATOM 4507 C C . SER B 1 173 ? 11.688 3.98 -13.969 1 59.88 173 SER B C 1
ATOM 4509 O O . SER B 1 173 ? 10.93 3.162 -14.5 1 59.88 173 SER B O 1
ATOM 4511 N N . GLU B 1 174 ? 12.961 3.936 -14.211 1 57.22 174 GLU B N 1
ATOM 4512 C CA . GLU B 1 174 ? 13.445 3.246 -15.406 1 57.22 174 GLU B CA 1
ATOM 4513 C C . GLU B 1 174 ? 13.617 1.752 -15.148 1 57.22 174 GLU B C 1
ATOM 4515 O O . GLU B 1 174 ? 13.602 0.951 -16.078 1 57.22 174 GLU B O 1
ATOM 4520 N N . ALA B 1 175 ? 13.68 1.33 -13.914 1 58.91 175 ALA B N 1
ATOM 4521 C CA . ALA B 1 175 ? 13.969 -0.076 -13.648 1 58.91 175 ALA B CA 1
ATOM 4522 C C . ALA B 1 175 ? 12.703 -0.84 -13.281 1 58.91 175 ALA B C 1
ATOM 4524 O O . ALA B 1 175 ? 12.758 -2.029 -12.953 1 58.91 175 ALA B O 1
ATOM 4525 N N . GLN B 1 176 ? 11.625 -0.124 -13.43 1 65.19 176 GLN B N 1
ATOM 4526 C CA . GLN B 1 176 ? 10.391 -0.803 -13.062 1 65.19 176 GLN B CA 1
ATOM 4527 C C . GLN B 1 176 ? 9.922 -1.738 -14.172 1 65.19 176 GLN B C 1
ATOM 4529 O O . GLN B 1 176 ? 10.055 -1.42 -15.359 1 65.19 176 GLN B O 1
ATOM 4534 N N . LEU B 1 177 ? 9.766 -3.012 -13.766 1 70.12 177 LEU B N 1
ATOM 4535 C CA . LEU B 1 177 ? 9.172 -3.967 -14.695 1 70.12 177 LEU B CA 1
ATOM 4536 C C . LEU B 1 177 ? 7.688 -3.688 -14.891 1 70.12 177 LEU B C 1
ATOM 4538 O O . LEU B 1 177 ? 6.977 -3.387 -13.93 1 70.12 177 LEU B O 1
ATOM 4542 N N . PRO B 1 178 ? 7.309 -3.676 -16.141 1 68.12 178 PRO B N 1
ATOM 4543 C CA . PRO B 1 178 ? 5.891 -3.418 -16.406 1 68.12 178 PRO B CA 1
ATOM 4544 C C . PRO B 1 178 ? 4.98 -4.492 -15.805 1 68.12 178 PRO B C 1
ATOM 4546 O O . PRO B 1 178 ? 5.359 -5.664 -15.742 1 68.12 178 PRO B O 1
ATOM 4549 N N . GLU B 1 179 ? 3.836 -4.035 -15.234 1 64.75 179 GLU B N 1
ATOM 4550 C CA . GLU B 1 179 ? 2.896 -4.957 -14.602 1 64.75 179 GLU B CA 1
ATOM 4551 C C . GLU B 1 179 ? 1.562 -4.977 -15.352 1 64.75 179 GLU B C 1
ATOM 4553 O O . GLU B 1 179 ? 1.202 -4.008 -16.016 1 64.75 179 GLU B O 1
ATOM 4558 N N . ARG B 1 180 ? 1.014 -6.203 -15.414 1 57.06 180 ARG B N 1
ATOM 4559 C CA . ARG B 1 180 ? -0.36 -6.363 -15.883 1 57.06 180 ARG B CA 1
ATOM 4560 C C . ARG B 1 180 ? -1.26 -6.887 -14.766 1 57.06 180 ARG B C 1
ATOM 4562 O O . ARG B 1 180 ? -0.805 -7.094 -13.641 1 57.06 180 ARG B O 1
ATOM 4569 N N . HIS B 1 181 ? -2.555 -6.914 -14.977 1 45.94 181 HIS B N 1
ATOM 4570 C CA . HIS B 1 181 ? -3.574 -7.34 -14.023 1 45.94 181 HIS B CA 1
ATOM 4571 C C . HIS B 1 181 ? -3.154 -8.617 -13.305 1 45.94 181 HIS B C 1
ATOM 4573 O O . HIS B 1 181 ? -3.463 -8.797 -12.125 1 45.94 181 HIS B O 1
ATOM 4579 N N . LEU B 1 182 ? -2.502 -9.406 -13.945 1 48.12 182 LEU B N 1
ATOM 4580 C CA . LEU B 1 182 ? -2.17 -10.672 -13.289 1 48.12 182 LEU B CA 1
ATOM 4581 C C . LEU B 1 182 ? -0.67 -10.773 -13.031 1 48.12 182 LEU B C 1
ATOM 4583 O O . LEU B 1 182 ? -0.145 -11.867 -12.82 1 48.12 182 LEU B O 1
ATOM 4587 N N . GLY B 1 183 ? -0.173 -9.641 -12.969 1 53.47 183 GLY B N 1
ATOM 4588 C CA . GLY B 1 183 ? 1.256 -9.719 -12.711 1 53.47 183 GLY B CA 1
ATOM 4589 C C . GLY B 1 183 ? 2.096 -9.078 -13.805 1 53.47 183 GLY B C 1
ATOM 4590 O O . GLY B 1 183 ? 1.705 -8.062 -14.375 1 53.47 183 GLY B O 1
ATOM 4591 N N . LEU B 1 184 ? 3.225 -9.609 -13.93 1 57.88 184 LEU B N 1
ATOM 4592 C CA . LEU B 1 184 ? 4.203 -9.086 -14.875 1 57.88 184 LEU B CA 1
ATOM 4593 C C . LEU B 1 184 ? 3.889 -9.547 -16.297 1 57.88 184 LEU B C 1
ATOM 4595 O O . LEU B 1 184 ? 3.18 -10.539 -16.484 1 57.88 184 LEU B O 1
ATOM 4599 N N . PHE B 1 185 ? 4.219 -8.797 -17.25 1 63.28 185 PHE B N 1
ATOM 4600 C CA . PHE B 1 185 ? 4.273 -9.266 -18.625 1 63.28 185 PHE B CA 1
ATOM 4601 C C . PHE B 1 185 ? 5.117 -10.531 -18.75 1 63.28 185 PHE B C 1
ATOM 4603 O O . PHE B 1 185 ? 5.977 -10.781 -17.891 1 63.28 185 PHE B O 1
ATOM 4610 N N . GLN B 1 186 ? 4.711 -11.305 -19.688 1 67.81 186 GLN B N 1
ATOM 4611 C CA . GLN B 1 186 ? 5.641 -12.375 -20.016 1 67.81 186 GLN B CA 1
ATOM 4612 C C . GLN B 1 186 ? 7.035 -11.828 -20.297 1 67.81 186 GLN B C 1
ATOM 4614 O O . GLN B 1 186 ? 7.18 -10.742 -20.859 1 67.81 186 GLN B O 1
ATOM 4619 N N . ALA B 1 187 ? 8.023 -12.5 -19.828 1 69.56 187 ALA B N 1
ATOM 4620 C CA . ALA B 1 187 ? 9.414 -12.062 -19.969 1 69.56 187 ALA B CA 1
ATOM 4621 C C . ALA B 1 187 ? 9.727 -11.664 -21.406 1 69.56 187 ALA B C 1
ATOM 4623 O O . ALA B 1 187 ? 10.359 -10.633 -21.656 1 69.56 187 ALA B O 1
ATOM 4624 N N . ALA B 1 188 ? 9.172 -12.469 -22.234 1 68 188 ALA B N 1
ATOM 4625 C CA . ALA B 1 188 ? 9.469 -12.227 -23.641 1 68 188 ALA B CA 1
ATOM 4626 C C . ALA B 1 188 ? 8.844 -10.922 -24.125 1 68 188 ALA B C 1
ATOM 4628 O O . ALA B 1 188 ? 9.25 -10.367 -25.141 1 68 188 ALA B O 1
ATOM 4629 N N . GLU B 1 189 ? 7.93 -10.414 -23.422 1 69.69 189 GLU B N 1
ATOM 4630 C CA . GLU B 1 189 ? 7.199 -9.211 -23.812 1 69.69 189 GLU B CA 1
ATOM 4631 C C . GLU B 1 189 ? 7.855 -7.961 -23.234 1 69.69 189 GLU B C 1
ATOM 4633 O O . GLU B 1 189 ? 7.484 -6.84 -23.594 1 69.69 189 GLU B O 1
ATOM 4638 N N . ILE B 1 190 ? 8.812 -8.188 -22.375 1 72.31 190 ILE B N 1
ATOM 4639 C CA . ILE B 1 190 ? 9.453 -7.051 -21.734 1 72.31 190 ILE B CA 1
ATOM 4640 C C . ILE B 1 190 ? 10.68 -6.625 -22.531 1 72.31 190 ILE B C 1
ATOM 4642 O O . ILE B 1 190 ? 11.703 -7.32 -22.531 1 72.31 190 ILE B O 1
ATOM 4646 N N . ALA B 1 191 ? 10.508 -5.48 -23.156 1 77.12 191 ALA B N 1
ATOM 4647 C CA . ALA B 1 191 ? 11.625 -4.922 -23.906 1 77.12 191 ALA B CA 1
ATOM 4648 C C . ALA B 1 191 ? 12.812 -4.629 -23 1 77.12 191 ALA B C 1
ATOM 4650 O O . ALA B 1 191 ? 12.641 -4.121 -21.891 1 77.12 191 ALA B O 1
ATOM 4651 N N . ASP B 1 192 ? 13.961 -5.074 -23.344 1 85.31 192 ASP B N 1
ATOM 4652 C CA . ASP B 1 192 ? 15.219 -4.762 -22.688 1 85.31 192 ASP B CA 1
ATOM 4653 C C . ASP B 1 192 ? 15.258 -5.363 -21.281 1 85.31 192 ASP B C 1
ATOM 4655 O O . ASP B 1 192 ? 15.766 -4.738 -20.344 1 85.31 192 ASP B O 1
ATOM 4659 N N . LEU B 1 193 ? 14.602 -6.508 -21.141 1 87.12 193 LEU B N 1
ATOM 4660 C CA . LEU B 1 193 ? 14.531 -7.168 -19.844 1 87.12 193 LEU B CA 1
ATOM 4661 C C . LEU B 1 193 ? 15.93 -7.371 -19.266 1 87.12 193 LEU B C 1
ATOM 4663 O O . LEU B 1 193 ? 16.172 -7.035 -18.109 1 87.12 193 LEU B O 1
ATOM 4667 N N . ASP B 1 194 ? 16.844 -7.797 -20.094 1 91.12 194 ASP B N 1
ATOM 4668 C CA . ASP B 1 194 ? 18.188 -8.102 -19.609 1 91.12 194 ASP B CA 1
ATOM 4669 C C . ASP B 1 194 ? 18.891 -6.836 -19.125 1 91.12 194 ASP B C 1
ATOM 4671 O O . ASP B 1 194 ? 19.531 -6.844 -18.078 1 91.12 194 ASP B O 1
ATOM 4675 N N . ALA B 1 195 ? 18.719 -5.809 -19.859 1 90.94 195 ALA B N 1
ATOM 4676 C CA . ALA B 1 195 ? 19.344 -4.547 -19.484 1 90.94 195 ALA B CA 1
ATOM 4677 C C . ALA B 1 195 ? 18.766 -4.02 -18.172 1 90.94 195 ALA B C 1
ATOM 4679 O O . ALA B 1 195 ? 19.5 -3.484 -17.344 1 90.94 195 ALA B O 1
ATOM 4680 N N . ARG B 1 196 ? 17.484 -4.184 -18.078 1 89.06 196 ARG B N 1
ATOM 4681 C CA . ARG B 1 196 ? 16.812 -3.752 -16.844 1 89.06 196 ARG B CA 1
ATOM 4682 C C . ARG B 1 196 ? 17.297 -4.574 -15.648 1 89.06 196 ARG B C 1
ATOM 4684 O O . ARG B 1 196 ? 17.562 -4.027 -14.578 1 89.06 196 ARG B O 1
ATOM 4691 N N . LEU B 1 197 ? 17.375 -5.848 -15.844 1 92.62 197 LEU B N 1
ATOM 4692 C CA . LEU B 1 197 ? 17.844 -6.734 -14.781 1 92.62 197 LEU B CA 1
ATOM 4693 C C . LEU B 1 197 ? 19.297 -6.426 -14.406 1 92.62 197 LEU B C 1
ATOM 4695 O O . LEU B 1 197 ? 19.641 -6.449 -13.227 1 92.62 197 LEU B O 1
ATOM 4699 N N . ASP B 1 198 ? 20.094 -6.105 -15.391 1 94.31 198 ASP B N 1
ATOM 4700 C CA . ASP B 1 198 ? 21.484 -5.758 -15.133 1 94.31 198 ASP B CA 1
ATOM 4701 C C . ASP B 1 198 ? 21.594 -4.477 -14.312 1 94.31 198 ASP B C 1
ATOM 4703 O O . ASP B 1 198 ? 22.391 -4.391 -13.375 1 94.31 198 ASP B O 1
ATOM 4707 N N . ALA B 1 199 ? 20.797 -3.541 -14.68 1 92.25 199 ALA B N 1
ATOM 4708 C CA . ALA B 1 199 ? 20.812 -2.268 -13.969 1 92.25 199 ALA B CA 1
ATOM 4709 C C . ALA B 1 199 ? 20.375 -2.447 -12.516 1 92.25 199 ALA B C 1
ATOM 4711 O O . ALA B 1 199 ? 20.984 -1.872 -11.602 1 92.25 199 ALA B O 1
ATOM 4712 N N . LEU B 1 200 ? 19.391 -3.219 -12.344 1 92.31 200 LEU B N 1
ATOM 4713 C CA . LEU B 1 200 ? 18.922 -3.512 -10.992 1 92.31 200 LEU B CA 1
ATOM 4714 C C . LEU B 1 200 ? 19.984 -4.246 -10.195 1 92.31 200 LEU B C 1
ATOM 4716 O O . LEU B 1 200 ? 20.219 -3.926 -9.023 1 92.31 200 LEU B O 1
ATOM 4720 N N . ALA B 1 201 ? 20.594 -5.207 -10.805 1 95.25 201 ALA B N 1
ATOM 4721 C CA . ALA B 1 201 ? 21.656 -5.984 -10.156 1 95.25 201 ALA B CA 1
ATOM 4722 C C . ALA B 1 201 ? 22.812 -5.086 -9.734 1 95.25 201 ALA B C 1
ATOM 4724 O O . ALA B 1 201 ? 23.344 -5.211 -8.625 1 95.25 201 ALA B O 1
ATOM 4725 N N . ASP B 1 202 ? 23.188 -4.191 -10.586 1 94.56 202 ASP B N 1
ATOM 4726 C CA . ASP B 1 202 ? 24.281 -3.277 -10.297 1 94.56 202 ASP B CA 1
ATOM 4727 C C . ASP B 1 202 ? 23.969 -2.41 -9.078 1 94.56 202 ASP B C 1
ATOM 4729 O O . ASP B 1 202 ? 24.844 -2.141 -8.258 1 94.56 202 ASP B O 1
ATOM 4733 N N . ALA B 1 203 ? 22.766 -2.08 -8.992 1 91.44 203 ALA B N 1
ATOM 4734 C CA . ALA B 1 203 ? 22.328 -1.182 -7.922 1 91.44 203 ALA B CA 1
ATOM 4735 C C . ALA B 1 203 ? 22.391 -1.878 -6.566 1 91.44 203 ALA B C 1
ATOM 4737 O O . ALA B 1 203 ? 22.516 -1.222 -5.527 1 91.44 203 ALA B O 1
ATOM 4738 N N . ILE B 1 204 ? 22.375 -3.23 -6.551 1 94.81 204 ILE B N 1
ATOM 4739 C CA . ILE B 1 204 ? 22.234 -3.891 -5.258 1 94.81 204 ILE B CA 1
ATOM 4740 C C . ILE B 1 204 ? 23.438 -4.82 -5.027 1 94.81 204 ILE B C 1
ATOM 4742 O O . ILE B 1 204 ? 23.391 -5.707 -4.172 1 94.81 204 ILE B O 1
ATOM 4746 N N . LEU B 1 205 ? 24.5 -4.711 -5.754 1 95.5 205 LEU B N 1
ATOM 4747 C CA . LEU B 1 205 ? 25.688 -5.559 -5.633 1 95.5 205 LEU B CA 1
ATOM 4748 C C . LEU B 1 205 ? 26.172 -5.602 -4.191 1 95.5 205 LEU B C 1
ATOM 4750 O O . LEU B 1 205 ? 26.531 -6.668 -3.686 1 95.5 205 LEU B O 1
ATOM 4754 N N . PRO B 1 206 ? 26.078 -4.449 -3.477 1 93.5 206 PRO B N 1
ATOM 4755 C CA . PRO B 1 206 ? 26.531 -4.477 -2.084 1 93.5 206 PRO B CA 1
ATOM 4756 C C . PRO B 1 206 ? 25.688 -5.383 -1.201 1 93.5 206 PRO B C 1
ATOM 4758 O O . PRO B 1 206 ? 26.172 -5.918 -0.204 1 93.5 206 PRO B O 1
ATOM 4761 N N . TRP B 1 207 ? 24.391 -5.57 -1.56 1 94.25 207 TRP B N 1
ATOM 4762 C CA . TRP B 1 207 ? 23.5 -6.434 -0.781 1 94.25 207 TRP B CA 1
ATOM 4763 C C . TRP B 1 207 ? 24.031 -7.867 -0.759 1 94.25 207 TRP B C 1
ATOM 4765 O O . TRP B 1 207 ? 23.859 -8.578 0.234 1 94.25 207 TRP B O 1
ATOM 4775 N N . VAL B 1 208 ? 24.609 -8.281 -1.888 1 94.31 208 VAL B N 1
ATOM 4776 C CA . VAL B 1 208 ? 24.984 -9.68 -2.029 1 94.31 208 VAL B CA 1
ATOM 4777 C C . VAL B 1 208 ? 26.438 -9.875 -1.598 1 94.31 208 VAL B C 1
ATOM 4779 O O . VAL B 1 208 ? 26.828 -10.969 -1.167 1 94.31 208 VAL B O 1
ATOM 4782 N N . ALA B 1 209 ? 27.188 -8.828 -1.61 1 91.88 209 ALA B N 1
ATOM 4783 C CA . ALA B 1 209 ? 28.594 -8.906 -1.267 1 91.88 209 ALA B CA 1
ATOM 4784 C C . ALA B 1 209 ? 28.812 -8.742 0.236 1 91.88 209 ALA B C 1
ATOM 4786 O O . ALA B 1 209 ? 29.641 -9.43 0.831 1 91.88 209 ALA B O 1
ATOM 4787 N N . ASP B 1 210 ? 27.922 -7.91 0.861 1 90.81 210 ASP B N 1
ATOM 4788 C CA . ASP B 1 210 ? 28.266 -7.445 2.201 1 90.81 210 ASP B CA 1
ATOM 4789 C C . ASP B 1 210 ? 27.281 -7.977 3.238 1 90.81 210 ASP B C 1
ATOM 4791 O O . ASP B 1 210 ? 27.594 -8.023 4.43 1 90.81 210 ASP B O 1
ATOM 4795 N N . ALA B 1 211 ? 26.156 -8.375 2.842 1 91.19 211 ALA B N 1
ATOM 4796 C CA . ALA B 1 211 ? 25.125 -8.797 3.795 1 91.19 211 ALA B CA 1
ATOM 4797 C C . ALA B 1 211 ? 25.453 -10.164 4.383 1 91.19 211 ALA B C 1
ATOM 4799 O O . ALA B 1 211 ? 26.156 -10.961 3.756 1 91.19 21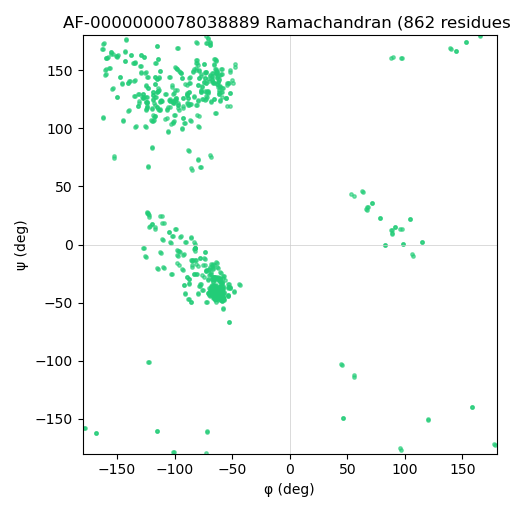1 ALA B O 1
ATOM 4800 N N . PRO B 1 212 ? 24.938 -10.445 5.574 1 94.06 212 PRO B N 1
ATOM 4801 C CA . PRO B 1 212 ? 25.188 -11.727 6.238 1 94.06 212 PRO B CA 1
ATOM 4802 C C . PRO B 1 212 ? 24.234 -12.82 5.797 1 94.06 212 PRO B C 1
ATOM 4804 O O . PRO B 1 212 ? 23.516 -13.398 6.629 1 94.06 212 PRO B O 1
ATOM 4807 N N . TRP B 1 213 ? 24.328 -13.156 4.562 1 96.38 213 TRP B N 1
ATOM 4808 C CA . TRP B 1 213 ? 23.453 -14.203 4.043 1 96.38 213 TRP B CA 1
ATOM 4809 C C . TRP B 1 213 ? 23.641 -15.508 4.82 1 96.38 213 TRP B C 1
ATOM 4811 O O . TRP B 1 213 ? 24.781 -15.906 5.102 1 96.38 213 TRP B O 1
ATOM 4821 N N . PRO B 1 214 ? 22.562 -16.156 5.188 1 96.69 214 PRO B N 1
ATOM 4822 C CA . PRO B 1 214 ? 22.672 -17.391 5.953 1 96.69 214 PRO B CA 1
ATOM 4823 C C . PRO B 1 214 ? 23.125 -18.578 5.094 1 96.69 214 PRO B C 1
ATOM 4825 O O . PRO B 1 214 ? 22.688 -18.719 3.953 1 96.69 214 PRO B O 1
ATOM 4828 N N . GLU B 1 215 ? 23.984 -19.391 5.668 1 96.25 215 GLU B N 1
ATOM 4829 C CA . GLU B 1 215 ? 24.312 -20.688 5.078 1 96.25 215 GLU B CA 1
ATOM 4830 C C . GLU B 1 215 ? 23.359 -21.781 5.566 1 96.25 215 GLU B C 1
ATOM 4832 O O . GLU B 1 215 ? 23.078 -21.859 6.762 1 96.25 215 GLU B O 1
ATOM 4837 N N . VAL B 1 216 ? 22.859 -22.484 4.559 1 96.5 216 VAL B N 1
ATOM 4838 C CA . VAL B 1 216 ? 21.875 -23.516 4.867 1 96.5 216 VAL B CA 1
ATOM 4839 C C . VAL B 1 216 ? 22.328 -24.859 4.301 1 96.5 216 VAL B C 1
ATOM 4841 O O . VAL B 1 216 ? 22.859 -24.922 3.191 1 96.5 216 VAL B O 1
ATOM 4844 N N . ASP B 1 217 ? 22.156 -25.875 5.125 1 94 217 ASP B N 1
ATOM 4845 C CA . ASP B 1 217 ? 22.328 -27.234 4.652 1 94 217 ASP B CA 1
ATOM 4846 C C . ASP B 1 217 ? 20.984 -27.891 4.363 1 94 217 ASP B C 1
ATOM 4848 O O . ASP B 1 217 ? 20.234 -28.219 5.285 1 94 217 ASP B O 1
ATOM 4852 N N . LEU B 1 218 ? 20.703 -28.031 3.092 1 93.69 218 LEU B N 1
ATOM 4853 C CA . LEU B 1 218 ? 19.469 -28.719 2.713 1 93.69 218 LEU B CA 1
ATOM 4854 C C . LEU B 1 218 ? 19.688 -30.219 2.646 1 93.69 218 LEU B C 1
ATOM 4856 O O . LEU B 1 218 ? 20.516 -30.703 1.873 1 93.69 218 LEU B O 1
ATOM 4860 N N . PRO B 1 219 ? 18.938 -30.891 3.428 1 92.69 219 PRO B N 1
ATOM 4861 C CA . PRO B 1 219 ? 19.125 -32.344 3.434 1 92.69 219 PRO B CA 1
ATOM 4862 C C . PRO B 1 219 ? 18.812 -33 2.086 1 92.69 219 PRO B C 1
ATOM 4864 O O . PRO B 1 219 ? 17.891 -32.562 1.387 1 92.69 219 PRO B O 1
ATOM 4867 N N . ASP B 1 220 ? 19.531 -34.031 1.839 1 93.25 220 ASP B N 1
ATOM 4868 C CA . ASP B 1 220 ? 19.234 -34.812 0.637 1 93.25 220 ASP B CA 1
ATOM 4869 C C . ASP B 1 220 ? 17.844 -35.438 0.716 1 93.25 220 ASP B C 1
ATOM 4871 O O . ASP B 1 220 ? 17.344 -35.688 1.808 1 93.25 220 ASP B O 1
ATOM 4875 N N . ALA B 1 221 ? 17.266 -35.531 -0.427 1 94.19 221 ALA B N 1
ATOM 4876 C CA . ALA B 1 221 ? 15.961 -36.156 -0.565 1 94.19 221 ALA B CA 1
ATOM 4877 C C . ALA B 1 221 ? 15.93 -37.125 -1.75 1 94.19 221 ALA B C 1
ATOM 4879 O O . ALA B 1 221 ? 16.516 -36.844 -2.799 1 94.19 221 ALA B O 1
ATOM 4880 N N . PRO B 1 222 ? 15.266 -38.188 -1.529 1 92.75 222 PRO B N 1
ATOM 4881 C CA . PRO B 1 222 ? 15.25 -39.156 -2.623 1 92.75 222 PRO B CA 1
ATOM 4882 C C . PRO B 1 222 ? 14.5 -38.656 -3.852 1 92.75 222 PRO B C 1
ATOM 4884 O O . PRO B 1 222 ? 13.461 -38 -3.719 1 92.75 222 PRO B O 1
ATOM 4887 N N . ALA B 1 223 ? 15.094 -38.969 -5 1 92.81 223 ALA B N 1
ATOM 4888 C CA . ALA B 1 223 ? 14.391 -38.688 -6.25 1 92.81 223 ALA B CA 1
ATOM 4889 C C . ALA B 1 223 ? 13.148 -39.562 -6.395 1 92.81 223 ALA B C 1
ATOM 4891 O O . ALA B 1 223 ? 13.133 -40.719 -5.938 1 92.81 223 ALA B O 1
ATOM 4892 N N . PRO B 1 224 ? 12.141 -39 -7.039 1 92.56 224 PRO B N 1
ATOM 4893 C CA . PRO B 1 224 ? 10.992 -39.844 -7.328 1 92.56 224 PRO B CA 1
ATOM 4894 C C . PRO B 1 224 ? 11.352 -41.031 -8.234 1 92.56 224 PRO B C 1
ATOM 4896 O O . PRO B 1 224 ? 12.133 -40.875 -9.172 1 92.56 224 PRO B O 1
ATOM 4899 N N . ASN B 1 225 ? 10.914 -42.156 -7.812 1 92 225 ASN B N 1
ATOM 4900 C CA . ASN B 1 225 ? 11.078 -43.344 -8.648 1 92 225 ASN B CA 1
ATOM 4901 C C . ASN B 1 225 ? 9.852 -43.594 -9.523 1 92 225 ASN B C 1
ATOM 4903 O O . ASN B 1 225 ? 8.883 -44.219 -9.086 1 92 225 ASN B O 1
ATOM 4907 N N . LEU B 1 226 ? 9.984 -43.188 -10.773 1 94.94 226 LEU B N 1
ATOM 4908 C CA . LEU B 1 226 ? 8.844 -43.281 -11.672 1 94.94 226 LEU B CA 1
ATOM 4909 C C . LEU B 1 226 ? 9.023 -44.438 -12.648 1 94.94 226 LEU B C 1
ATOM 4911 O O . LEU B 1 226 ? 10.047 -44.562 -13.328 1 94.94 226 LEU B O 1
ATOM 4915 N N . PRO B 1 227 ? 8.031 -45.375 -12.68 1 95 227 PRO B N 1
ATOM 4916 C CA . PRO B 1 227 ? 8.086 -46.375 -13.742 1 95 227 PRO B CA 1
ATOM 4917 C C . PRO B 1 227 ? 7.941 -45.781 -15.141 1 95 227 PRO B C 1
ATOM 4919 O O . PRO B 1 227 ? 7.309 -44.75 -15.305 1 95 227 PRO B O 1
ATOM 4922 N N . PRO B 1 228 ? 8.531 -46.406 -16.141 1 96.12 228 PRO B N 1
ATOM 4923 C CA . PRO B 1 228 ? 8.484 -45.875 -17.5 1 96.12 228 PRO B CA 1
ATOM 4924 C C . PRO B 1 228 ? 7.141 -46.125 -18.188 1 96.12 228 PRO B C 1
ATOM 4926 O O . PRO B 1 228 ? 7.09 -46.812 -19.203 1 96.12 228 PRO B O 1
ATOM 4929 N N . LEU B 1 229 ? 6.176 -45.531 -17.703 1 97.19 229 LEU B N 1
ATOM 4930 C CA . LEU B 1 229 ? 4.801 -45.781 -18.125 1 97.19 229 LEU B CA 1
ATOM 4931 C C . LEU B 1 229 ? 4.547 -45.156 -19.5 1 97.19 229 LEU B C 1
ATOM 4933 O O . LEU B 1 229 ? 3.553 -45.5 -20.156 1 97.19 229 LEU B O 1
ATOM 4937 N N . LEU B 1 230 ? 5.457 -44.344 -19.953 1 98.12 230 LEU B N 1
ATOM 4938 C CA . LEU B 1 230 ? 5.324 -43.688 -21.25 1 98.12 230 LEU B CA 1
ATOM 4939 C C . LEU B 1 230 ? 6.527 -44.031 -22.141 1 98.12 230 LEU B C 1
ATOM 4941 O O . LEU B 1 230 ? 6.871 -43.25 -23.031 1 98.12 230 LEU B O 1
ATOM 4945 N N . ALA B 1 231 ? 7.121 -45.094 -21.844 1 96.75 231 ALA B N 1
ATOM 4946 C CA . ALA B 1 231 ? 8.297 -45.5 -22.625 1 96.75 231 ALA B CA 1
ATOM 4947 C C . ALA B 1 231 ? 7.965 -45.594 -24.109 1 96.75 231 ALA B C 1
ATOM 4949 O O . ALA B 1 231 ? 7.008 -46.25 -24.5 1 96.75 231 ALA B O 1
ATOM 4950 N N . GLY B 1 232 ? 8.766 -44.875 -24.891 1 95.31 232 GLY B N 1
ATOM 4951 C CA . GLY B 1 232 ? 8.633 -44.938 -26.344 1 95.31 232 GLY B CA 1
ATOM 4952 C C . GLY B 1 232 ? 7.547 -44.031 -26.891 1 95.31 232 GLY B C 1
ATOM 4953 O O . GLY B 1 232 ? 7.367 -43.938 -28.094 1 95.31 232 GLY B O 1
ATOM 4954 N N . LYS B 1 233 ? 6.855 -43.312 -26.078 1 97.75 233 LYS B N 1
ATOM 4955 C CA . LYS B 1 233 ? 5.773 -42.438 -26.516 1 97.75 233 LYS B CA 1
ATOM 4956 C C . LYS B 1 233 ? 6.305 -41.062 -26.891 1 97.75 233 LYS B C 1
ATOM 4958 O O . LYS B 1 233 ? 7.168 -40.5 -26.219 1 97.75 233 LYS B O 1
ATOM 4963 N N . ARG B 1 234 ? 5.895 -40.594 -28.047 1 98.5 234 ARG B N 1
ATOM 4964 C CA . ARG B 1 234 ? 6.148 -39.219 -28.484 1 98.5 234 ARG B CA 1
ATOM 4965 C C . ARG B 1 234 ? 4.949 -38.344 -28.188 1 98.5 234 ARG B C 1
ATOM 4967 O O . ARG B 1 234 ? 3.855 -38.562 -28.719 1 98.5 234 ARG B O 1
ATOM 4974 N N . ILE B 1 235 ? 5.172 -37.375 -27.344 1 98.75 235 ILE B N 1
ATOM 4975 C CA . ILE B 1 235 ? 4.09 -36.438 -26.969 1 98.75 235 ILE B CA 1
ATOM 4976 C C . ILE B 1 235 ? 4.312 -35.094 -27.625 1 98.75 235 ILE B C 1
ATOM 4978 O O . ILE B 1 235 ? 5.316 -34.438 -27.359 1 98.75 235 ILE B O 1
ATOM 4982 N N . ALA B 1 236 ? 3.412 -34.688 -28.5 1 98.88 236 ALA B N 1
ATOM 4983 C CA . ALA B 1 236 ? 3.43 -33.312 -29.031 1 98.88 236 ALA B CA 1
ATOM 4984 C C . ALA B 1 236 ? 2.973 -32.312 -28 1 98.88 236 ALA B C 1
ATOM 4986 O O . ALA B 1 236 ? 1.913 -32.469 -27.391 1 98.88 236 ALA B O 1
ATOM 4987 N N . VAL B 1 237 ? 3.771 -31.328 -27.75 1 98.81 237 VAL B N 1
ATOM 4988 C CA . VAL B 1 237 ? 3.457 -30.297 -26.766 1 98.81 237 VAL B CA 1
ATOM 4989 C C . VAL B 1 237 ? 3.303 -28.953 -27.453 1 98.81 237 VAL B C 1
ATOM 4991 O O . VAL B 1 237 ? 4.246 -28.453 -28.078 1 98.81 237 VAL B O 1
ATOM 4994 N N . ALA B 1 238 ? 2.102 -28.344 -27.359 1 98.81 238 ALA B N 1
ATOM 4995 C CA . ALA B 1 238 ? 1.936 -26.984 -27.859 1 98.81 238 ALA B CA 1
ATOM 4996 C C . ALA B 1 238 ? 2.721 -26 -27 1 98.81 238 ALA B C 1
ATOM 4998 O O . ALA B 1 238 ? 2.545 -25.938 -25.781 1 98.81 238 ALA B O 1
ATOM 4999 N N . GLU B 1 239 ? 3.566 -25.281 -27.625 1 97.56 239 GLU B N 1
ATOM 5000 C CA . GLU B 1 239 ? 4.418 -24.328 -26.922 1 97.56 239 GLU B CA 1
ATOM 5001 C C . GLU B 1 239 ? 4.668 -23.078 -27.766 1 97.56 239 GLU B C 1
ATOM 5003 O O . GLU B 1 239 ? 5.449 -23.109 -28.719 1 97.56 239 GLU B O 1
ATOM 5008 N N . ASP B 1 240 ? 4.055 -22.031 -27.391 1 95.62 240 ASP B N 1
ATOM 5009 C CA . ASP B 1 240 ? 4.215 -20.75 -28.047 1 95.62 240 ASP B CA 1
ATOM 5010 C C . ASP B 1 240 ? 3.588 -19.625 -27.219 1 95.62 240 ASP B C 1
ATOM 5012 O O . ASP B 1 240 ? 3.379 -19.781 -26 1 95.62 240 ASP B O 1
ATOM 5016 N N . ALA B 1 241 ? 3.32 -18.453 -27.797 1 92.19 241 ALA B N 1
ATOM 5017 C CA . ALA B 1 241 ? 2.857 -17.281 -27.062 1 92.19 241 ALA B CA 1
ATOM 5018 C C . ALA B 1 241 ? 1.458 -17.5 -26.5 1 92.19 241 ALA B C 1
ATOM 5020 O O . ALA B 1 241 ? 1.109 -16.953 -25.453 1 92.19 241 ALA B O 1
ATOM 5021 N N . ALA B 1 242 ? 0.652 -18.344 -27.141 1 94.62 242 ALA B N 1
ATOM 5022 C CA . ALA B 1 242 ? -0.717 -18.609 -26.719 1 94.62 242 ALA B CA 1
ATOM 5023 C C . ALA B 1 242 ? -0.76 -19.766 -25.719 1 94.62 242 ALA B C 1
ATOM 5025 O O . ALA B 1 242 ? -1.698 -19.875 -24.922 1 94.62 242 ALA B O 1
ATOM 5026 N N . PHE B 1 243 ? 0.205 -20.672 -25.828 1 96.88 243 PHE B N 1
ATOM 5027 C CA . PHE B 1 243 ? 0.317 -21.859 -24.984 1 96.88 243 PHE B CA 1
ATOM 5028 C C . PHE B 1 243 ? 1.631 -21.844 -24.219 1 96.88 243 PHE B C 1
ATOM 5030 O O . PHE B 1 243 ? 2.57 -22.562 -24.578 1 96.88 243 PHE B O 1
ATOM 5037 N N . SER B 1 244 ? 1.6 -21.125 -23.094 1 94.44 244 SER B N 1
ATOM 5038 C CA . SER B 1 244 ? 2.877 -20.828 -22.453 1 94.44 244 SER B CA 1
ATOM 5039 C C . SER B 1 244 ? 2.859 -21.234 -20.984 1 94.44 244 SER B C 1
ATOM 5041 O O . SER B 1 244 ? 3.865 -21.078 -20.281 1 94.44 244 SER B O 1
ATOM 5043 N N . PHE B 1 245 ? 1.75 -21.719 -20.469 1 95.69 245 PHE B N 1
ATOM 5044 C CA . PHE B 1 245 ? 1.65 -22.078 -19.062 1 95.69 245 PHE B CA 1
ATOM 5045 C C . PHE B 1 245 ? 2.092 -23.516 -18.859 1 95.69 245 PHE B C 1
ATOM 5047 O O . PHE B 1 245 ? 1.256 -24.422 -18.688 1 95.69 245 PHE B O 1
ATOM 5054 N N . LEU B 1 246 ? 3.404 -23.672 -18.797 1 95.5 246 LEU B N 1
ATOM 5055 C CA . LEU B 1 246 ? 4.023 -24.984 -18.641 1 95.5 246 LEU B CA 1
ATOM 5056 C C . LEU B 1 246 ? 4.941 -25.016 -17.422 1 95.5 246 LEU B C 1
ATOM 5058 O O . LEU B 1 246 ? 5.941 -24.297 -17.375 1 95.5 246 LEU B O 1
ATOM 5062 N N . TYR B 1 247 ? 4.609 -25.859 -16.469 1 97.62 247 TYR B N 1
ATOM 5063 C CA . TYR B 1 247 ? 5.562 -26.078 -15.383 1 97.62 247 TYR B CA 1
ATOM 5064 C C . TYR B 1 247 ? 6.754 -26.891 -15.852 1 97.62 247 TYR B C 1
ATOM 5066 O O . TYR B 1 247 ? 6.582 -27.953 -16.453 1 97.62 247 TYR B O 1
ATOM 5074 N N . PRO B 1 248 ? 7.953 -26.5 -15.594 1 97.38 248 PRO B N 1
ATOM 5075 C CA . PRO B 1 248 ? 9.109 -27.344 -15.891 1 97.38 248 PRO B CA 1
ATOM 5076 C C . PRO B 1 248 ? 8.992 -28.734 -15.289 1 97.38 248 PRO B C 1
ATOM 5078 O O . PRO B 1 248 ? 9.398 -29.719 -15.906 1 97.38 248 PRO B O 1
ATOM 5081 N N . ALA B 1 249 ? 8.406 -28.844 -14.18 1 98.06 249 ALA B N 1
ATOM 5082 C CA . ALA B 1 249 ? 8.234 -30.109 -13.484 1 98.06 249 ALA B CA 1
ATOM 5083 C C . ALA B 1 249 ? 7.355 -31.062 -14.289 1 98.06 249 ALA B C 1
ATOM 5085 O O . ALA B 1 249 ? 7.547 -32.281 -14.242 1 98.06 249 ALA B O 1
ATOM 5086 N N . ASN B 1 250 ? 6.395 -30.516 -14.961 1 98.62 250 ASN B N 1
ATOM 5087 C CA . ASN B 1 250 ? 5.516 -31.344 -15.781 1 98.62 250 ASN B CA 1
ATOM 5088 C C . ASN B 1 250 ? 6.266 -31.984 -16.953 1 98.62 250 ASN B C 1
ATOM 5090 O O . ASN B 1 250 ? 6.09 -33.156 -17.234 1 98.62 250 ASN B O 1
ATOM 5094 N N . ARG B 1 251 ? 7.062 -31.188 -17.594 1 97.88 251 ARG B N 1
ATOM 5095 C CA . ARG B 1 251 ? 7.891 -31.719 -18.672 1 97.88 251 ARG B CA 1
ATOM 5096 C C . ARG B 1 251 ? 8.82 -32.812 -18.156 1 97.88 251 ARG B C 1
ATOM 5098 O O . ARG B 1 251 ? 8.922 -33.875 -18.75 1 97.88 251 ARG B O 1
ATOM 5105 N N . GLU B 1 252 ? 9.438 -32.5 -17.109 1 97.38 252 GLU B N 1
ATOM 5106 C CA . GLU B 1 252 ? 10.367 -33.438 -16.516 1 97.38 252 GLU B CA 1
ATOM 5107 C C . GLU B 1 252 ? 9.672 -34.75 -16.156 1 97.38 252 GLU B C 1
ATOM 5109 O O . GLU B 1 252 ? 10.234 -35.844 -16.328 1 97.38 252 GLU B O 1
ATOM 5114 N N . CYS B 1 253 ? 8.523 -34.594 -15.617 1 98.12 253 CYS B N 1
ATOM 5115 C CA . CYS B 1 253 ? 7.746 -35.781 -15.227 1 98.12 253 CYS B CA 1
ATOM 5116 C C . CYS B 1 253 ? 7.461 -36.656 -16.422 1 98.12 253 CYS B C 1
ATOM 5118 O O . CYS B 1 253 ? 7.664 -37.875 -16.359 1 98.12 253 CYS B O 1
ATOM 5120 N N . LEU B 1 254 ? 7.039 -36.062 -17.484 1 98.5 254 LEU B N 1
ATOM 5121 C CA . LEU B 1 254 ? 6.742 -36.844 -18.688 1 98.5 254 LEU B CA 1
ATOM 5122 C C . LEU B 1 254 ? 7.996 -37.531 -19.219 1 98.5 254 LEU B C 1
ATOM 5124 O O . LEU B 1 254 ? 7.945 -38.688 -19.609 1 98.5 254 LEU B O 1
ATOM 5128 N N . GLU B 1 255 ? 9.078 -36.812 -19.219 1 98.19 255 GLU B N 1
ATOM 5129 C CA . GLU B 1 255 ? 10.344 -37.375 -19.672 1 98.19 255 GLU B CA 1
ATOM 5130 C C . GLU B 1 255 ? 10.805 -38.5 -18.766 1 98.19 255 GLU B C 1
ATOM 5132 O O . GLU B 1 255 ? 11.297 -39.531 -19.234 1 98.19 255 GLU B O 1
ATOM 5137 N N . ALA B 1 256 ? 10.633 -38.344 -17.516 1 97.44 256 ALA B N 1
ATOM 5138 C CA . ALA B 1 256 ? 11 -39.375 -16.547 1 97.44 256 ALA B CA 1
ATOM 5139 C C . ALA B 1 256 ? 10.141 -40.625 -16.703 1 97.44 256 ALA B C 1
ATOM 5141 O O . ALA B 1 256 ? 10.586 -41.75 -16.422 1 97.44 256 ALA B O 1
ATOM 5142 N N . LEU B 1 257 ? 8.992 -40.438 -17.156 1 97.88 257 LEU B N 1
ATOM 5143 C CA . LEU B 1 257 ? 8.094 -41.562 -17.422 1 97.88 257 LEU B CA 1
ATOM 5144 C C . LEU B 1 257 ? 8.469 -42.25 -18.703 1 97.88 257 LEU B C 1
ATOM 5146 O O . LEU B 1 257 ? 7.91 -43.312 -19.031 1 97.88 257 LEU B O 1
ATOM 5150 N N . GLY B 1 258 ? 9.344 -41.625 -19.469 1 97.44 258 GLY B N 1
ATOM 5151 C CA . GLY B 1 258 ? 9.891 -42.281 -20.641 1 97.44 258 GLY B CA 1
ATOM 5152 C C . GLY B 1 258 ? 9.492 -41.625 -21.938 1 97.44 258 GLY B C 1
ATOM 5153 O O . GLY B 1 258 ? 9.914 -42.031 -23.016 1 97.44 258 GLY B O 1
ATOM 5154 N N . ALA B 1 259 ? 8.797 -40.594 -21.875 1 98.44 259 ALA B N 1
ATOM 5155 C CA . ALA B 1 259 ? 8.273 -39.969 -23.094 1 98.44 259 ALA B CA 1
ATOM 5156 C C . ALA B 1 259 ? 9.328 -39.062 -23.734 1 98.44 259 ALA B C 1
ATOM 5158 O O . ALA B 1 259 ? 10.242 -38.594 -23.062 1 98.44 259 ALA B O 1
ATOM 5159 N N . THR B 1 260 ? 9.234 -38.938 -25.062 1 98.44 260 THR B N 1
ATOM 5160 C CA . THR B 1 260 ? 9.914 -37.906 -25.797 1 98.44 260 THR B CA 1
ATOM 5161 C C . THR B 1 260 ? 8.945 -36.781 -26.156 1 98.44 260 THR B C 1
ATOM 5163 O O . THR B 1 260 ? 7.871 -37 -26.688 1 98.44 260 THR B O 1
ATOM 5166 N N . LEU B 1 261 ? 9.336 -35.562 -25.859 1 98.62 261 LEU B N 1
ATOM 5167 C CA . LEU B 1 261 ? 8.469 -34.406 -26.094 1 98.62 261 LEU B CA 1
ATOM 5168 C C . LEU B 1 261 ? 8.82 -33.719 -27.391 1 98.62 261 LEU B C 1
ATOM 5170 O O . LEU B 1 261 ? 10 -33.5 -27.688 1 98.62 261 LEU B O 1
ATOM 5174 N N . ILE B 1 262 ? 7.84 -33.406 -28.188 1 98.5 262 ILE B N 1
ATOM 5175 C CA . ILE B 1 262 ? 8.008 -32.688 -29.453 1 98.5 262 ILE B CA 1
ATOM 5176 C C . ILE B 1 262 ? 7.227 -31.391 -29.438 1 98.5 262 ILE B C 1
ATOM 5178 O O . ILE B 1 262 ? 6.016 -31.375 -29.656 1 98.5 262 ILE B O 1
ATOM 5182 N N . PRO B 1 263 ? 7.938 -30.312 -29.328 1 98.25 263 PRO B N 1
ATOM 5183 C CA . PRO B 1 263 ? 7.23 -29.016 -29.328 1 98.25 263 PRO B CA 1
ATOM 5184 C C . PRO B 1 263 ? 6.703 -28.625 -30.703 1 98.25 263 PRO B C 1
ATOM 5186 O O . PRO B 1 263 ? 7.293 -29 -31.719 1 98.25 263 PRO B O 1
ATOM 5189 N N . PHE B 1 264 ? 5.594 -27.922 -30.719 1 98.56 264 PHE B N 1
ATOM 5190 C CA . PHE B 1 264 ? 5.059 -27.312 -31.938 1 98.56 264 PHE B CA 1
ATOM 5191 C C . PHE B 1 264 ? 4.285 -26.047 -31.609 1 98.56 264 PHE B C 1
ATOM 5193 O O . PHE B 1 264 ? 3.924 -25.812 -30.453 1 98.56 264 PHE B O 1
ATOM 5200 N N . SER B 1 265 ? 4.043 -25.188 -32.625 1 98.69 265 SER B N 1
ATOM 5201 C CA . SER B 1 265 ? 3.414 -23.891 -32.406 1 98.69 265 SER B CA 1
ATOM 5202 C C . SER B 1 265 ? 2.08 -23.797 -33.125 1 98.69 265 SER B C 1
ATOM 5204 O O . SER B 1 265 ? 2.047 -23.594 -34.344 1 98.69 265 SER B O 1
ATOM 5206 N N . PRO B 1 266 ? 0.997 -23.766 -32.375 1 98.62 266 PRO B N 1
ATOM 5207 C CA . PRO B 1 266 ? -0.307 -23.531 -33 1 98.62 266 PRO B CA 1
ATOM 5208 C C . PRO B 1 266 ? -0.42 -22.141 -33.625 1 98.62 266 PRO B C 1
ATOM 5210 O O . PRO B 1 266 ? -0.95 -22 -34.719 1 98.62 266 PRO B O 1
ATOM 5213 N N . VAL B 1 267 ? 0.085 -21.188 -32.938 1 97.81 267 VAL B N 1
ATOM 5214 C CA . VAL B 1 267 ? -0.032 -19.812 -33.406 1 97.81 267 VAL B CA 1
ATOM 5215 C C . VAL B 1 267 ? 0.699 -19.656 -34.75 1 97.81 267 VAL B C 1
ATOM 5217 O O . VAL B 1 267 ? 0.27 -18.891 -35.625 1 97.81 267 VAL B O 1
ATOM 5220 N N . ALA B 1 268 ? 1.738 -20.438 -34.969 1 98.31 268 ALA B N 1
ATOM 5221 C CA . ALA B 1 268 ? 2.494 -20.422 -36.219 1 98.31 268 ALA B CA 1
ATOM 5222 C C . ALA B 1 268 ? 1.855 -21.344 -37.25 1 98.31 268 ALA B C 1
ATOM 5224 O O . ALA B 1 268 ? 2.434 -21.578 -38.312 1 98.31 268 ALA B O 1
ATOM 5225 N N . ASN B 1 269 ? 0.763 -21.875 -36.969 1 98.56 269 ASN B N 1
ATOM 5226 C CA . ASN B 1 269 ? 0 -22.75 -37.875 1 98.56 269 ASN B CA 1
ATOM 5227 C C . ASN B 1 269 ? 0.737 -24.062 -38.125 1 98.56 269 ASN B C 1
ATOM 5229 O O . ASN B 1 269 ? 0.663 -24.609 -39.25 1 98.56 269 ASN B O 1
ATOM 5233 N N . GLU B 1 270 ? 1.474 -24.453 -37.188 1 98.69 270 GLU B N 1
ATOM 5234 C CA . GLU B 1 270 ? 2.127 -25.75 -37.312 1 98.69 270 GLU B CA 1
ATOM 5235 C C . GLU B 1 270 ? 1.147 -26.891 -37.031 1 98.69 270 GLU B C 1
ATOM 5237 O O . GLU B 1 270 ? 0.279 -26.781 -36.188 1 98.69 270 GLU B O 1
ATOM 5242 N N . ALA B 1 271 ? 1.351 -27.953 -37.75 1 98.56 271 ALA B N 1
ATOM 5243 C CA . ALA B 1 271 ? 0.52 -29.141 -37.531 1 98.56 271 ALA B CA 1
ATOM 5244 C C . ALA B 1 271 ? 0.992 -29.938 -36.312 1 98.56 271 ALA B C 1
ATOM 5246 O O . ALA B 1 271 ? 2.168 -29.875 -35.969 1 98.56 271 ALA B O 1
ATOM 5247 N N . VAL B 1 272 ? 0.035 -30.656 -35.75 1 98.56 272 VAL B N 1
ATOM 5248 C CA . VAL B 1 272 ? 0.443 -31.688 -34.812 1 98.56 272 VAL B CA 1
ATOM 5249 C C . VAL B 1 272 ? 1.38 -32.688 -35.5 1 98.56 272 VAL B C 1
ATOM 5251 O O . VAL B 1 272 ? 1.054 -33.219 -36.562 1 98.56 272 VAL B O 1
ATOM 5254 N N . PRO B 1 273 ? 2.484 -32.875 -34.906 1 97.88 273 PRO B N 1
ATOM 5255 C CA . PRO B 1 273 ? 3.398 -33.812 -35.531 1 97.88 273 PRO B CA 1
ATOM 5256 C C . PRO B 1 273 ? 2.75 -35.188 -35.781 1 97.88 273 PRO B C 1
ATOM 5258 O O . PRO B 1 273 ? 2.107 -35.719 -34.906 1 97.88 273 PRO B O 1
ATOM 5261 N N . SER B 1 274 ? 3.018 -35.719 -36.938 1 94.5 274 SER B N 1
ATOM 5262 C CA . SER B 1 274 ? 2.365 -36.969 -37.344 1 94.5 274 SER B CA 1
ATOM 5263 C C . SER B 1 274 ? 2.854 -38.156 -36.531 1 94.5 274 SER B C 1
ATOM 5265 O O . SER B 1 274 ? 2.127 -39.125 -36.344 1 94.5 274 SER B O 1
ATOM 5267 N N . ALA B 1 275 ? 4.02 -38.031 -36.031 1 95 275 ALA B N 1
ATOM 5268 C CA . ALA B 1 275 ? 4.633 -39.125 -35.25 1 95 275 ALA B CA 1
ATOM 5269 C C . ALA B 1 275 ? 4.148 -39.125 -33.812 1 95 275 ALA B C 1
ATOM 5271 O O . ALA B 1 275 ? 4.438 -40.031 -33.062 1 95 275 ALA B O 1
ATOM 5272 N N . ALA B 1 276 ? 3.34 -38.156 -33.469 1 97.88 276 ALA B N 1
ATOM 5273 C CA . ALA B 1 276 ? 2.957 -38.031 -32.062 1 97.88 276 ALA B CA 1
ATOM 5274 C C . ALA B 1 276 ? 1.994 -39.125 -31.641 1 97.88 276 ALA B C 1
ATOM 5276 O O . ALA B 1 276 ? 1.059 -39.469 -32.375 1 97.88 276 ALA B O 1
ATOM 5277 N N . ASP B 1 277 ? 2.223 -39.625 -30.469 1 98.12 277 ASP B N 1
ATOM 5278 C CA . ASP B 1 277 ? 1.357 -40.625 -29.875 1 98.12 277 ASP B CA 1
ATOM 5279 C C . ASP B 1 277 ? 0.334 -40 -28.938 1 98.12 277 ASP B C 1
ATOM 5281 O O . ASP B 1 277 ? -0.645 -40.656 -28.547 1 98.12 277 ASP B O 1
ATOM 5285 N N . ALA B 1 278 ? 0.587 -38.844 -28.547 1 98.81 278 ALA B N 1
ATOM 5286 C CA . ALA B 1 278 ? -0.301 -38.062 -27.703 1 98.81 278 ALA B CA 1
ATOM 5287 C C . ALA B 1 278 ? -0.063 -36.562 -27.922 1 98.81 278 ALA B C 1
ATOM 5289 O O . ALA B 1 278 ? 0.96 -36.156 -28.484 1 98.81 278 ALA B O 1
ATOM 5290 N N . VAL B 1 279 ? -1.037 -35.719 -27.469 1 98.88 279 VAL B N 1
ATOM 5291 C CA . VAL B 1 279 ? -0.929 -34.281 -27.594 1 98.88 279 VAL B CA 1
ATOM 5292 C C . VAL B 1 279 ? -1.247 -33.625 -26.25 1 98.88 279 VAL B C 1
ATOM 5294 O O . VAL B 1 279 ? -2.229 -33.969 -25.594 1 98.88 279 VAL B O 1
ATOM 5297 N N . TRP B 1 280 ? -0.386 -32.75 -25.812 1 98.88 280 TRP B N 1
ATOM 5298 C CA . TRP B 1 280 ? -0.61 -31.922 -24.641 1 98.88 280 TRP B CA 1
ATOM 5299 C C . TRP B 1 280 ? -0.748 -30.453 -25.031 1 98.88 280 TRP B C 1
ATOM 5301 O O . TRP B 1 280 ? 0.179 -29.859 -25.578 1 98.88 280 TRP B O 1
ATOM 5311 N N . LEU B 1 281 ? -1.93 -29.859 -24.781 1 98.81 281 LEU B N 1
ATOM 5312 C CA . LEU B 1 281 ? -2.215 -28.438 -24.953 1 98.81 281 LEU B CA 1
ATOM 5313 C C . LEU B 1 281 ? -2.289 -27.719 -23.609 1 98.81 281 LEU B C 1
ATOM 5315 O O . LEU B 1 281 ? -3.355 -27.656 -23 1 98.81 281 LEU B O 1
ATOM 5319 N N . PRO B 1 282 ? -1.214 -27.094 -23.203 1 98.44 282 PRO B N 1
ATOM 5320 C CA . PRO B 1 282 ? -1.226 -26.359 -21.938 1 98.44 282 PRO B CA 1
ATOM 5321 C C . PRO B 1 282 ? -2.039 -25.078 -21.984 1 98.44 282 PRO B C 1
ATOM 5323 O O . PRO B 1 282 ? -2.521 -24.688 -23.062 1 98.44 282 PRO B O 1
ATOM 5326 N N . GLY B 1 283 ? -2.178 -24.453 -20.812 1 96.94 283 GLY B N 1
ATOM 5327 C CA . GLY B 1 283 ? -2.846 -23.156 -20.75 1 96.94 283 GLY B CA 1
ATOM 5328 C C . GLY B 1 283 ? -2.002 -22.031 -21.312 1 96.94 283 GLY B C 1
ATOM 5329 O O . GLY B 1 283 ? -0.874 -22.25 -21.75 1 96.94 283 GLY B O 1
ATOM 5330 N N . GLY B 1 284 ? -2.535 -20.844 -21.281 1 94.31 284 GLY B N 1
ATOM 5331 C CA . GLY B 1 284 ? -1.929 -19.609 -21.766 1 94.31 284 GLY B CA 1
ATOM 5332 C C . GLY B 1 284 ? -2.941 -18.531 -22.078 1 94.31 284 GLY B C 1
ATOM 5333 O O . GLY B 1 284 ? -3.871 -18.297 -21.297 1 94.31 284 GLY B O 1
ATOM 5334 N N . TYR B 1 285 ? -2.598 -17.844 -23.234 1 92.31 285 TYR B N 1
ATOM 5335 C CA . TYR B 1 285 ? -3.457 -16.734 -23.609 1 92.31 285 TYR B CA 1
ATOM 5336 C C . TYR B 1 285 ? -4.012 -16.922 -25.016 1 92.31 285 TYR B C 1
ATOM 5338 O O . TYR B 1 285 ? -3.766 -16.094 -25.906 1 92.31 285 TYR B O 1
ATOM 5346 N N . PRO B 1 286 ? -4.836 -17.891 -25.156 1 95.19 286 PRO B N 1
ATOM 5347 C CA . PRO B 1 286 ? -5.371 -18.078 -26.516 1 95.19 286 PRO B CA 1
ATOM 5348 C C . PRO B 1 286 ? -6.195 -16.875 -26.984 1 95.19 286 PRO B C 1
ATOM 5350 O O . PRO B 1 286 ? -6.258 -16.609 -28.188 1 95.19 286 PRO B O 1
ATOM 5353 N N . GLU B 1 287 ? -6.836 -16.141 -26.047 1 94.94 287 GLU B N 1
ATOM 5354 C CA . GLU B 1 287 ? -7.695 -15.008 -26.406 1 94.94 287 GLU B CA 1
ATOM 5355 C C . GLU B 1 287 ? -6.895 -13.883 -27.047 1 94.94 287 GLU B C 1
ATOM 5357 O O . GLU B 1 287 ? -7.422 -13.125 -27.859 1 94.94 287 GLU B O 1
ATOM 5362 N N . ARG B 1 288 ? -5.668 -13.773 -26.656 1 92.56 288 ARG B N 1
ATOM 5363 C CA . ARG B 1 288 ? -4.805 -12.742 -27.234 1 92.56 288 ARG B CA 1
ATOM 5364 C C . ARG B 1 288 ? -4.391 -13.102 -28.656 1 92.56 288 ARG B C 1
ATOM 5366 O O . ARG B 1 288 ? -3.92 -12.242 -29.406 1 92.56 288 ARG B O 1
ATOM 5373 N N . PHE B 1 289 ? -4.527 -14.359 -29.031 1 96.5 289 PHE B N 1
ATOM 5374 C CA . PHE B 1 289 ? -4.129 -14.852 -30.344 1 96.5 289 PHE B CA 1
ATOM 5375 C C . PHE B 1 289 ? -5.305 -15.516 -31.047 1 96.5 289 PHE B C 1
ATOM 5377 O O . PHE B 1 289 ? -5.117 -16.469 -31.812 1 96.5 289 PHE B O 1
ATOM 5384 N N . ALA B 1 290 ? -6.457 -15.078 -30.703 1 97.69 290 ALA B N 1
ATOM 5385 C CA . ALA B 1 290 ? -7.676 -15.711 -31.188 1 97.69 290 ALA B CA 1
ATOM 5386 C C . ALA B 1 290 ? -7.727 -15.688 -32.719 1 97.69 290 ALA B C 1
ATOM 5388 O O . ALA B 1 290 ? -8.086 -16.688 -33.344 1 97.69 290 ALA B O 1
ATOM 5389 N N . ALA B 1 291 ? -7.422 -14.555 -33.281 1 98.06 291 ALA B N 1
ATOM 5390 C CA . ALA B 1 291 ? -7.441 -14.414 -34.75 1 98.06 291 ALA B CA 1
ATOM 5391 C C . ALA B 1 291 ? -6.426 -15.352 -35.375 1 98.06 291 ALA B C 1
ATOM 5393 O O . ALA B 1 291 ? -6.727 -15.992 -36.406 1 98.06 291 ALA B O 1
ATOM 5394 N N . GLU B 1 292 ? -5.203 -15.367 -34.844 1 98.31 292 GLU B N 1
ATOM 5395 C CA . GLU B 1 292 ? -4.152 -16.234 -35.375 1 98.31 292 GLU B CA 1
ATOM 5396 C C . GLU B 1 292 ? -4.555 -17.703 -35.25 1 98.31 292 GLU B C 1
ATOM 5398 O O . GLU B 1 292 ? -4.336 -18.484 -36.188 1 98.31 292 GLU B O 1
ATOM 5403 N N . LEU B 1 293 ? -5.141 -18.094 -34.188 1 98.62 293 LEU B N 1
ATOM 5404 C CA . LEU B 1 293 ? -5.555 -19.484 -34 1 98.62 293 LEU B CA 1
ATOM 5405 C C . LEU B 1 293 ? -6.695 -19.859 -34.938 1 98.62 293 LEU B C 1
ATOM 5407 O O . LEU B 1 293 ? -6.746 -20.984 -35.438 1 98.62 293 LEU B O 1
ATOM 5411 N N . ALA B 1 294 ? -7.637 -18.922 -35.094 1 98.56 294 ALA B N 1
ATOM 5412 C CA . ALA B 1 294 ? -8.742 -19.141 -36.031 1 98.56 294 ALA B CA 1
ATOM 5413 C C . ALA B 1 294 ? -8.242 -19.344 -37.438 1 98.56 294 ALA B C 1
ATOM 5415 O O . ALA B 1 294 ? -8.812 -20.125 -38.219 1 98.56 294 ALA B O 1
ATOM 5416 N N . ALA B 1 295 ? -7.215 -18.609 -37.75 1 98.44 295 ALA B N 1
ATOM 5417 C CA . ALA B 1 295 ? -6.656 -18.656 -39.094 1 98.44 295 ALA B CA 1
ATOM 5418 C C . ALA B 1 295 ? -5.723 -19.859 -39.25 1 98.44 295 ALA B C 1
ATOM 5420 O O . ALA B 1 295 ? -5.355 -20.219 -40.375 1 98.44 295 ALA B O 1
ATOM 5421 N N . ALA B 1 296 ? -5.332 -20.516 -38.156 1 98.5 296 ALA B N 1
ATOM 5422 C CA . ALA B 1 296 ? -4.371 -21.609 -38.188 1 98.5 296 ALA B CA 1
ATOM 5423 C C . ALA B 1 296 ? -5.043 -22.906 -38.625 1 98.5 296 ALA B C 1
ATOM 5425 O O . ALA B 1 296 ? -5.133 -23.859 -37.844 1 98.5 296 ALA B O 1
ATOM 5426 N N . GLU B 1 297 ? -5.348 -23.016 -39.875 1 98.06 297 GLU B N 1
ATOM 5427 C CA . GLU B 1 297 ? -6.109 -24.141 -40.438 1 98.06 297 GLU B CA 1
ATOM 5428 C C . GLU B 1 297 ? -5.328 -25.453 -40.312 1 98.06 297 GLU B C 1
ATOM 5430 O O . GLU B 1 297 ? -5.91 -26.5 -40.031 1 98.06 297 GLU B O 1
ATOM 5435 N N . ARG B 1 298 ? -4.055 -25.375 -40.531 1 98.38 298 ARG B N 1
ATOM 5436 C CA . ARG B 1 298 ? -3.236 -26.578 -40.469 1 98.38 298 ARG B CA 1
ATOM 5437 C C . ARG B 1 298 ? -3.24 -27.141 -39.031 1 98.38 298 ARG B C 1
ATOM 5439 O O . ARG B 1 298 ? -3.371 -28.359 -38.844 1 98.38 298 ARG B O 1
ATOM 5446 N N . PHE B 1 299 ? -3.062 -26.312 -38.125 1 98.31 299 PHE B N 1
ATOM 5447 C CA . PHE B 1 299 ? -3.131 -26.734 -36.75 1 98.31 299 PHE B CA 1
ATOM 5448 C C . PHE B 1 299 ? -4.484 -27.359 -36.438 1 98.31 299 PHE B C 1
ATOM 5450 O O . PHE B 1 299 ? -4.555 -28.484 -35.969 1 98.31 299 PHE B O 1
ATOM 5457 N N . ARG B 1 300 ? -5.602 -26.641 -36.688 1 98.56 300 ARG B N 1
ATOM 5458 C CA . ARG B 1 300 ? -6.945 -27.078 -36.312 1 98.56 300 ARG B CA 1
ATOM 5459 C C . ARG B 1 300 ? -7.285 -28.406 -37 1 98.56 300 ARG B C 1
ATOM 5461 O O . ARG B 1 300 ? -7.797 -29.328 -36.344 1 98.56 300 ARG B O 1
ATOM 5468 N N . MET B 1 301 ? -6.93 -28.5 -38.25 1 98.25 301 MET B N 1
ATOM 5469 C CA . MET B 1 301 ? -7.258 -29.719 -39 1 98.25 301 MET B CA 1
ATOM 5470 C C . MET B 1 301 ? -6.441 -30.906 -38.5 1 98.25 301 MET B C 1
ATOM 5472 O O . MET B 1 301 ? -6.965 -32 -38.406 1 98.25 301 MET B O 1
ATOM 5476 N N . SER B 1 302 ? -5.164 -30.672 -38.281 1 98.69 302 SER B N 1
ATOM 5477 C CA . SER B 1 302 ? -4.309 -31.766 -37.812 1 98.69 302 SER B CA 1
ATOM 5478 C C . SER B 1 302 ? -4.723 -32.219 -36.406 1 98.69 302 SER B C 1
ATOM 5480 O O . SER B 1 302 ? -4.609 -33.406 -36.094 1 98.69 302 SER B O 1
ATOM 5482 N N . LEU B 1 303 ? -5.148 -31.328 -35.625 1 98.75 303 LEU B N 1
ATOM 5483 C CA . LEU B 1 303 ? -5.625 -31.703 -34.281 1 98.75 303 LEU B CA 1
ATOM 5484 C C . LEU B 1 303 ? -6.891 -32.531 -34.375 1 98.75 303 LEU B C 1
ATOM 5486 O O . LEU B 1 303 ? -7.027 -33.531 -33.656 1 98.75 303 LEU B O 1
ATOM 5490 N N . ARG B 1 304 ? -7.824 -32.156 -35.219 1 98.31 304 ARG B N 1
ATOM 5491 C CA . ARG B 1 304 ? -9.039 -32.938 -35.469 1 98.31 304 ARG B CA 1
ATOM 5492 C C . ARG B 1 304 ? -8.703 -34.344 -35.969 1 98.31 304 ARG B C 1
ATOM 5494 O O . ARG B 1 304 ? -9.328 -35.312 -35.562 1 98.31 304 ARG B O 1
ATOM 5501 N N . ALA B 1 305 ? -7.781 -34.344 -36.812 1 98.31 305 ALA B N 1
ATOM 5502 C CA . ALA B 1 305 ? -7.359 -35.625 -37.375 1 98.31 305 ALA B CA 1
ATOM 5503 C C . ALA B 1 305 ? -6.77 -36.531 -36.281 1 98.31 305 ALA B C 1
ATOM 5505 O O . ALA B 1 305 ? -7.035 -37.719 -36.25 1 98.31 305 ALA B O 1
ATOM 5506 N N . ALA B 1 306 ? -5.949 -35.969 -35.5 1 98.25 306 ALA B N 1
ATOM 5507 C CA . ALA B 1 306 ? -5.375 -36.75 -34.406 1 98.25 306 ALA B CA 1
ATOM 5508 C C . ALA B 1 306 ? -6.469 -37.281 -33.469 1 98.25 306 ALA B C 1
ATOM 5510 O O . ALA B 1 306 ? -6.434 -38.438 -33.062 1 98.25 306 ALA B O 1
ATOM 5511 N N . HIS B 1 307 ? -7.398 -36.469 -33.188 1 98.12 307 HIS B N 1
ATOM 5512 C CA . HIS B 1 307 ? -8.516 -36.875 -32.344 1 98.12 307 HIS B CA 1
ATOM 5513 C C . HIS B 1 307 ? -9.32 -38 -32.969 1 98.12 307 HIS B C 1
ATOM 5515 O O . HIS B 1 307 ? -9.672 -38.969 -32.312 1 98.12 307 HIS B O 1
ATOM 5521 N N . ALA B 1 308 ? -9.602 -37.844 -34.219 1 97.31 308 ALA B N 1
ATOM 5522 C CA . ALA B 1 308 ? -10.367 -38.844 -34.969 1 97.31 308 ALA B CA 1
ATOM 5523 C C . ALA B 1 308 ? -9.633 -40.188 -34.969 1 97.31 308 ALA B C 1
ATOM 5525 O O . ALA B 1 308 ? -10.266 -41.25 -35 1 97.31 308 ALA B O 1
ATOM 5526 N N . ALA B 1 309 ? -8.352 -40.125 -34.938 1 97.69 309 ALA B N 1
ATOM 5527 C CA . ALA B 1 309 ? -7.523 -41.312 -34.969 1 97.69 309 ALA B CA 1
ATOM 5528 C C . ALA B 1 309 ? -7.387 -41.938 -33.594 1 97.69 309 ALA B C 1
ATOM 5530 O O . ALA B 1 309 ? -6.742 -42.969 -33.406 1 97.69 309 ALA B O 1
ATOM 5531 N N . GLY B 1 310 ? -7.91 -41.281 -32.625 1 97.44 310 GLY B N 1
ATOM 5532 C CA . GLY B 1 310 ? -7.906 -41.812 -31.266 1 97.44 310 GLY B CA 1
ATOM 5533 C C . GLY B 1 310 ? -6.672 -41.438 -30.484 1 97.44 310 GLY B C 1
ATOM 5534 O O . GLY B 1 310 ? -6.41 -42 -29.406 1 97.44 310 GLY B O 1
ATOM 5535 N N . VAL B 1 311 ? -5.906 -40.5 -31.016 1 98.12 311 VAL B N 1
ATOM 5536 C CA . VAL B 1 311 ? -4.723 -40.0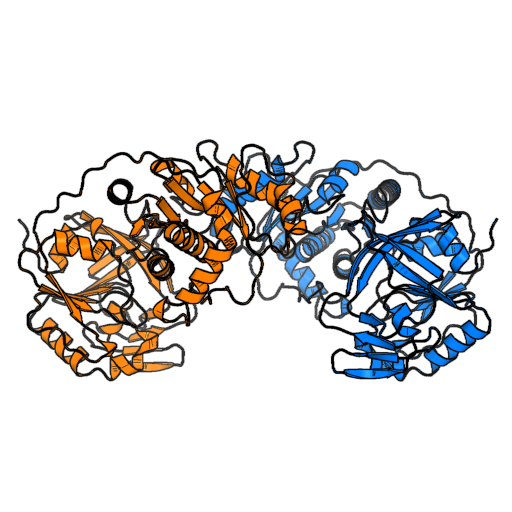31 -30.312 1 98.12 311 VAL B CA 1
ATOM 5537 C C . VAL B 1 311 ? -5.137 -39.312 -29.031 1 98.12 311 VAL B C 1
ATOM 5539 O O . VAL B 1 311 ? -5.961 -38.406 -29.062 1 98.12 311 VAL B O 1
ATOM 5542 N N . PRO B 1 312 ? -4.59 -39.75 -27.859 1 98.56 312 PRO B N 1
ATOM 5543 C CA . PRO B 1 312 ? -4.938 -39.031 -26.609 1 98.56 312 PRO B CA 1
ATOM 5544 C C . PRO B 1 312 ? -4.539 -37.562 -26.625 1 98.56 312 PRO B C 1
ATOM 5546 O O . PRO B 1 312 ? -3.436 -37.219 -27.062 1 98.56 312 PRO B O 1
ATOM 5549 N N . ILE B 1 313 ? -5.449 -36.719 -26.141 1 98.75 313 ILE B N 1
ATOM 5550 C CA . ILE B 1 313 ? -5.227 -35.281 -26.078 1 98.75 313 ILE B CA 1
ATOM 5551 C C . ILE B 1 313 ? -5.57 -34.75 -24.688 1 98.75 313 ILE B C 1
ATOM 5553 O O . ILE B 1 313 ? -6.664 -35.031 -24.172 1 98.75 313 ILE B O 1
ATOM 5557 N N . LEU B 1 314 ? -4.66 -34.156 -24.047 1 98.81 314 LEU B N 1
ATOM 5558 C CA . LEU B 1 314 ? -4.895 -33.438 -22.781 1 98.81 314 LEU B CA 1
ATOM 5559 C C . LEU B 1 314 ? -4.898 -31.922 -23.016 1 98.81 314 LEU B C 1
ATOM 5561 O O . LEU B 1 314 ? -3.902 -31.359 -23.469 1 98.81 314 LEU B O 1
ATOM 5565 N N . ALA B 1 315 ? -6.004 -31.266 -22.734 1 98.75 315 ALA B N 1
ATOM 5566 C CA . ALA B 1 315 ? -6.156 -29.828 -22.922 1 98.75 315 ALA B CA 1
ATOM 5567 C C . ALA B 1 315 ? -6.453 -29.141 -21.594 1 98.75 315 ALA B C 1
ATOM 5569 O O . ALA B 1 315 ? -7.453 -29.438 -20.938 1 98.75 315 ALA B O 1
ATOM 5570 N N . GLU B 1 316 ? -5.602 -28.141 -21.281 1 98.5 316 GLU B N 1
ATOM 5571 C CA . GLU B 1 316 ? -5.719 -27.453 -20 1 98.5 316 GLU B CA 1
ATOM 5572 C C . GLU B 1 316 ? -6.023 -25.969 -20.203 1 98.5 316 GLU B C 1
ATOM 5574 O O . GLU B 1 316 ? -5.289 -25.266 -20.906 1 98.5 316 GLU B O 1
ATOM 5579 N N . CYS B 1 317 ? -7.035 -25.453 -19.547 1 97.31 317 CYS B N 1
ATOM 5580 C CA . CYS B 1 317 ? -7.398 -24.047 -19.531 1 97.31 317 CYS B CA 1
ATOM 5581 C C . CYS B 1 317 ? -7.348 -23.438 -20.922 1 97.31 317 CYS B C 1
ATOM 5583 O O . CYS B 1 317 ? -8.141 -23.797 -21.797 1 97.31 317 CYS B O 1
ATOM 5585 N N . GLY B 1 318 ? -6.262 -22.641 -21.25 1 96.75 318 GLY B N 1
ATOM 5586 C CA . GLY B 1 318 ? -6.141 -22.141 -22.609 1 96.75 318 GLY B CA 1
ATOM 5587 C C . GLY B 1 318 ? -6.199 -23.234 -23.656 1 96.75 318 GLY B C 1
ATOM 5588 O O . GLY B 1 318 ? -6.727 -23.031 -24.75 1 96.75 318 GLY B O 1
ATOM 5589 N N . GLY B 1 319 ? -5.637 -24.344 -23.359 1 98.5 319 GLY B N 1
ATOM 5590 C CA . GLY B 1 319 ? -5.75 -25.5 -24.234 1 98.5 319 GLY B CA 1
ATOM 5591 C C . GLY B 1 319 ? -7.184 -25.969 -24.422 1 98.5 319 GLY B C 1
ATOM 5592 O O . GLY B 1 319 ? -7.578 -26.328 -25.531 1 98.5 319 GLY B O 1
ATOM 5593 N N . MET B 1 320 ? -7.918 -25.969 -23.359 1 97.56 320 MET B N 1
ATOM 5594 C CA . MET B 1 320 ? -9.336 -26.328 -23.453 1 97.56 320 MET B CA 1
ATOM 5595 C C . MET B 1 320 ? -10.086 -25.328 -24.328 1 97.56 320 MET B C 1
ATOM 5597 O O . MET B 1 320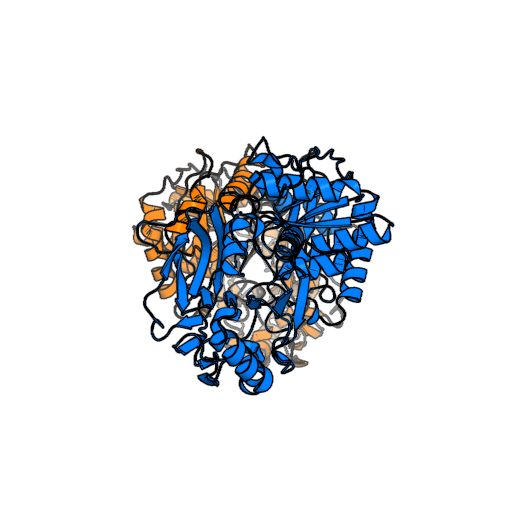 ? -10.945 -25.719 -25.125 1 97.56 320 MET B O 1
ATOM 5601 N N . VAL B 1 321 ? -9.781 -24.094 -24.188 1 96.88 321 VAL B N 1
ATOM 5602 C CA . VAL B 1 321 ? -10.406 -23.062 -25 1 96.88 321 VAL B CA 1
ATOM 5603 C C . VAL B 1 321 ? -10.109 -23.297 -26.469 1 96.88 321 VAL B C 1
ATOM 5605 O O . VAL B 1 321 ? -10.992 -23.156 -27.312 1 96.88 321 VAL B O 1
ATOM 5608 N N . ALA B 1 322 ? -8.922 -23.734 -26.781 1 98 322 ALA B N 1
ATOM 5609 C CA . ALA B 1 322 ? -8.484 -23.938 -28.156 1 98 322 ALA B CA 1
ATOM 5610 C C . ALA B 1 322 ? -9.219 -25.109 -28.797 1 98 322 ALA B C 1
ATOM 5612 O O . ALA B 1 322 ? -9.266 -25.219 -30.016 1 98 322 ALA B O 1
ATOM 5613 N N . VAL B 1 323 ? -9.797 -25.984 -28.016 1 97.75 323 VAL B N 1
ATOM 5614 C CA . VAL B 1 323 ? -10.469 -27.141 -28.594 1 97.75 323 VAL B CA 1
ATOM 5615 C C . VAL B 1 323 ? -11.984 -26.922 -28.562 1 97.75 323 VAL B C 1
ATOM 5617 O O . VAL B 1 323 ? -12.75 -27.812 -28.938 1 97.75 323 VAL B O 1
ATOM 5620 N N . ALA B 1 324 ? -12.445 -25.812 -28.094 1 97 324 ALA B N 1
ATOM 5621 C CA . ALA B 1 324 ? -13.859 -25.453 -28.141 1 97 324 ALA B CA 1
ATOM 5622 C C . ALA B 1 324 ? -14.312 -25.172 -29.578 1 97 324 ALA B C 1
ATOM 5624 O O . ALA B 1 324 ? -13.5 -25.188 -30.5 1 97 324 ALA B O 1
ATOM 5625 N N . THR B 1 325 ? -15.625 -24.969 -29.703 1 96.75 325 THR B N 1
ATOM 5626 C CA . THR B 1 325 ? -16.141 -24.609 -31.016 1 96.75 325 THR B CA 1
ATOM 5627 C C . THR B 1 325 ? -15.742 -23.172 -31.375 1 96.75 325 THR B C 1
ATOM 5629 O O . THR B 1 325 ? -15.266 -22.938 -32.5 1 96.75 325 THR B O 1
ATOM 5632 N N . THR B 1 326 ? -16 -22.266 -30.406 1 96.94 326 THR B N 1
ATOM 5633 C CA . THR B 1 326 ? -15.648 -20.875 -30.641 1 96.94 326 THR B CA 1
ATOM 5634 C C . THR B 1 326 ? -15.148 -20.219 -29.375 1 96.94 326 THR B C 1
ATOM 5636 O O . THR B 1 326 ? -15.406 -20.703 -28.266 1 96.94 326 THR B O 1
ATOM 5639 N N . LEU B 1 327 ? -14.398 -19.141 -29.547 1 97.44 327 LEU B N 1
ATOM 5640 C CA . LEU B 1 327 ? -13.938 -18.234 -28.5 1 97.44 327 LEU B CA 1
ATOM 5641 C C . LEU B 1 327 ? -14.375 -16.797 -28.797 1 97.44 327 LEU B C 1
ATOM 5643 O O . LEU B 1 327 ? -14.094 -16.266 -29.875 1 97.44 327 LEU B O 1
ATOM 5647 N N . GLU B 1 328 ? -15.102 -16.234 -27.906 1 97.38 328 GLU B N 1
ATOM 5648 C CA . GLU B 1 328 ? -15.453 -14.812 -28 1 97.38 328 GLU B CA 1
ATOM 5649 C C . GLU B 1 328 ? -14.555 -13.977 -27.094 1 97.38 328 GLU B C 1
ATOM 5651 O O . GLU B 1 328 ? -14.516 -14.188 -25.875 1 97.38 328 GLU B O 1
ATOM 5656 N N . THR B 1 329 ? -13.898 -13.031 -27.719 1 96.38 329 THR B N 1
ATOM 5657 C CA . THR B 1 329 ? -12.969 -12.195 -26.969 1 96.38 329 THR B CA 1
ATOM 5658 C C . THR B 1 329 ? -13.703 -11.078 -26.234 1 96.38 329 THR B C 1
ATOM 5660 O O . THR B 1 329 ? -14.922 -10.93 -26.375 1 96.38 329 THR B O 1
ATOM 5663 N N . LEU B 1 330 ? -13.039 -10.32 -25.438 1 92.94 330 LEU B N 1
ATOM 5664 C CA . LEU B 1 330 ? -13.633 -9.297 -24.594 1 92.94 330 LEU B CA 1
ATOM 5665 C C . LEU B 1 330 ? -14.312 -8.219 -25.438 1 92.94 330 LEU B C 1
ATOM 5667 O O . LEU B 1 330 ? -15.297 -7.617 -25.016 1 92.94 330 LEU B O 1
ATOM 5671 N N . ASP B 1 331 ? -13.789 -8 -26.641 1 93.19 331 ASP B N 1
ATOM 5672 C CA . ASP B 1 331 ? -14.344 -6.977 -27.531 1 93.19 331 ASP B CA 1
ATOM 5673 C C . ASP B 1 331 ? -15.562 -7.5 -28.281 1 93.19 331 ASP B C 1
ATOM 5675 O O . ASP B 1 331 ? -16.125 -6.805 -29.125 1 93.19 331 ASP B O 1
ATOM 5679 N N . GLY B 1 332 ? -15.906 -8.742 -28.094 1 94.19 332 GLY B N 1
ATOM 5680 C CA . GLY B 1 332 ? -17.141 -9.281 -28.641 1 94.19 332 GLY B CA 1
ATOM 5681 C C . GLY B 1 332 ? -16.938 -10.039 -29.938 1 94.19 332 GLY B C 1
ATOM 5682 O O . GLY B 1 332 ? -17.891 -10.547 -30.516 1 94.19 332 GLY B O 1
ATOM 5683 N N . GLN B 1 333 ? -15.742 -10.125 -30.391 1 97.31 333 GLN B N 1
ATOM 5684 C CA . GLN B 1 333 ? -15.477 -10.859 -31.625 1 97.31 333 GLN B CA 1
ATOM 5685 C C . GLN B 1 333 ? -15.438 -12.359 -31.375 1 97.31 333 GLN B C 1
ATOM 5687 O O . GLN B 1 333 ? -14.852 -12.82 -30.391 1 97.31 333 GLN B O 1
ATOM 5692 N N . ARG B 1 334 ? -16.047 -13.078 -32.25 1 97.31 334 ARG B N 1
ATOM 5693 C CA . ARG B 1 334 ? -16.109 -14.531 -32.125 1 97.31 334 ARG B CA 1
ATOM 5694 C C . ARG B 1 334 ? -15.211 -15.211 -33.156 1 97.31 334 ARG B C 1
ATOM 5696 O O . ARG B 1 334 ? -15.242 -14.875 -34.344 1 97.31 334 ARG B O 1
ATOM 5703 N N . TYR B 1 335 ? -14.352 -16.156 -32.719 1 98.25 335 TYR B N 1
ATOM 5704 C CA . TYR B 1 335 ? -13.375 -16.844 -33.562 1 98.25 335 TYR B CA 1
ATOM 5705 C C . TYR B 1 335 ? -13.578 -18.359 -33.5 1 98.25 335 TYR B C 1
ATOM 5707 O O . TYR B 1 335 ? -13.797 -18.906 -32.406 1 98.25 335 TYR B O 1
ATOM 5715 N N . PRO B 1 336 ? -13.562 -19.078 -34.656 1 97.81 336 PRO B N 1
ATOM 5716 C CA . PRO B 1 336 ? -13.609 -20.531 -34.594 1 97.81 336 PRO B CA 1
ATOM 5717 C C . PRO B 1 336 ? -12.352 -21.156 -34 1 97.81 336 PRO B C 1
ATOM 5719 O O . PRO B 1 336 ? -11.242 -20.656 -34.219 1 97.81 336 PRO B O 1
ATOM 5722 N N . MET B 1 337 ? -12.492 -22.172 -33.25 1 97.88 337 MET B N 1
ATOM 5723 C CA . MET B 1 337 ? -11.414 -22.969 -32.688 1 97.88 337 MET B CA 1
ATOM 5724 C C . MET B 1 337 ? -11.453 -24.391 -33.25 1 97.88 337 MET B C 1
ATOM 5726 O O . MET B 1 337 ? -12.062 -24.641 -34.312 1 97.88 337 MET B O 1
ATOM 5730 N N . ALA B 1 338 ? -10.836 -25.328 -32.594 1 97.69 338 ALA B N 1
ATOM 5731 C CA . ALA B 1 338 ? -10.664 -26.641 -33.219 1 97.69 338 ALA B CA 1
ATOM 5732 C C . ALA B 1 338 ? -11.969 -27.422 -33.188 1 97.69 338 ALA B C 1
ATOM 5734 O O . ALA B 1 338 ? -12.141 -28.375 -33.969 1 97.69 338 ALA B O 1
ATOM 5735 N N . GLY B 1 339 ? -12.844 -27.156 -32.25 1 96.12 339 GLY B N 1
ATOM 5736 C CA . GLY B 1 339 ? -14.188 -27.734 -32.25 1 96.12 339 GLY B CA 1
ATOM 5737 C C . GLY B 1 339 ? -14.227 -29.172 -31.766 1 96.12 339 GLY B C 1
ATOM 5738 O O . GLY B 1 339 ? -15.117 -29.922 -32.125 1 96.12 339 GLY B O 1
ATOM 5739 N N . LEU B 1 340 ? -13.289 -29.609 -31.016 1 96.88 340 LEU B N 1
ATOM 5740 C CA . LEU B 1 340 ? -13.281 -30.969 -30.484 1 96.88 340 LEU B CA 1
ATOM 5741 C C . LEU B 1 340 ? -14.211 -31.078 -29.281 1 96.88 340 LEU B C 1
ATOM 5743 O O . LEU B 1 340 ? -14.734 -32.156 -29 1 96.88 340 LEU B O 1
ATOM 5747 N N . LEU B 1 341 ? -14.281 -30.094 -28.516 1 95.62 341 LEU B N 1
ATOM 5748 C CA . LEU B 1 341 ? -15.195 -29.984 -27.375 1 95.62 341 LEU B CA 1
ATOM 5749 C C . LEU B 1 341 ? -16.328 -29 -27.688 1 95.62 341 LEU B C 1
ATOM 5751 O O . LEU B 1 341 ? -16.109 -27.781 -27.719 1 95.62 341 LEU B O 1
ATOM 5755 N N . PRO B 1 342 ? -17.5 -29.531 -27.859 1 92.69 342 PRO B N 1
ATOM 5756 C CA . PRO B 1 342 ? -18.594 -28.656 -28.281 1 92.69 342 PRO B CA 1
ATOM 5757 C C . PRO B 1 342 ? -18.906 -27.562 -27.266 1 92.69 342 PRO B C 1
ATOM 5759 O O . PRO B 1 342 ? -18.984 -27.844 -26.062 1 92.69 342 PRO B O 1
ATOM 5762 N N . GLY B 1 343 ? -19.078 -26.391 -27.797 1 91.19 343 GLY B N 1
ATOM 5763 C CA . GLY B 1 343 ? -19.469 -25.281 -26.938 1 91.19 343 GLY B CA 1
ATOM 5764 C C . GLY B 1 343 ? -18.75 -23.984 -27.297 1 91.19 343 GLY B C 1
ATOM 5765 O O . GLY B 1 343 ? -17.828 -23.969 -28.109 1 91.19 343 GLY B O 1
ATOM 5766 N N . HIS B 1 344 ? -19.297 -22.906 -26.672 1 94.94 344 HIS B N 1
ATOM 5767 C CA . HIS B 1 344 ? -18.797 -21.562 -26.922 1 94.94 344 HIS B CA 1
ATOM 5768 C C . HIS B 1 344 ? -18.203 -20.953 -25.656 1 94.94 344 HIS B C 1
ATOM 5770 O O . HIS B 1 344 ? -18.844 -20.938 -24.609 1 94.94 344 HIS B O 1
ATOM 5776 N N . VAL B 1 345 ? -16.953 -20.5 -25.828 1 96 345 VAL B N 1
ATOM 5777 C CA . VAL B 1 345 ? -16.281 -19.875 -24.688 1 96 345 VAL B CA 1
ATOM 5778 C C . VAL B 1 345 ? -16.312 -18.359 -24.844 1 96 345 VAL B C 1
ATOM 5780 O O . VAL B 1 345 ? -16.078 -17.828 -25.922 1 96 345 VAL B O 1
ATOM 5783 N N . VAL B 1 346 ? -16.609 -17.656 -23.703 1 96.06 346 VAL B N 1
ATOM 5784 C CA . VAL B 1 346 ? -16.703 -16.203 -23.719 1 96.06 346 VAL B CA 1
ATOM 5785 C C . VAL B 1 346 ? -15.758 -15.625 -22.656 1 96.06 346 VAL B C 1
ATOM 5787 O O . VAL B 1 346 ? -15.82 -16 -21.484 1 96.06 346 VAL B O 1
ATOM 5790 N N . MET B 1 347 ? -14.945 -14.727 -23.172 1 94.75 347 MET B N 1
ATOM 5791 C CA . MET B 1 347 ? -14.102 -14.008 -22.219 1 94.75 347 MET B CA 1
ATOM 5792 C C . MET B 1 347 ? -14.922 -12.992 -21.438 1 94.75 347 MET B C 1
ATOM 5794 O O . MET B 1 347 ? -15.875 -12.414 -21.953 1 94.75 347 MET B O 1
ATOM 5798 N N . GLN B 1 348 ? -14.531 -12.758 -20.188 1 91.81 348 GLN B N 1
ATOM 5799 C CA . GLN B 1 348 ? -15.18 -11.742 -19.359 1 91.81 348 GLN B CA 1
ATOM 5800 C C . GLN B 1 348 ? -14.156 -10.938 -18.562 1 91.81 348 GLN B C 1
ATOM 5802 O O . GLN B 1 348 ? -13 -11.359 -18.422 1 91.81 348 GLN B O 1
ATOM 5807 N N . SER B 1 349 ? -14.586 -9.805 -18.078 1 83.81 349 SER B N 1
ATOM 5808 C CA . SER B 1 349 ? -13.695 -8.891 -17.359 1 83.81 349 SER B CA 1
ATOM 5809 C C . SER B 1 349 ? -13.5 -9.336 -15.914 1 83.81 349 SER B C 1
ATOM 5811 O O . SER B 1 349 ? -12.461 -9.047 -15.305 1 83.81 349 SER B O 1
ATOM 5813 N N . ARG B 1 350 ? -14.438 -10.031 -15.445 1 82.56 350 ARG B N 1
ATOM 5814 C CA . ARG B 1 350 ? -14.359 -10.477 -14.055 1 82.56 350 ARG B CA 1
ATOM 5815 C C . ARG B 1 350 ? -13.758 -11.875 -13.961 1 82.56 350 ARG B C 1
ATOM 5817 O O . ARG B 1 350 ? -13.969 -12.711 -14.844 1 82.56 350 ARG B O 1
ATOM 5824 N N . LEU B 1 351 ? -13.055 -12.141 -12.922 1 78.88 351 LEU B N 1
ATOM 5825 C CA . LEU B 1 351 ? -12.484 -13.453 -12.633 1 78.88 351 LEU B CA 1
ATOM 5826 C C . LEU B 1 351 ? -13.578 -14.508 -12.539 1 78.88 351 LEU B C 1
ATOM 5828 O O . LEU B 1 351 ? -14.586 -14.305 -11.859 1 78.88 351 LEU B O 1
ATOM 5832 N N . ALA B 1 352 ? -13.328 -15.562 -13.227 1 78.75 352 ALA B N 1
ATOM 5833 C CA . ALA B 1 352 ? -14.312 -16.641 -13.234 1 78.75 352 ALA B CA 1
ATOM 5834 C C . ALA B 1 352 ? -14.039 -17.641 -12.125 1 78.75 352 ALA B C 1
ATOM 5836 O O . ALA B 1 352 ? -14.969 -18.094 -11.445 1 78.75 352 ALA B O 1
ATOM 5837 N N . ALA B 1 353 ? -12.781 -17.984 -11.914 1 78.25 353 ALA B N 1
ATOM 5838 C CA . ALA B 1 353 ? -12.422 -18.953 -10.875 1 78.25 353 ALA B CA 1
ATOM 5839 C C . ALA B 1 353 ? -10.953 -18.828 -10.492 1 78.25 353 ALA B C 1
ATOM 5841 O O . ALA B 1 353 ? -10.117 -18.438 -11.32 1 78.25 353 ALA B O 1
ATOM 5842 N N . LEU B 1 354 ? -10.719 -19.172 -9.227 1 81.31 354 LEU B N 1
ATOM 5843 C CA . LEU B 1 354 ? -9.367 -19.172 -8.672 1 81.31 354 LEU B CA 1
ATOM 5844 C C . LEU B 1 354 ? -9.25 -20.156 -7.516 1 81.31 354 LEU B C 1
ATOM 5846 O O . LEU B 1 354 ? -10.156 -20.266 -6.688 1 81.31 354 LEU B O 1
ATOM 5850 N N . GLY B 1 355 ? -8.141 -20.922 -7.582 1 90.06 355 GLY B N 1
ATOM 5851 C CA . GLY B 1 355 ? -7.891 -21.734 -6.398 1 90.06 355 GLY B CA 1
ATOM 5852 C C . GLY B 1 355 ? -7.297 -23.094 -6.723 1 90.06 355 GLY B C 1
ATOM 5853 O O . GLY B 1 355 ? -7.355 -23.547 -7.871 1 90.06 355 GLY B O 1
ATOM 5854 N N . GLY B 1 356 ? -6.816 -23.734 -5.707 1 93.81 356 GLY B N 1
ATOM 5855 C CA . GLY B 1 356 ? -6.289 -25.078 -5.844 1 93.81 356 GLY B CA 1
ATOM 5856 C C . GLY B 1 356 ? -7.355 -26.109 -6.172 1 93.81 356 GLY B C 1
ATOM 5857 O O . GLY B 1 356 ? -8.508 -25.969 -5.754 1 93.81 356 GLY B O 1
ATOM 5858 N N . GLN B 1 357 ? -6.973 -27.062 -6.945 1 96.12 357 GLN B N 1
ATOM 5859 C CA . GLN B 1 357 ? -7.848 -28.141 -7.391 1 96.12 357 GLN B CA 1
ATOM 5860 C C . GLN B 1 357 ? -7.238 -29.516 -7.07 1 96.12 357 GLN B C 1
ATOM 5862 O O . GLN B 1 357 ? -6.016 -29.672 -7.094 1 96.12 357 GLN B O 1
ATOM 5867 N N . ARG B 1 358 ? -8.078 -30.438 -6.801 1 96.06 358 ARG B N 1
ATOM 5868 C CA . ARG B 1 358 ? -7.648 -31.828 -6.602 1 96.06 358 ARG B CA 1
ATOM 5869 C C . ARG B 1 358 ? -8.641 -32.812 -7.23 1 96.06 358 ARG B C 1
ATOM 5871 O O . ARG B 1 358 ? -9.852 -32.594 -7.184 1 96.06 358 ARG B O 1
ATOM 5878 N N . LEU B 1 359 ? -8.18 -33.812 -7.848 1 96.94 359 LEU B N 1
ATOM 5879 C CA . LEU B 1 359 ? -8.961 -34.906 -8.43 1 96.94 359 LEU B CA 1
ATOM 5880 C C . LEU B 1 359 ? -8.5 -36.25 -7.891 1 96.94 359 LEU B C 1
ATOM 5882 O O . LEU B 1 359 ? -7.355 -36.656 -8.125 1 96.94 359 LEU B O 1
ATOM 5886 N N . VAL B 1 360 ? -9.391 -36.906 -7.195 1 95.94 360 VAL B N 1
ATOM 5887 C CA . VAL B 1 360 ? -9.07 -38.219 -6.617 1 95.94 360 VAL B CA 1
ATOM 5888 C C . VAL B 1 360 ? -9.484 -39.312 -7.582 1 95.94 360 VAL B C 1
ATOM 5890 O O . VAL B 1 360 ? -10.664 -39.469 -7.922 1 95.94 360 VAL B O 1
ATOM 5893 N N . LEU B 1 361 ? -8.523 -40.094 -8.031 1 95.88 361 LEU B N 1
ATOM 5894 C CA . LEU B 1 361 ? -8.719 -41.25 -8.898 1 95.88 361 LEU B CA 1
ATOM 5895 C C . LEU B 1 361 ? -8.062 -42.5 -8.297 1 95.88 361 LEU B C 1
ATOM 5897 O O . LEU B 1 361 ? -7.23 -42.375 -7.395 1 95.88 361 LEU B O 1
ATOM 5901 N N . PRO B 1 362 ? -8.453 -43.656 -8.75 1 92.81 362 PRO B N 1
ATOM 5902 C CA . PRO B 1 362 ? -7.836 -44.875 -8.227 1 92.81 362 PRO B CA 1
ATOM 5903 C C . PRO B 1 362 ? -6.32 -44.906 -8.43 1 92.81 362 PRO B C 1
ATOM 5905 O O . PRO B 1 362 ? -5.594 -45.438 -7.586 1 92.81 362 PRO B O 1
ATOM 5908 N N . GLU B 1 363 ? -5.844 -44.25 -9.477 1 91.31 363 GLU B N 1
ATOM 5909 C CA . GLU B 1 363 ? -4.426 -44.25 -9.82 1 91.31 363 GLU B CA 1
ATOM 5910 C C . GLU B 1 363 ? -3.645 -43.281 -8.961 1 91.31 363 GLU B C 1
ATOM 5912 O O . GLU B 1 363 ? -2.414 -43.312 -8.906 1 91.31 363 GLU B O 1
ATOM 5917 N N . GLY B 1 364 ? -4.395 -42.344 -8.344 1 94.56 364 GLY B N 1
ATOM 5918 C CA . GLY B 1 364 ? -3.744 -41.344 -7.52 1 94.56 364 GLY B CA 1
ATOM 5919 C C . GLY B 1 364 ? -4.531 -40.031 -7.422 1 94.56 364 GLY B C 1
ATOM 5920 O O . GLY B 1 364 ? -5.555 -39.875 -8.086 1 94.56 364 GLY B O 1
ATOM 5921 N N . THR B 1 365 ? -4.008 -39.188 -6.594 1 97.06 365 THR B N 1
ATOM 5922 C CA . THR B 1 365 ? -4.637 -37.875 -6.434 1 97.06 365 THR B CA 1
ATOM 5923 C C . THR B 1 365 ? -3.889 -36.812 -7.238 1 97.06 365 THR B C 1
ATOM 5925 O O . THR B 1 365 ? -2.758 -36.469 -6.902 1 97.06 365 THR B O 1
ATOM 5928 N N . LEU B 1 366 ? -4.516 -36.344 -8.227 1 97.88 366 LEU B N 1
ATOM 5929 C CA . LEU B 1 366 ? -3.945 -35.312 -9.094 1 97.88 366 LEU B CA 1
ATOM 5930 C C . LEU B 1 366 ? -4.281 -33.906 -8.57 1 97.88 366 LEU B C 1
ATOM 5932 O O . LEU B 1 366 ? -5.434 -33.625 -8.234 1 97.88 366 LEU B O 1
ATOM 5936 N N . THR B 1 367 ? -3.232 -33.062 -8.438 1 97.81 367 THR B N 1
ATOM 5937 C CA . THR B 1 367 ? -3.439 -31.719 -7.926 1 97.81 367 THR B CA 1
ATOM 5938 C C . THR B 1 367 ? -3.131 -30.672 -9 1 97.81 367 THR B C 1
ATOM 5940 O O . THR B 1 367 ? -2.504 -31 -10.016 1 97.81 367 THR B O 1
ATOM 5943 N N . GLY B 1 368 ? -3.648 -29.469 -8.828 1 97.56 368 GLY B N 1
ATOM 5944 C CA . GLY B 1 368 ? -3.441 -28.328 -9.703 1 97.56 368 GLY B CA 1
ATOM 5945 C C . GLY B 1 368 ? -4.137 -27.062 -9.219 1 97.56 368 GLY B C 1
ATOM 5946 O O . GLY B 1 368 ? -4.309 -26.859 -8.016 1 97.56 368 GLY B O 1
ATOM 5947 N N . HIS B 1 369 ? -4.34 -26.188 -10.188 1 96.38 369 HIS B N 1
ATOM 5948 C CA . HIS B 1 369 ? -5.039 -24.953 -9.852 1 96.38 369 HIS B CA 1
ATOM 5949 C C . HIS B 1 369 ? -5.824 -24.406 -11.039 1 96.38 369 HIS B C 1
ATOM 5951 O O . HIS B 1 369 ? -5.645 -24.875 -12.164 1 96.38 369 HIS B O 1
ATOM 5957 N N . THR B 1 370 ? -6.762 -23.547 -10.695 1 95.06 370 THR B N 1
ATOM 5958 C CA . THR B 1 370 ? -7.523 -22.875 -11.742 1 95.06 370 THR B CA 1
ATOM 5959 C C . THR B 1 370 ? -7.422 -21.359 -11.609 1 95.06 370 THR B C 1
ATOM 5961 O O . THR B 1 370 ? -7.273 -20.844 -10.5 1 95.06 370 THR B O 1
ATOM 5964 N N . PHE B 1 371 ? -7.379 -20.719 -12.719 1 91.06 371 PHE B N 1
ATOM 5965 C CA . PHE B 1 371 ? -7.395 -19.266 -12.852 1 91.06 371 PHE B CA 1
ATOM 5966 C C . PHE B 1 371 ? -7.773 -18.859 -14.266 1 91.06 371 PHE B C 1
ATOM 5968 O O . PHE B 1 371 ? -6.957 -18.969 -15.188 1 91.06 371 PHE B O 1
ATOM 5975 N N . HIS B 1 372 ? -8.945 -18.312 -14.422 1 91.5 372 HIS B N 1
ATOM 5976 C CA . HIS B 1 372 ? -9.352 -17.953 -15.773 1 91.5 372 HIS B CA 1
ATOM 5977 C C . HIS B 1 372 ? -10.445 -16.891 -15.758 1 91.5 372 HIS B C 1
ATOM 5979 O O . HIS B 1 372 ? -11.148 -16.734 -14.758 1 91.5 372 HIS B O 1
ATOM 5985 N N . TYR B 1 373 ? -10.602 -16.219 -16.875 1 91.31 373 TYR B N 1
ATOM 5986 C CA . TYR B 1 373 ? -11.562 -15.133 -17.062 1 91.31 373 TYR B CA 1
ATOM 5987 C C . TYR B 1 373 ? -12.594 -15.484 -18.125 1 91.31 373 TYR B C 1
ATOM 5989 O O . TYR B 1 373 ? -13.234 -14.602 -18.688 1 91.31 373 TYR B O 1
ATOM 5997 N N . SER B 1 374 ? -12.664 -16.672 -18.453 1 93.62 374 SER B N 1
ATOM 5998 C CA . SER B 1 374 ? -13.625 -17.109 -19.453 1 93.62 374 SER B CA 1
ATOM 5999 C C . SER B 1 374 ? -14.648 -18.078 -18.875 1 93.62 374 SER B C 1
ATOM 6001 O O . SER B 1 374 ? -14.406 -18.672 -17.828 1 93.62 374 SER B O 1
ATOM 6003 N N . ARG B 1 375 ? -15.75 -18.125 -19.5 1 92.69 375 ARG B N 1
ATOM 6004 C CA . ARG B 1 375 ? -16.797 -19.062 -19.125 1 92.69 375 ARG B CA 1
ATOM 6005 C C . ARG B 1 375 ? -17.406 -19.734 -20.344 1 92.69 375 ARG B C 1
ATOM 6007 O O . ARG B 1 375 ? -17.312 -19.219 -21.469 1 92.69 375 ARG B O 1
ATOM 6014 N N . TRP B 1 376 ? -17.938 -20.859 -20.062 1 90.94 376 TRP B N 1
ATOM 6015 C CA . TRP B 1 376 ? -18.703 -21.547 -21.109 1 90.94 376 TRP B CA 1
ATOM 6016 C C . TRP B 1 376 ? -20.125 -21 -21.156 1 90.94 376 TRP B C 1
ATOM 6018 O O . TRP B 1 376 ? -20.812 -20.922 -20.141 1 90.94 376 TRP B O 1
ATOM 6028 N N . GLU B 1 377 ? -20.625 -20.578 -22.297 1 84.69 377 GLU B N 1
ATOM 6029 C CA . GLU B 1 377 ? -22.016 -20.156 -22.438 1 84.69 377 GLU B CA 1
ATOM 6030 C C . GLU B 1 377 ? -22.969 -21.312 -22.188 1 84.69 377 GLU B C 1
ATOM 6032 O O . GLU B 1 377 ? -24 -21.141 -21.531 1 84.69 377 GLU B O 1
ATOM 6037 N N . THR B 1 378 ? -22.734 -22.422 -22.812 1 75.81 378 THR B N 1
ATOM 6038 C CA . THR B 1 378 ? -23.438 -23.672 -22.547 1 75.81 378 THR B CA 1
ATOM 6039 C C . THR B 1 378 ? -22.438 -24.797 -22.266 1 75.81 378 THR B C 1
ATOM 6041 O O . THR B 1 378 ? -21.438 -24.938 -22.984 1 75.81 378 THR B O 1
ATOM 6044 N N . PRO B 1 379 ? -22.75 -25.391 -21.109 1 70.81 379 PRO B N 1
ATOM 6045 C CA . PRO B 1 379 ? -21.812 -26.5 -20.875 1 70.81 379 PRO B CA 1
ATOM 6046 C C . PRO B 1 379 ? -21.719 -27.453 -22.062 1 70.81 379 PRO B C 1
ATOM 6048 O O . PRO B 1 379 ? -22.719 -27.703 -22.734 1 70.81 379 PRO B O 1
ATOM 6051 N N . PRO B 1 380 ? -20.5 -27.703 -22.422 1 69.81 380 PRO B N 1
ATOM 6052 C CA . PRO B 1 380 ? -20.344 -28.562 -23.594 1 69.81 380 PRO B CA 1
ATOM 6053 C C . PRO B 1 380 ? -21.125 -29.875 -23.484 1 69.81 380 PRO B C 1
ATOM 6055 O O . PRO B 1 380 ? -21.797 -30.297 -24.422 1 69.81 380 PRO B O 1
ATOM 6058 N N . GLN B 1 381 ? -20.766 -30.672 -22.625 1 80.94 381 GLN B N 1
ATOM 6059 C CA . GLN B 1 381 ? -21.422 -31.938 -22.312 1 80.94 381 GLN B CA 1
ATOM 6060 C C . GLN B 1 381 ? -21.406 -32.219 -20.828 1 80.94 381 GLN B C 1
ATOM 6062 O O . GLN B 1 381 ? -20.969 -31.391 -20.031 1 80.94 381 GLN B O 1
ATOM 6067 N N . THR B 1 382 ? -22.031 -33.281 -20.531 1 87.06 382 THR B N 1
ATOM 6068 C CA . THR B 1 382 ? -21.953 -33.719 -19.141 1 87.06 382 THR B CA 1
ATOM 6069 C C . THR B 1 382 ? -20.5 -34 -18.75 1 87.06 382 THR B C 1
ATOM 6071 O O . THR B 1 382 ? -19.812 -34.781 -19.422 1 87.06 382 THR B O 1
ATOM 6074 N N . PRO B 1 383 ? -20.062 -33.375 -17.75 1 92.25 383 PRO B N 1
ATOM 6075 C CA . PRO B 1 383 ? -18.688 -33.594 -17.328 1 92.25 383 PRO B CA 1
ATOM 6076 C C . PRO B 1 383 ? -18.438 -35.062 -16.891 1 92.25 383 PRO B C 1
ATOM 6078 O O . PRO B 1 383 ? -19.344 -35.688 -16.344 1 92.25 383 PRO B O 1
ATOM 6081 N N . TRP B 1 384 ? -17.25 -35.5 -17.188 1 93.88 384 TRP B N 1
ATOM 6082 C CA . TRP B 1 384 ? -16.828 -36.781 -16.719 1 93.88 384 TRP B CA 1
ATOM 6083 C C . TRP B 1 384 ? -16.719 -36.812 -15.195 1 93.88 384 TRP B C 1
ATOM 6085 O O . TRP B 1 384 ? -17.219 -37.75 -14.539 1 93.88 384 TRP B O 1
ATOM 6095 N N . ARG B 1 385 ? -16.094 -35.781 -14.711 1 93.88 385 ARG B N 1
ATOM 6096 C CA . ARG B 1 385 ? -15.898 -35.594 -13.273 1 93.88 385 ARG B CA 1
ATOM 6097 C C . ARG B 1 385 ? -15.719 -34.125 -12.93 1 93.88 385 ARG B C 1
ATOM 6099 O O . ARG B 1 385 ? -15.555 -33.281 -13.812 1 93.88 385 ARG B O 1
ATOM 6106 N N . PHE B 1 386 ? -15.852 -33.906 -11.617 1 93.88 386 PHE B N 1
ATOM 6107 C CA . PHE B 1 386 ? -15.492 -32.625 -11.07 1 93.88 386 PHE B CA 1
ATOM 6108 C C . PHE B 1 386 ? -14.297 -32.719 -10.141 1 93.88 386 PHE B C 1
ATOM 6110 O O . PHE B 1 386 ? -14.203 -33.656 -9.352 1 93.88 386 PHE B O 1
ATOM 6117 N N . ALA B 1 387 ? -13.391 -31.828 -10.352 1 94.56 387 ALA B N 1
ATOM 6118 C CA . ALA B 1 387 ? -12.359 -31.672 -9.328 1 94.56 387 ALA B CA 1
ATOM 6119 C C . ALA B 1 387 ? -12.945 -31.078 -8.055 1 94.56 387 ALA B C 1
ATOM 6121 O O . ALA B 1 387 ? -14.109 -30.688 -8.023 1 94.56 387 ALA B O 1
ATOM 6122 N N . GLU B 1 388 ? -12.109 -31.078 -7.051 1 92.81 388 GLU B N 1
ATOM 6123 C CA . GLU B 1 388 ? -12.453 -30.438 -5.789 1 92.81 388 GLU B CA 1
ATOM 6124 C C . GLU B 1 388 ? -11.5 -29.281 -5.48 1 92.81 388 GLU B C 1
ATOM 6126 O O . GLU B 1 388 ? -10.32 -29.344 -5.824 1 92.81 388 GLU B O 1
ATOM 6131 N N . TYR B 1 389 ? -12.148 -28.312 -4.887 1 88.75 389 TYR B N 1
ATOM 6132 C CA . TYR B 1 389 ? -11.266 -27.25 -4.414 1 88.75 389 TYR B CA 1
ATOM 6133 C C . TYR B 1 389 ? -10.359 -27.75 -3.297 1 88.75 389 TYR B C 1
ATOM 6135 O O . TYR B 1 389 ? -10.797 -28.5 -2.422 1 88.75 389 TYR B O 1
ATOM 6143 N N . HIS B 1 390 ? -9.148 -27.344 -3.365 1 83.75 390 HIS B N 1
ATOM 6144 C CA . HIS B 1 390 ? -8.133 -27.672 -2.371 1 83.75 390 HIS B CA 1
ATOM 6145 C C . HIS B 1 390 ? -7.238 -26.469 -2.078 1 83.75 390 HIS B C 1
ATOM 6147 O O . HIS B 1 390 ? -6.465 -26.047 -2.938 1 83.75 390 HIS B O 1
ATOM 6153 N N . PRO B 1 391 ? -7.289 -25.953 -0.791 1 77.38 391 PRO B N 1
ATOM 6154 C CA . PRO B 1 391 ? -8.117 -26.453 0.311 1 77.38 391 PRO B CA 1
ATOM 6155 C C . PRO B 1 391 ? -9.609 -26.281 0.054 1 77.38 391 PRO B C 1
ATOM 6157 O O . PRO B 1 391 ? -10.008 -25.5 -0.816 1 77.38 391 PRO B O 1
ATOM 6160 N N . PRO B 1 392 ? -10.328 -27.109 0.833 1 77.06 392 PRO B N 1
ATOM 6161 C CA . PRO B 1 392 ? -11.781 -27.078 0.604 1 77.06 392 PRO B CA 1
ATOM 6162 C C . PRO B 1 392 ? -12.391 -25.703 0.878 1 77.06 392 PRO B C 1
ATOM 6164 O O . PRO B 1 392 ? -11.906 -24.969 1.745 1 77.06 392 PRO B O 1
ATOM 6167 N N . ARG B 1 393 ? -13.32 -25.406 0.031 1 75.12 393 ARG B N 1
ATOM 6168 C CA . ARG B 1 393 ? -14.117 -24.203 0.221 1 75.12 393 ARG B CA 1
ATOM 6169 C C . ARG B 1 393 ? -15.477 -24.531 0.83 1 75.12 393 ARG B C 1
ATOM 6171 O O . ARG B 1 393 ? -15.742 -25.672 1.182 1 75.12 393 ARG B O 1
ATOM 6178 N N . ASP B 1 394 ? -16.312 -23.531 1.031 1 65.19 394 ASP B N 1
ATOM 6179 C CA . ASP B 1 394 ? -17.625 -23.719 1.638 1 65.19 394 ASP B CA 1
ATOM 6180 C C . ASP B 1 394 ? -18.375 -24.891 0.993 1 65.19 394 ASP B C 1
ATOM 6182 O O . ASP B 1 394 ? -18.062 -25.281 -0.141 1 65.19 394 ASP B O 1
ATOM 6186 N N . LYS B 1 395 ? -19.203 -25.438 1.769 1 60.78 395 LYS B N 1
ATOM 6187 C CA . LYS B 1 395 ? -20.031 -26.578 1.383 1 60.78 395 LYS B CA 1
ATOM 6188 C C . LYS B 1 395 ? -20.781 -26.297 0.078 1 60.78 395 LYS B C 1
ATOM 6190 O O . LYS B 1 395 ? -21.406 -25.25 -0.078 1 60.78 395 LYS B O 1
ATOM 6195 N N . GLY B 1 396 ? -20.469 -27.156 -0.884 1 62.47 396 GLY B N 1
ATOM 6196 C CA . GLY B 1 396 ? -21.234 -27.172 -2.125 1 62.47 396 GLY B CA 1
ATOM 6197 C C . GLY B 1 396 ? -20.469 -26.578 -3.293 1 62.47 396 GLY B C 1
ATOM 6198 O O . GLY B 1 396 ? -20.906 -26.672 -4.441 1 62.47 396 GLY B O 1
ATOM 6199 N N . ALA B 1 397 ? -19.344 -25.969 -2.971 1 70.62 397 ALA B N 1
ATOM 6200 C CA . ALA B 1 397 ? -18.625 -25.391 -4.109 1 70.62 397 ALA B CA 1
ATOM 6201 C C . ALA B 1 397 ? -17.859 -26.453 -4.875 1 70.62 397 ALA B C 1
ATOM 6203 O O . ALA B 1 397 ? -17.031 -27.172 -4.293 1 70.62 397 ALA B O 1
ATOM 6204 N N . HIS B 1 398 ? -18.344 -26.703 -6.066 1 82.25 398 HIS B N 1
ATOM 6205 C CA . HIS B 1 398 ? -17.625 -27.656 -6.918 1 82.25 398 HIS B CA 1
ATOM 6206 C C . HIS B 1 398 ? -16.406 -27 -7.566 1 82.25 398 HIS B C 1
ATOM 6208 O O . HIS B 1 398 ? -16.422 -25.781 -7.824 1 82.25 398 HIS B O 1
ATOM 6214 N N . GLY B 1 399 ? -15.32 -27.844 -7.676 1 91.56 399 GLY B N 1
ATOM 6215 C CA . GLY B 1 399 ? -14.188 -27.422 -8.484 1 91.56 399 GLY B CA 1
ATOM 6216 C C . GLY B 1 399 ? -14.477 -27.453 -9.977 1 91.56 399 GLY B C 1
ATOM 6217 O O . GLY B 1 399 ? -15.633 -27.422 -10.391 1 91.56 399 GLY B O 1
ATOM 6218 N N . GLU B 1 400 ? -13.492 -27.469 -10.711 1 94.88 400 GLU B N 1
ATOM 6219 C CA . GLU B 1 400 ? -13.609 -27.391 -12.164 1 94.88 400 GLU B CA 1
ATOM 6220 C C . GLU B 1 400 ? -14.117 -28.703 -12.75 1 94.88 400 GLU B C 1
ATOM 6222 O O . GLU B 1 400 ? -13.75 -29.781 -12.281 1 94.88 400 GLU B O 1
ATOM 6227 N N . ALA B 1 401 ? -14.938 -28.594 -13.773 1 95.12 401 ALA B N 1
ATOM 6228 C CA . ALA B 1 401 ? -15.383 -29.75 -14.539 1 95.12 401 ALA B CA 1
ATOM 6229 C C . ALA B 1 401 ? -14.242 -30.328 -15.375 1 95.12 401 ALA B C 1
ATOM 6231 O O . ALA B 1 401 ? -13.414 -29.594 -15.898 1 95.12 401 ALA B O 1
ATOM 6232 N N . ILE B 1 402 ? -14.188 -31.656 -15.453 1 96.62 402 ILE B N 1
ATOM 6233 C CA . ILE B 1 402 ? -13.312 -32.375 -16.359 1 96.62 402 ILE B CA 1
ATOM 6234 C C . ILE B 1 402 ? -14.141 -33.094 -17.422 1 96.62 402 ILE B C 1
ATOM 6236 O O . ILE B 1 402 ? -15.039 -33.875 -17.109 1 96.62 402 ILE B O 1
ATOM 6240 N N . TYR B 1 403 ? -13.875 -32.812 -18.656 1 96.62 403 TYR B N 1
ATOM 6241 C CA . TYR B 1 403 ? -14.609 -33.375 -19.781 1 96.62 403 TYR B CA 1
ATOM 6242 C C . TYR B 1 403 ? -13.797 -34.469 -20.484 1 96.62 403 TYR B C 1
ATOM 6244 O O . TYR B 1 403 ? -12.578 -34.344 -20.609 1 96.62 403 TYR B O 1
ATOM 6252 N N . ARG B 1 404 ? -14.516 -35.469 -20.938 1 95.31 404 ARG B N 1
ATOM 6253 C CA . ARG B 1 404 ? -13.93 -36.5 -21.781 1 95.31 404 ARG B CA 1
ATOM 6254 C C . ARG B 1 404 ? -14.797 -36.75 -23.016 1 95.31 404 ARG B C 1
ATOM 6256 O O . ARG B 1 404 ? -15.992 -37.031 -22.891 1 95.31 404 ARG B O 1
ATOM 6263 N N . VAL B 1 405 ? -14.234 -36.531 -24.047 1 94.81 405 VAL B N 1
ATOM 6264 C CA . VAL B 1 405 ? -14.844 -36.812 -25.344 1 94.81 405 VAL B CA 1
ATOM 6265 C C . VAL B 1 405 ? -13.914 -37.719 -26.172 1 94.81 405 VAL B C 1
ATOM 6267 O O . VAL B 1 405 ? -12.945 -37.219 -26.75 1 94.81 405 VAL B O 1
ATOM 6270 N N . GLU B 1 406 ? -14.266 -39 -26.188 1 94.75 406 GLU B N 1
ATOM 6271 C CA . GLU B 1 406 ? -13.383 -39.969 -26.844 1 94.75 406 GLU B CA 1
ATOM 6272 C C . GLU B 1 406 ? -11.969 -39.906 -26.266 1 94.75 406 GLU B C 1
ATOM 6274 O O . GLU B 1 406 ? -11.781 -40.062 -25.062 1 94.75 406 GLU B O 1
ATOM 6279 N N . SER B 1 407 ? -10.992 -39.469 -27.125 1 97 407 SER B N 1
ATOM 6280 C CA . SER B 1 407 ? -9.609 -39.5 -26.656 1 97 407 SER B CA 1
ATOM 6281 C C . SER B 1 407 ? -9.195 -38.156 -26.062 1 97 407 SER B C 1
ATOM 6283 O O . SER B 1 407 ? -8.055 -37.969 -25.625 1 97 407 SER B O 1
ATOM 6285 N N . LEU B 1 408 ? -10.148 -37.219 -25.906 1 97.75 408 LEU B N 1
ATOM 6286 C CA . LEU B 1 408 ? -9.867 -35.906 -25.375 1 97.75 408 LEU B CA 1
ATOM 6287 C C . LEU B 1 408 ? -10.211 -35.812 -23.891 1 97.75 408 LEU B C 1
ATOM 6289 O O . LEU B 1 408 ? -11.312 -36.188 -23.484 1 97.75 408 LEU B O 1
ATOM 6293 N N . THR B 1 409 ? -9.305 -35.406 -23.078 1 98 409 THR B N 1
ATOM 6294 C CA . THR B 1 409 ? -9.531 -34.938 -21.719 1 98 409 THR B CA 1
ATOM 6295 C C . THR B 1 409 ? -9.273 -33.438 -21.594 1 98 409 THR B C 1
ATOM 6297 O O . THR B 1 409 ? -8.18 -32.969 -21.906 1 98 409 THR B O 1
ATOM 6300 N N . ALA B 1 410 ? -10.227 -32.688 -21.141 1 97.69 410 ALA B N 1
ATOM 6301 C CA . ALA B 1 410 ? -10.094 -31.234 -21.109 1 97.69 410 ALA B CA 1
ATOM 6302 C C . ALA B 1 410 ? -10.648 -30.656 -19.812 1 97.69 410 ALA B C 1
ATOM 6304 O O . ALA B 1 410 ? -11.672 -31.125 -19.297 1 97.69 410 ALA B O 1
ATOM 6305 N N . SER B 1 411 ? -10.016 -29.688 -19.266 1 97.38 411 SER B N 1
ATOM 6306 C CA . SER B 1 411 ? -10.453 -28.984 -18.062 1 97.38 411 SER B CA 1
ATOM 6307 C C . SER B 1 411 ? -9.797 -27.625 -17.953 1 97.38 411 SER B C 1
ATOM 6309 O O . SER B 1 411 ? -8.758 -27.375 -18.562 1 97.38 411 SER B O 1
ATOM 6311 N N . TYR B 1 412 ? -10.406 -26.719 -17.141 1 96.69 412 TYR B N 1
ATOM 6312 C CA . TYR B 1 412 ? -9.789 -25.422 -16.844 1 96.69 412 TYR B CA 1
ATOM 6313 C C . TYR B 1 412 ? -8.617 -25.594 -15.883 1 96.69 412 TYR B C 1
ATOM 6315 O O . TYR B 1 412 ? -7.832 -24.656 -15.688 1 96.69 412 TYR B O 1
ATOM 6323 N N . VAL B 1 413 ? -8.391 -26.781 -15.359 1 97.94 413 VAL B N 1
ATOM 6324 C CA . VAL B 1 413 ? -7.363 -26.984 -14.344 1 97.94 413 VAL B CA 1
ATOM 6325 C C . VAL B 1 413 ? -5.984 -27.016 -15 1 97.94 413 VAL B C 1
ATOM 6327 O O . VAL B 1 413 ? -5.809 -27.641 -16.047 1 97.94 413 VAL B O 1
ATOM 6330 N N . HIS B 1 414 ? -5.07 -26.281 -14.422 1 98.25 414 HIS B N 1
ATOM 6331 C CA . HIS B 1 414 ? -3.65 -26.5 -14.672 1 98.25 414 HIS B CA 1
ATOM 6332 C C . HIS B 1 414 ? -3.088 -27.562 -13.734 1 98.25 414 HIS B C 1
ATOM 6334 O O . HIS B 1 414 ? -2.859 -27.297 -12.547 1 98.25 414 HIS B O 1
ATOM 6340 N N . TRP B 1 415 ? -2.838 -28.688 -14.281 1 98.5 415 TRP B N 1
ATOM 6341 C CA . TRP B 1 415 ? -2.465 -29.828 -13.445 1 98.5 415 TRP B CA 1
ATOM 6342 C C . TRP B 1 415 ? -0.973 -29.797 -13.133 1 98.5 415 TRP B C 1
ATOM 6344 O O . TRP B 1 415 ? -0.168 -29.344 -13.945 1 98.5 415 TRP B O 1
ATOM 6354 N N . TYR B 1 416 ? -0.637 -30.312 -11.977 1 98.56 416 TYR B N 1
ATOM 6355 C CA . TYR B 1 416 ? 0.744 -30.578 -11.594 1 98.56 416 TYR B CA 1
ATOM 6356 C C . TYR B 1 416 ? 1.058 -32.062 -11.711 1 98.56 416 TYR B C 1
ATOM 6358 O O . TYR B 1 416 ? 0.774 -32.844 -10.797 1 98.56 416 TYR B O 1
ATOM 6366 N N . PHE B 1 417 ? 1.757 -32.469 -12.711 1 98.62 417 PHE B N 1
ATOM 6367 C CA . PHE B 1 417 ? 1.88 -33.844 -13.164 1 98.62 417 PHE B CA 1
ATOM 6368 C C . PHE B 1 417 ? 2.586 -34.688 -12.109 1 98.62 417 PHE B C 1
ATOM 6370 O O . PHE B 1 417 ? 2.205 -35.844 -11.875 1 98.62 417 PHE B O 1
ATOM 6377 N N . PRO B 1 418 ? 3.602 -34.156 -11.422 1 98.25 418 PRO B N 1
ATOM 6378 C CA . PRO B 1 418 ? 4.324 -34.969 -10.453 1 98.25 418 PRO B CA 1
ATOM 6379 C C . PRO B 1 418 ? 3.439 -35.438 -9.289 1 98.25 418 PRO B C 1
ATOM 6381 O O . PRO B 1 418 ? 3.814 -36.344 -8.547 1 98.25 418 PRO B O 1
ATOM 6384 N N . SER B 1 419 ? 2.297 -34.844 -9.109 1 97.81 419 SER B N 1
ATOM 6385 C CA . SER B 1 419 ? 1.424 -35.219 -8.008 1 97.81 419 SER B CA 1
ATOM 6386 C C . SER B 1 419 ? 0.805 -36.594 -8.242 1 97.81 419 SER B C 1
ATOM 6388 O O . SER B 1 419 ? 0.435 -37.281 -7.289 1 97.81 419 SER B O 1
ATOM 6390 N N . ALA B 1 420 ? 0.598 -36.938 -9.5 1 97.44 420 ALA B N 1
ATOM 6391 C CA . ALA B 1 420 ? 0.055 -38.25 -9.836 1 97.44 420 ALA B CA 1
ATOM 6392 C C . ALA B 1 420 ? 0.5 -38.688 -11.227 1 97.44 420 ALA B C 1
ATOM 6394 O O . ALA B 1 420 ? -0.321 -38.812 -12.141 1 97.44 420 ALA B O 1
ATOM 6395 N N . PRO B 1 421 ? 1.73 -39.125 -11.359 1 97.5 421 PRO B N 1
ATOM 6396 C CA . PRO B 1 421 ? 2.289 -39.438 -12.672 1 97.5 421 PRO B CA 1
ATOM 6397 C C . PRO B 1 421 ? 1.519 -40.562 -13.375 1 97.5 421 PRO B C 1
ATOM 6399 O O . PRO B 1 421 ? 1.378 -40.531 -14.602 1 97.5 421 PRO B O 1
ATOM 6402 N N . ALA B 1 422 ? 0.987 -41.438 -12.625 1 97.06 422 ALA B N 1
ATOM 6403 C CA . ALA B 1 422 ? 0.264 -42.562 -13.219 1 97.06 422 ALA B CA 1
ATOM 6404 C C . ALA B 1 422 ? -1.015 -42.094 -13.906 1 97.06 422 ALA B C 1
ATOM 6406 O O . ALA B 1 422 ? -1.399 -42.625 -14.953 1 97.06 422 ALA B O 1
ATOM 6407 N N . VAL B 1 423 ? -1.662 -41.156 -13.281 1 97.19 423 VAL B N 1
ATOM 6408 C CA . VAL B 1 423 ? -2.873 -40.594 -13.875 1 97.19 423 VAL B CA 1
ATOM 6409 C C . VAL B 1 423 ? -2.537 -39.906 -15.203 1 97.19 423 VAL B C 1
ATOM 6411 O O . VAL B 1 423 ? -3.221 -40.125 -16.203 1 97.19 423 VAL B O 1
ATOM 6414 N N . ILE B 1 424 ? -1.511 -39.219 -15.219 1 98.12 424 ILE B N 1
ATOM 6415 C CA . ILE B 1 424 ? -1.098 -38.469 -16.406 1 98.12 424 ILE B CA 1
ATOM 6416 C C . ILE B 1 424 ? -0.687 -39.438 -17.5 1 98.12 424 ILE B C 1
ATOM 6418 O O . ILE B 1 424 ? -1.035 -39.25 -18.672 1 98.12 424 ILE B O 1
ATOM 6422 N N . ALA B 1 425 ? 0.055 -40.438 -17.094 1 97.88 425 ALA B N 1
ATOM 6423 C CA . ALA B 1 425 ? 0.455 -41.438 -18.047 1 97.88 425 ALA B CA 1
ATOM 6424 C C . ALA B 1 425 ? -0.765 -42.094 -18.703 1 97.88 425 ALA B C 1
ATOM 6426 O O . ALA B 1 425 ? -0.792 -42.281 -19.922 1 97.88 425 ALA B O 1
ATOM 6427 N N . ALA B 1 426 ? -1.707 -42.375 -17.922 1 96.5 426 ALA B N 1
ATOM 6428 C CA . ALA B 1 426 ? -2.928 -42.969 -18.438 1 96.5 426 ALA B CA 1
ATOM 6429 C C . ALA B 1 426 ? -3.637 -42.031 -19.406 1 96.5 426 ALA B C 1
ATOM 6431 O O . ALA B 1 426 ? -4.152 -42.469 -20.438 1 96.5 426 ALA B O 1
ATOM 6432 N N . TRP B 1 427 ? -3.676 -40.781 -19.062 1 97.44 427 TRP B N 1
ATOM 6433 C CA . TRP B 1 427 ? -4.367 -39.781 -19.891 1 97.44 427 TRP B CA 1
ATOM 6434 C C . TRP B 1 427 ? -3.645 -39.562 -21.219 1 97.44 427 TRP B C 1
ATOM 6436 O O . TRP B 1 427 ? -4.25 -39.156 -22.203 1 97.44 427 TRP B O 1
ATOM 6446 N N . LEU B 1 428 ? -2.363 -39.875 -21.203 1 98.06 428 LEU B N 1
ATOM 6447 C CA . LEU B 1 428 ? -1.57 -39.594 -22.391 1 98.06 428 LEU B CA 1
ATOM 6448 C C . LEU B 1 428 ? -1.16 -40.906 -23.078 1 98.06 428 LEU B C 1
ATOM 6450 O O . LEU B 1 428 ? -0.143 -40.938 -23.781 1 98.06 428 LEU B O 1
ATOM 6454 N N . GLY B 1 429 ? -1.849 -41.969 -22.766 1 95.56 429 GLY B N 1
ATOM 6455 C CA . GLY B 1 429 ? -1.753 -43.188 -23.547 1 95.56 429 GLY B CA 1
ATOM 6456 C C . GLY B 1 429 ? -0.775 -44.188 -22.969 1 95.56 429 GLY B C 1
ATOM 6457 O O . GLY B 1 429 ? -0.335 -45.125 -23.656 1 95.56 429 GLY B O 1
ATOM 6458 N N . GLY B 1 430 ? -0.387 -43.938 -21.766 1 91 430 GLY B N 1
ATOM 6459 C CA . GLY B 1 430 ? 0.485 -44.906 -21.125 1 91 430 GLY B CA 1
ATOM 6460 C C . GLY B 1 430 ? -0.21 -46.219 -20.797 1 91 430 GLY B C 1
ATOM 6461 O O . GLY B 1 430 ? -1.438 -46.281 -20.719 1 91 430 GLY B O 1
ATOM 6462 N N . LYS B 1 431 ? 0.601 -47.375 -20.922 1 74.62 431 LYS B N 1
ATOM 6463 C CA . LYS B 1 431 ? 0.086 -48.688 -20.609 1 74.62 431 LYS B CA 1
ATOM 6464 C C . LYS B 1 431 ? 0.265 -49.031 -19.141 1 74.62 431 LYS B C 1
ATOM 6466 O O . LYS B 1 431 ? 1.287 -48.688 -18.531 1 74.62 431 LYS B O 1
ATOM 6471 N N . PRO B 1 432 ? -0.937 -49.344 -18.438 1 59.84 432 PRO B N 1
ATOM 6472 C CA . PRO B 1 432 ? -0.712 -49.781 -17.047 1 59.84 432 PRO B CA 1
ATOM 6473 C C . PRO B 1 432 ? 0.35 -50.875 -16.953 1 59.84 432 PRO B C 1
ATOM 6475 O O . PRO B 1 432 ? 0.587 -51.594 -17.922 1 59.84 432 PRO B O 1
ATOM 6478 N N . GLU B 1 433 ? 1.258 -50.844 -15.938 1 48.53 433 GLU B N 1
ATOM 6479 C CA . GLU B 1 433 ? 2.078 -52.062 -15.766 1 48.53 433 GLU B CA 1
ATOM 6480 C C . GLU B 1 433 ? 1.224 -53.312 -15.773 1 48.53 433 GLU B C 1
ATOM 6482 O O . GLU B 1 433 ? 0.065 -53.281 -15.352 1 48.53 433 GLU B O 1
#

pLDDT: mean 93.41, std 9.03, range [45.94, 98.88]